Protein AF-0000000076639632 (afdb_homodimer)

Secondary structure (DSSP, 8-state):
--HHHH-HHHHHHHHHHHHHHHHHHHHHHHHHHHHHHHHHTS---S--HHHHHHHHHHHHIIIIIIIHHHHHHHHHHHHHHHHHT---S-HHHHHHHHHHHHHHHHHHHHHHHHTTSTT-S-----TTT--TT----HHHHHHHHHHHHHHHHHHHHHHHHHHHHHHH-TTSPPPHHHHHHHHHHHHHHHHHHHHHIIIIIIIHHHHTTS-S---THHHHHHHHHHHHHHHHHHHHHHHHHHHHTHHHHTTS--SBHHHHHHHHHHHHHHSTT-GGGGGSS-TTS-HHHHHHHHHHHHHTHHHHHHHHHHHHHHHHHHHHHTT--SSSGGGGGS-TT-HHHHHHHHHHHHHHHHHHHHHHHH-HHHHHHHTTBTHHHHHHHHIIIIIIHHHHHHHHHHHHHHHHSBPPP-HHHHHHHHHHHHHHHHHHHHHHHHHHHTT-BSS-S----TT-----SSS-HHHHHHHHHHHHHHHHHHHHHHHHHHHHHHHHPPB--S----PPPPPSB-GGGS-GGGG-HHHHHHHHHHHHHHHHHHHHHHHHHTTSS-TT-PPP--/--HHHH-HHHHHHHHHHHHHHHHHHHHHHHHHHHHHHHHHTS---S--HHHHHHHHHHHHIIIIIIIHHHHHHHHHHHHHHHHHT---S-HHHHHHHHHHHHHHHHHHHHHHHHTTSTT-S-----TTT--TT----HHHHHHHHHHHHHHHHHHHHHHHHHHHHHHH-TTSPPPHHHHHHHHHHHHHHHHHHHHHIIIIIIIHHHHTTS-S---THHHHHHHHHHHHHHHHHHHHHHHHHHHHTHHHHTTS--SBHHHHHHHHHHHHHHSTT-GGGGGSS-TTS-HHHHHHHHHHHHHTHHHHHHHHHHHHHHHHHHHHHTT--SSSGGGGGS-TT-HHHHHHHHHHHHHHHHHHHHHHHH-HHHHHHHTTBTHHHHHHHHIIIIIIHHHHHHHHHHHHHHHHSBPPP-HHHHHHHHHHHHHHHHHHHHHHHHHHHTT-BSS-S----TT-----SSS-HHHHHHHHHHHHHHHHHHHHHHHHHHHHHHHHPPB--S----PPPPPSB-GGGS-GGGG-HHHHHHHHHHHHHHHHHHHHHHHHHTTTT-TT-PPP--

Nearest PDB structures (foldseek):
  4gp5-assembly1_A  TM=9.364E-01  e=1.583E-37  Thermus thermophilus HB8
  4g7r-assembly1_A  TM=9.258E-01  e=9.035E-38  Thermus thermophilus HB8
  4g7q-assembly1_A  TM=9.263E-01  e=1.653E-37  Thermus thermophilus HB8
  3s8g-assembly1_A  TM=9.217E-01  e=1.276E-37  Thermus thermophilus HB8
  4g70-assembly1_A  TM=9.319E-01  e=1.203E-36  Thermus thermophilus HB8

pLDDT: mean 91.11, std 10.4, range [26.06, 98.88]

Solvent-accessible surface area (backbone atoms only — not comparable to full-atom values): 54555 Å² total; per-residue (Å²): 98,27,50,29,74,76,34,49,69,40,27,52,53,22,50,54,26,39,52,54,13,52,52,27,41,51,54,15,47,50,34,45,36,52,45,31,24,34,46,47,64,77,45,57,83,87,57,55,70,74,44,42,41,20,35,47,12,37,25,36,40,28,33,70,52,43,17,46,50,29,36,50,49,16,50,44,45,49,36,38,26,63,62,65,73,41,64,74,84,47,64,68,61,55,50,47,24,53,50,40,28,48,52,10,46,50,37,28,51,51,21,24,58,24,45,74,40,85,90,49,82,44,25,25,58,26,48,66,78,49,50,66,86,43,70,41,35,40,53,33,43,51,10,49,51,33,32,52,54,17,53,52,46,49,47,48,51,54,50,49,45,47,54,58,50,38,73,78,37,76,85,57,76,72,46,67,56,38,44,53,46,50,44,47,42,51,38,48,61,62,21,45,50,28,38,48,48,29,37,66,71,43,46,35,40,36,48,70,61,77,38,92,60,73,44,46,64,58,50,50,50,24,38,23,32,17,52,53,24,44,58,48,59,52,39,49,58,34,47,49,41,46,53,59,45,44,9,43,63,27,58,24,29,26,45,41,41,43,58,52,53,49,35,50,52,46,47,36,49,50,41,43,46,29,23,45,51,82,40,71,86,45,81,74,59,54,66,69,57,38,46,51,10,26,54,44,49,56,53,52,52,34,47,51,50,52,45,50,50,40,40,49,52,5,35,48,49,3,5,41,72,61,68,27,50,77,83,64,57,22,66,75,42,35,53,79,81,36,33,33,45,41,12,39,53,53,13,51,55,38,29,55,56,24,52,56,54,46,53,47,56,38,31,71,77,56,20,73,69,30,66,67,10,25,27,49,58,19,42,43,40,29,34,52,58,25,27,25,47,34,23,57,55,15,45,40,65,62,47,47,32,28,49,69,44,16,34,75,40,59,62,68,52,46,41,46,23,40,55,36,34,52,52,11,48,53,37,21,28,53,26,25,38,50,41,6,74,30,53,41,52,55,89,52,60,64,70,77,48,87,95,54,78,75,65,50,91,71,78,51,70,67,58,32,31,48,31,27,30,51,12,31,48,37,33,46,52,20,48,50,40,48,53,50,32,53,52,49,18,71,74,64,33,56,73,46,83,55,52,43,56,78,77,64,63,70,38,72,36,40,64,88,78,29,71,69,58,77,70,40,57,68,60,54,50,52,50,28,51,50,45,35,47,70,59,42,48,63,64,50,49,52,50,50,70,64,36,56,68,50,85,79,69,71,60,73,86,120,97,26,51,29,74,76,33,49,69,39,27,52,52,21,48,53,26,39,51,54,13,51,52,27,39,52,56,15,46,50,34,44,36,52,45,31,24,32,46,49,64,78,45,58,83,85,56,56,71,74,44,43,40,20,36,47,12,38,23,36,40,28,33,69,52,43,17,46,51,29,36,50,50,16,50,44,45,50,37,38,27,61,60,65,73,42,64,75,86,46,63,69,60,55,49,46,24,53,49,40,26,47,52,11,46,49,38,28,48,49,21,24,56,25,46,75,40,86,91,48,81,44,26,25,58,26,47,66,79,49,48,65,87,41,69,42,34,42,52,32,42,50,10,48,51,33,32,52,52,17,53,52,46,50,45,50,52,54,51,50,46,46,53,58,50,38,73,78,38,78,86,57,76,72,46,66,57,39,44,53,46,50,42,47,42,51,36,48,59,62,21,44,50,29,37,48,48,30,37,64,68,44,47,34,40,37,48,70,61,76,38,92,61,74,34,46,65,60,50,50,49,24,38,23,30,17,52,53,24,45,58,48,59,51,38,48,58,35,45,50,42,44,52,59,45,42,9,40,63,28,58,24,30,26,44,42,42,42,59,51,53,50,34,49,51,47,48,37,48,49,40,43,45,28,22,44,53,81,40,71,87,44,82,76,60,56,66,68,55,38,45,51,11,26,54,45,49,56,53,54,50,34,48,52,50,52,45,51,50,42,40,49,50,5,36,48,49,3,4,41,71,61,68,25,48,77,82,65,56,22,65,77,42,38,52,78,81,36,32,33,44,41,12,37,53,53,13,51,55,38,30,54,56,24,52,57,54,44,52,48,56,39,32,71,77,56,20,72,70,29,65,67,11,25,27,48,59,18,42,44,40,29,33,52,57,25,26,26,46,35,23,56,55,15,45,40,65,60,46,47,31,29,48,68,43,15,33,74,40,59,62,65,54,47,41,46,22,40,54,36,34,52,52,11,48,53,37,22,30,52,26,26,38,49,40,4,75,30,53,42,54,55,89,51,58,65,69,78,48,87,96,55,79,73,64,50,91,71,79,49,70,67,58,32,32,50,30,27,31,51,12,31,47,38,33,45,52,20,48,50,41,46,54,50,31,53,52,49,17,73,74,63,34,56,74,47,84,56,51,45,58,79,76,65,62,70,39,72,37,41,66,89,78,30,69,68,58,79,72,40,56,68,60,55,51,50,50,29,51,51,45,34,47,69,59,42,48,62,63,51,49,53,49,48,70,61,37,56,70,46,80,76,66,72,63,73,88,119

Sequence (1116 aa):
MTFLHQYPKAAKVAKANFIVAFIALAIGGLFGFIQALHRTDVFRGFFNSGEYYTLLTGHGVLLALIFTTFFIAGLFVWGVTRSLDREPENMTFTWSWFWLMTIGLIMTAVTILGGLVPDSSIRAAVLYTFYPPLQAHPAFYIGLALVIVASWMAGADWFWSYNKWRKNHPDERIPILTFMALFTMMMWYVCTIGVAVEVVGLLIPWSLGWVTEIEPLLPRTLFWYFGHAVVYFWLLPAYYVWYAILPKLSGGRLFSDAMTRIVFVIFLLLSTPVGYHHQYADPGISVGFKFYAMATTMLLLLPSLMTLFTVVASMEHGARQRGGKGYLKWIGKLPWDSPAFVGCALAGIMFAAGGFSGMINASMNINLLIHNTIWVPGHFHLTVGTAVALTFMAISYWLIPQLTGRKLKFKTLALIQPYAWFLGMTLMSNAMHRAGLAGVPRRTAEPQYSGFEFEPIFGTMAEMDWQIAIGGTILTISLILFLWVITASWMGGEKSDRPVDDYIPEPLSGAEHTPKILDNMKLWFALAIILVLLAYSFPLWEMISDGIFEPGALPRPSMTFLHQYPKAAKVAKANFIVAFIALAIGGLFGFIQALHRTDVFRGFFNSGEYYTLLTGHGVLLALIFTTFFIAGLFVWGVTRSLDREPENMTFTWSWFWLMTIGLIMTAVTILGGLVPDSSIRAAVLYTFYPPLQAHPAFYIGLALVIVASWMAGADWFWSYNKWRKNHPDERIPILTFMALFTMMMWYVCTIGVAVEVVGLLIPWSLGWVTEIEPLLPRTLFWYFGHAVVYFWLLPAYYVWYAILPKLSGGRLFSDAMTRIVFVIFLLLSTPVGYHHQYADPGISVGFKFYAMATTMLLLLPSLMTLFTVVASMEHGARQRGGKGYLKWIGKLPWDSPAFVGCALAGIMFAAGGFSGMINASMNINLLIHNTIWVPGHFHLTVGTAVALTFMAISYWLIPQLTGRKLKFKTLALIQPYAWFLGMTLMSNAMHRAGLAGVPRRTAEPQYSGFEFEPIFGTMAEMDWQIAIGGTILTISLILFLWVITASWMGGEKSDRPVDDYIPEPLSGAEHTPKILDNMKLWFALAIILVLLAYSFPLWEMISDGIFEPGALPRPS

InterPro domains:
  IPR000883 Cytochrome c oxidase subunit I [PF00115] (12-474)
  IPR000883 Cytochrome c oxidase subunit I [PR01165] (50-73)
  IPR000883 Cytochrome c oxidase subunit I [PR01165] (124-136)
  IPR000883 Cytochrome c oxidase subunit I [PR01165] (222-243)
  IPR000883 Cytochrome c oxidase subunit I [PR01165] (293-314)
  IPR000883 Cytochrome c oxidase subunit I [PR01165] (422-443)
  IPR000883 Cytochrome c oxidase subunit I [PTHR10422] (10-501)
  IPR023616 Cytochrome c oxidase-like, subunit I domain [PS50855] (18-496)
  IPR033943 Ba3-like heme-copper oxidase subunit I [cd01660] (9-490)
  IPR036927 Cytochrome c oxidase-like, subunit I superfamily [G3DSA:1.20.210.10] (6-554)
  IPR036927 Cytochrome c oxidase-like, subunit I superfamily [SSF81442] (11-549)

Foldseek 3Di:
DFLCVLAVLLLVLLVLLQVLLLVLVQLLLVLLLQLLCQQLVVDPPPDDFQLNLLSQQSNQCSNLPRNLLSLLLSLLSSLLCVQLVHYFPDSVLSVVLVVLLVQLVVLQVCLSVQSVPPPRPRHARQGNLNFPPRAGALSNLVSVLSNLVSSLSSLVRSVVSVVVSCVVVVPDFDGLLSLLSNLLVLLSVLQCVLVNCLSVVPRNCCNVPVFPDFDRPSSLLSSLLNVQLSLVSLQSVLLSCLQFPLLVLLQFAFAASQLSLVLSLLSSQLRNLQSCLLVLVPAQDAPVLLVVNLVSLLCNVVSLVSSVVRSVVSSLRSLVVQVADDDCRSVVSGPLLQLLNVLQVLLSVLVVVLSVLSNLSSDSVNCVLQSFALLVVLSVCSRNVRNRPSNSLSCCQLVVCSSQQFHFPPSVLSSVLSVLLSQLSVQQSVLRNQRSNLPQGNPGSYSDDPPDARDTPDDHSSSSSVSSSVSSVSNSVSSVSSVVRSVCRNPDGPRNPDHSPSDGDAHPHHPVPHDPVSSVPVVSSVSSNVSNCVSPVVSSVQCVVQPRSDPDDRNPND/DFLCVLAVLLLVLLVLLQVLLLVLVQLLLVLLLQLLCQQLVVDPPPDDFQLNLLSQQSNQCSNLPRNLLSLLLSLLSSLLCVQLVHHFPDSVLSVVLVVLLVQLVVLQVCLSVQSVPPPRPRHARQGNLNFPPRAGALSNLVSVLSNLVSSLSSLVRSVVSVVVSCVVVVPDFDGLLSLLSNLLVLLSVLQCVLVNCLSVVPRNCCNVPVFPFFARPSSLLSSLLNVQLSLVSLQSVLLSCLQFPLLVLQQFAFAASQLSLVLSLLSSQLRNLQSCLLVLVPPQDAVVLLVVNLVSLLVNVVSLVSSVVRSVVSSLRSLVVQVADDDCRSVVSGPLLQLLNVLQVLLSVLVVVLSVLSNLSSDSVSCVLQSFALLVVLSVCSRNVRNRPSNSLSCCQLVVCSSQQFHFPPSVLSSVLSVLLSQLSVQQSVLRNQRSNLPQGNPGSYSDDPPDARDTPDDHSSSSSVSSSVSSVSNSVSSVSSCVRSVCRNPDGPRNPDRSPSDGDAHPHHPVPHDPVSSVPVVSSVSSNVSNCVSPVVSSVQCVVQPRSDRDDRNPND

Organism: NCBI:txid1194090

Structure (mmCIF, N/CA/C/O backbone):
data_AF-0000000076639632-model_v1
#
loop_
_entity.id
_entity.type
_entity.pdbx_description
1 polymer 'Cytochrome c oxidase subunit 1'
#
loop_
_atom_site.group_PDB
_atom_site.id
_atom_site.type_symbol
_atom_site.label_atom_id
_atom_site.label_alt_id
_atom_site.label_comp_id
_atom_site.label_asym_id
_atom_site.label_entity_id
_atom_site.label_seq_id
_atom_site.pdbx_PDB_ins_code
_atom_site.Cartn_x
_atom_site.Cartn_y
_atom_site.Cartn_z
_atom_site.occupancy
_atom_site.B_iso_or_equiv
_atom_site.auth_seq_id
_atom_site.auth_comp_id
_atom_site.auth_asym_id
_atom_site.auth_atom_id
_atom_site.pdbx_PDB_model_num
ATOM 1 N N . MET A 1 1 ? 31.188 -22.719 -17.25 1 58.25 1 MET A N 1
ATOM 2 C CA . MET A 1 1 ? 30.516 -23.922 -16.75 1 58.25 1 MET A CA 1
ATOM 3 C C . MET A 1 1 ? 29.031 -23.656 -16.516 1 58.25 1 MET A C 1
ATOM 5 O O . MET A 1 1 ? 28.656 -22.578 -16.047 1 58.25 1 MET A O 1
ATOM 9 N N . THR A 1 2 ? 28.078 -24.531 -17.078 1 74.31 2 THR A N 1
ATOM 10 C CA . THR A 1 2 ? 26.625 -24.406 -16.984 1 74.31 2 THR A CA 1
ATOM 11 C C . THR A 1 2 ? 26.125 -24.953 -15.648 1 74.31 2 THR A C 1
ATOM 13 O O . THR A 1 2 ? 26.875 -25.609 -14.914 1 74.31 2 THR A O 1
ATOM 16 N N . PHE A 1 3 ? 24.969 -24.594 -15.25 1 84.81 3 PHE A N 1
ATOM 17 C CA . PHE A 1 3 ? 24.328 -25.125 -14.055 1 84.81 3 PHE A CA 1
ATOM 18 C C . PHE A 1 3 ? 24.391 -26.641 -14.031 1 84.81 3 PHE A C 1
ATOM 20 O O . PHE A 1 3 ? 24.688 -27.234 -12.992 1 84.81 3 PHE A O 1
ATOM 27 N N . LEU A 1 4 ? 24.25 -27.25 -15.211 1 85.94 4 LEU A N 1
ATOM 28 C CA . LEU A 1 4 ? 24.25 -28.703 -15.344 1 85.94 4 LEU A CA 1
ATOM 29 C C . LEU A 1 4 ? 25.609 -29.281 -14.969 1 85.94 4 LEU A C 1
ATOM 31 O O . LEU A 1 4 ? 25.688 -30.328 -14.32 1 85.94 4 LEU A O 1
ATOM 35 N N . HIS A 1 5 ? 26.656 -28.625 -15.352 1 85.44 5 HIS A N 1
ATOM 36 C CA . HIS A 1 5 ? 28 -29.109 -15.102 1 85.44 5 HIS A CA 1
ATOM 37 C C . HIS A 1 5 ? 28.391 -28.906 -13.641 1 85.44 5 HIS A C 1
ATOM 39 O O . HIS A 1 5 ? 29.047 -29.781 -13.039 1 85.44 5 HIS A O 1
ATOM 45 N N . GLN A 1 6 ? 27.953 -27.859 -13.141 1 88.56 6 GLN A N 1
ATOM 46 C CA . GLN A 1 6 ? 28.359 -27.531 -11.781 1 88.56 6 GLN A CA 1
ATOM 47 C C . GLN A 1 6 ? 27.5 -28.25 -10.758 1 88.56 6 GLN A C 1
ATOM 49 O O . GLN A 1 6 ? 27.984 -28.625 -9.688 1 88.56 6 GLN A O 1
ATOM 54 N N . TYR A 1 7 ? 26.172 -28.438 -11.078 1 93.81 7 TYR A N 1
ATOM 55 C CA . TYR A 1 7 ? 25.219 -29.047 -10.156 1 93.81 7 TYR A CA 1
ATOM 56 C C . TYR A 1 7 ? 24.375 -30.094 -10.859 1 93.81 7 TYR A C 1
ATOM 58 O O . TYR A 1 7 ? 23.141 -29.969 -10.953 1 93.81 7 TYR A O 1
ATOM 66 N N . PRO A 1 8 ? 24.891 -31.172 -11.195 1 93.88 8 PRO A N 1
ATOM 67 C CA . PRO A 1 8 ? 24.188 -32.188 -11.984 1 93.88 8 PRO A CA 1
ATOM 68 C C . PRO A 1 8 ? 23.031 -32.812 -11.227 1 93.88 8 PRO A C 1
ATOM 70 O O . PRO A 1 8 ? 22.016 -33.188 -11.828 1 93.88 8 PRO A O 1
ATOM 73 N N . LYS A 1 9 ? 23.156 -33.062 -9.938 1 96.94 9 LYS A N 1
ATOM 74 C CA . LYS A 1 9 ? 22.094 -33.688 -9.164 1 96.94 9 LYS A CA 1
ATOM 75 C C . LYS A 1 9 ? 20.859 -32.781 -9.086 1 96.94 9 LYS A C 1
ATOM 77 O O . LYS A 1 9 ? 19.734 -33.219 -9.32 1 96.94 9 LYS A O 1
ATOM 82 N N . ALA A 1 10 ? 21.109 -31.547 -8.758 1 96.56 10 ALA A N 1
ATOM 83 C CA . ALA A 1 10 ? 20.016 -30.578 -8.695 1 96.56 10 ALA A CA 1
ATOM 84 C C . ALA A 1 10 ? 19.359 -30.406 -10.062 1 96.56 10 ALA A C 1
ATOM 86 O O . ALA A 1 10 ? 18.141 -30.25 -10.164 1 96.56 10 ALA A O 1
ATOM 87 N N . ALA A 1 11 ? 20.172 -30.359 -11.086 1 95.81 11 ALA A N 1
ATOM 88 C CA . ALA A 1 11 ? 19.656 -30.203 -12.445 1 95.81 11 ALA A CA 1
ATOM 89 C C . ALA A 1 11 ? 18.688 -31.344 -12.797 1 95.81 11 ALA A C 1
ATOM 91 O O . ALA A 1 11 ? 17.656 -31.109 -13.43 1 95.81 11 ALA A O 1
ATOM 92 N N . LYS A 1 12 ? 19.016 -32.531 -12.375 1 97.31 12 LYS A N 1
ATOM 93 C CA . LYS A 1 12 ? 18.172 -33.688 -12.648 1 97.31 12 LYS A CA 1
ATOM 94 C C . LYS A 1 12 ? 16.812 -33.562 -11.961 1 97.31 12 LYS A C 1
ATOM 96 O O . LYS A 1 12 ? 15.773 -33.844 -12.562 1 97.31 12 LYS A O 1
ATOM 101 N N . VAL A 1 13 ? 16.812 -33.156 -10.758 1 98.31 13 VAL A N 1
ATOM 102 C CA . VAL A 1 13 ? 15.578 -33 -9.984 1 98.31 13 VAL A CA 1
ATOM 103 C C . VAL A 1 13 ? 14.734 -31.859 -10.562 1 98.31 13 VAL A C 1
ATOM 105 O O . VAL A 1 13 ? 13.523 -32 -10.719 1 98.31 13 VAL A O 1
ATOM 108 N N . ALA A 1 14 ? 15.383 -30.703 -10.844 1 98 14 ALA A N 1
ATOM 109 C CA . ALA A 1 14 ? 14.672 -29.578 -11.422 1 98 14 ALA A CA 1
ATOM 110 C C . ALA A 1 14 ? 14.016 -29.969 -12.75 1 98 14 ALA A C 1
ATOM 112 O O . ALA A 1 14 ? 12.844 -29.641 -12.984 1 98 14 ALA A O 1
ATOM 113 N N . LYS A 1 15 ? 14.711 -30.672 -13.555 1 97.12 15 LYS A N 1
ATOM 114 C CA . LYS A 1 15 ? 14.188 -31.109 -14.852 1 97.12 15 LYS A CA 1
ATOM 115 C C . LYS A 1 15 ? 12.984 -32.031 -14.672 1 97.12 15 LYS A C 1
ATOM 117 O O . LYS A 1 15 ? 11.984 -31.891 -15.375 1 97.12 15 LYS A O 1
ATOM 122 N N . ALA A 1 16 ? 13.109 -32.938 -13.75 1 98.31 16 ALA A N 1
ATOM 123 C CA . ALA A 1 16 ? 12 -33.844 -13.492 1 98.31 16 ALA A CA 1
ATOM 124 C C . ALA A 1 16 ? 10.742 -33.094 -13.102 1 98.31 16 ALA A C 1
ATOM 126 O O . ALA A 1 16 ? 9.648 -33.406 -13.57 1 98.31 16 ALA A O 1
ATOM 127 N N . ASN A 1 17 ? 10.898 -32.156 -12.227 1 98.69 17 ASN A N 1
ATOM 128 C CA . ASN A 1 17 ? 9.766 -31.344 -11.82 1 98.69 17 ASN A CA 1
ATOM 129 C C . ASN A 1 17 ? 9.18 -30.578 -13 1 98.69 17 ASN A C 1
ATOM 131 O O . ASN A 1 17 ? 7.961 -30.484 -13.141 1 98.69 17 ASN A O 1
ATOM 135 N N . PHE A 1 18 ? 10.023 -30 -13.867 1 98.44 18 PHE A N 1
ATOM 136 C CA . PHE A 1 18 ? 9.539 -29.219 -15 1 98.44 18 PHE A CA 1
ATOM 137 C C . PHE A 1 18 ? 8.789 -30.109 -15.984 1 98.44 18 PHE A C 1
ATOM 139 O O . PHE A 1 18 ? 7.797 -29.688 -16.578 1 98.44 18 PHE A O 1
ATOM 146 N N . ILE A 1 19 ? 9.234 -31.297 -16.141 1 97.94 19 ILE A N 1
ATOM 147 C CA . ILE A 1 19 ? 8.562 -32.219 -17.047 1 97.94 19 ILE A CA 1
ATOM 148 C C . ILE A 1 19 ? 7.137 -32.469 -16.578 1 97.94 19 ILE A C 1
ATOM 150 O O . ILE A 1 19 ? 6.188 -32.375 -17.359 1 97.94 19 ILE A O 1
ATOM 154 N N . VAL A 1 20 ? 7.004 -32.75 -15.328 1 98.5 20 VAL A N 1
ATOM 155 C CA . VAL A 1 20 ? 5.676 -33 -14.773 1 98.5 20 VAL A CA 1
ATOM 156 C C . VAL A 1 20 ? 4.828 -31.75 -14.883 1 98.5 20 VAL A C 1
ATOM 158 O O . VAL A 1 20 ? 3.652 -31.812 -15.25 1 98.5 20 VAL A O 1
ATOM 161 N N . ALA A 1 21 ? 5.434 -30.609 -14.594 1 98.56 21 ALA A N 1
ATOM 162 C CA . ALA A 1 21 ? 4.723 -29.344 -14.672 1 98.56 21 ALA A CA 1
ATOM 163 C C . ALA A 1 21 ? 4.195 -29.094 -16.078 1 98.56 21 ALA A C 1
ATOM 165 O O . ALA A 1 21 ? 3.039 -28.703 -16.266 1 98.56 21 ALA A O 1
ATOM 166 N N . PHE A 1 22 ? 4.988 -29.344 -17.094 1 98.5 22 PHE A N 1
ATOM 167 C CA . PHE A 1 22 ? 4.621 -29.031 -18.469 1 98.5 22 PHE A CA 1
ATOM 168 C C . PHE A 1 22 ? 3.602 -30.031 -19 1 98.5 22 PHE A C 1
ATOM 170 O O . PHE A 1 22 ? 2.738 -29.672 -19.812 1 98.5 22 PHE A O 1
ATOM 177 N N . ILE A 1 23 ? 3.639 -31.25 -18.516 1 98.06 23 ILE A N 1
ATOM 178 C CA . ILE A 1 23 ? 2.605 -32.219 -18.875 1 98.06 23 ILE A CA 1
ATOM 179 C C . ILE A 1 23 ? 1.265 -31.781 -18.281 1 98.06 23 ILE A C 1
ATOM 181 O O . ILE A 1 23 ? 0.242 -31.812 -18.969 1 98.06 23 ILE A O 1
ATOM 185 N N . ALA A 1 24 ? 1.296 -31.406 -17.047 1 98.19 24 ALA A N 1
ATOM 186 C CA . ALA A 1 24 ? 0.081 -30.906 -16.422 1 98.19 24 ALA A CA 1
ATOM 187 C C . ALA A 1 24 ? -0.433 -29.656 -17.141 1 98.19 24 ALA A C 1
ATOM 189 O O . ALA A 1 24 ? -1.642 -29.5 -17.312 1 98.19 24 ALA A O 1
ATOM 190 N N . LEU A 1 25 ? 0.475 -28.781 -17.531 1 98.44 25 LEU A N 1
ATOM 191 C CA . LEU A 1 25 ? 0.117 -27.578 -18.281 1 98.44 25 LEU A CA 1
ATOM 192 C C . LEU A 1 25 ? -0.555 -27.938 -19.609 1 98.44 25 LEU A C 1
ATOM 194 O O . LEU A 1 25 ? -1.548 -27.312 -19.984 1 98.44 25 LEU A O 1
ATOM 198 N N . ALA A 1 26 ? -0.061 -28.938 -20.25 1 98.25 26 ALA A N 1
ATOM 199 C CA . ALA A 1 26 ? -0.6 -29.359 -21.531 1 98.25 26 ALA A CA 1
ATOM 200 C C . ALA A 1 26 ? -2.021 -29.891 -21.391 1 98.25 26 ALA A C 1
ATOM 202 O O . ALA A 1 26 ? -2.932 -29.469 -22.094 1 98.25 26 ALA A O 1
ATOM 203 N N . ILE A 1 27 ? -2.191 -30.766 -20.422 1 97.38 27 ILE A N 1
ATOM 204 C CA . ILE A 1 27 ? -3.488 -31.406 -20.25 1 97.38 27 ILE A CA 1
ATOM 205 C C . ILE A 1 27 ? -4.496 -30.391 -19.703 1 97.38 27 ILE A C 1
ATOM 207 O O . ILE A 1 27 ? -5.605 -30.281 -20.234 1 97.38 27 ILE A O 1
ATOM 211 N N . GLY A 1 28 ? -4.09 -29.703 -18.703 1 97.38 28 GLY A N 1
ATOM 212 C CA . GLY A 1 28 ? -4.973 -28.688 -18.141 1 97.38 28 GLY A CA 1
ATOM 213 C C . GLY A 1 28 ? -5.324 -27.594 -19.125 1 97.38 28 GLY A C 1
ATOM 214 O O . GLY A 1 28 ? -6.449 -27.078 -19.125 1 97.38 28 GLY A O 1
ATOM 215 N N . GLY A 1 29 ? -4.328 -27.172 -19.953 1 97.75 29 GLY A N 1
ATOM 216 C CA . GLY A 1 29 ? -4.582 -26.188 -20.984 1 97.75 29 GLY A CA 1
ATOM 217 C C . GLY A 1 29 ? -5.566 -26.656 -22.047 1 97.75 29 GLY A C 1
ATOM 218 O O . GLY A 1 29 ? -6.418 -25.891 -22.5 1 97.75 29 GLY A O 1
ATOM 219 N N . LEU A 1 30 ? -5.453 -27.859 -22.375 1 96.62 30 LEU A N 1
ATOM 220 C CA . LEU A 1 30 ? -6.383 -28.438 -23.344 1 96.62 30 LEU A CA 1
ATOM 221 C C . LEU A 1 30 ? -7.809 -28.438 -22.797 1 96.62 30 LEU A C 1
ATOM 223 O O . LEU A 1 30 ? -8.758 -28.141 -23.516 1 96.62 30 LEU A O 1
ATOM 227 N N . PHE A 1 31 ? -7.957 -28.828 -21.547 1 96.81 31 PHE A N 1
ATOM 228 C CA . PHE A 1 31 ? -9.273 -28.781 -20.922 1 96.81 31 PHE A CA 1
ATOM 229 C C . PHE A 1 31 ? -9.836 -27.359 -20.953 1 96.81 31 PHE A C 1
ATOM 231 O O . PHE A 1 31 ? -11.039 -27.172 -21.141 1 96.81 31 PHE A O 1
ATOM 238 N N . GLY A 1 32 ? -8.953 -26.359 -20.797 1 96.69 32 GLY A N 1
ATOM 239 C CA . GLY A 1 32 ? -9.398 -24.984 -20.859 1 96.69 32 GLY A CA 1
ATOM 240 C C . GLY A 1 32 ? -9.914 -24.594 -22.234 1 96.69 32 GLY A C 1
ATOM 241 O O . GLY A 1 32 ? -10.891 -23.844 -22.344 1 96.69 32 GLY A O 1
ATOM 242 N N . PHE A 1 33 ? -9.289 -25.094 -23.219 1 96.69 33 PHE A N 1
ATOM 243 C CA . PHE A 1 33 ? -9.711 -24.844 -24.578 1 96.69 33 PHE A CA 1
ATOM 244 C C . PHE A 1 33 ? -11.117 -25.375 -24.828 1 96.69 33 PHE A C 1
ATOM 246 O O . PHE A 1 33 ? -11.977 -24.656 -25.344 1 96.69 33 PHE A O 1
ATOM 253 N N . ILE A 1 34 ? -11.344 -26.531 -24.391 1 95.94 34 ILE A N 1
ATOM 254 C CA . ILE A 1 34 ? -12.641 -27.172 -24.578 1 95.94 34 ILE A CA 1
ATOM 255 C C . ILE A 1 34 ? -13.711 -26.422 -23.797 1 95.94 34 ILE A C 1
ATOM 257 O O . ILE A 1 34 ? -14.82 -26.219 -24.281 1 95.94 34 ILE A O 1
ATOM 261 N N . GLN A 1 35 ? -13.336 -25.969 -22.672 1 95.38 35 GLN A N 1
ATOM 262 C CA . GLN A 1 35 ? -14.281 -25.203 -21.859 1 95.38 35 GLN A CA 1
ATOM 263 C C . GLN A 1 35 ? -14.656 -23.891 -22.531 1 95.38 35 GLN A C 1
ATOM 265 O O . GLN A 1 35 ? -15.828 -23.5 -22.531 1 95.38 35 GLN A O 1
ATOM 270 N N . ALA A 1 36 ? -13.68 -23.234 -23.109 1 96 36 ALA A N 1
ATOM 271 C CA . ALA A 1 36 ? -13.93 -21.938 -23.75 1 96 36 ALA A CA 1
ATOM 272 C C . ALA A 1 36 ? -14.906 -22.094 -24.922 1 96 36 ALA A C 1
ATOM 274 O O . ALA A 1 36 ? -15.789 -21.25 -25.109 1 96 36 ALA A O 1
ATOM 275 N N . LEU A 1 37 ? -14.82 -23.172 -25.594 1 95.81 37 LEU A N 1
ATOM 276 C CA . LEU A 1 37 ? -15.703 -23.422 -26.734 1 95.81 37 LEU A CA 1
ATOM 277 C C . LEU A 1 37 ? -17.078 -23.891 -26.281 1 95.81 37 LEU A C 1
ATOM 279 O O . LEU A 1 37 ? -18.094 -23.438 -26.797 1 95.81 37 LEU A O 1
ATOM 283 N N . HIS A 1 38 ? -17.125 -24.703 -25.297 1 95 38 HIS A N 1
ATOM 284 C CA . HIS A 1 38 ? -18.359 -25.297 -24.812 1 95 38 HIS A CA 1
ATOM 285 C C . HIS A 1 38 ? -19.25 -24.25 -24.156 1 95 38 HIS A C 1
ATOM 287 O O . HIS A 1 38 ? -20.438 -24.141 -24.469 1 95 38 HIS A O 1
ATOM 293 N N . ARG A 1 39 ? -18.703 -23.531 -23.297 1 93.19 39 ARG A N 1
ATOM 294 C CA . ARG A 1 39 ? -19.469 -22.594 -22.5 1 93.19 39 ARG A CA 1
ATOM 295 C C . ARG A 1 39 ? -20.047 -21.469 -23.359 1 93.19 39 ARG A C 1
ATOM 297 O O . ARG A 1 39 ? -21.125 -20.953 -23.078 1 93.19 39 ARG A O 1
ATOM 304 N N . THR A 1 40 ? -19.391 -21.125 -24.484 1 93.88 40 THR A N 1
ATOM 305 C CA . THR A 1 40 ? -19.828 -20.031 -25.344 1 93.88 40 THR A CA 1
ATOM 306 C C . THR A 1 40 ? -20.75 -20.531 -26.453 1 93.88 40 THR A C 1
ATOM 308 O O . THR A 1 40 ? -21.281 -19.75 -27.234 1 93.88 40 THR A O 1
ATOM 311 N N . ASP A 1 41 ? -20.891 -21.797 -26.547 1 91.94 41 ASP A N 1
ATOM 312 C CA . ASP A 1 41 ? -21.75 -22.453 -27.516 1 91.94 41 ASP A CA 1
ATOM 313 C C . ASP A 1 41 ? -21.203 -22.297 -28.938 1 91.94 41 ASP A C 1
ATOM 315 O O . ASP A 1 41 ? -21.938 -22.359 -29.906 1 91.94 41 ASP A O 1
ATOM 319 N N . VAL A 1 42 ? -20 -21.984 -29 1 92.44 42 VAL A N 1
ATOM 320 C CA . VAL A 1 42 ? -19.359 -21.938 -30.312 1 92.44 42 VAL A CA 1
ATOM 321 C C . VAL A 1 42 ? -19.156 -23.344 -30.844 1 92.44 42 VAL A C 1
ATOM 323 O O . VAL A 1 42 ? -19.312 -23.594 -32.031 1 92.44 42 VAL A O 1
ATOM 326 N N . PHE A 1 43 ? -18.797 -24.266 -29.875 1 91.81 43 PHE A N 1
ATOM 327 C CA . PHE A 1 43 ? -18.688 -25.672 -30.234 1 91.81 43 PHE A CA 1
ATOM 328 C C . PHE A 1 43 ? -18.844 -26.562 -29.016 1 91.81 43 PHE A C 1
ATOM 330 O O . PHE A 1 43 ? -18.062 -26.484 -28.062 1 91.81 43 PHE A O 1
ATOM 337 N N . ARG A 1 44 ? -19.859 -27.438 -29.031 1 91.25 44 ARG A N 1
ATOM 338 C CA . ARG A 1 44 ? -20.109 -28.344 -27.922 1 91.25 44 ARG A CA 1
ATOM 339 C C . ARG A 1 44 ? -20 -29.812 -28.359 1 91.25 44 ARG A C 1
ATOM 341 O O . ARG A 1 44 ? -20.531 -30.703 -27.719 1 91.25 44 ARG A O 1
ATOM 348 N N . GLY A 1 45 ? -19.297 -30.047 -29.344 1 84.88 45 GLY A N 1
ATOM 349 C CA . GLY A 1 45 ? -19.266 -31.375 -29.938 1 84.88 45 GLY A CA 1
ATOM 350 C C . GLY A 1 45 ? -18.281 -32.312 -29.266 1 84.88 45 GLY A C 1
ATOM 351 O O . GLY A 1 45 ? -18.344 -33.531 -29.469 1 84.88 45 GLY A O 1
ATOM 352 N N . PHE A 1 46 ? -17.469 -31.859 -28.406 1 83.19 46 PHE A N 1
ATOM 353 C CA . PHE A 1 46 ? -16.438 -32.719 -27.812 1 83.19 46 PHE A CA 1
ATOM 354 C C . PHE A 1 46 ? -17 -33.531 -26.672 1 83.19 46 PHE A C 1
ATOM 356 O O . PHE A 1 46 ? -16.703 -34.719 -26.547 1 83.19 46 PHE A O 1
ATOM 363 N N . PHE A 1 47 ? -17.719 -32.875 -25.75 1 84.19 47 PHE A N 1
ATOM 364 C CA . PHE A 1 47 ? -18.234 -33.5 -24.547 1 84.19 47 PHE A CA 1
ATOM 365 C C . PHE A 1 47 ? -19.609 -32.969 -24.188 1 84.19 47 PHE A C 1
ATOM 367 O O . PHE A 1 47 ? -19.984 -31.875 -24.594 1 84.19 47 PHE A O 1
ATOM 374 N N . ASN A 1 48 ? -20.297 -33.844 -23.391 1 85.31 48 ASN A N 1
ATOM 375 C CA . ASN A 1 48 ? -21.609 -33.406 -22.922 1 85.31 48 ASN A CA 1
ATOM 376 C C . ASN A 1 48 ? -21.5 -32.562 -21.672 1 85.31 48 ASN A C 1
ATOM 378 O O . ASN A 1 48 ? -20.406 -32.312 -21.172 1 85.31 48 ASN A O 1
ATOM 382 N N . SER A 1 49 ? -22.594 -32.062 -21.203 1 82.81 49 SER A N 1
ATOM 383 C CA . SER A 1 49 ? -22.641 -31.125 -20.094 1 82.81 49 SER A CA 1
ATOM 384 C C . SER A 1 49 ? -22.094 -31.734 -18.812 1 82.81 49 SER A C 1
ATOM 386 O O . SER A 1 49 ? -21.453 -31.062 -18 1 82.81 49 SER A O 1
ATOM 388 N N . GLY A 1 50 ? -22.375 -32.938 -18.609 1 79.38 50 GLY A N 1
ATOM 389 C CA . GLY A 1 50 ? -21.859 -33.625 -17.438 1 79.38 50 GLY A CA 1
ATOM 390 C C . GLY A 1 50 ? -20.344 -33.719 -17.438 1 79.38 50 GLY A C 1
ATOM 391 O O . GLY A 1 50 ? -19.703 -33.562 -16.391 1 79.38 50 GLY A O 1
ATOM 392 N N . GLU A 1 51 ? -19.828 -34 -18.547 1 88.5 51 GLU A N 1
ATOM 393 C CA . GLU A 1 51 ? -18.391 -34.125 -18.719 1 88.5 51 GLU A CA 1
ATOM 394 C C . GLU A 1 51 ? -17.688 -32.781 -18.609 1 88.5 51 GLU A C 1
ATOM 396 O O . GLU A 1 51 ? -16.5 -32.719 -18.281 1 88.5 51 GLU A O 1
ATOM 401 N N . TYR A 1 52 ? -18.438 -31.797 -18.781 1 91.06 52 TYR A N 1
ATOM 402 C CA . TYR A 1 52 ? -17.906 -30.453 -18.641 1 91.06 52 TYR A CA 1
ATOM 403 C C . TYR A 1 52 ? -17.344 -30.234 -17.234 1 91.06 52 TYR A C 1
ATOM 405 O O . TYR A 1 52 ? -16.266 -29.641 -17.078 1 91.06 52 TYR A O 1
ATOM 413 N N . TYR A 1 53 ? -17.969 -30.719 -16.266 1 91.81 53 TYR A N 1
ATOM 414 C CA . TYR A 1 53 ? -17.547 -30.484 -14.891 1 91.81 53 TYR A CA 1
ATOM 415 C C . TYR A 1 53 ? -16.312 -31.312 -14.547 1 91.81 53 TYR A C 1
ATOM 417 O O . TYR A 1 53 ? -15.508 -30.922 -13.711 1 91.81 53 TYR A O 1
ATOM 425 N N . THR A 1 54 ? -16.203 -32.438 -15.188 1 93.06 54 THR A N 1
ATOM 426 C CA . THR A 1 54 ? -14.961 -33.219 -15.078 1 93.06 54 THR A CA 1
ATOM 427 C C . THR A 1 54 ? -13.789 -32.406 -15.656 1 93.06 54 THR A C 1
ATOM 429 O O . THR A 1 54 ? -12.719 -32.344 -15.047 1 93.06 54 THR A O 1
ATOM 432 N N . LEU A 1 55 ? -14.047 -31.844 -16.766 1 94.75 55 LEU A N 1
ATOM 433 C CA . LEU A 1 55 ? -13.023 -31.031 -17.422 1 94.75 55 LEU A CA 1
ATOM 434 C C . LEU A 1 55 ? -12.703 -29.797 -16.609 1 94.75 55 LEU A C 1
ATOM 436 O O . LEU A 1 55 ? -11.539 -29.375 -16.516 1 94.75 55 LEU A O 1
ATOM 440 N N . LEU A 1 56 ? -13.766 -29.25 -16.078 1 94.56 56 LEU A N 1
ATOM 441 C CA . LEU A 1 56 ? -13.578 -28.078 -15.227 1 94.56 56 LEU A CA 1
ATOM 442 C C . LEU A 1 56 ? -12.711 -28.406 -14.016 1 94.56 56 LEU A C 1
ATOM 444 O O . LEU A 1 56 ? -11.812 -27.641 -13.664 1 94.56 56 LEU A O 1
ATOM 448 N N . THR A 1 57 ? -12.93 -29.516 -13.406 1 95 57 THR A N 1
ATOM 449 C CA . THR A 1 57 ? -12.133 -29.969 -12.281 1 95 57 THR A CA 1
ATOM 450 C C . THR A 1 57 ? -10.68 -30.188 -12.703 1 95 57 THR A C 1
ATOM 452 O O . THR A 1 57 ? -9.758 -29.734 -12.023 1 95 57 THR A O 1
ATOM 455 N N . GLY A 1 58 ? -10.531 -30.875 -13.812 1 95.62 58 GLY A N 1
ATOM 456 C CA . GLY A 1 58 ? -9.195 -31.141 -14.32 1 95.62 58 GLY A CA 1
ATOM 457 C C . GLY A 1 58 ? -8.422 -29.891 -14.656 1 95.62 58 GLY A C 1
ATOM 458 O O . GLY A 1 58 ? -7.234 -29.781 -14.359 1 95.62 58 GLY A O 1
ATOM 459 N N . HIS A 1 59 ? -9.07 -28.938 -15.312 1 96.62 59 HIS A N 1
ATOM 460 C CA . HIS A 1 59 ? -8.453 -27.656 -15.648 1 96.62 59 HIS A CA 1
ATOM 461 C C . HIS A 1 59 ? -7.949 -26.953 -14.398 1 96.62 59 HIS A C 1
ATOM 463 O O . HIS A 1 59 ? -6.793 -26.516 -14.352 1 96.62 59 HIS A O 1
ATOM 469 N N . GLY A 1 60 ? -8.781 -26.875 -13.438 1 95.06 60 GLY A N 1
ATOM 470 C CA . GLY A 1 60 ? -8.414 -26.172 -12.219 1 95.06 60 GLY A CA 1
ATOM 471 C C . GLY A 1 60 ? -7.34 -26.875 -11.414 1 95.06 60 GLY A C 1
ATOM 472 O O . GLY A 1 60 ? -6.34 -26.266 -11.039 1 95.06 60 GLY A O 1
ATOM 473 N N . VAL A 1 61 ? -7.453 -28.094 -11.18 1 95.25 61 VAL A N 1
ATOM 474 C CA . VAL A 1 61 ? -6.566 -28.844 -10.297 1 95.25 61 VAL A CA 1
ATOM 475 C C . VAL A 1 61 ? -5.207 -29.047 -10.969 1 95.25 61 VAL A C 1
ATOM 477 O O . VAL A 1 61 ? -4.164 -28.812 -10.359 1 95.25 61 VAL A O 1
ATOM 480 N N . LEU A 1 62 ? -5.164 -29.406 -12.227 1 96.5 62 LEU A N 1
ATOM 481 C CA . LEU A 1 62 ? -3.904 -29.703 -12.898 1 96.5 62 LEU A CA 1
ATOM 482 C C . LEU A 1 62 ? -3.104 -28.422 -13.125 1 96.5 62 LEU A C 1
ATOM 484 O O . LEU A 1 62 ? -1.871 -28.438 -13.117 1 96.5 62 LEU A O 1
ATOM 488 N N . LEU A 1 63 ? -3.789 -27.344 -13.328 1 97.06 63 LEU A N 1
ATOM 489 C CA . LEU A 1 63 ? -3.066 -26.094 -13.578 1 97.06 63 LEU A CA 1
ATOM 490 C C . LEU A 1 63 ? -2.76 -25.375 -12.266 1 97.06 63 LEU A C 1
ATOM 492 O O . LEU A 1 63 ? -1.594 -25.172 -11.93 1 97.06 63 LEU A O 1
ATOM 496 N N . ALA A 1 64 ? -3.76 -25.109 -11.445 1 93.88 64 ALA A N 1
ATOM 497 C CA . ALA A 1 64 ? -3.598 -24.281 -10.258 1 93.88 64 ALA A CA 1
ATOM 498 C C . ALA A 1 64 ? -2.811 -25.016 -9.18 1 93.88 64 ALA A C 1
ATOM 500 O O . ALA A 1 64 ? -2.031 -24.406 -8.438 1 93.88 64 ALA A O 1
ATOM 501 N N . LEU A 1 65 ? -2.939 -26.312 -9.125 1 93 65 LEU A N 1
ATOM 502 C CA . LEU A 1 65 ? -2.324 -27 -8.008 1 93 65 LEU A CA 1
ATOM 503 C C . LEU A 1 65 ? -1.1 -27.797 -8.461 1 93 65 LEU A C 1
ATOM 505 O O . LEU A 1 65 ? -0.051 -27.75 -7.812 1 93 65 LEU A O 1
ATOM 509 N N . ILE A 1 66 ? -1.183 -28.406 -9.594 1 95.62 66 ILE A N 1
ATOM 510 C CA . ILE A 1 66 ? -0.122 -29.344 -9.961 1 95.62 66 ILE A CA 1
ATOM 511 C C . ILE A 1 66 ? 0.944 -28.609 -10.781 1 95.62 66 ILE A C 1
ATOM 513 O O . ILE A 1 66 ? 2.117 -28.594 -10.398 1 95.62 66 ILE A O 1
ATOM 517 N N . PHE A 1 67 ? 0.567 -28.016 -11.914 1 97.56 67 PHE A N 1
ATOM 518 C CA . PHE A 1 67 ? 1.511 -27.281 -12.75 1 97.56 67 PHE A CA 1
ATOM 519 C C . PHE A 1 67 ? 2.322 -26.297 -11.914 1 97.56 67 PHE A C 1
ATOM 521 O O . PHE A 1 67 ? 3.553 -26.297 -11.969 1 97.56 67 PHE A O 1
ATOM 528 N N . THR A 1 68 ? 1.662 -25.547 -11.109 1 97.38 68 THR A N 1
ATOM 529 C CA . THR A 1 68 ? 2.33 -24.5 -10.344 1 97.38 68 THR A CA 1
ATOM 530 C C . THR A 1 68 ? 3.23 -25.094 -9.273 1 97.38 68 THR A C 1
ATOM 532 O O . THR A 1 68 ? 4.383 -24.688 -9.117 1 97.38 68 THR A O 1
ATOM 535 N N . THR A 1 69 ? 2.773 -26.109 -8.547 1 97.25 69 THR A N 1
ATOM 536 C CA . THR A 1 69 ? 3.551 -26.688 -7.453 1 97.25 69 THR A CA 1
ATOM 537 C C . THR A 1 69 ? 4.84 -27.312 -7.98 1 97.25 69 THR A C 1
ATOM 539 O O . THR A 1 69 ? 5.922 -27.062 -7.441 1 97.25 69 THR A O 1
ATOM 542 N N . PHE A 1 70 ? 4.707 -28.062 -9.047 1 98.56 70 PHE A N 1
ATOM 543 C CA . PHE A 1 70 ? 5.879 -28.734 -9.609 1 98.56 70 PHE A CA 1
ATOM 544 C C . PHE A 1 70 ? 6.836 -27.703 -10.211 1 98.56 70 PHE A C 1
ATOM 546 O O . PHE A 1 70 ? 8.055 -27.828 -10.07 1 98.56 70 PHE A O 1
ATOM 553 N N . PHE A 1 71 ? 6.309 -26.734 -10.898 1 98.75 71 PHE A N 1
ATOM 554 C CA . PHE A 1 71 ? 7.18 -25.719 -11.477 1 98.75 71 PHE A CA 1
ATOM 555 C C . PHE A 1 71 ? 7.938 -24.984 -10.383 1 98.75 71 PHE A C 1
ATOM 557 O O . PHE A 1 71 ? 9.148 -24.766 -10.484 1 98.75 71 PHE A O 1
ATOM 564 N N . ILE A 1 72 ? 7.242 -24.609 -9.336 1 98.62 72 ILE A N 1
ATOM 565 C CA . ILE A 1 72 ? 7.848 -23.859 -8.242 1 98.62 72 ILE A CA 1
ATOM 566 C C . ILE A 1 72 ? 8.922 -24.703 -7.566 1 98.62 72 ILE A C 1
ATOM 568 O O . ILE A 1 72 ? 10.008 -24.219 -7.242 1 98.62 72 ILE A O 1
ATOM 572 N N . ALA A 1 73 ? 8.633 -25.969 -7.426 1 98.62 73 ALA A N 1
ATOM 573 C CA . ALA A 1 73 ? 9.625 -26.859 -6.836 1 98.62 73 ALA A CA 1
ATOM 574 C C . ALA A 1 73 ? 10.898 -26.891 -7.68 1 98.62 73 ALA A C 1
ATOM 576 O O . ALA A 1 73 ? 12.008 -26.797 -7.148 1 98.62 73 ALA A O 1
ATOM 577 N N . GLY A 1 74 ? 10.734 -27.047 -8.977 1 98.44 74 GLY A N 1
ATOM 578 C CA . GLY A 1 74 ? 11.898 -27.016 -9.844 1 98.44 74 GLY A CA 1
ATOM 579 C C . GLY A 1 74 ? 12.664 -25.719 -9.789 1 98.44 74 GLY A C 1
ATOM 580 O O . GLY A 1 74 ? 13.898 -25.719 -9.734 1 98.44 74 GLY A O 1
ATOM 581 N N . LEU A 1 75 ? 11.953 -24.656 -9.797 1 98.31 75 LEU A N 1
ATOM 582 C CA . LEU A 1 75 ? 12.547 -23.328 -9.75 1 98.31 75 LEU A CA 1
ATOM 583 C C . LEU A 1 75 ? 13.328 -23.125 -8.453 1 98.31 75 LEU A C 1
ATOM 585 O O . LEU A 1 75 ? 14.445 -22.609 -8.477 1 98.31 75 LEU A O 1
ATOM 589 N N . PHE A 1 76 ? 12.75 -23.562 -7.344 1 98.5 76 PHE A N 1
ATOM 590 C CA . PHE A 1 76 ? 13.391 -23.344 -6.051 1 98.5 76 PHE A CA 1
ATOM 591 C C . PHE A 1 76 ? 14.586 -24.266 -5.875 1 98.5 76 PHE A C 1
ATOM 593 O O . PHE A 1 76 ? 15.578 -23.906 -5.246 1 98.5 76 PHE A O 1
ATOM 600 N N . VAL A 1 77 ? 14.484 -25.5 -6.469 1 98.38 77 VAL A N 1
ATOM 601 C CA . VAL A 1 77 ? 15.672 -26.344 -6.473 1 98.38 77 VAL A CA 1
ATOM 602 C C . VAL A 1 77 ? 16.812 -25.641 -7.203 1 98.38 77 VAL A C 1
ATOM 604 O O . VAL A 1 77 ? 17.938 -25.578 -6.695 1 98.38 77 VAL A O 1
ATOM 607 N N . TRP A 1 78 ? 16.516 -25.125 -8.312 1 96.69 78 TRP A N 1
ATOM 608 C CA . TRP A 1 78 ? 17.5 -24.391 -9.094 1 96.69 78 TRP A CA 1
ATOM 609 C C . TRP A 1 78 ? 18.031 -23.188 -8.32 1 96.69 78 TRP A C 1
ATOM 611 O O . TRP A 1 78 ? 19.234 -23.016 -8.188 1 96.69 78 TRP A O 1
ATOM 621 N N . GLY A 1 79 ? 17.188 -22.391 -7.82 1 96.44 79 GLY A N 1
ATOM 622 C CA . GLY A 1 79 ? 17.562 -21.125 -7.191 1 96.44 79 GLY A CA 1
ATOM 623 C C . GLY A 1 79 ? 18.344 -21.312 -5.902 1 96.44 79 GLY A C 1
ATOM 624 O O . GLY A 1 79 ? 19.328 -20.609 -5.66 1 96.44 79 GLY A O 1
ATOM 625 N N . VAL A 1 80 ? 17.875 -22.234 -5.035 1 97.81 80 VAL A N 1
ATOM 626 C CA . VAL A 1 80 ? 18.516 -22.469 -3.75 1 97.81 80 VAL A CA 1
ATOM 627 C C . VAL A 1 80 ? 19.906 -23.062 -3.973 1 97.81 80 VAL A C 1
ATOM 629 O O . VAL A 1 80 ? 20.891 -22.641 -3.352 1 97.81 80 VAL A O 1
ATOM 632 N N . THR A 1 81 ? 20.016 -23.969 -4.902 1 97.12 81 THR A N 1
ATOM 633 C CA . THR A 1 81 ? 21.297 -24.609 -5.211 1 97.12 81 THR A CA 1
ATOM 634 C C . THR A 1 81 ? 22.297 -23.562 -5.723 1 97.12 81 THR A C 1
ATOM 636 O O . THR A 1 81 ? 23.422 -23.516 -5.258 1 97.12 81 THR A O 1
ATOM 639 N N . ARG A 1 82 ? 21.812 -22.781 -6.59 1 93.94 82 ARG A N 1
ATOM 640 C CA . ARG A 1 82 ? 22.688 -21.797 -7.215 1 93.94 82 ARG A CA 1
ATOM 641 C C . ARG A 1 82 ? 23.125 -20.734 -6.211 1 93.94 82 ARG A C 1
ATOM 643 O O . ARG A 1 82 ? 24.297 -20.344 -6.191 1 93.94 82 ARG A O 1
ATOM 650 N N . SER A 1 83 ? 22.266 -20.266 -5.461 1 95.06 83 SER A N 1
ATOM 651 C CA . SER A 1 83 ? 22.562 -19.141 -4.578 1 95.06 83 SER A CA 1
ATOM 652 C C . SER A 1 83 ? 23.391 -19.594 -3.375 1 95.06 83 SER A C 1
ATOM 654 O O . SER A 1 83 ? 24.203 -18.828 -2.85 1 95.06 83 SER A O 1
ATOM 656 N N . LEU A 1 84 ? 23.203 -20.828 -2.953 1 96.69 84 LEU A N 1
ATOM 657 C CA . LEU A 1 84 ? 23.953 -21.344 -1.813 1 96.69 84 LEU A CA 1
ATOM 658 C C . LEU A 1 84 ? 25.219 -22.062 -2.275 1 96.69 84 LEU A C 1
ATOM 660 O O . LEU A 1 84 ? 26.078 -22.406 -1.462 1 96.69 84 LEU A O 1
ATOM 664 N N . ASP A 1 85 ? 25.359 -22.203 -3.549 1 94.19 85 ASP A N 1
ATOM 665 C CA . ASP A 1 85 ? 26.5 -22.922 -4.125 1 94.19 85 ASP A CA 1
ATOM 666 C C . ASP A 1 85 ? 26.672 -24.297 -3.477 1 94.19 85 ASP A C 1
ATOM 668 O O . ASP A 1 85 ? 27.75 -24.625 -2.996 1 94.19 85 ASP A O 1
ATOM 672 N N . ARG A 1 86 ? 25.453 -24.953 -3.434 1 94.38 86 ARG A N 1
ATOM 673 C CA . ARG A 1 86 ? 25.422 -26.266 -2.793 1 94.38 86 ARG A CA 1
ATOM 674 C C . ARG A 1 86 ? 24.391 -27.172 -3.457 1 94.38 86 ARG A C 1
ATOM 676 O O . ARG A 1 86 ? 23.281 -26.75 -3.748 1 94.38 86 ARG A O 1
ATOM 683 N N . GLU A 1 87 ? 24.734 -28.438 -3.703 1 96.12 87 GLU A N 1
ATOM 684 C CA . GLU A 1 87 ? 23.781 -29.453 -4.133 1 96.12 87 GLU A CA 1
ATOM 685 C C . GLU A 1 87 ? 22.844 -29.844 -2.99 1 96.12 87 GLU A C 1
ATOM 687 O O . GLU A 1 87 ? 23.141 -29.594 -1.822 1 96.12 87 GLU A O 1
ATOM 692 N N . PRO A 1 88 ? 21.719 -30.438 -3.367 1 96.94 88 PRO A N 1
ATOM 693 C CA . PRO A 1 88 ? 20.859 -30.922 -2.289 1 96.94 88 PRO A CA 1
ATOM 694 C C . PRO A 1 88 ? 21.594 -31.844 -1.316 1 96.94 88 PRO A C 1
ATOM 696 O O . PRO A 1 88 ? 22.453 -32.625 -1.73 1 96.94 88 PRO A O 1
ATOM 699 N N . GLU A 1 89 ? 21.266 -31.812 -0.063 1 96.62 89 GLU A N 1
ATOM 700 C CA . GLU A 1 89 ? 22.016 -32.438 1.008 1 96.62 89 GLU A CA 1
ATOM 701 C C . GLU A 1 89 ? 21.875 -33.969 0.964 1 96.62 89 GLU A C 1
ATOM 703 O O . GLU A 1 89 ? 22.781 -34.688 1.351 1 96.62 89 GLU A O 1
ATOM 708 N N . ASN A 1 90 ? 20.75 -34.406 0.666 1 97.88 90 ASN A N 1
ATOM 709 C CA . ASN A 1 90 ? 20.438 -35.844 0.596 1 97.88 90 ASN A CA 1
ATOM 710 C C . ASN A 1 90 ? 19.531 -36.156 -0.583 1 97.88 90 ASN A C 1
ATOM 712 O O . ASN A 1 90 ? 18.328 -35.938 -0.52 1 97.88 90 ASN A O 1
ATOM 716 N N . MET A 1 91 ? 20.062 -36.844 -1.563 1 97.69 91 MET A N 1
ATOM 717 C CA . MET A 1 91 ? 19.328 -37.094 -2.809 1 97.69 91 MET A CA 1
ATOM 718 C C . MET A 1 91 ? 18.203 -38.094 -2.594 1 97.69 91 MET A C 1
ATOM 720 O O . MET A 1 91 ? 17.203 -38.062 -3.299 1 97.69 91 MET A O 1
ATOM 724 N N . THR A 1 92 ? 18.391 -38.969 -1.657 1 98.31 92 THR A N 1
ATOM 725 C CA . THR A 1 92 ? 17.297 -39.906 -1.347 1 98.31 92 THR A CA 1
ATOM 726 C C . THR A 1 92 ? 16.078 -39.156 -0.853 1 98.31 92 THR A C 1
ATOM 728 O O . THR A 1 92 ? 14.953 -39.438 -1.277 1 98.31 92 THR A O 1
ATOM 731 N N . PHE A 1 93 ? 16.281 -38.219 0.001 1 98.44 93 PHE A N 1
ATOM 732 C CA . PHE A 1 93 ? 15.188 -37.406 0.518 1 98.44 93 PHE A CA 1
ATOM 733 C C . PHE A 1 93 ? 14.578 -36.562 -0.591 1 98.44 93 PHE A C 1
ATOM 735 O O . PHE A 1 93 ? 13.352 -36.469 -0.712 1 98.44 93 PHE A O 1
ATOM 742 N N . THR A 1 94 ? 15.422 -35.969 -1.429 1 98.69 94 THR A N 1
ATOM 743 C CA . THR A 1 94 ? 14.984 -35.125 -2.52 1 98.69 94 THR A CA 1
ATOM 744 C C . THR A 1 94 ? 14.141 -35.875 -3.521 1 98.69 94 THR A C 1
ATOM 746 O O . THR A 1 94 ? 13.055 -35.438 -3.91 1 98.69 94 THR A O 1
ATOM 749 N N . TRP A 1 95 ? 14.562 -37 -3.877 1 98.69 95 TRP A N 1
ATOM 750 C CA . TRP A 1 95 ? 13.797 -37.812 -4.824 1 98.69 95 TRP A CA 1
ATOM 751 C C . TRP A 1 95 ? 12.539 -38.375 -4.168 1 98.69 95 TRP A C 1
ATOM 753 O O . TRP A 1 95 ? 11.531 -38.594 -4.844 1 98.69 95 TRP A O 1
ATOM 763 N N . SER A 1 96 ? 12.594 -38.594 -2.832 1 98.69 96 SER A N 1
ATOM 764 C CA . SER A 1 96 ? 11.422 -39.094 -2.127 1 98.69 96 SER A CA 1
ATOM 765 C C . SER A 1 96 ? 10.25 -38.125 -2.219 1 98.69 96 SER A C 1
ATOM 767 O O . SER A 1 96 ? 9.109 -38.531 -2.434 1 98.69 96 SER A O 1
ATOM 769 N N . TRP A 1 97 ? 10.523 -36.844 -1.935 1 98.62 97 TRP A N 1
ATOM 770 C CA . TRP A 1 97 ? 9.391 -35.938 -2.016 1 98.62 97 TRP A CA 1
ATOM 771 C C . TRP A 1 97 ? 8.93 -35.781 -3.459 1 98.62 97 TRP A C 1
ATOM 773 O O . TRP A 1 97 ? 7.738 -35.562 -3.719 1 98.62 97 TRP A O 1
ATOM 783 N N . PHE A 1 98 ? 9.805 -35.812 -4.508 1 98.75 98 PHE A N 1
ATOM 784 C CA . PHE A 1 98 ? 9.391 -35.75 -5.902 1 98.75 98 PHE A CA 1
ATOM 785 C C . PHE A 1 98 ? 8.453 -36.906 -6.246 1 98.75 98 PHE A C 1
ATOM 787 O O . PHE A 1 98 ? 7.387 -36.688 -6.828 1 98.75 98 PHE A O 1
ATOM 794 N N . TRP A 1 99 ? 8.859 -38.094 -5.863 1 98.69 99 TRP A N 1
ATOM 795 C CA . TRP A 1 99 ? 8.078 -39.25 -6.23 1 98.69 99 TRP A CA 1
ATOM 796 C C . TRP A 1 99 ? 6.766 -39.312 -5.449 1 98.69 99 TRP A C 1
ATOM 798 O O . TRP A 1 99 ? 5.734 -39.719 -5.984 1 98.69 99 TRP A O 1
ATOM 808 N N . LEU A 1 100 ? 6.852 -38.969 -4.227 1 98.62 100 LEU A N 1
ATOM 809 C CA . LEU A 1 100 ? 5.625 -38.906 -3.441 1 98.62 100 LEU A CA 1
ATOM 810 C C . LEU A 1 100 ? 4.633 -37.906 -4.051 1 98.62 100 LEU A C 1
ATOM 812 O O . LEU A 1 100 ? 3.434 -38.188 -4.113 1 98.62 100 LEU A O 1
ATOM 816 N N . MET A 1 101 ? 5.109 -36.781 -4.453 1 98.5 101 MET A N 1
ATOM 817 C CA . MET A 1 101 ? 4.281 -35.75 -5.094 1 98.5 101 MET A CA 1
ATOM 818 C C . MET A 1 101 ? 3.707 -36.281 -6.41 1 98.5 101 MET A C 1
ATOM 820 O O . MET A 1 101 ? 2.541 -36.031 -6.727 1 98.5 101 MET A O 1
ATOM 824 N N . THR A 1 102 ? 4.527 -37.031 -7.145 1 98.62 102 THR A N 1
ATOM 825 C CA . THR A 1 102 ? 4.117 -37.562 -8.438 1 98.62 102 THR A CA 1
ATOM 826 C C . THR A 1 102 ? 3.061 -38.656 -8.258 1 98.62 102 THR A C 1
ATOM 828 O O . THR A 1 102 ? 2.094 -38.719 -9.016 1 98.62 102 THR A O 1
ATOM 831 N N . ILE A 1 103 ? 3.273 -39.469 -7.266 1 98.44 103 ILE A N 1
ATOM 832 C CA . ILE A 1 103 ? 2.287 -40.5 -6.961 1 98.44 103 ILE A CA 1
ATOM 833 C C . ILE A 1 103 ? 0.954 -39.844 -6.602 1 98.44 103 ILE A C 1
ATOM 835 O O . ILE A 1 103 ? -0.104 -40.281 -7.055 1 98.44 103 ILE A O 1
ATOM 839 N N . GLY A 1 104 ? 1.031 -38.812 -5.754 1 98.25 104 GLY A N 1
ATOM 840 C CA . GLY A 1 104 ? -0.176 -38.062 -5.426 1 98.25 104 GLY A CA 1
ATOM 841 C C . GLY A 1 104 ? -0.865 -37.5 -6.645 1 98.25 104 GLY A C 1
ATOM 842 O O . GLY A 1 104 ? -2.09 -37.562 -6.766 1 98.25 104 GLY A O 1
ATOM 843 N N . LEU A 1 105 ? -0.105 -36.938 -7.559 1 97.81 105 LEU A N 1
ATOM 844 C CA . LEU A 1 105 ? -0.626 -36.375 -8.805 1 97.81 105 LEU A CA 1
ATOM 845 C C . LEU A 1 105 ? -1.319 -37.469 -9.625 1 97.81 105 LEU A C 1
ATOM 847 O O . LEU A 1 105 ? -2.414 -37.25 -10.148 1 97.81 105 LEU A O 1
ATOM 851 N N . ILE A 1 106 ? -0.689 -38.562 -9.742 1 97.44 106 ILE A N 1
ATOM 852 C CA . ILE A 1 106 ? -1.229 -39.625 -10.562 1 97.44 106 ILE A CA 1
ATOM 853 C C . ILE A 1 106 ? -2.562 -40.094 -9.984 1 97.44 106 ILE A C 1
ATOM 855 O O . ILE A 1 106 ? -3.531 -40.312 -10.727 1 97.44 106 ILE A O 1
ATOM 859 N N . MET A 1 107 ? -2.633 -40.25 -8.703 1 97.12 107 MET A N 1
ATOM 860 C CA . MET A 1 107 ? -3.873 -40.656 -8.047 1 97.12 107 MET A CA 1
ATOM 861 C C . MET A 1 107 ? -4.984 -39.656 -8.312 1 97.12 107 MET A C 1
ATOM 863 O O . MET A 1 107 ? -6.102 -40.031 -8.672 1 97.12 107 MET A O 1
ATOM 867 N N . THR A 1 108 ? -4.664 -38.438 -8.156 1 96.38 108 THR A N 1
ATOM 868 C CA . THR A 1 108 ? -5.637 -37.344 -8.359 1 96.38 108 THR A CA 1
ATOM 869 C C . THR A 1 108 ? -6.066 -37.281 -9.82 1 96.38 108 THR A C 1
ATOM 871 O O . THR A 1 108 ? -7.258 -37.219 -10.125 1 96.38 108 THR A O 1
ATOM 874 N N . ALA A 1 109 ? -5.105 -37.344 -10.742 1 96.25 109 ALA A N 1
ATOM 875 C CA . ALA A 1 109 ? -5.375 -37.219 -12.172 1 96.25 109 ALA A CA 1
ATOM 876 C C . ALA A 1 109 ? -6.188 -38.375 -12.695 1 96.25 109 ALA A C 1
ATOM 878 O O . ALA A 1 109 ? -7.074 -38.219 -13.539 1 96.25 109 ALA A O 1
ATOM 879 N N . VAL A 1 110 ? -5.918 -39.5 -12.211 1 95.69 110 VAL A N 1
ATOM 880 C CA . VAL A 1 110 ? -6.633 -40.719 -12.648 1 95.69 110 VAL A CA 1
ATOM 881 C C . VAL A 1 110 ? -8.102 -40.625 -12.234 1 95.69 110 VAL A C 1
ATOM 883 O O . VAL A 1 110 ? -8.992 -41 -13 1 95.69 110 VAL A O 1
ATOM 886 N N . THR A 1 111 ? -8.328 -40.156 -11.07 1 95.94 111 THR A N 1
ATOM 887 C CA . THR A 1 111 ? -9.703 -40 -10.594 1 95.94 111 THR A CA 1
ATOM 888 C C . THR A 1 111 ? -10.445 -38.969 -11.43 1 95.94 111 THR A C 1
ATOM 890 O O . THR A 1 111 ? -11.633 -39.125 -11.719 1 95.94 111 THR A O 1
ATOM 893 N N . ILE A 1 112 ? -9.766 -37.906 -11.797 1 95.31 112 ILE A N 1
ATOM 894 C CA . ILE A 1 112 ? -10.383 -36.875 -12.617 1 95.31 112 ILE A CA 1
ATOM 895 C C . ILE A 1 112 ? -10.695 -37.406 -14.008 1 95.31 112 ILE A C 1
ATOM 897 O O . ILE A 1 112 ? -11.828 -37.312 -14.484 1 95.31 112 ILE A O 1
ATOM 901 N N . LEU A 1 113 ? -9.719 -38.062 -14.648 1 93.5 113 LEU A N 1
ATOM 902 C CA . LEU A 1 113 ? -9.883 -38.594 -16.016 1 93.5 113 LEU A CA 1
ATOM 903 C C . LEU A 1 113 ? -10.867 -39.75 -16.031 1 93.5 113 LEU A C 1
ATOM 905 O O . LEU A 1 113 ? -11.477 -40.031 -17.078 1 93.5 113 LEU A O 1
ATOM 909 N N . GLY A 1 114 ? -10.984 -40.375 -14.898 1 92.81 114 GLY A N 1
ATOM 910 C CA . GLY A 1 114 ? -11.977 -41.438 -14.797 1 92.81 114 GLY A CA 1
ATOM 911 C C . GLY A 1 114 ? -13.391 -40.969 -15.055 1 92.81 114 GLY A C 1
ATOM 912 O O . GLY A 1 114 ? -14.242 -41.719 -15.492 1 92.81 114 GLY A O 1
ATOM 913 N N . GLY A 1 115 ? -13.586 -39.719 -14.781 1 90.81 115 GLY A N 1
ATOM 914 C CA . GLY A 1 115 ? -14.898 -39.125 -15.023 1 90.81 115 GLY A CA 1
ATOM 915 C C . GLY A 1 115 ? -15.258 -39.062 -16.5 1 90.81 115 GLY A C 1
ATOM 916 O O . GLY A 1 115 ? -16.422 -38.875 -16.844 1 90.81 115 GLY A O 1
ATOM 917 N N . LEU A 1 116 ? -14.289 -39.25 -17.375 1 90 116 LEU A N 1
ATOM 918 C CA . LEU A 1 116 ? -14.531 -39.188 -18.812 1 90 116 LEU A CA 1
ATOM 919 C C . LEU A 1 116 ? -14.82 -40.594 -19.359 1 90 116 LEU A C 1
ATOM 921 O O . LEU A 1 116 ? -15.172 -40.75 -20.531 1 90 116 LEU A O 1
ATOM 925 N N . VAL A 1 117 ? -14.617 -41.594 -18.5 1 88 117 VAL A N 1
ATOM 926 C CA . VAL A 1 117 ? -14.914 -42.969 -18.875 1 88 117 VAL A CA 1
ATOM 927 C C . VAL A 1 117 ? -16.344 -43.312 -18.469 1 88 117 VAL A C 1
ATOM 929 O O . VAL A 1 117 ? -16.703 -43.188 -17.281 1 88 117 VAL A O 1
ATOM 932 N N . PRO A 1 118 ? -17.094 -43.719 -19.484 1 83.75 118 PRO A N 1
ATOM 933 C CA . PRO A 1 118 ? -18.484 -44.062 -19.172 1 83.75 118 PRO A CA 1
ATOM 934 C C . PRO A 1 118 ? -18.609 -45.094 -18.078 1 83.75 118 PRO A C 1
ATOM 936 O O . PRO A 1 118 ? -17.859 -46.062 -18.047 1 83.75 118 PRO A O 1
ATOM 939 N N . ASP A 1 119 ? -19.438 -44.938 -17.094 1 81.69 119 ASP A N 1
ATOM 940 C CA . ASP A 1 119 ? -19.859 -45.844 -16.062 1 81.69 119 ASP A CA 1
ATOM 941 C C . ASP A 1 119 ? -18.719 -46.125 -15.07 1 81.69 119 ASP A C 1
ATOM 943 O O . ASP A 1 119 ? -18.734 -47.156 -14.367 1 81.69 119 ASP A O 1
ATOM 947 N N . SER A 1 120 ? -17.75 -45.219 -15.102 1 87.75 120 SER A N 1
ATOM 948 C CA . SER A 1 120 ? -16.656 -45.438 -14.148 1 87.75 120 SER A CA 1
ATOM 949 C C . SER A 1 120 ? -17.078 -45 -12.75 1 87.75 120 SER A C 1
ATOM 951 O O . SER A 1 120 ? -17.766 -44 -12.578 1 87.75 120 SER A O 1
ATOM 953 N N . SER A 1 121 ? -16.672 -45.812 -11.766 1 89.25 121 SER A N 1
ATOM 954 C CA . SER A 1 121 ? -16.922 -45.469 -10.375 1 89.25 121 SER A CA 1
ATOM 955 C C . SER A 1 121 ? -15.82 -44.594 -9.805 1 89.25 121 SER A C 1
ATOM 957 O O . SER A 1 121 ? -15.984 -43.969 -8.742 1 89.25 121 SER A O 1
ATOM 959 N N . ILE A 1 122 ? -14.789 -44.531 -10.484 1 92.44 122 ILE A N 1
ATOM 960 C CA . ILE A 1 122 ? -13.656 -43.688 -10.102 1 92.44 122 ILE A CA 1
ATOM 961 C C . ILE A 1 122 ? -13.781 -42.312 -10.773 1 92.44 122 ILE A C 1
ATOM 963 O O . ILE A 1 122 ? -13.367 -42.156 -11.922 1 92.44 122 ILE A O 1
ATOM 967 N N . ARG A 1 123 ? -14.344 -41.375 -10.086 1 93 123 ARG A N 1
ATOM 968 C CA . ARG A 1 123 ? -14.617 -40.062 -10.703 1 93 123 ARG A CA 1
ATOM 969 C C . ARG A 1 123 ? -14.438 -38.938 -9.703 1 93 123 ARG A C 1
ATOM 971 O O . ARG A 1 123 ? -14.602 -39.125 -8.492 1 93 123 ARG A O 1
ATOM 978 N N . ALA A 1 124 ? -14.031 -37.875 -10.219 1 93.38 124 ALA A N 1
ATOM 979 C CA . ALA A 1 124 ? -13.922 -36.625 -9.445 1 93.38 124 ALA A CA 1
ATOM 980 C C . ALA A 1 124 ? -14.414 -35.438 -10.25 1 93.38 124 ALA A C 1
ATOM 982 O O . ALA A 1 124 ? -13.711 -34.938 -11.141 1 93.38 124 ALA A O 1
ATOM 983 N N . ALA A 1 125 ? -15.617 -34.969 -10.062 1 92.19 125 ALA A N 1
ATOM 984 C CA . ALA A 1 125 ? -16.203 -33.75 -10.609 1 92.19 125 ALA A CA 1
ATOM 985 C C . ALA A 1 125 ? -16.625 -32.781 -9.492 1 92.19 125 ALA A C 1
ATOM 987 O O . ALA A 1 125 ? -17.812 -32.625 -9.219 1 92.19 125 ALA A O 1
ATOM 988 N N . VAL A 1 126 ? -15.625 -32.219 -8.969 1 92.44 126 VAL A N 1
ATOM 989 C CA . VAL A 1 126 ? -15.852 -31.5 -7.723 1 92.44 126 VAL A CA 1
ATOM 990 C C . VAL A 1 126 ? -15.312 -30.078 -7.852 1 92.44 126 VAL A C 1
ATOM 992 O O . VAL A 1 126 ? -14.945 -29.453 -6.855 1 92.44 126 VAL A O 1
ATOM 995 N N . LEU A 1 127 ? -15.094 -29.547 -9.086 1 88.25 127 LEU A N 1
ATOM 996 C CA . LEU A 1 127 ? -14.523 -28.234 -9.328 1 88.25 127 LEU A CA 1
ATOM 997 C C . LEU A 1 127 ? -13.141 -28.109 -8.703 1 88.25 127 LEU A C 1
ATOM 999 O O . LEU A 1 127 ? -12.555 -29.109 -8.281 1 88.25 127 LEU A O 1
ATOM 1003 N N . TYR A 1 128 ? -12.586 -26.922 -8.734 1 86.5 128 TYR A N 1
ATOM 1004 C CA . TYR A 1 128 ? -11.242 -26.734 -8.203 1 86.5 128 TYR A CA 1
ATOM 1005 C C . TYR A 1 128 ? -11.273 -26.641 -6.68 1 86.5 128 TYR A C 1
ATOM 1007 O O . TYR A 1 128 ? -10.266 -26.891 -6.016 1 86.5 128 TYR A O 1
ATOM 1015 N N . THR A 1 129 ? -12.391 -26.328 -6.082 1 87.94 129 THR A N 1
ATOM 1016 C CA . THR A 1 129 ? -12.508 -26.078 -4.648 1 87.94 129 THR A CA 1
ATOM 1017 C C . THR A 1 129 ? -12.945 -27.344 -3.92 1 87.94 129 THR A C 1
ATOM 1019 O O . THR A 1 129 ? -12.781 -27.453 -2.703 1 87.94 129 THR A O 1
ATOM 1022 N N . PHE A 1 130 ? -13.578 -28.312 -4.652 1 89.19 130 PHE A N 1
ATOM 1023 C CA . PHE A 1 130 ? -14.078 -29.578 -4.148 1 89.19 130 PHE A CA 1
ATOM 1024 C C . PHE A 1 130 ? -14.898 -29.391 -2.881 1 89.19 130 PHE A C 1
ATOM 1026 O O . PHE A 1 130 ? -14.672 -30.062 -1.875 1 89.19 130 PHE A O 1
ATOM 1033 N N . TYR A 1 131 ? -15.875 -28.422 -2.99 1 86.88 131 TYR A N 1
ATOM 1034 C CA . TYR A 1 131 ? -16.781 -28.156 -1.886 1 86.88 131 TYR A CA 1
ATOM 1035 C C . TYR A 1 131 ? -17.797 -29.281 -1.727 1 86.88 131 TYR A C 1
ATOM 1037 O O . TYR A 1 131 ? -18.391 -29.734 -2.707 1 86.88 131 TYR A O 1
ATOM 1045 N N . PRO A 1 132 ? -17.984 -29.672 -0.39 1 88.12 132 PRO A N 1
ATOM 1046 C CA . PRO A 1 132 ? -19.234 -30.406 -0.183 1 88.12 132 PRO A CA 1
ATOM 1047 C C . PRO A 1 132 ? -20.469 -29.594 -0.533 1 88.12 132 PRO A C 1
ATOM 1049 O O . PRO A 1 132 ? -20.453 -28.359 -0.388 1 88.12 132 PRO A O 1
ATOM 1052 N N . PRO A 1 133 ? -21.391 -30.25 -1.217 1 88.06 133 PRO A N 1
ATOM 1053 C CA . PRO A 1 133 ? -21.703 -31.688 -1.178 1 88.06 133 PRO A CA 1
ATOM 1054 C C . PRO A 1 133 ? -21.125 -32.438 -2.373 1 88.06 133 PRO A C 1
ATOM 1056 O O . PRO A 1 133 ? -21.344 -33.656 -2.5 1 88.06 133 PRO A O 1
ATOM 1059 N N . LEU A 1 134 ? -20.438 -31.797 -3.203 1 89.19 134 LEU A N 1
ATOM 1060 C CA . LEU A 1 134 ? -19.781 -32.562 -4.258 1 89.19 134 LEU A CA 1
ATOM 1061 C C . LEU A 1 134 ? -18.719 -33.5 -3.674 1 89.19 134 LEU A C 1
ATOM 1063 O O . LEU A 1 134 ? -17.906 -33.062 -2.838 1 89.19 134 LEU A O 1
ATOM 1067 N N . GLN A 1 135 ? -18.812 -34.719 -4.059 1 92.69 135 GLN A N 1
ATOM 1068 C CA . GLN A 1 135 ? -17.875 -35.688 -3.492 1 92.69 135 GLN A CA 1
ATOM 1069 C C . GLN A 1 135 ? -17.109 -36.438 -4.59 1 92.69 135 GLN A C 1
ATOM 1071 O O . GLN A 1 135 ? -17.703 -36.844 -5.582 1 92.69 135 GLN A O 1
ATOM 1076 N N . ALA A 1 136 ? -15.852 -36.594 -4.406 1 95.44 136 ALA A N 1
ATOM 1077 C CA . ALA A 1 136 ? -14.977 -37.312 -5.316 1 95.44 136 ALA A CA 1
ATOM 1078 C C . ALA A 1 136 ? -14.602 -38.688 -4.73 1 95.44 136 ALA A C 1
ATOM 1080 O O . ALA A 1 136 ? -14.805 -38.938 -3.541 1 95.44 136 ALA A O 1
ATOM 1081 N N . HIS A 1 137 ? -14.117 -39.469 -5.598 1 96.19 137 HIS A N 1
ATOM 1082 C CA . HIS A 1 137 ? -13.547 -40.719 -5.145 1 96.19 137 HIS A CA 1
ATOM 1083 C C . HIS A 1 137 ? -12.461 -40.5 -4.102 1 96.19 137 HIS A C 1
ATOM 1085 O O . HIS A 1 137 ? -11.68 -39.562 -4.207 1 96.19 137 HIS A O 1
ATOM 1091 N N . PRO A 1 138 ? -12.336 -41.375 -3.1 1 96.69 138 PRO A N 1
ATOM 1092 C CA . PRO A 1 138 ? -11.359 -41.188 -2.023 1 96.69 138 PRO A CA 1
ATOM 1093 C C . PRO A 1 138 ? -9.93 -41.062 -2.541 1 96.69 138 PRO A C 1
ATOM 1095 O O . PRO A 1 138 ? -9.125 -40.312 -1.953 1 96.69 138 PRO A O 1
ATOM 1098 N N . ALA A 1 139 ? -9.648 -41.688 -3.582 1 97.31 139 ALA A N 1
ATOM 1099 C CA . ALA A 1 139 ? -8.297 -41.625 -4.137 1 97.31 139 ALA A CA 1
ATOM 1100 C C . ALA A 1 139 ? -7.922 -40.219 -4.539 1 97.31 139 ALA A C 1
ATOM 1102 O O . ALA A 1 139 ? -6.75 -39.844 -4.484 1 97.31 139 ALA A O 1
ATOM 1103 N N . PHE A 1 140 ? -8.914 -39.438 -4.945 1 97.31 140 PHE A N 1
ATOM 1104 C CA . PHE A 1 140 ? -8.688 -38.031 -5.273 1 97.31 140 PHE A CA 1
ATOM 1105 C C . PHE A 1 140 ? -8.141 -37.281 -4.07 1 97.31 140 PHE A C 1
ATOM 1107 O O . PHE A 1 140 ? -7.113 -36.594 -4.172 1 97.31 140 PHE A O 1
ATOM 1114 N N . TYR A 1 141 ? -8.75 -37.438 -2.939 1 97.44 141 TYR A N 1
ATOM 1115 C CA . TYR A 1 141 ? -8.391 -36.719 -1.726 1 97.44 141 TYR A CA 1
ATOM 1116 C C . TYR A 1 141 ? -7.09 -37.25 -1.14 1 97.44 141 TYR A C 1
ATOM 1118 O O . TYR A 1 141 ? -6.266 -36.5 -0.629 1 97.44 141 TYR A O 1
ATOM 1126 N N . ILE A 1 142 ? -6.898 -38.562 -1.218 1 97.88 142 ILE A N 1
ATOM 1127 C CA . ILE A 1 142 ? -5.66 -39.156 -0.734 1 97.88 142 ILE A CA 1
ATOM 1128 C C . ILE A 1 142 ? -4.484 -38.656 -1.58 1 97.88 142 ILE A C 1
ATOM 1130 O O . ILE A 1 142 ? -3.408 -38.375 -1.052 1 97.88 142 ILE A O 1
ATOM 1134 N N . GLY A 1 143 ? -4.703 -38.656 -2.863 1 97.69 143 GLY A N 1
ATOM 1135 C CA . GLY A 1 143 ? -3.686 -38.125 -3.746 1 97.69 143 GLY A CA 1
ATOM 1136 C C . GLY A 1 143 ? -3.307 -36.688 -3.398 1 97.69 143 GLY A C 1
ATOM 1137 O O . GLY A 1 143 ? -2.123 -36.344 -3.35 1 97.69 143 GLY A O 1
ATOM 1138 N N . LEU A 1 144 ? -4.309 -35.875 -3.164 1 96.19 144 LEU A N 1
ATOM 1139 C CA . LEU A 1 144 ? -4.055 -34.469 -2.791 1 96.19 144 LEU A CA 1
ATOM 1140 C C . LEU A 1 144 ? -3.285 -34.406 -1.477 1 96.19 144 LEU A C 1
ATOM 1142 O O . LEU A 1 144 ? -2.404 -33.562 -1.317 1 96.19 144 LEU A O 1
ATOM 1146 N N . ALA A 1 145 ? -3.639 -35.219 -0.511 1 97.31 145 ALA A N 1
ATOM 1147 C CA . ALA A 1 145 ? -2.926 -35.25 0.763 1 97.31 145 ALA A CA 1
ATOM 1148 C C . ALA A 1 145 ? -1.448 -35.562 0.556 1 97.31 145 ALA A C 1
ATOM 1150 O O . ALA A 1 145 ? -0.582 -35 1.213 1 97.31 145 ALA A O 1
ATOM 1151 N N . LEU A 1 146 ? -1.194 -36.469 -0.354 1 97.94 146 LEU A N 1
ATOM 1152 C CA . LEU A 1 146 ? 0.187 -36.844 -0.646 1 97.94 146 LEU A CA 1
ATOM 1153 C C . LEU A 1 146 ? 0.939 -35.688 -1.268 1 97.94 146 LEU A C 1
ATOM 1155 O O . LEU A 1 146 ? 2.111 -35.438 -0.955 1 97.94 146 LEU A O 1
ATOM 1159 N N . VAL A 1 147 ? 0.318 -34.938 -2.131 1 97.44 147 VAL A N 1
ATOM 1160 C CA . VAL A 1 147 ? 0.939 -33.75 -2.744 1 97.44 147 VAL A CA 1
ATOM 1161 C C . VAL A 1 147 ? 1.271 -32.719 -1.668 1 97.44 147 VAL A C 1
ATOM 1163 O O . VAL A 1 147 ? 2.346 -32.125 -1.689 1 97.44 147 VAL A O 1
ATOM 1166 N N . ILE A 1 148 ? 0.38 -32.531 -0.703 1 96.75 148 ILE A N 1
ATOM 1167 C CA . ILE A 1 148 ? 0.584 -31.578 0.382 1 96.75 148 ILE A CA 1
ATOM 1168 C C . ILE A 1 148 ? 1.806 -31.984 1.203 1 96.75 148 ILE A C 1
ATOM 1170 O O . ILE A 1 148 ? 2.717 -31.188 1.411 1 96.75 148 ILE A O 1
ATOM 1174 N N . VAL A 1 149 ? 1.832 -33.219 1.592 1 97.75 149 VAL A N 1
ATOM 1175 C CA . VAL A 1 149 ? 2.922 -33.688 2.432 1 97.75 149 VAL A CA 1
ATOM 1176 C C . VAL A 1 149 ? 4.238 -33.625 1.666 1 97.75 149 VAL A C 1
ATOM 1178 O O . VAL A 1 149 ? 5.258 -33.188 2.217 1 97.75 149 VAL A O 1
ATOM 1181 N N . ALA A 1 150 ? 4.191 -34.062 0.45 1 98.56 150 ALA A N 1
ATOM 1182 C CA . ALA A 1 150 ? 5.398 -34.031 -0.373 1 98.56 150 ALA A CA 1
ATOM 1183 C C . ALA A 1 150 ? 5.898 -32.594 -0.551 1 98.56 150 ALA A C 1
ATOM 1185 O O . ALA A 1 150 ? 7.109 -32.344 -0.562 1 98.56 150 ALA A O 1
ATOM 1186 N N . SER A 1 151 ? 5.023 -31.641 -0.759 1 97.69 151 SER A N 1
ATOM 1187 C CA . SER A 1 151 ? 5.422 -30.25 -0.906 1 97.69 151 SER A CA 1
ATOM 1188 C C . SER A 1 151 ? 6.043 -29.719 0.38 1 97.69 151 SER A C 1
ATOM 1190 O O . SER A 1 151 ? 6.961 -28.891 0.336 1 97.69 151 SER A O 1
ATOM 1192 N N . TRP A 1 152 ? 5.547 -30.188 1.548 1 98.31 152 TRP A N 1
ATOM 1193 C CA . TRP A 1 152 ? 6.18 -29.844 2.818 1 98.31 152 TRP A CA 1
ATOM 1194 C C . TRP A 1 152 ? 7.609 -30.359 2.875 1 98.31 152 TRP A C 1
ATOM 1196 O O . TRP A 1 152 ? 8.516 -29.672 3.35 1 98.31 152 TRP A O 1
ATOM 1206 N N . MET A 1 153 ? 7.73 -31.578 2.414 1 98.69 153 MET A N 1
ATOM 1207 C CA . MET A 1 153 ? 9.055 -32.188 2.4 1 98.69 153 MET A CA 1
ATOM 1208 C C . MET A 1 153 ? 10 -31.438 1.475 1 98.69 153 MET A C 1
ATOM 1210 O O . MET A 1 153 ? 11.18 -31.281 1.786 1 98.69 153 MET A O 1
ATOM 1214 N N . ALA A 1 154 ? 9.539 -31.047 0.348 1 98.5 154 ALA A N 1
ATOM 1215 C CA . ALA A 1 154 ? 10.359 -30.25 -0.561 1 98.5 154 ALA A CA 1
ATOM 1216 C C . ALA A 1 154 ? 10.875 -28.984 0.125 1 98.5 154 ALA A C 1
ATOM 1218 O O . ALA A 1 154 ? 12.055 -28.672 0.032 1 98.5 154 ALA A O 1
ATOM 1219 N N . GLY A 1 155 ? 9.961 -28.297 0.789 1 98.56 155 GLY A N 1
ATOM 1220 C CA . GLY A 1 155 ? 10.391 -27.125 1.545 1 98.56 155 GLY A CA 1
ATOM 1221 C C . GLY A 1 155 ? 11.438 -27.453 2.594 1 98.56 155 GLY A C 1
ATOM 1222 O O . GLY A 1 155 ? 12.398 -26.703 2.764 1 98.56 155 GLY A O 1
ATOM 1223 N N . ALA A 1 156 ? 11.211 -28.531 3.305 1 98.56 156 ALA A N 1
ATOM 1224 C CA . ALA A 1 156 ? 12.156 -28.953 4.328 1 98.56 156 ALA A CA 1
ATOM 1225 C C . ALA A 1 156 ? 13.547 -29.172 3.73 1 98.56 156 ALA A C 1
ATOM 1227 O O . ALA A 1 156 ? 14.562 -28.922 4.383 1 98.56 156 ALA A O 1
ATOM 1228 N N . ASP A 1 157 ? 13.547 -29.672 2.537 1 98.44 157 ASP A N 1
ATOM 1229 C CA . ASP A 1 157 ? 14.805 -29.891 1.821 1 98.44 157 ASP A CA 1
ATOM 1230 C C . ASP A 1 157 ? 15.562 -28.578 1.633 1 98.44 157 ASP A C 1
ATOM 1232 O O . ASP A 1 157 ? 16.781 -28.531 1.839 1 98.44 157 ASP A O 1
ATOM 1236 N N . TRP A 1 158 ? 14.938 -27.562 1.25 1 98.38 158 TRP A N 1
ATOM 1237 C CA . TRP A 1 158 ? 15.547 -26.266 1.015 1 98.38 158 TRP A CA 1
ATOM 1238 C C . TRP A 1 158 ? 15.984 -25.625 2.328 1 98.38 158 TRP A C 1
ATOM 1240 O O . TRP A 1 158 ? 17.031 -24.984 2.396 1 98.38 158 TRP A O 1
ATOM 1250 N N . PHE A 1 159 ? 15.148 -25.781 3.369 1 98.44 159 PHE A N 1
ATOM 1251 C CA . PHE A 1 159 ? 15.547 -25.281 4.68 1 98.44 159 PHE A CA 1
ATOM 1252 C C . PHE A 1 159 ? 16.766 -26.016 5.191 1 98.44 159 PHE A C 1
ATOM 1254 O O . PHE A 1 159 ? 17.625 -25.438 5.855 1 98.44 159 PHE A O 1
ATOM 1261 N N . TRP A 1 160 ? 16.781 -27.312 4.906 1 98.19 160 TRP A N 1
ATOM 1262 C CA . TRP A 1 160 ? 17.938 -28.125 5.285 1 98.19 160 TRP A CA 1
ATOM 1263 C C . TRP A 1 160 ? 19.219 -27.594 4.637 1 98.19 160 TRP A C 1
ATOM 1265 O O . TRP A 1 160 ? 20.234 -27.406 5.309 1 98.19 160 TRP A O 1
ATOM 1275 N N . SER A 1 161 ? 19.188 -27.328 3.361 1 98.06 161 SER A N 1
ATOM 1276 C CA . SER A 1 161 ? 20.328 -26.766 2.645 1 98.06 161 SER A CA 1
ATOM 1277 C C . SER A 1 161 ? 20.734 -25.406 3.221 1 98.06 161 SER A C 1
ATOM 1279 O O . SER A 1 161 ? 21.922 -25.125 3.393 1 98.06 161 SER A O 1
ATOM 1281 N N . TYR A 1 162 ? 19.781 -24.625 3.482 1 98.19 162 TYR A N 1
ATOM 1282 C CA . TYR A 1 162 ? 20.031 -23.297 4.051 1 98.19 162 TYR A CA 1
ATOM 1283 C C . TYR A 1 162 ? 20.719 -23.422 5.41 1 98.19 162 TYR A C 1
ATOM 1285 O O . TYR A 1 162 ? 21.672 -22.688 5.703 1 98.19 162 TYR A O 1
ATOM 1293 N N . ASN A 1 163 ? 20.172 -24.312 6.27 1 97.88 163 ASN A N 1
ATOM 1294 C CA . ASN A 1 163 ? 20.734 -24.484 7.602 1 97.88 163 ASN A CA 1
ATOM 1295 C C . ASN A 1 163 ? 22.203 -24.922 7.547 1 97.88 163 ASN A C 1
ATOM 1297 O O . ASN A 1 163 ? 23.016 -24.453 8.344 1 97.88 163 ASN A O 1
ATOM 1301 N N . LYS A 1 164 ? 22.516 -25.75 6.672 1 97.75 164 LYS A N 1
ATOM 1302 C CA . LYS A 1 164 ? 23.906 -26.156 6.488 1 97.75 164 LYS A CA 1
ATOM 1303 C C . LYS A 1 164 ? 24.766 -25 5.996 1 97.75 164 LYS A C 1
ATOM 1305 O O . LYS A 1 164 ? 25.906 -24.844 6.438 1 97.75 164 LYS A O 1
ATOM 1310 N N . TRP A 1 165 ? 24.219 -24.281 5.035 1 97.88 165 TRP A N 1
ATOM 1311 C CA . TRP A 1 165 ? 24.938 -23.094 4.531 1 97.88 165 TRP A CA 1
ATOM 1312 C C . TRP A 1 165 ? 25.156 -22.078 5.645 1 97.88 165 TRP A C 1
ATOM 1314 O O . TRP A 1 165 ? 26.234 -21.5 5.766 1 97.88 165 TRP A O 1
ATOM 1324 N N . ARG A 1 166 ? 24.141 -21.875 6.457 1 96.75 166 ARG A N 1
ATOM 1325 C CA . ARG A 1 166 ? 24.188 -20.891 7.535 1 96.75 166 ARG A CA 1
ATOM 1326 C C . ARG A 1 166 ? 25.234 -21.25 8.57 1 96.75 166 ARG A C 1
ATOM 1328 O O . ARG A 1 166 ? 25.891 -20.375 9.133 1 96.75 166 ARG A O 1
ATOM 1335 N N . LYS A 1 167 ? 25.484 -22.453 8.828 1 96.62 167 LYS A N 1
ATOM 1336 C CA . LYS A 1 167 ? 26.516 -22.906 9.773 1 96.62 167 LYS A CA 1
ATOM 1337 C C . LYS A 1 167 ? 27.906 -22.484 9.32 1 96.62 167 LYS A C 1
ATOM 1339 O O . LYS A 1 167 ? 28.75 -22.156 10.141 1 96.62 167 LYS A O 1
ATOM 1344 N N . ASN A 1 168 ? 28.062 -22.391 8.023 1 96.06 168 ASN A N 1
ATOM 1345 C CA . ASN A 1 168 ? 29.359 -22.047 7.465 1 96.06 168 ASN A CA 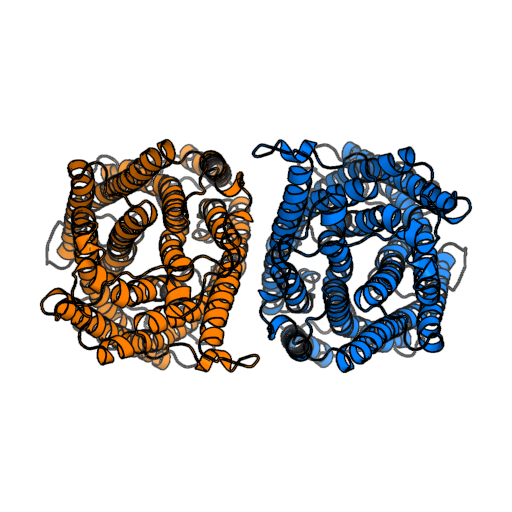1
ATOM 1346 C C . ASN A 1 168 ? 29.469 -20.547 7.188 1 96.06 168 ASN A C 1
ATOM 1348 O O . ASN A 1 168 ? 30.547 -20.031 6.953 1 96.06 168 ASN A O 1
ATOM 1352 N N . HIS A 1 169 ? 28.281 -19.891 7.23 1 95.94 169 HIS A N 1
ATOM 1353 C CA . HIS A 1 169 ? 28.234 -18.453 6.945 1 95.94 169 HIS A CA 1
ATOM 1354 C C . HIS A 1 169 ? 27.375 -17.719 7.969 1 95.94 169 HIS A C 1
ATOM 1356 O O . HIS A 1 169 ? 26.375 -17.094 7.617 1 95.94 169 HIS A O 1
ATOM 1362 N N . PRO A 1 170 ? 27.75 -17.688 9.188 1 91.56 170 PRO A N 1
ATOM 1363 C CA . PRO A 1 170 ? 26.906 -17.188 10.273 1 91.56 170 PRO A CA 1
ATOM 1364 C C . PRO A 1 170 ? 26.625 -15.695 10.156 1 91.56 170 PRO A C 1
ATOM 1366 O O . PRO A 1 170 ? 25.562 -15.227 10.57 1 91.56 170 PRO A O 1
ATOM 1369 N N . ASP A 1 171 ? 27.5 -14.945 9.523 1 88.38 171 ASP A N 1
ATOM 1370 C CA . ASP A 1 171 ? 27.359 -13.492 9.547 1 88.38 171 ASP A CA 1
ATOM 1371 C C . ASP A 1 171 ? 26.906 -12.969 8.18 1 88.38 171 ASP A C 1
ATOM 1373 O O . ASP A 1 171 ? 26.672 -11.766 8.023 1 88.38 171 ASP A O 1
ATOM 1377 N N . GLU A 1 172 ? 26.734 -13.859 7.258 1 92.19 172 GLU A N 1
ATOM 1378 C CA . GLU A 1 172 ? 26.359 -13.414 5.918 1 92.19 172 GLU A CA 1
ATOM 1379 C C . GLU A 1 172 ? 24.859 -13.242 5.781 1 92.19 172 GLU A C 1
ATOM 1381 O O . GLU A 1 172 ? 24.094 -13.93 6.461 1 92.19 172 GLU A O 1
ATOM 1386 N N . ARG A 1 173 ? 24.5 -12.312 4.914 1 93.12 173 ARG A N 1
ATOM 1387 C CA . ARG A 1 173 ? 23.078 -12.164 4.594 1 93.12 173 ARG A CA 1
ATOM 1388 C C . ARG A 1 173 ? 22.578 -13.367 3.805 1 93.12 173 ARG A C 1
ATOM 1390 O O . ARG A 1 173 ? 23.312 -13.969 3.027 1 93.12 173 ARG A O 1
ATOM 1397 N N . ILE A 1 174 ? 21.344 -13.695 4.062 1 96.12 174 ILE A N 1
ATOM 1398 C CA . ILE A 1 174 ? 20.766 -14.75 3.244 1 96.12 174 ILE A CA 1
ATOM 1399 C C . ILE A 1 174 ? 20.766 -14.336 1.776 1 96.12 174 ILE A C 1
ATOM 1401 O O . ILE A 1 174 ? 20.266 -13.266 1.428 1 96.12 174 ILE A O 1
ATOM 1405 N N . PRO A 1 175 ? 21.328 -15.125 0.951 1 95.88 175 PRO A N 1
ATOM 1406 C CA . PRO A 1 175 ? 21.25 -14.766 -0.466 1 95.88 175 PRO A CA 1
ATOM 1407 C C . PRO A 1 175 ? 19.828 -14.531 -0.947 1 95.88 175 PRO A C 1
ATOM 1409 O O . PRO A 1 175 ? 18.906 -15.25 -0.54 1 95.88 175 PRO A O 1
ATOM 1412 N N . ILE A 1 176 ? 19.641 -13.625 -1.777 1 96.06 176 ILE A N 1
ATOM 1413 C CA . ILE A 1 176 ? 18.328 -13.062 -2.092 1 96.06 176 ILE A CA 1
ATOM 1414 C C . ILE A 1 176 ? 17.438 -14.148 -2.699 1 96.06 176 ILE A C 1
ATOM 1416 O O . ILE A 1 176 ? 16.234 -14.188 -2.434 1 96.06 176 ILE A O 1
ATOM 1420 N N . LEU A 1 177 ? 17.953 -15.031 -3.584 1 97.19 177 LEU A N 1
ATOM 1421 C CA . LEU A 1 177 ? 17.172 -16.109 -4.176 1 97.19 177 LEU A CA 1
ATOM 1422 C C . LEU A 1 177 ? 16.656 -17.062 -3.104 1 97.19 177 LEU A C 1
ATOM 1424 O O . LEU A 1 177 ? 15.484 -17.438 -3.109 1 97.19 177 LEU A O 1
ATOM 1428 N N . THR A 1 178 ? 17.578 -17.438 -2.234 1 98.12 178 THR A N 1
ATOM 1429 C CA . THR A 1 178 ? 17.203 -18.328 -1.145 1 98.12 178 THR A CA 1
ATOM 1430 C C . THR A 1 178 ? 16.219 -17.656 -0.201 1 98.12 178 THR A C 1
ATOM 1432 O O . THR A 1 178 ? 15.266 -18.281 0.255 1 98.12 178 THR A O 1
ATOM 1435 N N . PHE A 1 179 ? 16.469 -16.391 0.098 1 97.94 179 PHE A N 1
ATOM 1436 C CA . PHE A 1 179 ? 15.555 -15.641 0.949 1 97.94 179 PHE A CA 1
ATOM 1437 C C . PHE A 1 179 ? 14.133 -15.703 0.407 1 97.94 179 PHE A C 1
ATOM 1439 O O . PHE A 1 179 ? 13.203 -16.047 1.136 1 97.94 179 PHE A O 1
ATOM 1446 N N . MET A 1 180 ? 13.961 -15.375 -0.861 1 98.5 180 MET A N 1
ATOM 1447 C CA . MET A 1 180 ? 12.633 -15.344 -1.471 1 98.5 180 MET A CA 1
ATOM 1448 C C . MET A 1 180 ? 12 -16.734 -1.473 1 98.5 180 MET A C 1
ATOM 1450 O O . MET A 1 180 ? 10.805 -16.875 -1.219 1 98.5 180 MET A O 1
ATOM 1454 N N . ALA A 1 181 ? 12.773 -17.734 -1.729 1 98.56 181 ALA A N 1
ATOM 1455 C CA . ALA A 1 181 ? 12.266 -19.094 -1.73 1 98.56 181 ALA A CA 1
ATOM 1456 C C . ALA A 1 181 ? 11.781 -19.5 -0.34 1 98.56 181 ALA A C 1
ATOM 1458 O O . ALA A 1 181 ? 10.695 -20.062 -0.192 1 98.56 181 ALA A O 1
ATOM 1459 N N . LEU A 1 182 ? 12.586 -19.234 0.654 1 98.69 182 LEU A N 1
ATOM 1460 C CA . LEU A 1 182 ? 12.258 -19.656 2.014 1 98.69 182 LEU A CA 1
ATOM 1461 C C . LEU A 1 182 ? 11.031 -18.922 2.531 1 98.69 182 LEU A C 1
ATOM 1463 O O . LEU A 1 182 ? 10.18 -19.516 3.191 1 98.69 182 LEU A O 1
ATOM 1467 N N . PHE A 1 183 ? 10.961 -17.656 2.238 1 98.44 183 PHE A N 1
ATOM 1468 C CA . PHE A 1 183 ? 9.805 -16.891 2.703 1 98.44 183 PHE A CA 1
ATOM 1469 C C . PHE A 1 183 ? 8.531 -17.344 1.996 1 98.44 183 PHE A C 1
ATOM 1471 O O . PHE A 1 183 ? 7.457 -17.359 2.594 1 98.44 183 PHE A O 1
ATOM 1478 N N . THR A 1 184 ? 8.625 -17.672 0.743 1 98.25 184 THR A N 1
ATOM 1479 C CA . THR A 1 184 ? 7.488 -18.25 0.03 1 98.25 184 THR A CA 1
ATOM 1480 C C . THR A 1 184 ? 7.062 -19.562 0.666 1 98.25 184 THR A C 1
ATOM 1482 O O . THR A 1 184 ? 5.867 -19.828 0.84 1 98.25 184 THR A O 1
ATOM 1485 N N . MET A 1 185 ? 8.055 -20.312 1.026 1 98.19 185 MET A N 1
ATOM 1486 C CA . MET A 1 185 ? 7.75 -21.625 1.607 1 98.19 185 MET A CA 1
ATOM 1487 C C . MET A 1 185 ? 7.172 -21.469 3.01 1 98.19 185 MET A C 1
ATOM 1489 O O . MET A 1 185 ? 6.324 -22.266 3.424 1 98.19 185 MET A O 1
ATOM 1493 N N . MET A 1 186 ? 7.656 -20.5 3.742 1 98.12 186 MET A N 1
ATOM 1494 C CA . MET A 1 186 ? 7.055 -20.25 5.047 1 98.12 186 MET A CA 1
ATOM 1495 C C . MET A 1 186 ? 5.574 -19.906 4.91 1 98.12 186 MET A C 1
ATOM 1497 O O . MET A 1 186 ? 4.75 -20.375 5.695 1 98.12 186 MET A O 1
ATOM 1501 N N . MET A 1 187 ? 5.312 -19.125 3.955 1 97.69 187 MET A N 1
ATOM 1502 C CA . MET A 1 187 ? 3.908 -18.828 3.688 1 97.69 187 MET A CA 1
ATOM 1503 C C . MET A 1 187 ? 3.133 -20.094 3.35 1 97.69 187 MET A C 1
ATOM 1505 O O . MET A 1 187 ? 2.014 -20.297 3.826 1 97.69 187 MET A O 1
ATOM 1509 N N . TRP A 1 188 ? 3.732 -20.922 2.533 1 97.75 188 TRP A N 1
ATOM 1510 C CA . TRP A 1 188 ? 3.123 -22.188 2.137 1 97.75 188 TRP A CA 1
ATOM 1511 C C . TRP A 1 188 ? 2.824 -23.047 3.355 1 97.75 188 TRP A C 1
ATOM 1513 O O . TRP A 1 188 ? 1.727 -23.594 3.48 1 97.75 188 TRP A O 1
ATOM 1523 N N . TYR A 1 189 ? 3.736 -23.156 4.262 1 97.69 189 TYR A N 1
ATOM 1524 C CA . TYR A 1 189 ? 3.553 -23.969 5.461 1 97.69 189 TYR A CA 1
ATOM 1525 C C . TYR A 1 189 ? 2.373 -23.453 6.285 1 97.69 189 TYR A C 1
ATOM 1527 O O . TYR A 1 189 ? 1.544 -24.25 6.742 1 97.69 189 TYR A O 1
ATOM 1535 N N . VAL A 1 190 ? 2.291 -22.203 6.391 1 96.75 190 VAL A N 1
ATOM 1536 C CA . VAL A 1 190 ? 1.263 -21.609 7.242 1 96.75 190 VAL A CA 1
ATOM 1537 C C . VAL A 1 190 ? -0.11 -21.812 6.602 1 96.75 190 VAL A C 1
ATOM 1539 O O . VAL A 1 190 ? -1.059 -22.234 7.266 1 96.75 190 VAL A O 1
ATOM 1542 N N . CYS A 1 191 ? -0.203 -21.594 5.367 1 95.56 191 CYS A N 1
ATOM 1543 C CA . CYS A 1 191 ? -1.529 -21.562 4.758 1 95.56 191 CYS A CA 1
ATOM 1544 C C . CYS A 1 191 ? -2.031 -22.969 4.457 1 95.56 191 CYS A C 1
ATOM 1546 O O . CYS A 1 191 ? -3.238 -23.219 4.449 1 95.56 191 CYS A O 1
ATOM 1548 N N . THR A 1 192 ? -1.17 -23.938 4.289 1 96.5 192 THR A N 1
ATOM 1549 C CA . THR A 1 192 ? -1.599 -25.281 3.883 1 96.5 192 THR A CA 1
ATOM 1550 C C . THR A 1 192 ? -2.092 -26.078 5.086 1 96.5 192 THR A C 1
ATOM 1552 O O . THR A 1 192 ? -2.646 -27.172 4.93 1 96.5 192 THR A O 1
ATOM 1555 N N . ILE A 1 193 ? -1.983 -25.531 6.234 1 94.94 193 ILE A N 1
ATOM 1556 C CA . ILE A 1 193 ? -2.561 -26.188 7.406 1 94.94 193 ILE A CA 1
ATOM 1557 C C . ILE A 1 193 ? -4.07 -26.328 7.227 1 94.94 193 ILE A C 1
ATOM 1559 O O . ILE A 1 193 ? -4.648 -27.359 7.551 1 94.94 193 ILE A O 1
ATOM 1563 N N . GLY A 1 194 ? -4.684 -25.312 6.707 1 94.12 194 GLY A N 1
ATOM 1564 C CA . GLY A 1 194 ? -6.117 -25.328 6.484 1 94.12 194 GLY A CA 1
ATOM 1565 C C . GLY A 1 194 ? -6.574 -26.438 5.562 1 94.12 194 GLY A C 1
ATOM 1566 O O . GLY A 1 194 ? -7.441 -27.234 5.93 1 94.12 194 GLY A O 1
ATOM 1567 N N . VAL A 1 195 ? -5.941 -26.547 4.461 1 95 195 VAL A N 1
ATOM 1568 C CA . VAL A 1 195 ? -6.363 -27.547 3.479 1 95 195 VAL A CA 1
ATOM 1569 C C . VAL A 1 195 ? -5.977 -28.938 3.963 1 95 195 VAL A C 1
ATOM 1571 O O . VAL A 1 195 ? -6.676 -29.906 3.686 1 95 195 VAL A O 1
ATOM 1574 N N . ALA A 1 196 ? -4.898 -29.062 4.684 1 96.44 196 ALA A N 1
ATOM 1575 C CA . ALA A 1 196 ? -4.52 -30.359 5.246 1 96.44 196 ALA A CA 1
ATOM 1576 C C . ALA A 1 196 ? -5.586 -30.875 6.207 1 96.44 196 ALA A C 1
ATOM 1578 O O . ALA A 1 196 ? -5.969 -32.062 6.145 1 96.44 196 ALA A O 1
ATOM 1579 N N . VAL A 1 197 ? -6.059 -29.984 7.047 1 95.06 197 VAL A N 1
ATOM 1580 C CA . VAL A 1 197 ? -7.102 -30.375 7.992 1 95.06 197 VAL A CA 1
ATOM 1581 C C . VAL A 1 197 ? -8.391 -30.703 7.234 1 95.06 197 VAL A C 1
ATOM 1583 O O . VAL A 1 197 ? -9.078 -31.672 7.566 1 95.06 197 VAL A O 1
ATOM 1586 N N . GLU A 1 198 ? -8.664 -29.953 6.273 1 95.12 198 GLU A N 1
ATOM 1587 C CA . GLU A 1 198 ? -9.859 -30.203 5.465 1 95.12 198 GLU A CA 1
ATOM 1588 C C . GLU A 1 198 ? -9.805 -31.562 4.793 1 95.12 198 GLU A C 1
ATOM 1590 O O . GLU A 1 198 ? -10.742 -32.375 4.918 1 95.12 198 GLU A O 1
ATOM 1595 N N . VAL A 1 199 ? -8.734 -31.859 4.121 1 96.06 199 VAL A N 1
ATOM 1596 C CA . VAL A 1 199 ? -8.617 -33.062 3.287 1 96.06 199 VAL A CA 1
ATOM 1597 C C . VAL A 1 199 ? -8.477 -34.281 4.172 1 96.06 199 VAL A C 1
ATOM 1599 O O . VAL A 1 199 ? -9.234 -35.25 4.031 1 96.06 199 VAL A O 1
ATOM 1602 N N . VAL A 1 200 ? -7.594 -34.25 5.117 1 95.56 200 VAL A N 1
ATOM 1603 C CA . VAL A 1 200 ? -7.27 -35.406 5.922 1 95.56 200 VAL A CA 1
ATOM 1604 C C . VAL A 1 200 ? -8.312 -35.594 7.023 1 95.56 200 VAL A C 1
ATOM 1606 O O . VAL A 1 200 ? -8.742 -36.719 7.312 1 95.56 200 VAL A O 1
ATOM 1609 N N . GLY A 1 201 ? -8.75 -34.531 7.586 1 93.38 201 GLY A N 1
ATOM 1610 C CA . GLY A 1 201 ? -9.633 -34.594 8.742 1 93.38 201 GLY A CA 1
ATOM 1611 C C . GLY A 1 201 ? -11.102 -34.719 8.367 1 93.38 201 GLY A C 1
ATOM 1612 O O . GLY A 1 201 ? -11.898 -35.281 9.133 1 93.38 201 GLY A O 1
ATOM 1613 N N . LEU A 1 202 ? -11.422 -34.219 7.188 1 93.56 202 LEU A N 1
ATOM 1614 C CA . LEU A 1 202 ? -12.844 -34.125 6.883 1 93.56 202 LEU A CA 1
ATOM 1615 C C . LEU A 1 202 ? -13.164 -34.906 5.602 1 93.56 202 LEU A C 1
ATOM 1617 O O . LEU A 1 202 ? -13.984 -35.812 5.609 1 93.56 202 LEU A O 1
ATOM 1621 N N . LEU A 1 203 ? -12.5 -34.688 4.547 1 95.5 203 LEU A N 1
ATOM 1622 C CA . LEU A 1 203 ? -12.93 -35.156 3.232 1 95.5 203 LEU A CA 1
ATOM 1623 C C . LEU A 1 203 ? -12.586 -36.625 3.037 1 95.5 203 LEU A C 1
ATOM 1625 O O . LEU A 1 203 ? -13.367 -37.375 2.441 1 95.5 203 LEU A O 1
ATOM 1629 N N . ILE A 1 204 ? -11.391 -37.062 3.441 1 96.44 204 ILE A N 1
ATOM 1630 C CA . ILE A 1 204 ? -11.016 -38.469 3.289 1 96.44 204 ILE A CA 1
ATOM 1631 C C . ILE A 1 204 ? -11.961 -39.344 4.105 1 96.44 204 ILE A C 1
ATOM 1633 O O . ILE A 1 204 ? -12.578 -40.25 3.568 1 96.44 204 ILE A O 1
ATOM 1637 N N . PRO A 1 205 ? -12.227 -39.031 5.414 1 95.5 205 PRO A N 1
ATOM 1638 C CA . PRO A 1 205 ? -13.188 -39.844 6.16 1 95.5 205 PRO A CA 1
ATOM 1639 C C . PRO A 1 205 ? -14.578 -39.844 5.535 1 95.5 205 PRO A C 1
ATOM 1641 O O . PRO A 1 205 ? -15.266 -40.875 5.52 1 95.5 205 PRO A O 1
ATOM 1644 N N . TRP A 1 206 ? -14.977 -38.688 5.07 1 94 206 TRP A N 1
ATOM 1645 C CA . TRP A 1 206 ? -16.281 -38.531 4.434 1 94 206 TRP A CA 1
ATOM 1646 C C . TRP A 1 206 ? -16.344 -39.375 3.16 1 94 206 TRP A C 1
ATOM 1648 O O . TRP A 1 206 ? -17.312 -40.125 2.947 1 94 206 TRP A O 1
ATOM 1658 N N . SER A 1 207 ? -15.359 -39.344 2.342 1 94.62 207 SER A N 1
ATOM 1659 C CA . SER A 1 207 ? -15.344 -40.031 1.062 1 94.62 207 SER A CA 1
ATOM 1660 C C . SER A 1 207 ? -15.227 -41.562 1.258 1 94.62 207 SER A C 1
ATOM 1662 O O . SER A 1 207 ? -15.648 -42.344 0.398 1 94.62 207 SER A O 1
ATOM 1664 N N . LEU A 1 208 ? -14.711 -42 2.365 1 95.69 208 LEU A N 1
ATOM 1665 C CA . LEU A 1 208 ? -14.578 -43.406 2.674 1 95.69 208 LEU A CA 1
ATOM 1666 C C . LEU A 1 208 ? -15.828 -43.938 3.373 1 95.69 208 LEU A C 1
ATOM 1668 O O . LEU A 1 208 ? -15.938 -45.156 3.637 1 95.69 208 LEU A O 1
ATOM 1672 N N . GLY A 1 209 ? -16.703 -43 3.699 1 92.75 209 GLY A N 1
ATOM 1673 C CA . GLY A 1 209 ? -17.953 -43.406 4.316 1 92.75 209 GLY A CA 1
ATOM 1674 C C . GLY A 1 209 ? -17.875 -43.5 5.828 1 92.75 209 GLY A C 1
ATOM 1675 O O . GLY A 1 209 ? -18.781 -44.031 6.473 1 92.75 209 GLY A O 1
ATOM 1676 N N . TRP A 1 210 ? -16.844 -43.031 6.383 1 93.75 210 TRP A N 1
ATOM 1677 C CA . TRP A 1 210 ? -16.688 -43.094 7.832 1 93.75 210 TRP A CA 1
ATOM 1678 C C . TRP A 1 210 ? -17.562 -42.062 8.516 1 93.75 210 TRP A C 1
ATOM 1680 O O . TRP A 1 210 ? -17.922 -42.219 9.688 1 93.75 210 TRP A O 1
ATOM 1690 N N . VAL A 1 211 ? -17.844 -40.938 7.766 1 88.19 211 VAL A N 1
ATOM 1691 C CA . VAL A 1 211 ? -18.734 -39.844 8.211 1 88.19 211 VAL A CA 1
ATOM 1692 C C . VAL A 1 211 ? -19.844 -39.656 7.188 1 88.19 211 VAL A C 1
ATOM 1694 O O . VAL A 1 211 ? -19.594 -39.625 5.98 1 88.19 211 VAL A O 1
ATOM 1697 N N . THR A 1 212 ? -21.094 -39.5 7.656 1 84.31 212 THR A N 1
ATOM 1698 C CA . THR A 1 212 ? -22.25 -39.531 6.77 1 84.31 212 THR A CA 1
ATOM 1699 C C . THR A 1 212 ? -22.516 -38.125 6.207 1 84.31 212 THR A C 1
ATOM 1701 O O . THR A 1 212 ? -23.031 -38 5.098 1 84.31 212 THR A O 1
ATOM 1704 N N . GLU A 1 213 ? -22.25 -37.125 7.055 1 83.06 213 GLU A N 1
ATOM 1705 C CA . GLU A 1 213 ? -22.562 -35.781 6.594 1 83.06 213 GLU A CA 1
ATOM 1706 C C . GLU A 1 213 ? -21.484 -34.781 7.016 1 83.06 213 GLU A C 1
ATOM 1708 O O . GLU A 1 213 ? -20.781 -35 8.016 1 83.06 213 GLU A O 1
ATOM 1713 N N . ILE A 1 214 ? -21.25 -33.812 6.148 1 83.62 214 ILE A N 1
ATOM 1714 C CA . ILE A 1 214 ? -20.312 -32.719 6.457 1 83.62 214 ILE A CA 1
ATOM 1715 C C . ILE A 1 214 ? -21 -31.375 6.277 1 83.62 214 ILE A C 1
ATOM 1717 O O . ILE A 1 214 ? -21.719 -31.156 5.289 1 83.62 214 ILE A O 1
ATOM 1721 N N . GLU A 1 215 ? -20.984 -30.594 7.32 1 84.19 215 GLU A N 1
ATOM 1722 C CA . GLU A 1 215 ? -21.469 -29.219 7.176 1 84.19 215 GLU A CA 1
ATOM 1723 C C . GLU A 1 215 ? -20.562 -28.406 6.266 1 84.19 215 GLU A C 1
ATOM 1725 O O . GLU A 1 215 ? -19.344 -28.328 6.5 1 84.19 215 GLU A O 1
ATOM 1730 N N . PRO A 1 216 ? -21.047 -27.75 5.297 1 88 216 PRO A N 1
ATOM 1731 C CA . PRO A 1 216 ? -20.234 -27.172 4.219 1 88 216 PRO A CA 1
ATOM 1732 C C . PRO A 1 216 ? -19.438 -25.953 4.676 1 88 216 PRO A C 1
ATOM 1734 O O . PRO A 1 216 ? -18.406 -25.641 4.086 1 88 216 PRO A O 1
ATOM 1737 N N . LEU A 1 217 ? -19.859 -25.266 5.664 1 90.56 217 LEU A N 1
ATOM 1738 C CA . LEU A 1 217 ? -19.219 -24 6.004 1 90.56 217 LEU A CA 1
ATOM 1739 C C . LEU A 1 217 ? -17.797 -24.234 6.508 1 90.56 217 LEU A C 1
ATOM 1741 O O . LEU A 1 217 ? -16.891 -23.484 6.145 1 90.56 217 LEU A O 1
ATOM 1745 N N . LEU A 1 218 ? -17.641 -25.219 7.32 1 91.19 218 LEU A N 1
ATOM 1746 C CA . LEU A 1 218 ? -16.344 -25.469 7.922 1 91.19 218 LEU A CA 1
ATOM 1747 C C . LEU A 1 218 ? -15.328 -25.875 6.859 1 91.19 218 LEU A C 1
ATOM 1749 O O . LEU A 1 218 ? -14.258 -25.266 6.742 1 91.19 218 LEU A O 1
ATOM 1753 N N . PRO A 1 219 ? -15.594 -26.906 6.039 1 92.88 219 PRO A N 1
ATOM 1754 C CA . PRO A 1 219 ? -14.625 -27.25 4.992 1 92.88 219 PRO A CA 1
ATOM 1755 C C . PRO A 1 219 ? -14.375 -26.094 4.027 1 92.88 219 PRO A C 1
ATOM 1757 O O . PRO A 1 219 ? -13.242 -25.906 3.568 1 92.88 219 PRO A O 1
ATOM 1760 N N . ARG A 1 220 ? -15.328 -25.344 3.734 1 93.56 220 ARG A N 1
ATOM 1761 C CA . ARG A 1 220 ? -15.156 -24.188 2.863 1 93.56 220 ARG A CA 1
ATOM 1762 C C . ARG A 1 220 ? -14.211 -23.172 3.486 1 93.56 220 ARG A C 1
ATOM 1764 O O . ARG A 1 220 ? -13.383 -22.562 2.791 1 93.56 220 ARG A O 1
ATOM 1771 N N . THR A 1 221 ? -14.391 -22.906 4.742 1 94.44 221 THR A N 1
ATOM 1772 C CA . THR A 1 221 ? -13.547 -21.953 5.449 1 94.44 221 THR A CA 1
ATOM 1773 C C . THR A 1 221 ? -12.102 -22.453 5.504 1 94.44 221 THR A C 1
ATOM 1775 O O . THR A 1 221 ? -11.164 -21.688 5.285 1 94.44 221 THR A O 1
ATOM 1778 N N . LEU A 1 222 ? -11.953 -23.688 5.762 1 94.94 222 LEU A N 1
ATOM 1779 C CA . LEU A 1 222 ? -10.617 -24.266 5.789 1 94.94 222 LEU A CA 1
ATOM 1780 C C . LEU A 1 222 ? -9.969 -24.219 4.406 1 94.94 222 LEU A C 1
ATOM 1782 O O . LEU A 1 222 ? -8.773 -23.938 4.285 1 94.94 222 LEU A O 1
ATOM 1786 N N . PHE A 1 223 ? -10.766 -24.469 3.439 1 95.25 223 PHE A N 1
ATOM 1787 C CA . PHE A 1 223 ? -10.258 -24.359 2.076 1 95.25 223 PHE A CA 1
ATOM 1788 C C . PHE A 1 223 ? -9.781 -22.953 1.783 1 95.25 223 PHE A C 1
ATOM 1790 O O . PHE A 1 223 ? -8.688 -22.75 1.249 1 95.25 223 PHE A O 1
ATOM 1797 N N . TRP A 1 224 ? -10.516 -22 2.139 1 95.5 224 TRP A N 1
ATOM 1798 C CA . TRP A 1 224 ? -10.18 -20.641 1.746 1 95.5 224 TRP A CA 1
ATOM 1799 C C . TRP A 1 224 ? -9.094 -20.062 2.648 1 95.5 224 TRP A C 1
ATOM 1801 O O . TRP A 1 224 ? -8.359 -19.156 2.246 1 95.5 224 TRP A O 1
ATOM 1811 N N . TYR A 1 225 ? -9.039 -20.578 3.877 1 95.06 225 TYR A N 1
ATOM 1812 C CA . TYR A 1 225 ? -7.84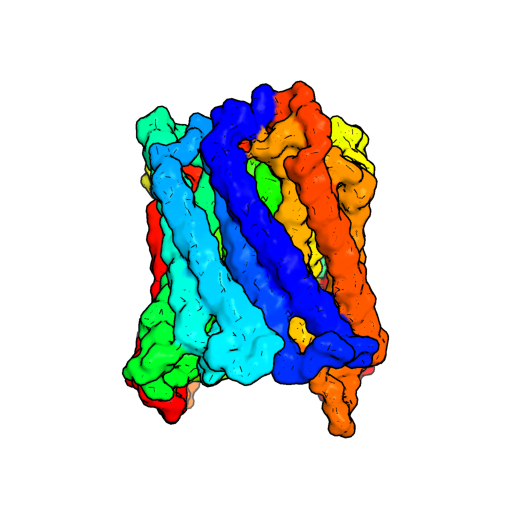 -20.297 4.656 1 95.06 225 TYR A CA 1
ATOM 1813 C C . TYR A 1 225 ? -6.578 -20.609 3.857 1 95.06 225 TYR A C 1
ATOM 1815 O O . TYR A 1 225 ? -5.625 -19.828 3.855 1 95.06 225 TYR A O 1
ATOM 1823 N N . PHE A 1 226 ? -6.621 -21.547 3.164 1 94.88 226 PHE A N 1
ATOM 1824 C CA . PHE A 1 226 ? -5.559 -21.953 2.246 1 94.88 226 PHE A CA 1
ATOM 1825 C C . PHE A 1 226 ? -5.699 -21.219 0.913 1 94.88 226 PHE A C 1
ATOM 1827 O O . PHE A 1 226 ? -4.746 -20.609 0.433 1 94.88 226 PHE A O 1
ATOM 1834 N N . GLY A 1 227 ? -6.785 -21.234 0.359 1 92.19 227 GLY A N 1
ATOM 1835 C CA . GLY A 1 227 ? -7.055 -20.922 -1.036 1 92.19 227 GLY A CA 1
ATOM 1836 C C . GLY A 1 227 ? -6.762 -19.484 -1.392 1 92.19 227 GLY A C 1
ATOM 1837 O O . GLY A 1 227 ? -6.285 -19.188 -2.492 1 92.19 227 GLY A O 1
ATOM 1838 N N . HIS A 1 228 ? -7.098 -18.641 -0.555 1 91 228 HIS A N 1
ATOM 1839 C CA . HIS A 1 228 ? -6.762 -17.266 -0.901 1 91 228 HIS A CA 1
ATOM 1840 C C . HIS A 1 228 ? -5.258 -17.031 -0.812 1 91 228 HIS A C 1
ATOM 1842 O O . HIS A 1 228 ? -4.691 -16.297 -1.63 1 91 228 HIS A O 1
ATOM 1848 N N . ALA A 1 229 ? -4.656 -17.578 0.096 1 92.25 229 ALA A N 1
ATOM 1849 C CA . ALA A 1 229 ? -3.215 -17.422 0.258 1 92.25 229 ALA A CA 1
ATOM 1850 C C . ALA A 1 229 ? -2.461 -18.078 -0.895 1 92.25 229 ALA A C 1
ATOM 1852 O O . ALA A 1 229 ? -1.4 -17.594 -1.305 1 92.25 229 ALA A O 1
ATOM 1853 N N . VAL A 1 230 ? -2.982 -19.078 -1.41 1 91.12 230 VAL A N 1
ATOM 1854 C CA . VAL A 1 230 ? -2.295 -19.828 -2.455 1 91.12 230 VAL A CA 1
ATOM 1855 C C . VAL A 1 230 ? -2.098 -18.938 -3.684 1 91.12 230 VAL A C 1
ATOM 1857 O O . VAL A 1 230 ? -1.132 -19.109 -4.43 1 91.12 230 VAL A O 1
ATOM 1860 N N . VAL A 1 231 ? -2.988 -18.094 -3.885 1 91.94 231 VAL A N 1
ATOM 1861 C CA . VAL A 1 231 ? -2.83 -17.203 -5.031 1 91.94 231 VAL A CA 1
ATOM 1862 C C . VAL A 1 231 ? -1.513 -16.438 -4.918 1 91.94 231 VAL A C 1
ATOM 1864 O O . VAL A 1 231 ? -0.851 -16.172 -5.926 1 91.94 231 VAL A O 1
ATOM 1867 N N . TYR A 1 232 ? -1.159 -16.156 -3.744 1 94 232 TYR A N 1
ATOM 1868 C CA . TYR A 1 232 ? 0.106 -15.461 -3.545 1 94 232 TYR A CA 1
ATOM 1869 C C . TYR A 1 232 ? 1.277 -16.438 -3.574 1 94 232 TYR A C 1
ATOM 1871 O O . TYR A 1 232 ? 2.404 -16.062 -3.898 1 94 232 TYR A O 1
ATOM 1879 N N . PHE A 1 233 ? 1.041 -17.609 -3.207 1 94 233 PHE A N 1
ATOM 1880 C CA . PHE A 1 233 ? 2.072 -18.625 -3.344 1 94 233 PHE A CA 1
ATOM 1881 C C . PHE A 1 233 ? 2.449 -18.828 -4.805 1 94 233 PHE A C 1
ATOM 1883 O O . PHE A 1 233 ? 3.611 -19.094 -5.125 1 94 233 PHE A O 1
ATOM 1890 N N . TRP A 1 234 ? 1.486 -18.672 -5.621 1 96.06 234 TRP A N 1
ATOM 1891 C CA . TRP A 1 234 ? 1.757 -18.734 -7.051 1 96.06 234 TRP A CA 1
ATOM 1892 C C . TRP A 1 234 ? 2.467 -17.469 -7.527 1 96.06 234 TRP A C 1
ATOM 1894 O O . TRP A 1 234 ? 3.375 -17.531 -8.359 1 96.06 234 TRP A O 1
ATOM 1904 N N . LEU A 1 235 ? 2.102 -16.422 -6.969 1 96.5 235 LEU A N 1
ATOM 1905 C CA . LEU A 1 235 ? 2.561 -15.117 -7.441 1 96.5 235 LEU A CA 1
ATOM 1906 C C . LEU A 1 235 ? 3.996 -14.852 -7 1 96.5 235 LEU A C 1
ATOM 1908 O O . LEU A 1 235 ? 4.789 -14.281 -7.754 1 96.5 235 LEU A O 1
ATOM 1912 N N . LEU A 1 236 ? 4.324 -15.203 -5.82 1 97.94 236 LEU A N 1
ATOM 1913 C CA . LEU A 1 236 ? 5.625 -14.867 -5.254 1 97.94 236 LEU A CA 1
ATOM 1914 C C . LEU A 1 236 ? 6.754 -15.469 -6.082 1 97.94 236 LEU A C 1
ATOM 1916 O O . LEU A 1 236 ? 7.766 -14.812 -6.336 1 97.94 236 LEU A O 1
ATOM 1920 N N . PRO A 1 237 ? 6.656 -16.656 -6.566 1 98.19 237 PRO A N 1
ATOM 1921 C CA . PRO A 1 237 ? 7.688 -17.172 -7.473 1 98.19 237 PRO A CA 1
ATOM 1922 C C . PRO A 1 237 ? 7.789 -16.375 -8.766 1 98.19 237 PRO A C 1
ATOM 1924 O O . PRO A 1 237 ? 8.875 -16.266 -9.344 1 98.19 237 PRO A O 1
ATOM 1927 N N . ALA A 1 238 ? 6.66 -15.891 -9.234 1 98.06 238 ALA A N 1
ATOM 1928 C CA . ALA A 1 238 ? 6.734 -14.953 -10.352 1 98.06 238 ALA A CA 1
ATOM 1929 C C . ALA A 1 238 ? 7.52 -13.703 -9.977 1 98.06 238 ALA A C 1
ATOM 1931 O O . ALA A 1 238 ? 8.367 -13.242 -10.742 1 98.06 238 ALA A O 1
ATOM 1932 N N . TYR A 1 239 ? 7.23 -13.188 -8.781 1 97.75 239 TYR A N 1
ATOM 1933 C CA . TYR A 1 239 ? 8.008 -12.062 -8.266 1 97.75 239 TYR A CA 1
ATOM 1934 C C . TYR A 1 239 ? 9.484 -12.438 -8.148 1 97.75 239 TYR A C 1
ATOM 1936 O O . TYR A 1 239 ? 10.359 -11.625 -8.461 1 97.75 239 TYR A O 1
ATOM 1944 N N . TYR A 1 240 ? 9.688 -13.609 -7.684 1 97.94 240 TYR A N 1
ATOM 1945 C CA . TYR A 1 240 ? 11.031 -14.172 -7.598 1 97.94 240 TYR A CA 1
ATOM 1946 C C . TYR A 1 240 ? 11.773 -13.992 -8.914 1 97.94 240 TYR A C 1
ATOM 1948 O O . TYR A 1 240 ? 12.914 -13.523 -8.938 1 97.94 240 TYR A O 1
ATOM 1956 N N . VAL A 1 241 ? 11.172 -14.266 -9.984 1 98.06 241 VAL A N 1
ATOM 1957 C CA . VAL A 1 241 ? 11.734 -14.148 -11.32 1 98.06 241 VAL A CA 1
ATOM 1958 C C . VAL A 1 241 ? 11.875 -12.68 -11.695 1 98.06 241 VAL A C 1
ATOM 1960 O O . VAL A 1 241 ? 12.922 -12.258 -12.203 1 98.06 241 VAL A O 1
ATOM 1963 N N . TRP A 1 242 ? 10.898 -11.914 -11.383 1 97.88 242 TRP A N 1
ATOM 1964 C CA . TRP A 1 242 ? 10.875 -10.508 -11.773 1 97.88 242 TRP A CA 1
ATOM 1965 C C . TRP A 1 242 ? 11.93 -9.711 -11.016 1 97.88 242 TRP A C 1
ATOM 1967 O O . TRP A 1 242 ? 12.5 -8.75 -11.547 1 97.88 242 TRP A O 1
ATOM 1977 N N . TYR A 1 243 ? 12.195 -10.07 -9.805 1 97 243 TYR A N 1
ATOM 1978 C CA . TYR A 1 243 ? 13.164 -9.352 -8.984 1 97 243 TYR A CA 1
ATOM 1979 C C . TYR A 1 243 ? 14.586 -9.805 -9.297 1 97 243 TYR A C 1
ATOM 1981 O O . TYR A 1 243 ? 15.5 -8.984 -9.391 1 97 243 TYR A O 1
ATOM 1989 N N . ALA A 1 244 ? 14.797 -11.07 -9.516 1 95.31 244 ALA A N 1
ATOM 1990 C CA . ALA A 1 244 ? 16.156 -11.609 -9.539 1 95.31 244 ALA A CA 1
ATOM 1991 C C . ALA A 1 244 ? 16.656 -11.773 -10.969 1 95.31 244 ALA A C 1
ATOM 1993 O O . ALA A 1 244 ? 17.859 -11.633 -11.234 1 95.31 244 ALA A O 1
ATOM 1994 N N . ILE A 1 245 ? 15.773 -12.055 -11.898 1 95.88 245 ILE A N 1
ATOM 1995 C CA . ILE A 1 245 ? 16.234 -12.508 -13.203 1 95.88 245 ILE A CA 1
ATOM 1996 C C . ILE A 1 245 ? 15.891 -11.461 -14.258 1 95.88 245 ILE A C 1
ATOM 1998 O O . ILE A 1 245 ? 16.719 -11.148 -15.125 1 95.88 245 ILE A O 1
ATOM 2002 N N . LEU A 1 246 ? 14.75 -10.875 -14.148 1 96.75 246 LEU A N 1
ATOM 2003 C CA . LEU A 1 246 ? 14.258 -9.945 -15.156 1 96.75 246 LEU A CA 1
ATOM 2004 C C . LEU A 1 246 ? 15.188 -8.742 -15.289 1 96.75 246 LEU A C 1
ATOM 2006 O O . LEU A 1 246 ? 15.438 -8.258 -16.391 1 96.75 246 LEU A O 1
ATOM 2010 N N . PRO A 1 247 ? 15.719 -8.227 -14.172 1 95.38 247 PRO A N 1
ATOM 2011 C CA . PRO A 1 247 ? 16.672 -7.121 -14.312 1 95.38 247 PRO A CA 1
ATOM 2012 C C . PRO A 1 247 ? 17.875 -7.488 -15.18 1 95.38 247 PRO A C 1
ATOM 2014 O O . PRO A 1 247 ? 18.297 -6.695 -16.031 1 95.38 247 PRO A O 1
ATOM 2017 N N . LYS A 1 248 ? 18.359 -8.633 -15 1 94 248 LYS A N 1
ATOM 2018 C CA . LYS A 1 248 ? 19.469 -9.117 -15.812 1 94 248 LYS A CA 1
ATOM 2019 C C . LYS A 1 248 ? 19.062 -9.25 -17.281 1 94 248 LYS A C 1
ATOM 2021 O O . LYS A 1 248 ? 19.812 -8.859 -18.172 1 94 248 LYS A O 1
ATOM 2026 N N . LEU A 1 249 ? 17.906 -9.828 -17.516 1 95.31 249 LEU A N 1
ATOM 2027 C CA . LEU A 1 249 ? 17.438 -10 -18.875 1 95.31 249 LEU A CA 1
ATOM 2028 C C . LEU A 1 249 ? 17.281 -8.648 -19.578 1 95.31 249 LEU A C 1
ATOM 2030 O O . LEU A 1 249 ? 17.438 -8.562 -20.797 1 95.31 249 LEU A O 1
ATOM 2034 N N . SER A 1 250 ? 17.094 -7.652 -18.781 1 95.44 250 SER A N 1
ATOM 2035 C CA . SER A 1 250 ? 16.922 -6.305 -19.312 1 95.44 250 SER A CA 1
ATOM 2036 C C . SER A 1 250 ? 18.266 -5.625 -19.531 1 95.44 250 SER A C 1
ATOM 2038 O O . SER A 1 250 ? 18.344 -4.547 -20.125 1 95.44 250 SER A O 1
ATOM 2040 N N . GLY A 1 251 ? 19.328 -6.258 -19 1 93.88 251 GLY A N 1
ATOM 2041 C CA . GLY A 1 251 ? 20.656 -5.664 -19.062 1 93.88 251 GLY A CA 1
ATOM 2042 C C . GLY A 1 251 ? 20.969 -4.805 -17.844 1 93.88 251 GLY A C 1
ATOM 2043 O O . GLY A 1 251 ? 21.906 -3.998 -17.875 1 93.88 251 GLY A O 1
ATOM 2044 N N . GLY A 1 252 ? 20.156 -4.922 -16.906 1 93.62 252 GLY A N 1
ATOM 2045 C CA . GLY A 1 252 ? 20.328 -4.078 -15.742 1 93.62 252 GLY A CA 1
ATOM 2046 C C . GLY A 1 252 ? 20.578 -4.863 -14.469 1 93.62 252 GLY A C 1
ATOM 2047 O O . GLY A 1 252 ? 21.172 -5.938 -14.508 1 93.62 252 GLY A O 1
ATOM 2048 N N . ARG A 1 253 ? 20.312 -4.203 -13.328 1 94.06 253 ARG A N 1
ATOM 2049 C CA . ARG A 1 253 ? 20.469 -4.742 -11.984 1 94.06 253 ARG A CA 1
ATOM 2050 C C . ARG A 1 253 ? 19.219 -4.504 -11.148 1 94.06 253 ARG A C 1
ATOM 2052 O O . ARG A 1 253 ? 18.438 -3.592 -11.445 1 94.06 253 ARG A O 1
ATOM 2059 N N . LEU A 1 254 ? 19.031 -5.383 -10.148 1 95 254 LEU A N 1
ATOM 2060 C CA . LEU A 1 254 ? 17.938 -5.172 -9.203 1 95 254 LEU A CA 1
ATOM 2061 C C . LEU A 1 254 ? 18.062 -3.82 -8.508 1 95 254 LEU A C 1
ATOM 2063 O O . LEU A 1 254 ? 19.141 -3.479 -8.008 1 95 254 LEU A O 1
ATOM 2067 N N . PHE A 1 255 ? 17 -3.16 -8.43 1 89.12 255 PHE A N 1
ATOM 2068 C CA . PHE A 1 255 ? 16.984 -1.801 -7.91 1 89.12 255 PHE A CA 1
ATOM 2069 C C . PHE A 1 255 ? 17.312 -1.79 -6.422 1 89.12 255 PHE A C 1
ATOM 2071 O O . PHE A 1 255 ? 18.125 -0.985 -5.961 1 89.12 255 PHE A O 1
ATOM 2078 N N . SER A 1 256 ? 16.703 -2.656 -5.68 1 88.38 256 SER A N 1
ATOM 2079 C CA . SER A 1 256 ? 16.859 -2.582 -4.23 1 88.38 256 SER A CA 1
ATOM 2080 C C . SER A 1 256 ? 16.656 -3.947 -3.582 1 88.38 256 SER A C 1
ATOM 2082 O O . SER A 1 256 ? 15.57 -4.523 -3.672 1 88.38 256 SER A O 1
ATOM 2084 N N . ASP A 1 257 ? 17.656 -4.414 -2.895 1 90.88 257 ASP A N 1
ATOM 2085 C CA . ASP A 1 257 ? 17.578 -5.641 -2.111 1 90.88 257 ASP A CA 1
ATOM 2086 C C . ASP A 1 257 ? 16.594 -5.488 -0.956 1 90.88 257 ASP A C 1
ATOM 2088 O O . ASP A 1 257 ? 15.789 -6.391 -0.696 1 90.88 257 ASP A O 1
ATOM 2092 N N . ALA A 1 258 ? 16.609 -4.355 -0.326 1 87.12 258 ALA A N 1
ATOM 2093 C CA . ALA A 1 258 ? 15.758 -4.102 0.828 1 87.12 258 ALA A CA 1
ATOM 2094 C C . ALA A 1 258 ? 14.281 -4.176 0.442 1 87.12 258 ALA A C 1
ATOM 2096 O O . ALA A 1 258 ? 13.477 -4.781 1.155 1 87.12 258 ALA A O 1
ATOM 2097 N N . MET A 1 259 ? 13.984 -3.568 -0.672 1 86.88 259 MET A N 1
ATOM 2098 C CA . MET A 1 259 ? 12.594 -3.568 -1.118 1 86.88 259 MET A CA 1
ATOM 2099 C C . MET A 1 259 ? 12.109 -4.988 -1.389 1 86.88 259 MET A C 1
ATOM 2101 O O . MET A 1 259 ? 10.969 -5.332 -1.065 1 86.88 259 MET A O 1
ATOM 2105 N N . THR A 1 260 ? 12.945 -5.746 -1.937 1 93.94 260 THR A N 1
ATOM 2106 C CA . THR A 1 260 ? 12.609 -7.137 -2.217 1 93.94 260 THR A CA 1
ATOM 2107 C C . THR A 1 260 ? 12.273 -7.883 -0.928 1 93.94 260 THR A C 1
ATOM 2109 O O . THR A 1 260 ? 11.242 -8.547 -0.836 1 93.94 260 THR A O 1
ATOM 2112 N N . ARG A 1 261 ? 13.133 -7.742 0.02 1 94 261 ARG A N 1
ATOM 2113 C CA . ARG A 1 261 ? 12.938 -8.445 1.283 1 94 261 ARG A CA 1
ATOM 2114 C C . ARG A 1 261 ? 11.672 -7.969 1.989 1 94 261 ARG A C 1
ATOM 2116 O O . ARG A 1 261 ? 10.906 -8.781 2.518 1 94 261 ARG A O 1
ATOM 2123 N N . ILE A 1 262 ? 11.461 -6.711 1.946 1 90.44 262 ILE A N 1
ATOM 2124 C CA . ILE A 1 262 ? 10.289 -6.133 2.596 1 90.44 262 ILE A CA 1
ATOM 2125 C C . ILE A 1 262 ? 9.023 -6.699 1.964 1 90.44 262 ILE A C 1
ATOM 2127 O O . ILE A 1 262 ? 8.086 -7.074 2.672 1 90.44 262 ILE A O 1
ATOM 2131 N N . VAL A 1 263 ? 9.016 -6.742 0.672 1 94.25 263 VAL A N 1
ATOM 2132 C CA . VAL A 1 263 ? 7.84 -7.215 -0.053 1 94.25 263 VAL A CA 1
ATOM 2133 C C . VAL A 1 263 ? 7.531 -8.656 0.344 1 94.25 263 VAL A C 1
ATOM 2135 O O . VAL A 1 263 ? 6.379 -8.992 0.627 1 94.25 263 VAL A O 1
ATOM 2138 N N . PHE A 1 264 ? 8.477 -9.492 0.4 1 97.44 264 PHE A N 1
ATOM 2139 C CA . PHE A 1 264 ? 8.25 -10.898 0.709 1 97.44 264 PHE A CA 1
ATOM 2140 C C . PHE A 1 264 ? 7.836 -11.078 2.166 1 97.44 264 PHE A C 1
ATOM 2142 O O . PHE A 1 264 ? 7.023 -11.945 2.488 1 97.44 264 PHE A O 1
ATOM 2149 N N . VAL A 1 265 ? 8.344 -10.242 3.057 1 95.44 265 VAL A N 1
ATOM 2150 C CA . VAL A 1 265 ? 7.93 -10.281 4.457 1 95.44 265 VAL A CA 1
ATOM 2151 C C . VAL A 1 265 ? 6.469 -9.844 4.574 1 95.44 265 VAL A C 1
ATOM 2153 O O . VAL A 1 265 ? 5.68 -10.484 5.273 1 95.44 265 VAL A O 1
ATOM 2156 N N . ILE A 1 266 ? 6.164 -8.797 3.848 1 93.12 266 ILE A N 1
ATOM 2157 C CA . ILE A 1 266 ? 4.801 -8.281 3.908 1 93.12 266 ILE A CA 1
ATOM 2158 C C . ILE A 1 266 ? 3.826 -9.328 3.375 1 93.12 266 ILE A C 1
ATOM 2160 O O . ILE A 1 266 ? 2.758 -9.547 3.951 1 93.12 266 ILE A O 1
ATOM 2164 N N . PHE A 1 267 ? 4.176 -9.953 2.314 1 96.25 267 PHE A N 1
ATOM 2165 C CA . PHE A 1 267 ? 3.289 -10.977 1.764 1 96.25 267 PHE A CA 1
ATOM 2166 C C . PHE A 1 267 ? 3.133 -12.141 2.734 1 96.25 267 PHE A C 1
ATOM 2168 O O . PHE A 1 267 ? 2.045 -12.703 2.859 1 96.25 267 PHE A O 1
ATOM 2175 N N . LEU A 1 268 ? 4.207 -12.516 3.422 1 96.88 268 LEU A N 1
ATOM 2176 C CA . LEU A 1 268 ? 4.094 -13.562 4.426 1 96.88 268 LEU A CA 1
ATOM 2177 C C . LEU A 1 268 ? 3.078 -13.188 5.5 1 96.88 268 LEU A C 1
ATOM 2179 O O . LEU A 1 268 ? 2.262 -14.016 5.91 1 96.88 268 LEU A O 1
ATOM 2183 N N . LEU A 1 269 ? 3.037 -11.977 5.836 1 94.88 269 LEU A N 1
ATOM 2184 C CA . LEU A 1 269 ? 2.221 -11.531 6.961 1 94.88 269 LEU A CA 1
ATOM 2185 C C . LEU A 1 269 ? 0.782 -11.273 6.52 1 94.88 269 LEU A C 1
ATOM 2187 O O . LEU A 1 269 ? -0.161 -11.648 7.223 1 94.88 269 LEU A O 1
ATOM 2191 N N . LEU A 1 270 ? 0.656 -10.711 5.352 1 92.56 270 LEU A N 1
ATOM 2192 C CA . LEU A 1 270 ? -0.66 -10.188 5 1 92.56 270 LEU A CA 1
ATOM 2193 C C . LEU A 1 270 ? -1.433 -11.188 4.148 1 92.56 270 LEU A C 1
ATOM 2195 O O . LEU A 1 270 ? -2.658 -11.102 4.039 1 92.56 270 LEU A O 1
ATOM 2199 N N . SER A 1 271 ? -0.83 -12.109 3.549 1 94.06 271 SER A N 1
ATOM 2200 C CA . SER A 1 271 ? -1.518 -12.984 2.613 1 94.06 271 SER A CA 1
ATOM 2201 C C . SER A 1 271 ? -2.182 -14.156 3.338 1 94.06 271 SER A C 1
ATOM 2203 O O . SER A 1 271 ? -3.107 -14.773 2.809 1 94.06 271 SER A O 1
ATOM 2205 N N . THR A 1 272 ? -1.844 -14.445 4.539 1 93.06 272 THR A N 1
ATOM 2206 C CA . THR A 1 272 ? -2.264 -15.688 5.184 1 93.06 272 THR A CA 1
ATOM 2207 C C . THR A 1 272 ? -3.564 -15.477 5.953 1 93.06 272 THR A C 1
ATOM 2209 O O . THR A 1 272 ? -4.359 -16.406 6.102 1 93.06 272 THR A O 1
ATOM 2212 N N . PRO A 1 273 ? -3.889 -14.281 6.422 1 93.25 273 PRO A N 1
ATOM 2213 C CA . PRO A 1 273 ? -5.113 -14.133 7.215 1 93.25 273 PRO A CA 1
ATOM 2214 C C . PRO A 1 273 ? -6.277 -13.578 6.402 1 93.25 273 PRO A C 1
ATOM 2216 O O . PRO A 1 273 ? -7.172 -12.938 6.961 1 93.25 273 PRO A O 1
ATOM 2219 N N . VAL A 1 274 ? -6.43 -13.852 5.125 1 92.94 274 VAL A N 1
ATOM 2220 C CA . VAL A 1 274 ? -7.387 -13.094 4.328 1 92.94 274 VAL A CA 1
ATOM 2221 C C . VAL A 1 274 ? -8.391 -14.047 3.678 1 92.94 274 VAL A C 1
ATOM 2223 O O . VAL A 1 274 ? -9.125 -13.656 2.766 1 92.94 274 VAL A O 1
ATOM 2226 N N . GLY A 1 275 ? -8.617 -15.164 4.125 1 94.31 275 GLY A N 1
ATOM 2227 C CA . GLY A 1 275 ? -9.422 -16.188 3.486 1 94.31 275 GLY A CA 1
ATOM 2228 C C . GLY A 1 275 ? -10.891 -15.82 3.389 1 94.31 275 GLY A C 1
ATOM 2229 O O . GLY A 1 275 ? -11.562 -16.188 2.428 1 94.31 275 GLY A O 1
ATOM 2230 N N . TYR A 1 276 ? -11.438 -15.07 4.32 1 93.62 276 TYR A N 1
ATOM 2231 C CA . TYR A 1 276 ? -12.859 -14.727 4.355 1 93.62 276 TYR A CA 1
ATOM 2232 C C . TYR A 1 276 ? -13.227 -13.82 3.189 1 93.62 276 TYR A C 1
ATOM 2234 O O . TYR A 1 276 ? -14.406 -13.625 2.896 1 93.62 276 TYR A O 1
ATOM 2242 N N . HIS A 1 277 ? -12.242 -13.406 2.561 1 90.5 277 HIS A N 1
ATOM 2243 C CA . HIS A 1 277 ? -12.453 -12.648 1.329 1 90.5 277 HIS A CA 1
ATOM 2244 C C . HIS A 1 277 ? -13.25 -13.461 0.315 1 90.5 277 HIS A C 1
ATOM 2246 O O . HIS A 1 277 ? -14.039 -12.906 -0.452 1 90.5 277 HIS A O 1
ATOM 2252 N N . HIS A 1 278 ? -13.117 -14.648 0.273 1 92.88 278 HIS A N 1
ATOM 2253 C CA . HIS A 1 278 ? -13.812 -15.531 -0.65 1 92.88 278 HIS A CA 1
ATOM 2254 C C . HIS A 1 278 ? -15.164 -15.961 -0.088 1 92.88 278 HIS A C 1
ATOM 2256 O O . HIS A 1 278 ? -15.898 -16.719 -0.728 1 92.88 278 HIS A O 1
ATOM 2262 N N . GLN A 1 279 ? -15.492 -15.453 1.058 1 92.75 279 GLN A N 1
ATOM 2263 C CA . GLN A 1 279 ? -16.719 -15.906 1.722 1 92.75 279 GLN A CA 1
ATOM 2264 C C . GLN A 1 279 ? -17.594 -14.719 2.127 1 92.75 279 GLN A C 1
ATOM 2266 O O . GLN A 1 279 ? -18.25 -14.758 3.162 1 92.75 279 GLN A O 1
ATOM 2271 N N . TYR A 1 280 ? -17.516 -13.742 1.352 1 88.12 280 TYR A N 1
ATOM 2272 C CA . TYR A 1 280 ? -18.344 -12.57 1.611 1 88.12 280 TYR A CA 1
ATOM 2273 C C . TYR A 1 280 ? -19.828 -12.914 1.531 1 88.12 280 TYR A C 1
ATOM 2275 O O . TYR A 1 280 ? -20.641 -12.375 2.283 1 88.12 280 TYR A O 1
ATOM 2283 N N . ALA A 1 281 ? -20.188 -13.789 0.642 1 86.31 281 ALA A N 1
ATOM 2284 C CA . ALA A 1 281 ? -21.594 -14.125 0.398 1 86.31 281 ALA A CA 1
ATOM 2285 C C . ALA A 1 281 ? -22.047 -15.266 1.299 1 86.31 281 ALA A C 1
ATOM 2287 O O . ALA A 1 281 ? -23.234 -15.609 1.332 1 86.31 281 ALA A O 1
ATOM 2288 N N . ASP A 1 282 ? -21.047 -15.859 2.008 1 87.81 282 ASP A N 1
ATOM 2289 C CA . ASP A 1 282 ? -21.406 -17 2.852 1 87.81 282 ASP A CA 1
ATOM 2290 C C . ASP A 1 282 ? -22.031 -16.531 4.164 1 87.81 282 ASP A C 1
ATOM 2292 O O . ASP A 1 282 ? -21.5 -15.633 4.828 1 87.81 282 ASP A O 1
ATOM 2296 N N . PRO A 1 283 ? -23.125 -17.094 4.438 1 84.94 283 PRO A N 1
ATOM 2297 C CA . PRO A 1 283 ? -23.703 -16.781 5.746 1 84.94 283 PRO A CA 1
ATOM 2298 C C . PRO A 1 283 ? -22.953 -17.438 6.898 1 84.94 283 PRO A C 1
ATOM 2300 O O . PRO A 1 283 ? -22.172 -18.375 6.676 1 84.94 283 PRO A O 1
ATOM 2303 N N . GLY A 1 284 ? -22.969 -16.969 8.07 1 82.25 284 GLY A N 1
ATOM 2304 C CA . GLY A 1 284 ? -22.422 -17.609 9.25 1 82.25 284 GLY A CA 1
ATOM 2305 C C . GLY A 1 284 ? -21.094 -17.016 9.688 1 82.25 284 GLY A C 1
ATOM 2306 O O . GLY A 1 284 ? -20.5 -17.469 10.672 1 82.25 284 GLY A O 1
ATOM 2307 N N . ILE A 1 285 ? -20.609 -16.188 8.805 1 87.69 285 ILE A N 1
ATOM 2308 C CA . ILE A 1 285 ? -19.391 -15.469 9.164 1 87.69 285 ILE A CA 1
ATOM 2309 C C . ILE A 1 285 ? -19.734 -14.023 9.531 1 87.69 285 ILE A C 1
ATOM 2311 O O . ILE A 1 285 ? -20.422 -13.328 8.781 1 87.69 285 ILE A O 1
ATOM 2315 N N . SER A 1 286 ? -19.188 -13.633 10.648 1 84.94 286 SER A N 1
ATOM 2316 C CA . SER A 1 286 ? -19.5 -12.289 11.133 1 84.94 286 SER A CA 1
ATOM 2317 C C . SER A 1 286 ? -18.938 -11.219 10.203 1 84.94 286 SER A C 1
ATOM 2319 O O . SER A 1 286 ? -17.891 -11.414 9.594 1 84.94 286 SER A O 1
ATOM 2321 N N . VAL A 1 287 ? -19.625 -10.133 10.188 1 79 287 VAL A N 1
ATOM 2322 C CA . VAL A 1 287 ? -19.266 -9.008 9.336 1 79 287 VAL A CA 1
ATOM 2323 C C . VAL A 1 287 ? -17.906 -8.445 9.766 1 79 287 VAL A C 1
ATOM 2325 O O . VAL A 1 287 ? -17.125 -7.988 8.93 1 79 287 VAL A O 1
ATOM 2328 N N . GLY A 1 288 ? -17.625 -8.539 11.047 1 80.69 288 GLY A N 1
ATOM 2329 C CA . GLY A 1 288 ? -16.359 -8.055 11.547 1 80.69 288 GLY A CA 1
ATOM 2330 C C . GLY A 1 288 ? -15.164 -8.75 10.922 1 80.69 288 GLY A C 1
ATOM 2331 O O . GLY A 1 288 ? -14.188 -8.094 10.531 1 80.69 288 GLY A O 1
ATOM 2332 N N . PHE A 1 289 ? -15.25 -10.031 10.758 1 87.69 289 PHE A N 1
ATOM 2333 C CA . PHE A 1 289 ? -14.148 -10.789 10.18 1 87.69 289 PHE A CA 1
ATOM 2334 C C . PHE A 1 289 ? -14.094 -10.609 8.672 1 87.69 289 PHE A C 1
ATOM 2336 O O . PHE A 1 289 ? -13.008 -10.602 8.078 1 87.69 289 PHE A O 1
ATOM 2343 N N . LYS A 1 290 ? -15.25 -10.422 8.078 1 87 290 LYS A N 1
ATOM 2344 C CA . LYS A 1 290 ? -15.273 -10.102 6.656 1 87 290 LYS A CA 1
ATOM 2345 C C . LYS A 1 290 ? -14.625 -8.75 6.387 1 87 290 LYS A C 1
ATOM 2347 O O . LYS A 1 290 ? -13.883 -8.594 5.41 1 87 290 LYS A O 1
ATOM 2352 N N . PHE A 1 291 ? -14.852 -7.895 7.324 1 81.12 291 PHE A N 1
ATOM 2353 C CA . PHE A 1 291 ? -14.25 -6.578 7.195 1 81.12 291 PHE A CA 1
ATOM 2354 C C . PHE A 1 291 ? -12.734 -6.66 7.363 1 81.12 291 PHE A C 1
ATOM 2356 O O . PHE A 1 291 ? -11.984 -6 6.637 1 81.12 291 PHE A O 1
ATOM 2363 N N . TYR A 1 292 ? -12.359 -7.355 8.281 1 83.81 292 TYR A N 1
ATOM 2364 C CA . TYR A 1 292 ? -10.93 -7.559 8.484 1 83.81 292 TYR A CA 1
ATOM 2365 C C . TYR A 1 292 ? -10.266 -8.117 7.234 1 83.81 292 TYR A C 1
ATOM 2367 O O . TYR A 1 292 ? -9.211 -7.629 6.812 1 83.81 292 TYR A O 1
ATOM 2375 N N . ALA A 1 293 ? -10.891 -9.102 6.672 1 89 293 ALA A N 1
ATOM 2376 C CA . ALA A 1 293 ? -10.359 -9.703 5.453 1 89 293 ALA A CA 1
ATOM 2377 C C . ALA A 1 293 ? -10.336 -8.695 4.309 1 89 293 ALA A C 1
ATOM 2379 O O . ALA A 1 293 ? -9.383 -8.664 3.518 1 89 293 ALA A O 1
ATOM 2380 N N . MET A 1 294 ? -11.344 -7.914 4.207 1 84.75 294 MET A N 1
ATOM 2381 C CA . MET A 1 294 ? -11.414 -6.898 3.16 1 84.75 294 MET A CA 1
ATOM 2382 C C . MET A 1 294 ? -10.273 -5.898 3.299 1 84.75 294 MET A C 1
ATOM 2384 O O . MET A 1 294 ? -9.555 -5.625 2.33 1 84.75 294 MET A O 1
ATOM 2388 N N . ALA A 1 295 ? -10.086 -5.422 4.465 1 79.75 295 ALA A N 1
ATOM 2389 C CA . ALA A 1 295 ? -9.062 -4.406 4.719 1 79.75 295 ALA A CA 1
ATOM 2390 C C . ALA A 1 295 ? -7.664 -4.949 4.441 1 79.75 295 ALA A C 1
ATOM 2392 O O . ALA A 1 295 ? -6.855 -4.293 3.783 1 79.75 295 ALA A O 1
ATOM 2393 N N . THR A 1 296 ? -7.461 -6.074 4.949 1 84.69 296 THR A N 1
ATOM 2394 C CA . THR A 1 296 ? -6.141 -6.668 4.773 1 84.69 296 THR A CA 1
ATOM 2395 C C . THR A 1 296 ? -5.895 -7.012 3.309 1 84.69 296 THR A C 1
ATOM 2397 O O . THR A 1 296 ? -4.77 -6.883 2.814 1 84.69 296 THR A O 1
ATOM 2400 N N . THR A 1 297 ? -6.863 -7.453 2.602 1 87.56 297 THR A N 1
ATOM 2401 C CA . THR A 1 297 ? -6.727 -7.738 1.178 1 87.56 297 THR A CA 1
ATOM 2402 C C . THR A 1 297 ? -6.395 -6.469 0.398 1 87.56 297 THR A C 1
ATOM 2404 O O . THR A 1 297 ? -5.555 -6.488 -0.5 1 87.56 297 THR A O 1
ATOM 2407 N N . MET A 1 298 ? -7.016 -5.457 0.742 1 82.12 298 MET A N 1
ATOM 2408 C CA . MET A 1 298 ? -6.73 -4.199 0.058 1 82.12 298 MET A CA 1
ATOM 2409 C C . MET A 1 298 ? -5.301 -3.74 0.328 1 82.12 298 MET A C 1
ATOM 2411 O O . MET A 1 298 ? -4.656 -3.156 -0.545 1 82.12 298 MET A O 1
ATOM 2415 N N . LEU A 1 299 ? -4.832 -4.082 1.482 1 80.62 299 LEU A N 1
ATOM 2416 C CA . LEU A 1 299 ? -3.477 -3.695 1.856 1 80.62 299 LEU A CA 1
ATOM 2417 C C . LEU A 1 299 ? -2.447 -4.453 1.026 1 80.62 299 LEU A C 1
ATOM 2419 O O . LEU A 1 299 ? -1.299 -4.02 0.905 1 80.62 299 LEU A O 1
ATOM 2423 N N . LEU A 1 300 ? -2.797 -5.52 0.455 1 88.69 300 LEU A N 1
ATOM 2424 C CA . LEU A 1 300 ? -1.864 -6.305 -0.345 1 88.69 300 LEU A CA 1
ATOM 2425 C C . LEU A 1 300 ? -1.561 -5.609 -1.667 1 88.69 300 LEU A C 1
ATOM 2427 O O . LEU A 1 300 ? -0.619 -5.984 -2.369 1 88.69 300 LEU A O 1
ATOM 2431 N N . LEU A 1 301 ? -2.273 -4.625 -1.964 1 82.75 301 LEU A N 1
ATOM 2432 C CA . LEU A 1 301 ? -1.93 -3.803 -3.117 1 82.75 301 LEU A CA 1
ATOM 2433 C C . LEU A 1 301 ? -0.597 -3.094 -2.9 1 82.75 301 LEU A C 1
ATOM 2435 O O . LEU A 1 301 ? 0.12 -2.803 -3.861 1 82.75 301 LEU A O 1
ATOM 2439 N N . LEU A 1 302 ? -0.271 -2.951 -1.629 1 78.5 302 LEU A N 1
ATOM 2440 C CA . LEU A 1 302 ? 0.946 -2.229 -1.274 1 78.5 302 LEU A CA 1
ATOM 2441 C C . LEU A 1 302 ? 2.182 -2.967 -1.78 1 78.5 302 LEU A C 1
ATOM 2443 O O . LEU A 1 302 ? 2.943 -2.428 -2.588 1 78.5 302 LEU A O 1
ATOM 2447 N N . PRO A 1 303 ? 2.412 -4.094 -1.352 1 88.75 303 PRO A N 1
ATOM 2448 C CA . PRO A 1 303 ? 3.604 -4.789 -1.844 1 88.75 303 PRO A CA 1
ATOM 2449 C C . PRO A 1 303 ? 3.566 -5.031 -3.352 1 88.75 303 PRO A C 1
ATOM 2451 O O . PRO A 1 303 ? 4.617 -5.113 -3.994 1 88.75 303 PRO A O 1
ATOM 2454 N N . SER A 1 304 ? 2.436 -5.102 -3.936 1 89.62 304 SER A N 1
ATOM 2455 C CA . SER A 1 304 ? 2.336 -5.258 -5.383 1 89.62 304 SER A CA 1
ATOM 2456 C C . SER A 1 304 ? 2.787 -3.992 -6.105 1 89.62 304 SER A C 1
ATOM 2458 O O . SER A 1 304 ? 3.473 -4.066 -7.129 1 89.62 304 SER A O 1
ATOM 2460 N N . LEU A 1 305 ? 2.42 -2.871 -5.574 1 82.62 305 LEU A N 1
ATOM 2461 C CA . LEU A 1 305 ? 2.871 -1.612 -6.156 1 82.62 305 LEU A CA 1
ATOM 2462 C C . LEU A 1 305 ? 4.371 -1.424 -5.945 1 82.62 305 LEU A C 1
ATOM 2464 O O . LEU A 1 305 ? 5.059 -0.877 -6.809 1 82.62 305 LEU A O 1
ATOM 2468 N N . MET A 1 306 ? 4.805 -1.832 -4.777 1 84.56 306 MET A N 1
ATOM 2469 C CA . MET A 1 306 ? 6.246 -1.808 -4.531 1 84.56 306 MET A CA 1
ATOM 2470 C C . MET A 1 306 ? 6.988 -2.656 -5.555 1 84.56 306 MET A C 1
ATOM 2472 O O . MET A 1 306 ? 8.062 -2.271 -6.027 1 84.56 306 MET A O 1
ATOM 2476 N N . THR A 1 307 ? 6.426 -3.732 -5.867 1 91.69 307 THR A N 1
ATOM 2477 C CA . THR A 1 307 ? 7.012 -4.602 -6.883 1 91.69 307 THR A CA 1
ATOM 2478 C C . THR A 1 307 ? 7.027 -3.91 -8.242 1 91.69 307 THR A C 1
ATOM 2480 O O . THR A 1 307 ? 8.031 -3.947 -8.953 1 91.69 307 THR A O 1
ATOM 2483 N N . LEU A 1 308 ? 5.949 -3.293 -8.594 1 87.38 308 LEU A N 1
ATOM 2484 C CA . LEU A 1 308 ? 5.871 -2.566 -9.859 1 87.38 308 LEU A CA 1
ATOM 2485 C C . LEU A 1 308 ? 6.977 -1.521 -9.953 1 87.38 308 LEU A C 1
ATOM 2487 O O . LEU A 1 308 ? 7.684 -1.448 -10.961 1 87.38 308 LEU A O 1
ATOM 2491 N N . PHE A 1 309 ? 7.125 -0.826 -8.922 1 80.81 309 PHE A N 1
ATOM 2492 C CA . PHE A 1 309 ? 8.133 0.228 -8.914 1 80.81 309 PHE A CA 1
ATOM 2493 C C . PHE A 1 309 ? 9.531 -0.362 -9.031 1 80.81 309 PHE A C 1
ATOM 2495 O O . PHE A 1 309 ? 10.344 0.097 -9.836 1 80.81 309 PHE A O 1
ATOM 2502 N N . THR A 1 310 ? 9.797 -1.328 -8.227 1 88 310 THR A N 1
ATOM 2503 C CA . THR A 1 310 ? 11.133 -1.912 -8.164 1 88 310 THR A CA 1
ATOM 2504 C C . THR A 1 310 ? 11.492 -2.582 -9.492 1 88 310 THR A C 1
ATOM 2506 O O . THR A 1 310 ? 12.609 -2.434 -9.984 1 88 310 THR A O 1
ATOM 2509 N N . VAL A 1 311 ? 10.586 -3.252 -10.008 1 93.38 311 VAL A N 1
ATOM 2510 C CA . VAL A 1 311 ? 10.836 -3.994 -11.242 1 93.38 311 VAL A CA 1
ATOM 2511 C C . VAL A 1 311 ? 11 -3.021 -12.406 1 93.38 311 VAL A C 1
ATOM 2513 O O . VAL A 1 311 ? 11.906 -3.182 -13.234 1 93.38 311 VAL A O 1
ATOM 2516 N N . VAL A 1 312 ? 10.219 -2.012 -12.469 1 89.75 312 VAL A N 1
ATOM 2517 C CA . VAL A 1 312 ? 10.312 -1.034 -13.547 1 89.75 312 VAL A CA 1
ATOM 2518 C C . VAL A 1 312 ? 11.617 -0.25 -13.422 1 89.75 312 VAL A C 1
ATOM 2520 O O . VAL A 1 312 ? 12.281 0.013 -14.422 1 89.75 312 VAL A O 1
ATOM 2523 N N . ALA A 1 313 ? 11.938 0.132 -12.211 1 87.31 313 ALA A N 1
ATOM 2524 C CA . ALA A 1 313 ? 13.203 0.823 -11.977 1 87.31 313 ALA A CA 1
ATOM 2525 C C . ALA A 1 313 ? 14.383 -0.043 -12.406 1 87.31 313 ALA A C 1
ATOM 2527 O O . ALA A 1 313 ? 15.359 0.461 -12.961 1 87.31 313 ALA A O 1
ATOM 2528 N N . SER A 1 314 ? 14.312 -1.292 -12.148 1 92.88 314 SER A N 1
ATOM 2529 C CA . SER A 1 314 ? 15.359 -2.225 -12.539 1 92.88 314 SER A CA 1
ATOM 2530 C C . SER A 1 314 ? 15.453 -2.352 -14.055 1 92.88 314 SER A C 1
ATOM 2532 O O . SER A 1 314 ? 16.547 -2.363 -14.617 1 92.88 314 SER A O 1
ATOM 2534 N N . MET A 1 315 ? 14.312 -2.449 -14.695 1 94.69 315 MET A N 1
ATOM 2535 C CA . MET A 1 315 ? 14.281 -2.541 -16.156 1 94.69 315 MET A CA 1
ATOM 2536 C C . MET A 1 315 ? 14.797 -1.253 -16.781 1 94.69 315 MET A C 1
ATOM 2538 O O . MET A 1 315 ? 15.492 -1.291 -17.797 1 94.69 315 MET A O 1
ATOM 2542 N N . GLU A 1 316 ? 14.406 -0.146 -16.172 1 91 316 GLU A N 1
ATOM 2543 C CA . GLU A 1 316 ? 14.891 1.13 -16.688 1 91 316 GLU A CA 1
ATOM 2544 C C . GLU A 1 316 ? 16.406 1.215 -16.625 1 91 316 GLU A C 1
ATOM 2546 O O . GLU A 1 316 ? 17.062 1.703 -17.547 1 91 316 GLU A O 1
ATOM 2551 N N . HIS A 1 317 ? 16.922 0.804 -15.508 1 90.88 317 HIS A N 1
ATOM 2552 C CA . HIS A 1 317 ? 18.375 0.767 -15.383 1 90.88 317 HIS A CA 1
ATOM 2553 C C . HIS A 1 317 ? 19 -0.016 -16.531 1 90.88 317 HIS A C 1
ATOM 2555 O O . HIS A 1 317 ? 20.016 0.409 -17.094 1 90.88 317 HIS A O 1
ATOM 2561 N N . GLY A 1 318 ? 18.406 -1.131 -16.875 1 94.25 318 GLY A N 1
ATOM 2562 C CA . GLY A 1 318 ? 18.906 -1.941 -17.969 1 94.25 318 GLY A CA 1
ATOM 2563 C C . GLY A 1 318 ? 18.797 -1.247 -19.312 1 94.25 318 GLY A C 1
ATOM 2564 O O . GLY A 1 318 ? 19.734 -1.271 -20.109 1 94.25 318 GLY A O 1
ATOM 2565 N N . ALA A 1 319 ? 17.719 -0.628 -19.516 1 95.19 319 ALA A N 1
ATOM 2566 C CA . ALA A 1 319 ? 17.5 0.082 -20.781 1 95.19 319 ALA A CA 1
ATOM 2567 C C . ALA A 1 319 ? 18.5 1.218 -20.953 1 95.19 319 ALA A C 1
ATOM 2569 O O . ALA A 1 319 ? 18.953 1.483 -22.062 1 95.19 319 ALA A O 1
ATOM 2570 N N . ARG A 1 320 ? 18.766 1.808 -19.859 1 91.56 320 ARG A N 1
ATOM 2571 C CA . ARG A 1 320 ? 19.703 2.924 -19.922 1 91.56 320 ARG A CA 1
ATOM 2572 C C . ARG A 1 320 ? 21.125 2.438 -20.219 1 91.56 320 ARG A C 1
ATOM 2574 O O . ARG A 1 320 ? 21.891 3.125 -20.891 1 91.56 320 ARG A O 1
ATOM 2581 N N . GLN A 1 321 ? 21.484 1.242 -19.734 1 92.88 321 GLN A N 1
ATOM 2582 C CA . GLN A 1 321 ? 22.766 0.641 -20.062 1 92.88 321 GLN A CA 1
ATOM 2583 C C . GLN A 1 321 ? 22.844 0.31 -21.562 1 92.88 321 GLN A C 1
ATOM 2585 O O . GLN A 1 321 ? 23.938 0.235 -22.125 1 92.88 321 GLN A O 1
ATOM 2590 N N . ARG A 1 322 ? 21.703 0.274 -22.156 1 94.19 322 ARG A N 1
ATOM 2591 C CA . ARG A 1 322 ? 21.625 -0.08 -23.562 1 94.19 322 ARG A CA 1
ATOM 2592 C C . ARG A 1 322 ? 21.422 1.16 -24.422 1 9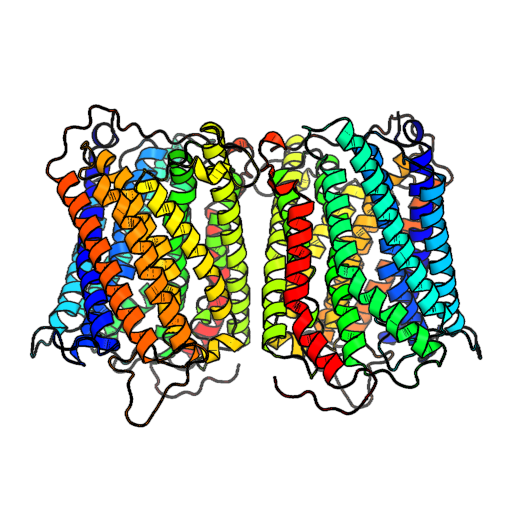4.19 322 ARG A C 1
ATOM 2594 O O . ARG A 1 322 ? 21.094 1.051 -25.609 1 94.19 322 ARG A O 1
ATOM 2601 N N . GLY A 1 323 ? 21.484 2.299 -23.797 1 93.56 323 GLY A N 1
ATOM 2602 C CA . GLY A 1 323 ? 21.438 3.547 -24.547 1 93.56 323 GLY A CA 1
ATOM 2603 C C . GLY A 1 323 ? 20.094 4.234 -24.484 1 93.56 323 GLY A C 1
ATOM 2604 O O . GLY A 1 323 ? 19.844 5.203 -25.203 1 93.56 323 GLY A O 1
ATOM 2605 N N . GLY A 1 324 ? 19.281 3.67 -23.594 1 91.88 324 GLY A N 1
ATOM 2606 C CA . GLY A 1 324 ? 17.984 4.289 -23.469 1 91.88 324 GLY A CA 1
ATOM 2607 C C . GLY A 1 324 ? 18.031 5.676 -22.859 1 91.88 324 GLY A C 1
ATOM 2608 O O . GLY A 1 324 ? 18.844 5.934 -21.969 1 91.88 324 GLY A O 1
ATOM 2609 N N . LYS A 1 325 ? 17.266 6.625 -23.438 1 86.31 325 LYS A N 1
ATOM 2610 C CA . LYS A 1 325 ? 17.234 8 -22.953 1 86.31 325 LYS A CA 1
ATOM 2611 C C . LYS A 1 325 ? 15.789 8.508 -22.844 1 86.31 325 LYS A C 1
ATOM 2613 O O . LYS A 1 325 ? 14.852 7.809 -23.234 1 86.31 325 LYS A O 1
ATOM 2618 N N . GLY A 1 326 ? 15.586 9.586 -22.109 1 81.31 326 GLY A N 1
ATOM 2619 C CA . GLY A 1 326 ? 14.289 10.234 -22.047 1 81.31 326 GLY A CA 1
ATOM 2620 C C . GLY A 1 326 ? 13.406 9.688 -20.938 1 81.31 326 GLY A C 1
ATOM 2621 O O . GLY A 1 326 ? 13.812 8.789 -20.203 1 81.31 326 GLY A O 1
ATOM 2622 N N . TYR A 1 327 ? 12.219 10.25 -20.781 1 73.38 327 TYR A N 1
ATOM 2623 C CA . TYR A 1 327 ? 11.289 9.867 -19.719 1 73.38 327 TYR A CA 1
ATOM 2624 C C . TYR A 1 327 ? 10.609 8.547 -20.047 1 73.38 327 TYR A C 1
ATOM 2626 O O . TYR A 1 327 ? 10.414 7.707 -19.156 1 73.38 327 TYR A O 1
ATOM 2634 N N . LEU A 1 328 ? 10.328 8.273 -21.359 1 82.38 328 LEU A N 1
ATOM 2635 C CA . LEU A 1 328 ? 9.633 7.047 -21.734 1 82.38 328 LEU A CA 1
ATOM 2636 C C . LEU A 1 328 ? 10.359 6.34 -22.875 1 82.38 328 LEU A C 1
ATOM 2638 O O . LEU A 1 328 ? 10.141 5.148 -23.109 1 82.38 328 LEU A O 1
ATOM 2642 N N . LYS A 1 329 ? 11.258 7.004 -23.547 1 89.5 329 LYS A N 1
ATOM 2643 C CA . LYS A 1 329 ? 11.898 6.461 -24.75 1 89.5 329 LYS A CA 1
ATOM 2644 C C . LYS A 1 329 ? 12.805 5.285 -24.406 1 89.5 329 LYS A C 1
ATOM 2646 O O . LYS A 1 329 ? 13.125 4.465 -25.266 1 89.5 329 LYS A O 1
ATOM 2651 N N . TRP A 1 330 ? 13.266 5.211 -23.109 1 91.25 330 TRP A N 1
ATOM 2652 C CA . TRP A 1 330 ? 14.125 4.113 -22.688 1 91.25 330 TRP A CA 1
ATOM 2653 C C . TRP A 1 330 ? 13.422 2.77 -22.875 1 91.25 330 TRP A C 1
ATOM 2655 O O . TRP A 1 330 ? 14.086 1.743 -23.047 1 91.25 330 TRP A O 1
ATOM 2665 N N . ILE A 1 331 ? 12.133 2.697 -22.922 1 94.12 331 ILE A N 1
ATOM 2666 C CA . ILE A 1 331 ? 11.359 1.467 -23.047 1 94.12 331 ILE A CA 1
ATOM 2667 C C . ILE A 1 331 ? 11.68 0.785 -24.375 1 94.12 331 ILE A C 1
ATOM 2669 O O . ILE A 1 331 ? 11.727 -0.445 -24.453 1 94.12 331 ILE A O 1
ATOM 2673 N N . GLY A 1 332 ? 11.953 1.594 -25.375 1 96 332 GLY A N 1
ATOM 2674 C CA . GLY A 1 332 ? 12.25 1.067 -26.688 1 96 332 GLY A CA 1
ATOM 2675 C C . GLY A 1 332 ? 13.578 0.341 -26.766 1 96 332 GLY A C 1
ATOM 2676 O O . GLY A 1 332 ? 13.82 -0.43 -27.688 1 96 332 GLY A O 1
ATOM 2677 N N . LYS A 1 333 ? 14.453 0.544 -25.766 1 97 333 LYS A N 1
ATOM 2678 C CA . LYS A 1 333 ? 15.789 -0.035 -25.781 1 97 333 LYS A CA 1
ATOM 2679 C C . LYS A 1 333 ? 15.836 -1.34 -25 1 97 333 LYS A C 1
ATOM 2681 O O . LYS A 1 333 ? 16.891 -1.984 -24.906 1 97 333 LYS A O 1
ATOM 2686 N N . LEU A 1 334 ? 14.711 -1.74 -24.438 1 97.56 334 LEU A N 1
ATOM 2687 C CA . LEU A 1 334 ? 14.625 -3.035 -23.781 1 97.56 334 LEU A CA 1
ATOM 2688 C C . LEU A 1 334 ? 14.68 -4.172 -24.797 1 97.56 334 LEU A C 1
ATOM 2690 O O . LEU A 1 334 ? 14.422 -3.965 -25.984 1 97.56 334 LEU A O 1
ATOM 2694 N N . PRO A 1 335 ? 15.102 -5.371 -24.422 1 97.44 335 PRO A N 1
ATOM 2695 C CA . PRO A 1 335 ? 15.312 -6.457 -25.391 1 97.44 335 PRO A CA 1
ATOM 2696 C C . PRO A 1 335 ? 14.016 -7.133 -25.812 1 97.44 335 PRO A C 1
ATOM 2698 O O . PRO A 1 335 ? 13.82 -8.32 -25.562 1 97.44 335 PRO A O 1
ATOM 2701 N N . TRP A 1 336 ? 13.273 -6.48 -26.609 1 97.25 336 TRP A N 1
ATOM 2702 C CA . TRP A 1 336 ? 11.961 -6.945 -27.062 1 97.25 336 TRP A CA 1
ATOM 2703 C C . TRP A 1 336 ? 12.109 -8.094 -28.062 1 97.25 336 TRP A C 1
ATOM 2705 O O . TRP A 1 336 ? 11.109 -8.625 -28.547 1 97.25 336 TRP A O 1
ATOM 2715 N N . ASP A 1 337 ? 13.297 -8.57 -28.281 1 96.81 337 ASP A N 1
ATOM 2716 C CA . ASP A 1 337 ? 13.562 -9.727 -29.141 1 96.81 337 ASP A CA 1
ATOM 2717 C C . ASP A 1 337 ? 13.898 -10.961 -28.312 1 96.81 337 ASP A C 1
ATOM 2719 O O . ASP A 1 337 ? 14.164 -12.031 -28.859 1 96.81 337 ASP A O 1
ATOM 2723 N N . SER A 1 338 ? 13.922 -10.852 -27.031 1 96.69 338 SER A N 1
ATOM 2724 C CA . SER A 1 338 ? 14.164 -11.961 -26.109 1 96.69 338 SER A CA 1
ATOM 2725 C C . SER A 1 338 ? 12.852 -12.539 -25.578 1 96.69 338 SER A C 1
ATOM 2727 O O . SER A 1 338 ? 12.133 -11.875 -24.844 1 96.69 338 SER A O 1
ATOM 2729 N N . PRO A 1 339 ? 12.594 -13.797 -25.922 1 97.88 339 PRO A N 1
ATOM 2730 C CA . PRO A 1 339 ? 11.32 -14.383 -25.5 1 97.88 339 PRO A CA 1
ATOM 2731 C C . PRO A 1 339 ? 11.148 -14.383 -23.984 1 97.88 339 PRO A C 1
ATOM 2733 O O . PRO A 1 339 ? 10.047 -14.125 -23.484 1 97.88 339 PRO A O 1
ATOM 2736 N N . ALA A 1 340 ? 12.211 -14.656 -23.25 1 97.75 340 ALA A N 1
ATOM 2737 C CA . ALA A 1 340 ? 12.125 -14.68 -21.797 1 97.75 340 ALA A CA 1
ATOM 2738 C C . ALA A 1 340 ? 11.773 -13.305 -21.234 1 97.75 340 ALA A C 1
ATOM 2740 O O . ALA A 1 340 ? 10.906 -13.18 -20.375 1 97.75 340 ALA A O 1
ATOM 2741 N N . PHE A 1 341 ? 12.414 -12.273 -21.75 1 98.06 341 PHE A N 1
ATOM 2742 C CA . PHE A 1 341 ? 12.141 -10.914 -21.312 1 98.06 341 PHE A CA 1
ATOM 2743 C C . PHE A 1 341 ? 10.711 -10.508 -21.656 1 98.06 341 PHE A C 1
ATOM 2745 O O . PHE A 1 341 ? 9.977 -10.008 -20.812 1 98.06 341 PHE A O 1
ATOM 2752 N N . VAL A 1 342 ? 10.352 -10.734 -22.922 1 98.44 342 VAL A N 1
ATOM 2753 C CA . VAL A 1 342 ? 9.047 -10.297 -23.422 1 98.44 342 VAL A CA 1
ATOM 2754 C C . VAL A 1 342 ? 7.938 -10.953 -22.609 1 98.44 342 VAL A C 1
ATOM 2756 O O . VAL A 1 342 ? 6.98 -10.289 -22.203 1 98.44 342 VAL A O 1
ATOM 2759 N N . GLY A 1 343 ? 8.094 -12.242 -22.422 1 98.62 343 GLY A N 1
ATOM 2760 C CA . GLY A 1 343 ? 7.078 -12.945 -21.641 1 98.62 343 GLY A CA 1
ATOM 2761 C C . GLY A 1 343 ? 6.918 -12.406 -20.234 1 98.62 343 GLY A C 1
ATOM 2762 O O . GLY A 1 343 ? 5.797 -12.211 -19.766 1 98.62 343 GLY A O 1
ATOM 2763 N N . CYS A 1 344 ? 7.988 -12.156 -19.547 1 98.25 344 CYS A N 1
ATOM 2764 C CA . CYS A 1 344 ? 7.938 -11.633 -18.188 1 98.25 344 CYS A CA 1
ATOM 2765 C C . CYS A 1 344 ? 7.371 -10.219 -18.172 1 98.25 344 CYS A C 1
ATOM 2767 O O . CYS A 1 344 ? 6.562 -9.883 -17.312 1 98.25 344 CYS A O 1
ATOM 2769 N N . ALA A 1 345 ? 7.793 -9.383 -19.125 1 97.56 345 ALA A N 1
ATOM 2770 C CA . ALA A 1 345 ? 7.34 -7.992 -19.188 1 97.56 345 ALA A CA 1
ATOM 2771 C C . ALA A 1 345 ? 5.84 -7.918 -19.469 1 97.56 345 ALA A C 1
ATOM 2773 O O . ALA A 1 345 ? 5.121 -7.168 -18.797 1 97.56 345 ALA A O 1
ATOM 2774 N N . LEU A 1 346 ? 5.391 -8.695 -20.391 1 97.88 346 LEU A N 1
ATOM 2775 C CA . LEU A 1 346 ? 3.973 -8.695 -20.734 1 97.88 346 LEU A CA 1
ATOM 2776 C C . LEU A 1 346 ? 3.137 -9.281 -19.609 1 97.88 346 LEU A C 1
ATOM 2778 O O . LEU A 1 346 ? 2.006 -8.844 -19.375 1 97.88 346 LEU A O 1
ATOM 2782 N N . ALA A 1 347 ? 3.689 -10.273 -18.938 1 98.12 347 ALA A N 1
ATOM 2783 C CA . ALA A 1 347 ? 3.021 -10.812 -17.766 1 98.12 347 ALA A CA 1
ATOM 2784 C C . ALA A 1 347 ? 2.84 -9.734 -16.688 1 98.12 347 ALA A C 1
ATOM 2786 O O . ALA A 1 347 ? 1.785 -9.656 -16.062 1 98.12 347 ALA A O 1
ATOM 2787 N N . GLY A 1 348 ? 3.867 -8.938 -16.516 1 95.62 348 GLY A N 1
ATOM 2788 C CA . GLY A 1 348 ? 3.783 -7.844 -15.555 1 95.62 348 GLY A CA 1
ATOM 2789 C C . GLY A 1 348 ? 2.73 -6.812 -15.914 1 95.62 348 GLY A C 1
ATOM 2790 O O . GLY A 1 348 ? 2.006 -6.332 -15.047 1 95.62 348 GLY A O 1
ATOM 279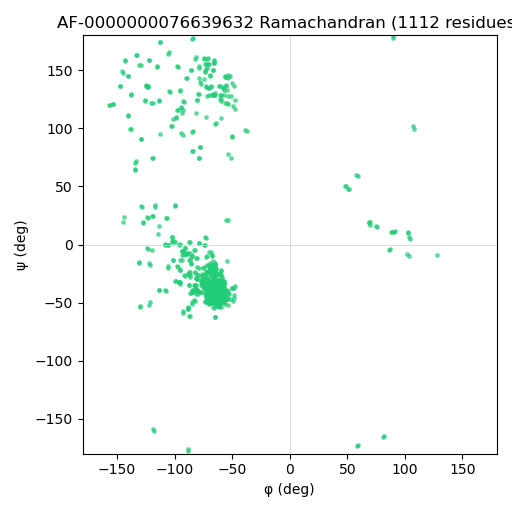1 N N . ILE A 1 349 ? 2.613 -6.484 -17.141 1 93.5 349 ILE A N 1
ATOM 2792 C CA . ILE A 1 349 ? 1.618 -5.527 -17.609 1 93.5 349 ILE A CA 1
ATOM 2793 C C . ILE A 1 349 ? 0.215 -6.07 -17.344 1 93.5 349 ILE A C 1
ATOM 2795 O O . ILE A 1 349 ? -0.664 -5.34 -16.875 1 93.5 349 ILE A O 1
ATOM 2799 N N . MET A 1 350 ? 0.051 -7.293 -17.594 1 95.19 350 MET A N 1
ATOM 2800 C CA . MET A 1 350 ? -1.251 -7.91 -17.375 1 95.19 350 MET A CA 1
ATOM 2801 C C . MET A 1 350 ? -1.576 -7.961 -15.883 1 95.19 350 MET A C 1
ATOM 2803 O O . MET A 1 350 ? -2.74 -7.84 -15.492 1 95.19 350 MET A O 1
ATOM 2807 N N . PHE A 1 351 ? -0.571 -8.156 -15.133 1 94.38 351 PHE A N 1
ATOM 2808 C CA . PHE A 1 351 ? -0.772 -8.195 -13.688 1 94.38 351 PHE A CA 1
ATOM 2809 C C . PHE A 1 351 ? -1.279 -6.848 -13.18 1 94.38 351 PHE A C 1
ATOM 2811 O O . PHE A 1 351 ? -2.082 -6.793 -12.242 1 94.38 351 PHE A O 1
ATOM 2818 N N . ALA A 1 352 ? -0.813 -5.828 -13.766 1 87.31 352 ALA A N 1
ATOM 2819 C CA . ALA A 1 352 ? -1.302 -4.504 -13.391 1 87.31 352 ALA A CA 1
ATOM 2820 C C . ALA A 1 352 ? -2.803 -4.383 -13.633 1 87.31 352 ALA A C 1
ATOM 2822 O O . ALA A 1 352 ? -3.535 -3.848 -12.797 1 87.31 352 ALA A O 1
ATOM 2823 N N . ALA A 1 353 ? -3.238 -4.887 -14.703 1 88 353 ALA A N 1
ATOM 2824 C CA . ALA A 1 353 ? -4.672 -4.922 -14.984 1 88 353 ALA A CA 1
ATOM 2825 C C . ALA A 1 353 ? -5.402 -5.793 -13.969 1 88 353 ALA A C 1
ATOM 2827 O O . ALA A 1 353 ? -6.512 -5.465 -13.539 1 88 353 ALA A O 1
ATOM 2828 N N . GLY A 1 354 ? -4.785 -6.863 -13.648 1 91.25 354 GLY A N 1
ATOM 2829 C CA . GLY A 1 354 ? -5.344 -7.734 -12.633 1 91.25 354 GLY A CA 1
ATOM 2830 C C . GLY A 1 354 ? -5.457 -7.07 -11.273 1 91.25 354 GLY A C 1
ATOM 2831 O O . GLY A 1 354 ? -6.379 -7.367 -10.508 1 91.25 354 GLY A O 1
ATOM 2832 N N . GLY A 1 355 ? -4.551 -6.195 -10.992 1 85.44 355 GLY A N 1
ATOM 2833 C CA . GLY A 1 355 ? -4.609 -5.449 -9.75 1 85.44 355 GLY A CA 1
ATOM 2834 C C . GLY A 1 355 ? -5.855 -4.594 -9.625 1 85.44 355 GLY A C 1
ATOM 2835 O O . GLY A 1 355 ? -6.465 -4.527 -8.555 1 85.44 355 GLY A O 1
ATOM 2836 N N . PHE A 1 356 ? -6.27 -4.062 -10.688 1 78.56 356 PHE A N 1
ATOM 2837 C CA . PHE A 1 356 ? -7.461 -3.223 -10.68 1 78.56 356 PHE A CA 1
ATOM 2838 C C . PHE A 1 356 ? -8.711 -4.059 -10.43 1 78.56 356 PHE A C 1
ATOM 2840 O O . PHE A 1 356 ? -9.555 -3.691 -9.609 1 78.56 356 PHE A O 1
ATOM 2847 N N . SER A 1 357 ? -8.812 -5.086 -11.156 1 87.38 357 SER A N 1
ATOM 2848 C CA . SER A 1 357 ? -9.977 -5.941 -10.938 1 87.38 357 SER A CA 1
ATOM 2849 C C . SER A 1 357 ? -9.938 -6.59 -9.562 1 87.38 357 SER A C 1
ATOM 2851 O O . SER A 1 357 ? -10.984 -6.891 -8.984 1 87.38 357 SER A O 1
ATOM 2853 N N . GLY A 1 358 ? -8.766 -6.77 -9.047 1 88 358 GLY A N 1
ATOM 2854 C CA . GLY A 1 358 ? -8.633 -7.285 -7.695 1 88 358 GLY A CA 1
ATOM 2855 C C . GLY A 1 358 ? -9.211 -6.359 -6.641 1 88 358 GLY A C 1
ATOM 2856 O O . GLY A 1 358 ? -9.781 -6.82 -5.648 1 88 358 GLY A O 1
ATOM 2857 N N . MET A 1 359 ? -9.141 -5.133 -6.879 1 81 359 MET A N 1
ATOM 2858 C CA . MET A 1 359 ? -9.719 -4.16 -5.949 1 81 359 MET A CA 1
ATOM 2859 C C . MET A 1 359 ? -11.234 -4.262 -5.93 1 81 359 MET A C 1
ATOM 2861 O O . MET A 1 359 ? -11.859 -4.102 -4.879 1 81 359 MET A O 1
ATOM 2865 N N . ILE A 1 360 ? -11.773 -4.543 -7.055 1 81.62 360 ILE A N 1
ATOM 2866 C CA . ILE A 1 360 ? -13.211 -4.738 -7.152 1 81.62 360 ILE A CA 1
ATOM 2867 C C . ILE A 1 360 ? -13.617 -5.98 -6.359 1 81.62 360 ILE A C 1
ATOM 2869 O O . ILE A 1 360 ? -14.586 -5.949 -5.598 1 81.62 360 ILE A O 1
ATOM 2873 N N . ASN A 1 361 ? -12.781 -6.93 -6.5 1 89.31 361 ASN A N 1
ATOM 2874 C CA . ASN A 1 361 ? -13.047 -8.164 -5.77 1 89.31 361 ASN A CA 1
ATOM 2875 C C . ASN A 1 361 ? -12.906 -7.969 -4.262 1 89.31 361 ASN A C 1
ATOM 2877 O O . ASN A 1 361 ? -13.609 -8.609 -3.48 1 89.31 361 ASN A O 1
ATOM 2881 N N . ALA A 1 362 ? -12.055 -7.113 -3.873 1 86.38 362 ALA A N 1
ATOM 2882 C CA . ALA A 1 362 ? -11.758 -6.922 -2.457 1 86.38 362 ALA A CA 1
ATOM 2883 C C . ALA A 1 362 ? -12.883 -6.168 -1.758 1 86.38 362 ALA A C 1
ATOM 2885 O O . ALA A 1 362 ? -13.078 -6.309 -0.549 1 86.38 362 ALA A O 1
ATOM 2886 N N . SER A 1 363 ? -13.688 -5.484 -2.525 1 77.88 363 SER A N 1
ATOM 2887 C CA . SER A 1 363 ? -14.758 -4.684 -1.949 1 77.88 363 SER A CA 1
ATOM 2888 C C . SER A 1 363 ? -15.969 -5.551 -1.596 1 77.88 363 SER A C 1
ATOM 2890 O O . SER A 1 363 ? -16.547 -6.199 -2.469 1 77.88 363 SER A O 1
ATOM 2892 N N . MET A 1 364 ? -16.344 -5.477 -0.368 1 77.81 364 MET A N 1
ATOM 2893 C CA . MET A 1 364 ? -17.453 -6.305 0.076 1 77.81 364 MET A CA 1
ATOM 2894 C C . MET A 1 364 ? -18.734 -5.926 -0.656 1 77.81 364 MET A C 1
ATOM 2896 O O . MET A 1 364 ? -19.484 -6.801 -1.096 1 77.81 364 MET A O 1
ATOM 2900 N N . ASN A 1 365 ? -18.953 -4.68 -0.896 1 71.5 365 ASN A N 1
ATOM 2901 C CA . ASN A 1 365 ? -20.203 -4.207 -1.487 1 71.5 365 ASN A CA 1
ATOM 2902 C C . ASN A 1 365 ? -20.281 -4.555 -2.971 1 71.5 365 ASN A C 1
ATOM 2904 O O . ASN A 1 365 ? -21.312 -5.047 -3.439 1 71.5 365 ASN A O 1
ATOM 2908 N N . ILE A 1 366 ? -19.203 -4.398 -3.631 1 75.19 366 ILE A N 1
ATOM 2909 C CA . ILE A 1 366 ? -19.234 -4.621 -5.07 1 75.19 366 ILE A CA 1
ATOM 2910 C C . ILE A 1 366 ? -19.109 -6.117 -5.363 1 75.19 366 ILE A C 1
ATOM 2912 O O . ILE A 1 366 ? -19.703 -6.621 -6.32 1 75.19 366 ILE A O 1
ATOM 2916 N N . ASN A 1 367 ? -18.344 -6.68 -4.5 1 84.19 367 ASN A N 1
ATOM 2917 C CA . ASN A 1 367 ? -18.141 -8.109 -4.695 1 84.19 367 ASN A CA 1
ATOM 2918 C C . ASN A 1 367 ? -19.453 -8.875 -4.703 1 84.19 367 ASN A C 1
ATOM 2920 O O . ASN A 1 367 ? -19.609 -9.859 -5.426 1 84.19 367 ASN A O 1
ATOM 2924 N N . LEU A 1 368 ? -20.406 -8.43 -3.98 1 81.81 368 LEU A N 1
ATOM 2925 C CA . LEU A 1 368 ? -21.672 -9.148 -3.898 1 81.81 368 LEU A CA 1
ATOM 2926 C C . LEU A 1 368 ? -22.375 -9.148 -5.246 1 81.81 368 LEU A C 1
ATOM 2928 O O . LEU A 1 368 ? -23.156 -10.062 -5.543 1 81.81 368 LEU A O 1
ATOM 2932 N N . LEU A 1 369 ? -21.969 -8.219 -6.113 1 82.88 369 LEU A N 1
ATOM 2933 C CA . LEU A 1 369 ? -22.594 -8.117 -7.43 1 82.88 369 LEU A CA 1
ATOM 2934 C C . LEU A 1 369 ? -21.906 -9.047 -8.43 1 82.88 369 LEU A C 1
ATOM 2936 O O . LEU A 1 369 ? -22.531 -9.5 -9.391 1 82.88 369 LEU A O 1
ATOM 2940 N N . ILE A 1 370 ? -20.688 -9.367 -8.125 1 90.69 370 ILE A N 1
ATOM 2941 C CA . ILE A 1 370 ? -19.922 -10.07 -9.148 1 90.69 370 ILE A CA 1
ATOM 2942 C C . ILE A 1 370 ? -19.406 -11.391 -8.602 1 90.69 370 ILE A C 1
ATOM 2944 O O . ILE A 1 370 ? -18.828 -12.195 -9.336 1 90.69 370 ILE A O 1
ATOM 2948 N N . HIS A 1 371 ? -19.594 -11.703 -7.402 1 90.62 371 HIS A N 1
ATOM 2949 C CA . HIS A 1 371 ? -19.016 -12.836 -6.699 1 90.62 371 HIS A CA 1
ATOM 2950 C C . HIS A 1 371 ? -19.281 -14.148 -7.434 1 90.62 371 HIS A C 1
ATOM 2952 O O . HIS A 1 371 ? -18.422 -15.023 -7.484 1 90.62 371 HIS A O 1
ATOM 2958 N N . ASN A 1 372 ? -20.484 -14.281 -7.965 1 92.31 372 ASN A N 1
ATOM 2959 C CA . ASN A 1 372 ? -20.891 -15.547 -8.578 1 92.31 372 ASN A CA 1
ATOM 2960 C C . ASN A 1 372 ? -20.938 -15.438 -10.094 1 92.31 372 ASN A C 1
ATOM 2962 O O . ASN A 1 372 ? -21.578 -16.266 -10.758 1 92.31 372 ASN A O 1
ATOM 2966 N N . THR A 1 373 ? -20.234 -14.516 -10.578 1 94 373 THR A N 1
ATOM 2967 C CA . THR A 1 373 ? -20.25 -14.328 -12.031 1 94 373 THR A CA 1
ATOM 2968 C C . THR A 1 373 ? -18.891 -14.672 -12.633 1 94 373 THR A C 1
ATOM 2970 O O . THR A 1 373 ? -17.922 -14.914 -11.906 1 94 373 THR A O 1
ATOM 2973 N N . ILE A 1 374 ? -18.797 -14.656 -13.945 1 95.75 374 ILE A N 1
ATOM 2974 C CA . ILE A 1 374 ? -17.594 -15.039 -14.68 1 95.75 374 ILE A CA 1
ATOM 2975 C C . ILE A 1 374 ? -16.547 -13.945 -14.555 1 95.75 374 ILE A C 1
ATOM 2977 O O . ILE A 1 374 ? -15.406 -14.109 -15.008 1 95.75 374 ILE A O 1
ATOM 2981 N N . TRP A 1 375 ? -16.875 -12.844 -13.836 1 95.19 375 TRP A N 1
ATOM 2982 C CA . TRP A 1 375 ? -15.883 -11.828 -13.484 1 95.19 375 TRP A CA 1
ATOM 2983 C C . TRP A 1 375 ? -14.711 -12.453 -12.734 1 95.19 375 TRP A C 1
ATOM 2985 O O . TRP A 1 375 ? -13.555 -12.117 -12.992 1 95.19 375 TRP A O 1
ATOM 2995 N N . VAL A 1 376 ? -15.031 -13.359 -11.852 1 94.69 376 VAL A N 1
ATOM 2996 C CA . VAL A 1 376 ? -14.039 -13.93 -10.945 1 94.69 376 VAL A CA 1
ATOM 2997 C C . VAL A 1 376 ? -13.031 -14.75 -11.742 1 94.69 376 VAL A C 1
ATOM 2999 O O . VAL A 1 376 ? -11.82 -14.547 -11.617 1 94.69 376 VAL A O 1
ATOM 3002 N N . PRO A 1 377 ? -13.461 -15.648 -12.586 1 95.19 377 PRO A N 1
ATOM 3003 C CA . PRO A 1 377 ? -12.453 -16.344 -13.391 1 95.19 377 PRO A CA 1
ATOM 3004 C C . PRO A 1 377 ? -11.734 -15.414 -14.367 1 95.19 377 PRO A C 1
ATOM 3006 O O . PRO A 1 377 ? -10.562 -15.633 -14.688 1 95.19 377 PRO A O 1
ATOM 3009 N N . GLY A 1 378 ? -12.406 -14.422 -14.875 1 96.62 378 GLY A N 1
ATOM 3010 C CA . GLY A 1 378 ? -11.703 -13.422 -15.664 1 96.62 378 GLY A CA 1
ATOM 3011 C C . GLY A 1 378 ? -10.531 -12.789 -14.93 1 96.62 378 GLY A C 1
ATOM 3012 O O . GLY A 1 378 ? -9.445 -12.648 -15.5 1 96.62 378 GLY A O 1
ATOM 3013 N N . HIS A 1 379 ? -10.797 -12.43 -13.719 1 95.88 379 HIS A N 1
ATOM 3014 C CA . HIS A 1 379 ? -9.742 -11.891 -12.867 1 95.88 379 HIS A CA 1
ATOM 3015 C C . HIS A 1 379 ? -8.633 -12.914 -12.641 1 95.88 379 HIS A C 1
ATOM 3017 O O . HIS A 1 379 ? -7.449 -12.594 -12.742 1 95.88 379 HIS A O 1
ATOM 3023 N N . PHE A 1 380 ? -8.992 -14.094 -12.359 1 95.56 380 PHE A N 1
ATOM 3024 C CA . PHE A 1 380 ? -8.039 -15.172 -12.102 1 95.56 380 PHE A CA 1
ATOM 3025 C C . PHE A 1 380 ? -7.125 -15.383 -13.305 1 95.56 380 PHE A C 1
ATOM 3027 O O . PHE A 1 380 ? -5.926 -15.625 -13.141 1 95.56 380 PHE A O 1
ATOM 3034 N N . HIS A 1 381 ? -7.652 -15.258 -14.422 1 97.12 381 HIS A N 1
ATOM 3035 C CA . HIS A 1 381 ? -6.879 -15.531 -15.625 1 97.12 381 HIS A CA 1
ATOM 3036 C C . HIS A 1 381 ? -5.902 -14.398 -15.922 1 97.12 381 HIS A C 1
ATOM 3038 O O . HIS A 1 381 ? -4.832 -14.625 -16.484 1 97.12 381 HIS A O 1
ATOM 3044 N N . LEU A 1 382 ? -6.184 -13.219 -15.492 1 96.31 382 LEU A N 1
ATOM 3045 C CA . LEU A 1 382 ? -5.227 -12.125 -15.609 1 96.31 382 LEU A CA 1
ATOM 3046 C C . LEU A 1 382 ? -4.055 -12.32 -14.656 1 96.31 382 LEU A C 1
ATOM 3048 O O . LEU A 1 382 ? -2.9 -12.094 -15.023 1 96.31 382 LEU A O 1
ATOM 3052 N N . THR A 1 383 ? -4.348 -12.719 -13.5 1 94.44 383 THR A N 1
ATOM 3053 C CA . THR A 1 383 ? -3.334 -12.773 -12.453 1 94.44 383 THR A CA 1
ATOM 3054 C C . THR A 1 383 ? -2.586 -14.109 -12.5 1 94.44 383 THR A C 1
ATOM 3056 O O . THR A 1 383 ? -1.442 -14.164 -12.953 1 94.44 383 THR A O 1
ATOM 3059 N N . VAL A 1 384 ? -3.297 -15.211 -12.305 1 93.62 384 VAL A N 1
ATOM 3060 C CA . VAL A 1 384 ? -2.629 -16.516 -12.258 1 93.62 384 VAL A CA 1
ATOM 3061 C C . VAL A 1 384 ? -2.436 -17.047 -13.68 1 93.62 384 VAL A C 1
ATOM 3063 O O . VAL A 1 384 ? -1.367 -17.562 -14.016 1 93.62 384 VAL A O 1
ATOM 3066 N N . GLY A 1 385 ? -3.402 -16.875 -14.508 1 96.06 385 GLY A N 1
ATOM 3067 C CA . GLY A 1 385 ? -3.334 -17.391 -15.859 1 96.06 385 GLY A CA 1
ATOM 3068 C C . GLY A 1 385 ? -2.32 -16.672 -16.734 1 96.06 385 GLY A C 1
ATOM 3069 O O . GLY A 1 385 ? -1.875 -17.203 -17.75 1 96.06 385 GLY A O 1
ATOM 3070 N N . THR A 1 386 ? -1.959 -15.5 -16.281 1 97.06 386 THR A N 1
ATOM 3071 C CA . THR A 1 386 ? -1.005 -14.789 -17.141 1 97.06 386 THR A CA 1
ATOM 3072 C C . THR A 1 386 ? 0.182 -14.297 -16.312 1 97.06 386 THR A C 1
ATOM 3074 O O . THR A 1 386 ? 1.326 -14.672 -16.578 1 97.06 386 THR A O 1
ATOM 3077 N N . ALA A 1 387 ? -0.033 -13.602 -15.297 1 96.62 387 ALA A N 1
ATOM 3078 C CA . ALA A 1 387 ? 1.1 -13.109 -14.523 1 96.62 387 ALA A CA 1
ATOM 3079 C C . ALA A 1 387 ? 1.986 -14.258 -14.055 1 96.62 387 ALA A C 1
ATOM 3081 O O . ALA A 1 387 ? 3.213 -14.188 -14.156 1 96.62 387 ALA A O 1
ATOM 3082 N N . VAL A 1 388 ? 1.379 -15.305 -13.625 1 97.81 388 VAL A N 1
ATOM 3083 C CA . VAL A 1 388 ? 2.127 -16.438 -13.109 1 97.81 388 VAL A CA 1
ATOM 3084 C C . VAL A 1 388 ? 2.488 -17.391 -14.25 1 97.81 388 VAL A C 1
ATOM 3086 O O . VAL A 1 388 ? 3.67 -17.609 -14.531 1 97.81 388 VAL A O 1
ATOM 3089 N N . ALA A 1 389 ? 1.516 -17.844 -14.977 1 98.44 389 ALA A N 1
ATOM 3090 C CA . ALA A 1 389 ? 1.734 -18.891 -15.969 1 98.44 389 ALA A CA 1
ATOM 3091 C C . ALA A 1 389 ? 2.629 -18.391 -17.109 1 98.44 389 ALA A C 1
ATOM 3093 O O . ALA A 1 389 ? 3.543 -19.094 -17.531 1 98.44 389 ALA A O 1
ATOM 3094 N N . LEU A 1 390 ? 2.369 -17.219 -17.578 1 98.69 390 LEU A N 1
ATOM 3095 C CA . LEU A 1 390 ? 3.199 -16.703 -18.672 1 98.69 390 LEU A CA 1
ATOM 3096 C C . LEU A 1 390 ? 4.621 -16.453 -18.188 1 98.69 390 LEU A C 1
ATOM 3098 O O . LEU A 1 390 ? 5.582 -16.641 -18.938 1 98.69 390 LEU A O 1
ATOM 3102 N N . THR A 1 391 ? 4.773 -15.992 -16.953 1 98.62 391 THR A N 1
ATOM 3103 C CA . THR A 1 391 ? 6.113 -15.828 -16.391 1 98.62 391 THR A CA 1
ATOM 3104 C C . THR A 1 391 ? 6.84 -17.172 -16.328 1 98.62 391 THR A C 1
ATOM 3106 O O . THR A 1 391 ? 8.016 -17.266 -16.703 1 98.62 391 THR A O 1
ATOM 3109 N N . PHE A 1 392 ? 6.148 -18.188 -15.891 1 98.75 392 PHE A N 1
ATOM 3110 C CA . PHE A 1 392 ? 6.746 -19.5 -15.789 1 98.75 392 PHE A CA 1
ATOM 3111 C C . PHE A 1 392 ? 7.156 -20.031 -17.156 1 98.75 392 PHE A C 1
ATOM 3113 O O . PHE A 1 392 ? 8.25 -20.578 -17.328 1 98.75 392 PHE A O 1
ATOM 3120 N N . MET A 1 393 ? 6.332 -19.766 -18.125 1 98.75 393 MET A N 1
ATOM 3121 C CA . MET A 1 393 ? 6.676 -20.188 -19.484 1 98.75 393 MET A CA 1
ATOM 3122 C C . MET A 1 393 ? 7.863 -19.391 -20.016 1 98.75 393 MET A C 1
ATOM 3124 O O . MET A 1 393 ? 8.812 -19.969 -20.547 1 98.75 393 MET A O 1
ATOM 3128 N N . ALA A 1 394 ? 7.797 -18.156 -19.812 1 98.5 394 ALA A N 1
ATOM 3129 C CA . ALA A 1 394 ? 8.82 -17.266 -20.359 1 98.5 394 ALA A CA 1
ATOM 3130 C C . ALA A 1 394 ? 10.188 -17.562 -19.75 1 98.5 394 ALA A C 1
ATOM 3132 O O . ALA A 1 394 ? 11.188 -17.641 -20.453 1 98.5 394 ALA A O 1
ATOM 3133 N N . ILE A 1 395 ? 10.219 -17.719 -18.469 1 97.56 395 ILE A N 1
ATOM 3134 C CA . ILE A 1 395 ? 11.516 -17.891 -17.812 1 97.56 395 ILE A CA 1
ATOM 3135 C C . ILE A 1 395 ? 12.094 -19.25 -18.188 1 97.56 395 ILE A C 1
ATOM 3137 O O . ILE A 1 395 ? 13.312 -19.469 -18.109 1 97.56 395 ILE A O 1
ATOM 3141 N N . SER A 1 396 ? 11.258 -20.188 -18.594 1 97.56 396 SER A N 1
ATOM 3142 C CA . SER A 1 396 ? 11.727 -21.5 -19.031 1 97.56 396 SER A CA 1
ATOM 3143 C C . SER A 1 396 ? 12.625 -21.375 -20.266 1 97.56 396 SER A C 1
ATOM 3145 O O . SER A 1 396 ? 13.547 -22.172 -20.438 1 97.56 396 SER A O 1
ATOM 3147 N N . TYR A 1 397 ? 12.375 -20.375 -21.078 1 96.31 397 TYR A N 1
ATOM 3148 C CA . TYR A 1 397 ? 13.211 -20.156 -22.25 1 96.31 397 TYR A CA 1
ATOM 3149 C C . TYR A 1 397 ? 14.641 -19.812 -21.844 1 96.31 397 TYR A C 1
ATOM 3151 O O . TYR A 1 397 ? 15.578 -20.016 -22.609 1 96.31 397 TYR A O 1
ATOM 3159 N N . TRP A 1 398 ? 14.742 -19.297 -20.688 1 93.38 398 TRP A N 1
ATOM 3160 C CA . TRP A 1 398 ? 16.047 -18.922 -20.156 1 93.38 398 TRP A CA 1
ATOM 3161 C C . TRP A 1 398 ? 16.609 -20.016 -19.266 1 93.38 398 TRP A C 1
ATOM 3163 O O . TRP A 1 398 ? 17.828 -20.25 -19.266 1 93.38 398 TRP A O 1
ATOM 3173 N N . LEU A 1 399 ? 15.82 -20.734 -18.594 1 92.31 399 LEU A N 1
ATOM 3174 C CA . LEU A 1 399 ? 16.219 -21.688 -17.562 1 92.31 399 LEU A CA 1
ATOM 3175 C C . LEU A 1 399 ? 16.562 -23.047 -18.172 1 92.31 399 LEU A C 1
ATOM 3177 O O . LEU A 1 399 ? 17.516 -23.703 -17.766 1 92.31 399 LEU A O 1
ATOM 3181 N N . ILE A 1 400 ? 15.805 -23.5 -19.109 1 91.62 400 ILE A N 1
ATOM 3182 C CA . ILE A 1 400 ? 15.898 -24.875 -19.609 1 91.62 400 ILE A CA 1
ATOM 3183 C C . ILE A 1 400 ? 17.266 -25.078 -20.266 1 91.62 400 ILE A C 1
ATOM 3185 O O . ILE A 1 400 ? 17.906 -26.125 -20.062 1 91.62 400 ILE A O 1
ATOM 3189 N N . PRO A 1 401 ? 17.75 -24.125 -21.047 1 89.62 401 PRO A N 1
ATOM 3190 C CA . PRO A 1 401 ? 19.094 -24.297 -21.609 1 89.62 401 PRO A CA 1
ATOM 3191 C C . PRO A 1 401 ? 20.172 -24.469 -20.547 1 89.62 401 PRO A C 1
ATOM 3193 O O . PRO A 1 401 ? 21.156 -25.188 -20.766 1 89.62 401 PRO A O 1
ATOM 3196 N N . GLN A 1 402 ? 19.953 -23.859 -19.422 1 88.25 402 GLN A N 1
ATOM 3197 C CA . GLN A 1 402 ? 20.906 -24.016 -18.328 1 88.25 402 GLN A CA 1
ATOM 3198 C C . GLN A 1 402 ? 20.844 -25.406 -17.734 1 88.25 402 GLN A C 1
ATOM 3200 O O . GLN A 1 402 ? 21.859 -25.938 -17.266 1 88.25 402 GLN A O 1
ATOM 3205 N N . LEU A 1 403 ? 19.734 -25.953 -17.781 1 91.25 403 LEU A N 1
ATOM 3206 C CA . LEU A 1 403 ? 19.5 -27.234 -17.109 1 91.25 403 LEU A CA 1
ATOM 3207 C C . LEU A 1 403 ? 19.844 -28.391 -18.047 1 91.25 403 LEU A C 1
ATOM 3209 O O . LEU A 1 403 ? 20.172 -29.5 -17.578 1 91.25 403 LEU A O 1
ATOM 3213 N N . THR A 1 404 ? 19.766 -28.156 -19.328 1 89.06 404 THR A N 1
ATOM 3214 C CA . THR A 1 404 ? 19.953 -29.234 -20.281 1 89.06 404 THR A CA 1
ATOM 3215 C C . THR A 1 404 ? 21.328 -29.109 -20.953 1 89.06 404 THR A C 1
ATOM 3217 O O . THR A 1 404 ? 21.812 -30.078 -21.547 1 89.06 404 THR A O 1
ATOM 3220 N N . GLY A 1 405 ? 21.891 -27.906 -20.891 1 85.31 405 GLY A N 1
ATOM 3221 C CA . GLY A 1 405 ? 23.141 -27.656 -21.594 1 85.31 405 GLY A CA 1
ATOM 3222 C C . GLY A 1 405 ? 22.953 -27.516 -23.094 1 85.31 405 GLY A C 1
ATOM 3223 O O . GLY A 1 405 ? 23.922 -27.609 -23.844 1 85.31 405 GLY A O 1
ATOM 3224 N N . ARG A 1 406 ? 21.703 -27.312 -23.469 1 88.19 406 ARG A N 1
ATOM 3225 C CA . ARG A 1 406 ? 21.391 -27.188 -24.875 1 88.19 406 ARG A CA 1
ATOM 3226 C C . ARG A 1 406 ? 20.859 -25.781 -25.188 1 88.19 406 ARG A C 1
ATOM 3228 O O . ARG A 1 406 ? 20.203 -25.156 -24.359 1 88.19 406 ARG A O 1
ATOM 3235 N N . LYS A 1 407 ? 21.047 -25.375 -26.391 1 88.25 407 LYS A N 1
ATOM 3236 C CA . LYS A 1 407 ? 20.562 -24.062 -26.812 1 88.25 407 LYS A CA 1
ATOM 3237 C C . LYS A 1 407 ? 19.062 -24.094 -27.109 1 88.25 407 LYS A C 1
ATOM 3239 O O . LYS A 1 407 ? 18.516 -25.141 -27.484 1 88.25 407 LYS A O 1
ATOM 3244 N N . LEU A 1 408 ? 18.391 -23.016 -26.953 1 91.94 408 LEU A N 1
ATOM 3245 C CA . LEU A 1 408 ? 16.984 -22.859 -27.281 1 91.94 408 LEU A CA 1
ATOM 3246 C C . LEU A 1 408 ? 16.766 -23 -28.797 1 91.94 408 LEU A C 1
ATOM 3248 O O . LEU A 1 408 ? 17.453 -22.359 -29.594 1 91.94 408 LEU A O 1
ATOM 3252 N N . LYS A 1 409 ? 15.859 -23.781 -29.109 1 93.69 409 LYS A N 1
ATOM 3253 C CA . LYS A 1 409 ? 15.508 -23.953 -30.516 1 93.69 409 LYS A CA 1
ATOM 3254 C C . LYS A 1 409 ? 14.297 -23.094 -30.875 1 93.69 409 LYS A C 1
ATOM 3256 O O . LYS A 1 409 ? 13.5 -22.719 -30.016 1 93.69 409 LYS A O 1
ATOM 3261 N N . PHE A 1 410 ? 14.148 -22.688 -32.188 1 95.31 410 PHE A N 1
ATOM 3262 C CA . PHE A 1 410 ? 13 -21.969 -32.75 1 95.31 410 PHE A CA 1
ATOM 3263 C C . PHE A 1 410 ? 12.781 -20.656 -32 1 95.31 410 PHE A C 1
ATOM 3265 O O . PHE A 1 410 ? 11.68 -20.391 -31.516 1 95.31 410 PHE A O 1
ATOM 3272 N N . LYS A 1 411 ? 13.75 -19.844 -32.031 1 94.88 411 LYS A N 1
ATOM 3273 C CA . LYS A 1 411 ? 13.734 -18.578 -31.297 1 94.88 411 LYS A CA 1
ATOM 3274 C C . LYS A 1 411 ? 12.562 -17.703 -31.75 1 94.88 411 LYS A C 1
ATOM 3276 O O . LYS A 1 411 ? 11.969 -17 -30.938 1 94.88 411 LYS A O 1
ATOM 3281 N N . THR A 1 412 ? 12.203 -17.766 -33 1 97.5 412 THR A N 1
ATOM 3282 C CA . THR A 1 412 ? 11.109 -16.953 -33.531 1 97.5 412 THR A CA 1
ATOM 3283 C C . THR A 1 412 ? 9.781 -17.406 -32.938 1 97.5 412 THR A C 1
ATOM 3285 O O . THR A 1 412 ? 8.961 -16.578 -32.531 1 97.5 412 THR A O 1
ATOM 3288 N N . LEU A 1 413 ? 9.594 -18.688 -32.906 1 98.25 413 LEU A N 1
ATOM 3289 C CA . LEU A 1 413 ? 8.367 -19.203 -32.312 1 98.25 413 LEU A CA 1
ATOM 3290 C C . LEU A 1 413 ? 8.297 -18.891 -30.828 1 98.25 413 LEU A C 1
ATOM 3292 O O . LEU A 1 413 ? 7.23 -18.578 -30.297 1 98.25 413 LEU A O 1
ATOM 3296 N N . ALA A 1 414 ? 9.453 -19 -30.188 1 98.38 414 ALA A N 1
ATOM 3297 C CA . ALA A 1 414 ? 9.523 -18.672 -28.781 1 98.38 414 ALA A CA 1
ATOM 3298 C C . ALA A 1 414 ? 9.148 -17.203 -28.531 1 98.38 414 ALA A C 1
ATOM 3300 O O . ALA A 1 414 ? 8.562 -16.859 -27.5 1 98.38 414 ALA A O 1
ATOM 3301 N N . LEU A 1 415 ? 9.5 -16.344 -29.469 1 98.44 415 LEU A N 1
ATOM 3302 C CA . LEU A 1 415 ? 9.219 -14.922 -29.344 1 98.44 415 LEU A CA 1
ATOM 3303 C C . LEU A 1 415 ? 7.742 -14.633 -29.594 1 98.44 415 LEU A C 1
ATOM 3305 O O . LEU A 1 415 ? 7.16 -13.75 -28.969 1 98.44 415 LEU A O 1
ATOM 3309 N N . ILE A 1 416 ? 7.109 -15.328 -30.438 1 98.69 416 ILE A N 1
ATOM 3310 C CA . ILE A 1 416 ? 5.711 -15.125 -30.797 1 98.69 416 ILE A CA 1
ATOM 3311 C C . ILE A 1 416 ? 4.812 -15.586 -29.656 1 98.69 416 ILE A C 1
ATOM 3313 O O . ILE A 1 416 ? 3.762 -14.992 -29.406 1 98.69 416 ILE A O 1
ATOM 3317 N N . GLN A 1 417 ? 5.242 -16.547 -28.953 1 98.81 417 GLN A N 1
ATOM 3318 C CA . GLN A 1 417 ? 4.434 -17.234 -27.953 1 98.81 417 GLN A CA 1
ATOM 3319 C C . GLN A 1 417 ? 3.949 -16.266 -26.875 1 98.81 417 GLN A C 1
ATOM 3321 O O . GLN A 1 417 ? 2.756 -16.219 -26.562 1 98.81 417 GLN A O 1
ATOM 3326 N N . PRO A 1 418 ? 4.793 -15.469 -26.266 1 98.69 418 PRO A N 1
ATOM 3327 C CA . PRO A 1 418 ? 4.289 -14.555 -25.25 1 98.69 418 PRO A CA 1
ATOM 3328 C C . PRO A 1 418 ? 3.365 -13.484 -25.812 1 98.69 418 PRO A C 1
ATOM 3330 O O . PRO A 1 418 ? 2.422 -13.055 -25.141 1 98.69 418 PRO A O 1
ATOM 3333 N N . TYR A 1 419 ? 3.609 -13.016 -26.953 1 98.62 419 TYR A N 1
ATOM 3334 C CA . TYR A 1 419 ? 2.725 -12.031 -27.578 1 98.62 419 TYR A CA 1
ATOM 3335 C C . TYR A 1 419 ? 1.348 -12.633 -27.844 1 98.62 419 TYR A C 1
ATOM 3337 O O . TYR A 1 419 ? 0.326 -11.977 -27.625 1 98.62 419 TYR A O 1
ATOM 3345 N N . ALA A 1 420 ? 1.393 -13.828 -28.312 1 98.81 420 ALA A N 1
ATOM 3346 C CA . ALA A 1 420 ? 0.132 -14.516 -28.562 1 98.81 420 ALA A CA 1
ATOM 3347 C C . ALA A 1 420 ? -0.643 -14.742 -27.266 1 98.81 420 ALA A C 1
ATOM 3349 O O . ALA A 1 420 ? -1.865 -14.586 -27.234 1 98.81 420 ALA A O 1
ATOM 3350 N N . TRP A 1 421 ? 0.042 -15.141 -26.25 1 98.88 421 TRP A N 1
ATOM 3351 C CA . TRP A 1 421 ? -0.605 -15.336 -24.953 1 98.88 421 TRP A CA 1
ATOM 3352 C C . TRP A 1 421 ? -1.241 -14.039 -24.469 1 98.88 421 TRP A C 1
ATOM 3354 O O . TRP A 1 421 ? -2.381 -14.039 -24 1 98.88 421 TRP A O 1
ATOM 3364 N N . PHE A 1 422 ? -0.504 -12.938 -24.578 1 98.5 422 PHE A N 1
ATOM 3365 C CA . PHE A 1 422 ? -0.979 -11.633 -24.141 1 98.5 422 PHE A CA 1
ATOM 3366 C C . PHE A 1 422 ? -2.24 -11.234 -24.906 1 98.5 422 PHE A C 1
ATOM 3368 O O . PHE A 1 422 ? -3.213 -10.773 -24.297 1 98.5 422 PHE A O 1
ATOM 3375 N N . LEU A 1 423 ? -2.207 -11.453 -26.156 1 98.38 423 LEU A N 1
ATOM 3376 C CA . LEU A 1 423 ? -3.352 -11.102 -26.984 1 98.38 423 LEU A CA 1
ATOM 3377 C C . LEU A 1 423 ? -4.562 -11.961 -26.641 1 98.38 423 LEU A C 1
ATOM 3379 O O . LEU A 1 423 ? -5.668 -11.445 -26.469 1 98.38 423 LEU A O 1
ATOM 3383 N N . GLY A 1 424 ? -4.355 -13.234 -26.578 1 98.69 424 GLY A N 1
ATOM 3384 C CA . GLY A 1 424 ? -5.441 -14.141 -26.25 1 98.69 424 GLY A CA 1
ATOM 3385 C C . GLY A 1 424 ? -6.082 -13.836 -24.906 1 98.69 424 GLY A C 1
ATOM 3386 O O . GLY A 1 424 ? -7.312 -13.82 -24.781 1 98.69 424 GLY A O 1
ATOM 3387 N N . MET A 1 425 ? -5.289 -13.562 -23.922 1 98.5 425 MET A N 1
ATOM 3388 C CA . MET A 1 425 ? -5.801 -13.289 -22.578 1 98.5 425 MET A CA 1
ATOM 3389 C C . MET A 1 425 ? -6.539 -11.953 -22.547 1 98.5 425 MET A C 1
ATOM 3391 O O . MET A 1 425 ? -7.547 -11.82 -21.859 1 98.5 425 MET A O 1
ATOM 3395 N N . THR A 1 426 ? -6.004 -10.969 -23.297 1 97.69 426 THR A N 1
ATOM 3396 C CA . THR A 1 426 ? -6.672 -9.672 -23.375 1 97.69 426 THR A CA 1
ATOM 3397 C C . THR A 1 426 ? -8.094 -9.828 -23.906 1 97.69 426 THR A C 1
ATOM 3399 O O . THR A 1 426 ? -9.039 -9.266 -23.344 1 97.69 426 THR A O 1
ATOM 3402 N N . LEU A 1 427 ? -8.242 -10.625 -24.844 1 97.69 427 LEU A N 1
ATOM 3403 C CA . LEU A 1 427 ? -9.562 -10.844 -25.422 1 97.69 427 LEU A CA 1
ATOM 3404 C C . LEU A 1 427 ? -10.461 -11.625 -24.484 1 97.69 427 LEU A C 1
ATOM 3406 O O . LEU A 1 427 ? -11.594 -11.219 -24.219 1 97.69 427 LEU A O 1
ATOM 3410 N N . MET A 1 428 ? -9.984 -12.633 -23.969 1 98 428 MET A N 1
ATOM 3411 C CA . MET A 1 428 ? -10.789 -13.547 -23.172 1 98 428 MET A CA 1
ATOM 3412 C C . MET A 1 428 ? -11.18 -12.906 -21.844 1 98 428 MET A C 1
ATOM 3414 O O . MET A 1 428 ? -12.359 -12.875 -21.484 1 98 428 MET A O 1
ATOM 3418 N N . SER A 1 429 ? -10.242 -12.383 -21.141 1 97.38 429 SER A N 1
ATOM 3419 C CA . SER A 1 429 ? -10.508 -11.852 -19.812 1 97.38 429 SER A CA 1
ATOM 3420 C C . SER A 1 429 ? -11.359 -10.586 -19.875 1 97.38 429 SER A C 1
ATOM 3422 O O . SER A 1 429 ? -12.195 -10.352 -19 1 97.38 429 SER A O 1
ATOM 3424 N N . ASN A 1 430 ? -11.086 -9.766 -20.859 1 95.25 430 ASN A N 1
ATOM 3425 C CA . ASN A 1 430 ? -11.93 -8.586 -21.016 1 95.25 430 ASN A CA 1
ATOM 3426 C C . ASN A 1 430 ? -13.391 -8.969 -21.234 1 95.25 430 ASN A C 1
ATOM 3428 O O . ASN A 1 430 ? -14.289 -8.352 -20.641 1 95.25 430 ASN A O 1
ATOM 3432 N N . ALA A 1 431 ? -13.609 -9.875 -22.047 1 96.62 431 ALA A N 1
ATOM 3433 C CA . ALA A 1 431 ? -14.961 -10.344 -22.312 1 96.62 431 ALA A CA 1
ATOM 3434 C C . ALA A 1 431 ? -15.578 -10.969 -21.078 1 96.62 431 ALA A C 1
ATOM 3436 O O . ALA A 1 431 ? -16.766 -10.781 -20.797 1 96.62 431 ALA A O 1
ATOM 3437 N N . MET A 1 432 ? -14.828 -11.703 -20.328 1 96.94 432 MET A N 1
ATOM 3438 C CA . MET A 1 432 ? -15.312 -12.328 -19.109 1 96.94 432 MET A CA 1
ATOM 3439 C C . MET A 1 432 ? -15.703 -11.273 -18.078 1 96.94 432 MET A C 1
ATOM 3441 O O . MET A 1 432 ? -16.703 -11.43 -17.375 1 96.94 432 MET A O 1
ATOM 3445 N N . HIS A 1 433 ? -14.922 -10.227 -18 1 95.38 433 HIS A N 1
ATOM 3446 C CA . HIS A 1 433 ? -15.25 -9.148 -17.078 1 95.38 433 HIS A CA 1
ATOM 3447 C C . HIS A 1 433 ? -16.562 -8.477 -17.469 1 95.38 433 HIS A C 1
ATOM 3449 O O . HIS A 1 433 ? -17.422 -8.242 -16.609 1 95.38 433 HIS A O 1
ATOM 3455 N N . ARG A 1 434 ? -16.734 -8.227 -18.719 1 93.75 434 ARG A N 1
ATOM 3456 C CA . ARG A 1 434 ? -17.969 -7.598 -19.172 1 93.75 434 ARG A CA 1
ATOM 3457 C C . ARG A 1 434 ? -19.172 -8.531 -18.984 1 93.75 434 ARG A C 1
ATOM 3459 O O . ARG A 1 434 ? -20.219 -8.094 -18.516 1 93.75 434 ARG A O 1
ATOM 3466 N N . ALA A 1 435 ? -19 -9.703 -19.281 1 94.5 435 ALA A N 1
ATOM 3467 C CA . ALA A 1 435 ? -20.062 -10.688 -19.094 1 94.5 435 ALA A CA 1
ATOM 3468 C C . ALA A 1 435 ? -20.391 -10.852 -17.609 1 94.5 435 ALA A C 1
ATOM 3470 O O . ALA A 1 435 ? -21.547 -11.07 -17.25 1 94.5 435 ALA A O 1
ATOM 3471 N N . GLY A 1 436 ? -19.328 -10.805 -16.828 1 94.31 436 GLY A N 1
ATOM 3472 C CA . GLY A 1 436 ? -19.547 -10.891 -15.391 1 94.31 436 GLY A CA 1
ATOM 3473 C C . GLY A 1 436 ? -20.391 -9.75 -14.852 1 94.31 436 GLY A C 1
ATOM 3474 O O . GLY A 1 436 ? -21.234 -9.953 -13.984 1 94.31 436 GLY A O 1
ATOM 3475 N N . LEU A 1 437 ? -20.188 -8.602 -15.383 1 89.19 437 LEU A N 1
ATOM 3476 C CA . LEU A 1 437 ? -20.984 -7.441 -14.984 1 89.19 437 LEU A CA 1
ATOM 3477 C C . LEU A 1 437 ? -22.438 -7.598 -15.43 1 89.19 437 LEU A C 1
ATOM 3479 O O . LEU A 1 437 ? -23.344 -7.066 -14.781 1 89.19 437 LEU A O 1
ATOM 3483 N N . ALA A 1 438 ? -22.609 -8.336 -16.469 1 91.12 438 ALA A N 1
ATOM 3484 C CA . ALA A 1 438 ? -23.953 -8.594 -16.969 1 91.12 438 ALA A CA 1
ATOM 3485 C C . ALA A 1 438 ? -24.641 -9.703 -16.172 1 91.12 438 ALA A C 1
ATOM 3487 O O . ALA A 1 438 ? -25.828 -9.969 -16.359 1 91.12 438 ALA A O 1
ATOM 3488 N N . GLY A 1 439 ? -23.859 -10.422 -15.336 1 91.12 439 GLY A N 1
ATOM 3489 C CA . GLY A 1 439 ? -24.453 -11.391 -14.43 1 91.12 439 GLY A CA 1
ATOM 3490 C C . GLY A 1 439 ? -24.281 -12.828 -14.875 1 91.12 439 GLY A C 1
ATOM 3491 O O . GLY A 1 439 ? -24.844 -13.742 -14.281 1 91.12 439 GLY A O 1
ATOM 3492 N N . VAL A 1 440 ? -23.531 -13.07 -15.922 1 94.19 440 VAL A N 1
ATOM 3493 C CA . VAL A 1 440 ? -23.328 -14.438 -16.391 1 94.19 440 VAL A CA 1
ATOM 3494 C C . VAL A 1 440 ? -22.656 -15.266 -15.297 1 94.19 440 VAL A C 1
ATOM 3496 O O . VAL A 1 440 ? -21.609 -14.898 -14.789 1 94.19 440 VAL A O 1
ATOM 3499 N N . PRO A 1 441 ? -23.188 -16.359 -14.984 1 93.25 441 PRO A N 1
ATOM 3500 C CA . PRO A 1 441 ? -22.656 -17.125 -13.852 1 93.25 441 PRO A CA 1
ATOM 3501 C C . PRO A 1 441 ? -21.344 -17.812 -14.18 1 93.25 441 PRO A C 1
ATOM 3503 O O . PRO A 1 441 ? -21.078 -18.125 -15.344 1 93.25 441 PRO A O 1
ATOM 3506 N N . ARG A 1 442 ? -20.547 -18.203 -13.133 1 92.31 442 ARG A N 1
ATOM 3507 C CA . ARG A 1 442 ? -19.219 -18.75 -13.344 1 92.31 442 ARG A CA 1
ATOM 3508 C C . ARG A 1 442 ? -19.219 -20.281 -13.219 1 92.31 442 ARG A C 1
ATOM 3510 O O . ARG A 1 442 ? -18.297 -20.938 -13.68 1 92.31 442 ARG A O 1
ATOM 3517 N N . ARG A 1 443 ? -20.234 -20.938 -12.703 1 87.25 443 ARG A N 1
ATOM 3518 C CA . ARG A 1 443 ? -20.188 -22.359 -12.43 1 87.25 443 ARG A CA 1
ATOM 3519 C C . ARG A 1 443 ? -21.219 -23.125 -13.258 1 87.25 443 ARG A C 1
ATOM 3521 O O . ARG A 1 443 ? -21.781 -24.109 -12.797 1 87.25 443 ARG A O 1
ATOM 3528 N N . THR A 1 444 ? -21.469 -22.641 -14.414 1 87.81 444 THR A N 1
ATOM 3529 C CA . THR A 1 444 ? -22.438 -23.312 -15.273 1 87.81 444 THR A CA 1
ATOM 3530 C C . THR A 1 444 ? -21.812 -23.672 -16.625 1 87.81 444 THR A C 1
ATOM 3532 O O . THR A 1 444 ? -21.094 -22.859 -17.203 1 87.81 444 THR A O 1
ATOM 3535 N N . ALA A 1 445 ? -22.109 -24.828 -17.016 1 89.88 445 ALA A N 1
ATOM 3536 C CA . ALA A 1 445 ? -21.609 -25.281 -18.312 1 89.88 445 ALA A CA 1
ATOM 3537 C C . ALA A 1 445 ? -22.234 -24.469 -19.453 1 89.88 445 ALA A C 1
ATOM 3539 O O . ALA A 1 445 ? -21.531 -24.078 -20.391 1 89.88 445 ALA A O 1
ATOM 3540 N N . GLU A 1 446 ? -23.562 -24.25 -19.297 1 91.31 446 GLU A N 1
ATOM 3541 C CA . GLU A 1 446 ? -24.328 -23.562 -20.344 1 91.31 446 GLU A CA 1
ATOM 3542 C C . GLU A 1 446 ? -25.141 -22.406 -19.75 1 91.31 446 GLU A C 1
ATOM 3544 O O . GLU A 1 446 ? -26.312 -22.562 -19.453 1 91.31 446 GLU A O 1
ATOM 3549 N N . PRO A 1 447 ? -24.547 -21.25 -19.719 1 86 447 PRO A N 1
ATOM 3550 C CA . PRO A 1 447 ? -25.234 -20.109 -19.078 1 86 447 PRO A CA 1
ATOM 3551 C C . PRO A 1 447 ? -26.297 -19.5 -19.984 1 86 447 PRO A C 1
ATOM 3553 O O . PRO A 1 447 ? -27.016 -18.594 -19.562 1 86 447 PRO A O 1
ATOM 3556 N N . GLN A 1 448 ? -26.5 -20.016 -21.109 1 74.88 448 GLN A N 1
ATOM 3557 C CA . GLN A 1 448 ? -27.531 -19.5 -22 1 74.88 448 GLN A CA 1
ATOM 3558 C C . GLN A 1 448 ? -28.891 -20.094 -21.672 1 74.88 448 GLN A C 1
ATOM 3560 O O . GLN A 1 448 ? -29.109 -21.297 -21.828 1 74.88 448 GLN A O 1
ATOM 3565 N N . TYR A 1 449 ? -29.625 -19.312 -20.906 1 69.06 449 TYR A N 1
ATOM 3566 C CA . TYR A 1 449 ? -30.969 -19.766 -20.516 1 69.06 449 TYR A CA 1
ATOM 3567 C C . TYR A 1 449 ? -32 -19.328 -21.531 1 69.06 449 TYR A C 1
ATOM 3569 O O . TYR A 1 449 ? -31.906 -18.25 -22.109 1 69.06 449 TYR A O 1
ATOM 3577 N N . SER A 1 450 ? -32.875 -20.203 -21.688 1 65.75 450 SER A N 1
ATOM 3578 C CA . SER A 1 450 ? -34 -19.812 -22.547 1 65.75 450 SER A CA 1
ATOM 3579 C C . SER A 1 450 ? -34.875 -18.781 -21.875 1 65.75 450 SER A C 1
ATOM 3581 O O . SER A 1 450 ? -35.281 -18.969 -20.719 1 65.75 450 SER A O 1
ATOM 3583 N N . GLY A 1 451 ? -35.156 -17.703 -22.531 1 67 451 GLY A N 1
ATOM 3584 C CA . GLY A 1 451 ? -36.094 -16.703 -22.016 1 67 451 GLY A CA 1
ATOM 3585 C C . GLY A 1 451 ? -35.438 -15.688 -21.109 1 67 451 GLY A C 1
ATOM 3586 O O . GLY A 1 451 ? -36.125 -14.875 -20.484 1 67 451 GLY A O 1
ATOM 3587 N N . PHE A 1 452 ? -34.219 -15.93 -20.875 1 75.19 452 PHE A N 1
ATOM 3588 C CA . PHE A 1 452 ? -33.5 -14.969 -20.047 1 75.19 452 PHE A CA 1
ATOM 3589 C C . PHE A 1 452 ? -32.344 -14.352 -20.812 1 75.19 452 PHE A C 1
ATOM 3591 O O . PHE A 1 452 ? -31.562 -15.062 -21.469 1 75.19 452 PHE A O 1
ATOM 3598 N N . GLU A 1 453 ? -32.438 -13 -20.891 1 78.62 453 GLU A N 1
ATOM 3599 C CA . GLU A 1 453 ? -31.344 -12.32 -21.594 1 78.62 453 GLU A CA 1
ATOM 3600 C C . GLU A 1 453 ? -30.531 -11.453 -20.625 1 78.62 453 GLU A C 1
ATOM 3602 O O . GLU A 1 453 ? -31.109 -10.703 -19.828 1 78.62 453 GLU A O 1
ATOM 3607 N N . PHE A 1 454 ? -29.25 -11.797 -20.672 1 86.19 454 PHE A N 1
ATOM 3608 C CA . PHE A 1 454 ? -28.359 -10.914 -19.938 1 86.19 454 PHE A CA 1
ATOM 3609 C C . PHE A 1 454 ? -28.219 -9.57 -20.641 1 86.19 454 PHE A C 1
ATOM 3611 O O . PHE A 1 454 ? -28.141 -9.523 -21.875 1 86.19 454 PHE A O 1
ATOM 3618 N N . GLU A 1 455 ? -28.297 -8.5 -19.875 1 82.62 455 GLU A N 1
ATOM 3619 C CA . GLU A 1 455 ? -28.156 -7.16 -20.438 1 82.62 455 GLU A CA 1
ATOM 3620 C C . GLU A 1 455 ? -26.781 -6.574 -20.172 1 82.62 455 GLU A C 1
ATOM 3622 O O . GLU A 1 455 ? -26.516 -6.078 -19.078 1 82.62 455 GLU A O 1
ATOM 3627 N N . PRO A 1 456 ? -26 -6.664 -21.281 1 84.38 456 PRO A N 1
ATOM 3628 C CA . PRO A 1 456 ? -24.656 -6.105 -21.062 1 84.38 456 PRO A CA 1
ATOM 3629 C C . PRO A 1 456 ? -24.656 -4.582 -21.016 1 84.38 456 PRO A C 1
ATOM 3631 O O . PRO A 1 456 ? -25.5 -3.938 -21.656 1 84.38 456 PRO A O 1
ATOM 3634 N N . ILE A 1 457 ? -23.766 -4.039 -20.266 1 70.12 457 ILE A N 1
ATOM 3635 C CA . ILE A 1 457 ? -23.609 -2.592 -20.172 1 70.12 457 ILE A CA 1
ATOM 3636 C C . ILE A 1 457 ? -22.922 -2.066 -21.438 1 70.12 457 ILE A C 1
ATOM 3638 O O . ILE A 1 457 ? -23.25 -0.979 -21.906 1 70.12 457 ILE A O 1
ATOM 3642 N N . PHE A 1 458 ? -22 -2.912 -21.953 1 79.88 458 PHE A N 1
ATOM 3643 C CA . PHE A 1 458 ? -21.266 -2.555 -23.156 1 79.88 458 PHE A CA 1
ATOM 3644 C C . PHE A 1 458 ? -21.156 -3.748 -24.094 1 79.88 458 PHE A C 1
ATOM 3646 O O . PHE A 1 458 ? -20.812 -4.855 -23.656 1 79.88 458 PHE A O 1
ATOM 3653 N N . GLY A 1 459 ? -21.5 -3.576 -25.391 1 88.19 459 GLY A N 1
ATOM 3654 C CA . GLY A 1 459 ? -21.422 -4.652 -26.359 1 88.19 459 GLY A CA 1
ATOM 3655 C C . GLY A 1 459 ? -22.609 -5.598 -26.312 1 88.19 459 GLY A C 1
ATOM 3656 O O . GLY A 1 459 ? -23.688 -5.227 -25.844 1 88.19 459 GLY A O 1
ATOM 3657 N N . THR A 1 460 ? -22.391 -6.742 -26.969 1 91.62 460 THR A N 1
ATOM 3658 C CA . THR A 1 460 ? -23.422 -7.758 -27 1 91.62 460 THR A CA 1
ATOM 3659 C C . THR A 1 460 ? -22.906 -9.078 -26.422 1 91.62 460 THR A C 1
ATOM 3661 O O . THR A 1 460 ? -21.703 -9.305 -26.375 1 91.62 460 THR A O 1
ATOM 3664 N N . MET A 1 461 ? -23.828 -9.875 -26.016 1 92.19 461 MET A N 1
ATOM 3665 C CA . MET A 1 461 ? -23.469 -11.18 -25.484 1 92.19 461 MET A CA 1
ATOM 3666 C C . MET A 1 461 ? -22.766 -12.031 -26.547 1 92.19 461 MET A C 1
ATOM 3668 O O . MET A 1 461 ? -21.828 -12.758 -26.25 1 92.19 461 MET A O 1
ATOM 3672 N N . ALA A 1 462 ? -23.234 -11.922 -27.75 1 92.19 462 ALA A N 1
ATOM 3673 C CA . ALA A 1 462 ? -22.656 -12.688 -28.844 1 92.19 462 ALA A CA 1
ATOM 3674 C C . ALA A 1 462 ? -21.188 -12.305 -29.047 1 92.19 462 ALA A C 1
ATOM 3676 O O . ALA A 1 462 ? -20.328 -13.172 -29.25 1 92.19 462 ALA A O 1
ATOM 3677 N N . GLU A 1 463 ? -20.969 -11.062 -29.047 1 94.69 463 GLU A N 1
ATOM 3678 C CA . GLU A 1 463 ? -19.594 -10.578 -29.203 1 94.69 463 GLU A CA 1
ATOM 3679 C C . GLU A 1 463 ? -18.703 -11.086 -28.078 1 94.69 463 GLU A C 1
ATOM 3681 O O . GLU A 1 463 ? -17.562 -11.5 -28.312 1 94.69 463 GLU A O 1
ATOM 3686 N N . MET A 1 464 ? -19.156 -11.07 -26.891 1 95.44 464 MET A N 1
ATOM 3687 C CA . MET A 1 464 ? -18.391 -11.531 -25.734 1 95.44 464 MET A CA 1
ATOM 3688 C C . MET A 1 464 ? -18.109 -13.031 -25.828 1 95.44 464 MET A C 1
ATOM 3690 O O . MET A 1 464 ? -17.016 -13.484 -25.5 1 95.44 464 MET A O 1
ATOM 3694 N N . ASP A 1 465 ? -19.094 -13.75 -26.234 1 95.25 465 ASP A N 1
ATOM 3695 C CA . ASP A 1 465 ? -18.906 -15.188 -26.406 1 95.25 465 ASP A CA 1
ATOM 3696 C C . ASP A 1 465 ? -17.828 -15.484 -27.438 1 95.25 465 ASP A C 1
ATOM 3698 O O . ASP A 1 465 ? -16.969 -16.344 -27.219 1 95.25 465 ASP A O 1
ATOM 3702 N N . TRP A 1 466 ? -17.875 -14.812 -28.484 1 96.31 466 TRP A N 1
ATOM 3703 C CA . TRP A 1 466 ? -16.875 -15.031 -29.531 1 96.31 466 TRP A CA 1
ATOM 3704 C C . TRP A 1 466 ? -15.484 -14.617 -29.047 1 96.31 466 TRP A C 1
ATOM 3706 O O . TRP A 1 466 ? -14.492 -15.258 -29.406 1 96.31 466 TRP A O 1
ATOM 3716 N N . GLN A 1 467 ? -15.391 -13.562 -28.328 1 97.44 467 GLN A N 1
ATOM 3717 C CA . GLN A 1 467 ? -14.109 -13.125 -27.812 1 97.44 467 GLN A CA 1
ATOM 3718 C C . GLN A 1 467 ? -13.523 -14.164 -26.859 1 97.44 467 GLN A C 1
ATOM 3720 O O . GLN A 1 467 ? -12.312 -14.398 -26.859 1 97.44 467 GLN A O 1
ATOM 3725 N N . ILE A 1 468 ? -14.344 -14.742 -26.062 1 97.88 468 ILE A N 1
ATOM 3726 C CA . ILE A 1 468 ? -13.883 -15.789 -25.156 1 97.88 468 ILE A CA 1
ATOM 3727 C C . ILE A 1 468 ? -13.391 -16.984 -25.953 1 97.88 468 ILE A C 1
ATOM 3729 O O . ILE A 1 468 ? -12.312 -17.516 -25.688 1 97.88 468 ILE A O 1
ATOM 3733 N N . ALA A 1 469 ? -14.133 -17.344 -26.969 1 97.62 469 ALA A N 1
ATOM 3734 C CA . ALA A 1 469 ? -13.773 -18.5 -27.797 1 97.62 469 ALA A CA 1
ATOM 3735 C C . ALA A 1 469 ? -12.492 -18.234 -28.578 1 97.62 469 ALA A C 1
ATOM 3737 O O . ALA A 1 469 ? -11.602 -19.078 -28.625 1 97.62 469 ALA A O 1
ATOM 3738 N N . ILE A 1 470 ? -12.43 -17.109 -29.188 1 98.31 470 ILE A N 1
ATOM 3739 C CA . ILE A 1 470 ? -11.258 -16.75 -29.984 1 98.31 470 ILE A CA 1
ATOM 3740 C C . ILE A 1 470 ? -10.039 -16.594 -29.078 1 98.31 470 ILE A C 1
ATOM 3742 O O . ILE A 1 470 ? -8.961 -17.109 -29.391 1 98.31 470 ILE A O 1
ATOM 3746 N N . GLY A 1 471 ? -10.25 -15.875 -27.984 1 98.56 471 GLY A N 1
ATOM 3747 C CA . GLY A 1 471 ? -9.172 -15.727 -27.031 1 98.56 471 GLY A CA 1
ATOM 3748 C C . GLY A 1 471 ? -8.648 -17.047 -26.5 1 98.56 471 GLY A C 1
ATOM 3749 O O . GLY A 1 471 ? -7.434 -17.266 -26.453 1 98.56 471 GLY A O 1
ATOM 3750 N N . GLY A 1 472 ? -9.57 -17.922 -26.094 1 98.12 472 GLY A N 1
ATOM 3751 C CA . GLY A 1 472 ? -9.18 -19.25 -25.656 1 98.12 472 GLY A CA 1
ATOM 3752 C C . GLY A 1 472 ? -8.414 -20.031 -26.719 1 98.12 472 GLY A C 1
ATOM 3753 O O . GLY A 1 472 ? -7.469 -20.766 -26.391 1 98.12 472 GLY A O 1
ATOM 3754 N N . THR A 1 473 ? -8.82 -19.859 -27.906 1 98.38 473 THR A N 1
ATOM 3755 C CA . THR A 1 473 ? -8.156 -20.547 -29.016 1 98.38 473 THR A CA 1
ATOM 3756 C C . THR A 1 473 ? -6.738 -20 -29.203 1 98.38 473 THR A C 1
ATOM 3758 O O . THR A 1 473 ? -5.793 -20.781 -29.375 1 98.38 473 THR A O 1
ATOM 3761 N N . ILE A 1 474 ? -6.578 -18.719 -29.188 1 98.75 474 ILE A N 1
ATOM 3762 C CA . ILE A 1 474 ? -5.266 -18.094 -29.328 1 98.75 474 ILE A CA 1
ATOM 3763 C C . ILE A 1 474 ? -4.355 -18.531 -28.188 1 98.75 474 ILE A C 1
ATOM 3765 O O . ILE A 1 474 ? -3.174 -18.828 -28.391 1 98.75 474 ILE A O 1
ATOM 3769 N N . LEU A 1 475 ? -4.906 -18.609 -27 1 98.75 475 LEU A N 1
ATOM 3770 C CA . LEU A 1 475 ? -4.141 -19.078 -25.844 1 98.75 475 LEU A CA 1
ATOM 3771 C C . LEU A 1 475 ? -3.68 -20.516 -26.047 1 98.75 475 LEU A C 1
ATOM 3773 O O . LEU A 1 475 ? -2.557 -20.875 -25.688 1 98.75 475 LEU A O 1
ATOM 3777 N N . THR A 1 476 ? -4.52 -21.297 -26.625 1 98.56 476 THR A N 1
ATOM 3778 C CA . THR A 1 476 ? -4.168 -22.688 -26.875 1 98.56 476 THR A CA 1
ATOM 3779 C C . THR A 1 476 ? -3.059 -22.781 -27.922 1 98.56 476 THR A C 1
ATOM 3781 O O . THR A 1 476 ? -2.131 -23.578 -27.781 1 98.56 476 THR A O 1
ATOM 3784 N N . ILE A 1 477 ? -3.178 -22.016 -28.922 1 98.62 477 ILE A N 1
ATOM 3785 C CA . ILE A 1 477 ? -2.123 -21.969 -29.922 1 98.62 477 ILE A CA 1
ATOM 3786 C C . ILE A 1 477 ? -0.808 -21.547 -29.281 1 98.62 477 ILE A C 1
ATOM 3788 O O . ILE A 1 477 ? 0.243 -22.125 -29.547 1 98.62 477 ILE A O 1
ATOM 3792 N N . SER A 1 478 ? -0.852 -20.531 -28.469 1 98.81 478 SER A N 1
ATOM 3793 C CA . SER A 1 478 ? 0.329 -20.078 -27.734 1 98.81 478 SER A CA 1
ATOM 3794 C C . SER A 1 478 ? 0.921 -21.203 -26.891 1 98.81 478 SER A C 1
ATOM 3796 O O . SER A 1 478 ? 2.143 -21.359 -26.844 1 98.81 478 SER A O 1
ATOM 3798 N N . LEU A 1 479 ? 0.083 -21.938 -26.25 1 98.75 479 LEU A N 1
ATOM 3799 C CA . LEU A 1 479 ? 0.518 -23.062 -25.422 1 98.75 479 LEU A CA 1
ATOM 3800 C C . LEU A 1 479 ? 1.212 -24.125 -26.281 1 98.75 479 LEU A C 1
ATOM 3802 O O . LEU A 1 479 ? 2.25 -24.656 -25.875 1 98.75 479 LEU A O 1
ATOM 3806 N N . ILE A 1 480 ? 0.681 -24.391 -27.391 1 98.62 480 ILE A N 1
ATOM 3807 C CA . ILE A 1 480 ? 1.263 -25.375 -28.297 1 98.62 480 ILE A CA 1
ATOM 3808 C C . ILE A 1 480 ? 2.643 -24.906 -28.75 1 98.62 480 ILE A C 1
ATOM 3810 O O . ILE A 1 480 ? 3.586 -25.688 -28.812 1 98.62 480 ILE A O 1
ATOM 3814 N N . LEU A 1 481 ? 2.74 -23.641 -29.078 1 98.62 481 LEU A N 1
ATOM 3815 C CA . LEU A 1 481 ? 4.031 -23.078 -29.453 1 98.62 481 LEU A CA 1
ATOM 3816 C C . LEU A 1 481 ? 5.055 -23.266 -28.328 1 98.62 481 LEU A C 1
ATOM 3818 O O . LEU A 1 481 ? 6.195 -23.656 -28.578 1 98.62 481 LEU A O 1
ATOM 3822 N N . PHE A 1 482 ? 4.676 -23 -27.172 1 98.69 482 PHE A N 1
ATOM 3823 C CA . PHE A 1 482 ? 5.574 -23.141 -26.031 1 98.69 482 PHE A CA 1
ATOM 3824 C C . PHE A 1 482 ? 6.059 -24.578 -25.891 1 98.69 482 PHE A C 1
ATOM 3826 O O . PHE A 1 482 ? 7.262 -24.828 -25.781 1 98.69 482 PHE A O 1
ATOM 3833 N N . LEU A 1 483 ? 5.082 -25.484 -25.844 1 98.44 483 LEU A N 1
ATOM 3834 C CA . LEU A 1 483 ? 5.418 -26.891 -25.641 1 98.44 483 LEU A CA 1
ATOM 3835 C C . LEU A 1 483 ? 6.305 -27.406 -26.781 1 98.44 483 LEU A C 1
ATOM 3837 O O . LEU A 1 483 ? 7.207 -28.203 -26.547 1 98.44 483 LEU A O 1
ATOM 3841 N N . TRP A 1 484 ? 5.992 -26.906 -27.938 1 97.69 484 TRP A N 1
ATOM 3842 C CA . TRP A 1 484 ? 6.801 -27.297 -29.078 1 97.69 484 TRP A CA 1
ATOM 3843 C C . TRP A 1 484 ? 8.242 -26.828 -28.922 1 97.69 484 TRP A C 1
ATOM 3845 O O . TRP A 1 484 ? 9.18 -27.609 -29.094 1 97.69 484 TRP A O 1
ATOM 3855 N N . VAL A 1 485 ? 8.438 -25.609 -28.578 1 97.44 485 VAL A N 1
ATOM 3856 C CA . VAL A 1 485 ? 9.766 -25.031 -28.453 1 97.44 485 VAL A CA 1
ATOM 3857 C C . VAL A 1 485 ? 10.523 -25.703 -27.312 1 97.44 485 VAL A C 1
ATOM 3859 O O . VAL A 1 485 ? 11.695 -26.078 -27.469 1 97.44 485 VAL A O 1
ATOM 3862 N N . ILE A 1 486 ? 9.867 -25.891 -26.219 1 96.38 486 ILE A N 1
ATOM 3863 C CA . ILE A 1 486 ? 10.523 -26.422 -25.031 1 96.38 486 ILE A CA 1
ATOM 3864 C C . ILE A 1 486 ? 10.906 -27.891 -25.281 1 96.38 486 ILE A C 1
ATOM 3866 O O . ILE A 1 486 ? 12.008 -28.312 -24.922 1 96.38 486 ILE A O 1
ATOM 3870 N N . THR A 1 487 ? 10 -28.688 -25.922 1 95.12 487 THR A N 1
ATOM 3871 C CA . THR A 1 487 ? 10.281 -30.094 -26.188 1 95.12 487 THR A CA 1
ATOM 3872 C C . THR A 1 487 ? 11.422 -30.234 -27.188 1 95.12 487 THR A C 1
ATOM 3874 O O . THR A 1 487 ? 12.32 -31.062 -27.016 1 95.12 487 THR A O 1
ATOM 3877 N N . ALA A 1 488 ? 11.406 -29.406 -28.172 1 94.44 488 ALA A N 1
ATOM 3878 C CA . ALA A 1 488 ? 12.461 -29.438 -29.188 1 94.44 488 ALA A CA 1
ATOM 3879 C C . ALA A 1 488 ? 13.812 -29.062 -28.578 1 94.44 488 ALA A C 1
ATOM 3881 O O . ALA A 1 488 ? 14.844 -29.641 -28.906 1 94.44 488 ALA A O 1
ATOM 3882 N N . SER A 1 489 ? 13.805 -28.094 -27.75 1 91.69 489 SER A N 1
ATOM 3883 C CA . SER A 1 489 ? 15.031 -27.625 -27.094 1 91.69 489 SER A CA 1
ATOM 3884 C C . SER A 1 489 ? 15.57 -28.688 -26.141 1 91.69 489 SER A C 1
ATOM 3886 O O . SER A 1 489 ? 16.781 -28.844 -26 1 91.69 489 SER A O 1
ATOM 3888 N N . TRP A 1 490 ? 14.656 -29.359 -25.5 1 89.62 490 TRP A N 1
ATOM 3889 C CA . TRP A 1 490 ? 15.016 -30.391 -24.531 1 89.62 490 TRP A CA 1
ATOM 3890 C C . TRP A 1 490 ? 15.648 -31.594 -25.234 1 89.62 490 TRP A C 1
ATOM 3892 O O . TRP A 1 490 ? 16.609 -32.156 -24.719 1 89.62 490 TRP A O 1
ATOM 3902 N N . MET A 1 491 ? 15.25 -32 -26.469 1 85.62 491 MET A N 1
ATOM 3903 C CA . MET A 1 491 ? 15.648 -33.25 -27.156 1 85.62 491 MET A CA 1
ATOM 3904 C C . MET A 1 491 ? 16.828 -32.969 -28.094 1 85.62 491 MET A C 1
ATOM 3906 O O . MET A 1 491 ? 17.594 -33.875 -28.391 1 85.62 491 MET A O 1
ATOM 3910 N N . GLY A 1 492 ? 17.016 -31.906 -28.734 1 73.62 492 GLY A N 1
ATOM 3911 C CA . GLY A 1 492 ? 17.969 -31.922 -29.828 1 73.62 492 GLY A CA 1
ATOM 3912 C C . GLY A 1 492 ? 18.75 -30.625 -29.953 1 73.62 492 GLY A C 1
ATOM 3913 O O . GLY A 1 492 ? 19.406 -30.391 -30.969 1 73.62 492 GLY A O 1
ATOM 3914 N N . GLY A 1 493 ? 18.891 -29.859 -28.938 1 65.06 493 GLY A N 1
ATOM 3915 C CA . GLY A 1 493 ? 19.578 -28.594 -29.172 1 65.06 493 GLY A CA 1
ATOM 3916 C C . GLY A 1 493 ? 21.078 -28.734 -29.234 1 65.06 493 GLY A C 1
ATOM 3917 O O . GLY A 1 493 ? 21.641 -29.75 -28.812 1 65.06 493 GLY A O 1
ATOM 3918 N N . GLU A 1 494 ? 21.688 -27.938 -30.141 1 76.44 494 GLU A N 1
ATOM 3919 C CA . GLU A 1 494 ? 23.156 -27.859 -30.141 1 76.44 494 GLU A CA 1
ATOM 3920 C C . GLU A 1 494 ? 23.703 -27.625 -28.734 1 76.44 494 GLU A C 1
ATOM 3922 O O . GLU A 1 494 ? 23.031 -27.016 -27.906 1 76.44 494 GLU A O 1
ATOM 3927 N N . LYS A 1 495 ? 24.797 -28.438 -28.531 1 76.81 495 LYS A N 1
ATOM 3928 C CA . LYS A 1 495 ? 25.438 -28.203 -27.25 1 76.81 495 LYS A CA 1
ATOM 3929 C C . LYS A 1 495 ? 25.797 -26.719 -27.078 1 76.81 495 LYS A C 1
ATOM 3931 O O . LYS A 1 495 ? 26.266 -26.078 -28.016 1 76.81 495 LYS A O 1
ATOM 3936 N N . SER A 1 496 ? 25.203 -26.156 -26 1 67.31 496 SER A N 1
ATOM 3937 C CA . SER A 1 496 ? 25.531 -24.766 -25.734 1 67.31 496 SER A CA 1
ATOM 3938 C C . SER A 1 496 ? 27.016 -24.594 -25.391 1 67.31 496 SER A C 1
ATOM 3940 O O . SER A 1 496 ? 27.547 -25.359 -24.578 1 67.31 496 SER A O 1
ATOM 3942 N N . ASP A 1 497 ? 27.953 -24.078 -26.25 1 55.81 497 ASP A N 1
ATOM 3943 C CA . ASP A 1 497 ? 29.344 -23.797 -25.938 1 55.81 497 ASP A CA 1
ATOM 3944 C C . ASP A 1 497 ? 29.484 -22.688 -24.906 1 55.81 497 ASP A C 1
ATOM 3946 O O . ASP A 1 497 ? 30.578 -22.406 -24.422 1 55.81 497 ASP A O 1
ATOM 3950 N N . ARG A 1 498 ? 28.547 -22.016 -24.75 1 54.66 498 ARG A N 1
ATOM 3951 C CA . ARG A 1 498 ? 28.656 -20.859 -23.875 1 54.66 498 ARG A CA 1
ATOM 3952 C C . ARG A 1 498 ? 28.234 -21.203 -22.453 1 54.66 498 ARG A C 1
ATOM 3954 O O . ARG A 1 498 ? 27.25 -21.906 -22.25 1 54.66 498 ARG A O 1
ATOM 3961 N N . PRO A 1 499 ? 29.375 -21.047 -21.625 1 51.81 499 PRO A N 1
ATOM 3962 C CA . PRO A 1 499 ? 28.922 -21.188 -20.234 1 51.81 499 PRO A CA 1
ATOM 3963 C C . PRO A 1 499 ? 27.562 -20.547 -19.969 1 51.81 499 PRO A C 1
ATOM 3965 O O . PRO A 1 499 ? 27.359 -19.375 -20.328 1 51.81 499 PRO A O 1
ATOM 3968 N N . VAL A 1 500 ? 26.719 -21.266 -19.984 1 51.5 500 VAL A N 1
ATOM 3969 C CA . VAL A 1 500 ? 25.422 -20.672 -19.672 1 51.5 500 VAL A CA 1
ATOM 3970 C C . VAL A 1 500 ? 25.5 -19.953 -18.312 1 51.5 500 VAL A C 1
ATOM 3972 O O . VAL A 1 500 ? 25.359 -20.578 -17.266 1 51.5 500 VAL A O 1
ATOM 3975 N N . ASP A 1 501 ? 26.828 -19.625 -17.922 1 52.75 501 ASP A N 1
ATOM 3976 C CA . ASP A 1 501 ? 27 -18.969 -16.625 1 52.75 501 ASP A CA 1
ATOM 3977 C C . ASP A 1 501 ? 26.125 -17.734 -16.516 1 52.75 501 ASP A C 1
ATOM 3979 O O . ASP A 1 501 ? 26.438 -16.688 -17.078 1 52.75 501 ASP A O 1
ATOM 3983 N N . ASP A 1 502 ? 24.812 -18.016 -16.25 1 61.75 502 ASP A N 1
ATOM 3984 C CA . ASP A 1 502 ? 23.984 -16.812 -16.281 1 61.75 502 ASP A CA 1
ATOM 3985 C C . ASP A 1 502 ? 24.016 -16.094 -14.93 1 61.75 502 ASP A C 1
ATOM 3987 O O . ASP A 1 502 ? 23.25 -16.422 -14.023 1 61.75 502 ASP A O 1
ATOM 3991 N N . TYR A 1 503 ? 25.172 -15.344 -14.82 1 79.56 503 TYR A N 1
ATOM 3992 C CA . TYR A 1 503 ? 25.422 -14.5 -13.656 1 79.56 503 TYR A CA 1
ATOM 3993 C C . TYR A 1 503 ? 24.266 -13.547 -13.422 1 79.56 503 TYR A C 1
ATOM 3995 O O . TYR A 1 503 ? 23.688 -13 -14.367 1 79.56 503 TYR A O 1
ATOM 4003 N N . ILE A 1 504 ? 23.781 -13.578 -12.172 1 88.12 504 ILE A N 1
ATOM 4004 C CA . ILE A 1 504 ? 22.828 -12.562 -11.75 1 88.12 504 ILE A CA 1
ATOM 4005 C C . ILE A 1 504 ? 23.562 -11.414 -11.062 1 88.12 504 ILE A C 1
ATOM 4007 O O . ILE A 1 504 ? 24.203 -11.609 -10.023 1 88.12 504 ILE A O 1
ATOM 4011 N N . PRO A 1 505 ? 23.484 -10.25 -11.633 1 92 505 PRO A N 1
ATOM 4012 C CA . PRO A 1 505 ? 24.234 -9.125 -11.07 1 92 505 PRO A CA 1
ATOM 4013 C C . PRO A 1 505 ? 23.75 -8.711 -9.688 1 92 505 PRO A C 1
ATOM 4015 O O . PRO A 1 505 ? 22.578 -8.961 -9.336 1 92 505 PRO A O 1
ATOM 4018 N N . GLU A 1 506 ? 24.641 -8.047 -8.977 1 91.38 506 GLU A N 1
ATOM 4019 C CA . GLU A 1 506 ? 24.281 -7.535 -7.656 1 91.38 506 GLU A CA 1
ATOM 4020 C C . GLU A 1 506 ? 23.328 -6.344 -7.762 1 91.38 506 GLU A C 1
ATOM 4022 O O . GLU A 1 506 ? 23.391 -5.578 -8.727 1 91.38 506 GLU A O 1
ATOM 4027 N N . PRO A 1 507 ? 22.531 -6.188 -6.758 1 91.56 507 PRO A N 1
ATOM 4028 C CA . PRO A 1 507 ? 21.578 -5.066 -6.773 1 91.56 507 PRO A CA 1
ATOM 4029 C C . PRO A 1 507 ? 22.281 -3.709 -6.711 1 91.56 507 PRO A C 1
ATOM 4031 O O . PRO A 1 507 ? 23.406 -3.611 -6.238 1 91.56 507 PRO A O 1
ATOM 4034 N N . LEU A 1 508 ? 21.594 -2.73 -7.188 1 87.38 508 LEU A N 1
ATOM 4035 C CA . LEU A 1 508 ? 22.094 -1.364 -7.09 1 87.38 508 LEU A CA 1
ATOM 4036 C C . LEU A 1 508 ? 22.203 -0.933 -5.629 1 87.38 508 LEU A C 1
ATOM 4038 O O . LEU A 1 508 ? 23.234 -0.384 -5.219 1 87.38 508 LEU A O 1
ATOM 4042 N N . SER A 1 509 ? 21.109 -1.103 -4.883 1 83.5 509 SER A N 1
ATOM 4043 C CA . SER A 1 509 ? 21.141 -1.005 -3.428 1 83.5 509 SER A CA 1
ATOM 4044 C C . SER A 1 509 ? 21.219 -2.385 -2.783 1 83.5 509 SER A C 1
ATOM 4046 O O . SER A 1 509 ? 20.219 -3.092 -2.697 1 83.5 509 SER A O 1
ATOM 4048 N N . GLY A 1 510 ? 22.375 -2.643 -2.227 1 85.5 510 GLY A N 1
ATOM 4049 C CA . GLY A 1 510 ? 22.688 -4.012 -1.84 1 85.5 510 GLY A CA 1
ATOM 4050 C C . GLY A 1 510 ? 22.234 -4.348 -0.431 1 85.5 510 GLY A C 1
ATOM 4051 O O . GLY A 1 510 ? 21.547 -3.547 0.216 1 85.5 510 GLY A O 1
ATOM 4052 N N . ALA A 1 511 ? 22.547 -5.516 -0.069 1 83.94 511 ALA A N 1
ATOM 4053 C CA . ALA A 1 511 ? 22.109 -6.094 1.196 1 83.94 511 ALA A CA 1
ATOM 4054 C C . ALA A 1 511 ? 22.734 -5.363 2.383 1 83.94 511 ALA A C 1
ATOM 4056 O O . ALA A 1 511 ? 22.188 -5.398 3.492 1 83.94 511 ALA A O 1
ATOM 4057 N N . GLU A 1 512 ? 23.797 -4.754 2.188 1 79.06 512 GLU A N 1
ATOM 4058 C CA . GLU A 1 512 ? 24.484 -4.047 3.264 1 79.06 512 GLU A CA 1
ATOM 4059 C C . GLU A 1 512 ? 23.641 -2.887 3.789 1 79.06 512 GLU A C 1
ATOM 4061 O O . GLU A 1 512 ? 23.781 -2.482 4.945 1 79.06 512 GLU A O 1
ATOM 4066 N N . HIS A 1 513 ? 22.75 -2.449 3.041 1 73.19 513 HIS A N 1
ATOM 4067 C CA . HIS A 1 513 ? 21.906 -1.322 3.424 1 73.19 513 HIS A CA 1
ATOM 4068 C C . HIS A 1 513 ? 20.547 -1.795 3.914 1 73.19 513 HIS A C 1
ATOM 4070 O O . HIS A 1 513 ? 19.703 -0.98 4.305 1 73.19 513 HIS A O 1
ATOM 4076 N N . THR A 1 514 ? 20.391 -3.086 3.977 1 80.56 514 THR A N 1
ATOM 4077 C CA . THR A 1 514 ? 19.094 -3.664 4.32 1 80.56 514 THR A CA 1
ATOM 4078 C C . THR A 1 514 ? 19.016 -3.977 5.812 1 80.56 514 THR A C 1
ATOM 4080 O O . THR A 1 514 ? 19.938 -4.574 6.371 1 80.56 514 THR A O 1
ATOM 4083 N N . PRO A 1 515 ? 17.906 -3.574 6.496 1 79.88 515 PRO A N 1
ATOM 4084 C CA . PRO A 1 515 ? 17.766 -3.906 7.914 1 79.88 515 PRO A CA 1
ATOM 4085 C C . PRO A 1 515 ? 17.891 -5.402 8.188 1 79.88 515 PRO A C 1
ATOM 4087 O O . PRO A 1 515 ? 17.234 -6.215 7.531 1 79.88 515 PRO A O 1
ATOM 4090 N N . LYS A 1 516 ? 18.609 -5.719 9.203 1 83.31 516 LYS A N 1
ATOM 4091 C CA . LYS A 1 516 ? 18.938 -7.109 9.508 1 83.31 516 LYS A CA 1
ATOM 4092 C C . LYS A 1 516 ? 17.703 -7.867 10.008 1 83.31 516 LYS A C 1
ATOM 4094 O O . LYS A 1 516 ? 17.625 -9.086 9.859 1 83.31 516 LYS A O 1
ATOM 4099 N N . ILE A 1 517 ? 16.75 -7.168 10.539 1 86.25 517 ILE A N 1
ATOM 4100 C CA . ILE A 1 517 ? 15.578 -7.789 11.133 1 86.25 517 ILE A CA 1
ATOM 4101 C C . ILE A 1 517 ? 14.773 -8.523 10.062 1 86.25 517 ILE A C 1
ATOM 4103 O O . ILE A 1 517 ? 13.992 -9.43 10.367 1 86.25 517 ILE A O 1
ATOM 4107 N N . LEU A 1 518 ? 14.969 -8.117 8.852 1 89.44 518 LEU A N 1
ATOM 4108 C CA . LEU A 1 518 ? 14.227 -8.742 7.762 1 89.44 518 LEU A CA 1
ATOM 4109 C C . LEU A 1 518 ? 14.656 -10.195 7.574 1 89.44 518 LEU A C 1
ATOM 4111 O O . LEU A 1 518 ? 13.898 -11 7.031 1 89.44 518 LEU A O 1
ATOM 4115 N N . ASP A 1 519 ? 15.852 -10.578 8.078 1 91.19 519 ASP A N 1
ATOM 4116 C CA . ASP A 1 519 ? 16.375 -11.93 7.93 1 91.19 519 ASP A CA 1
ATOM 4117 C C . ASP A 1 519 ? 15.953 -12.805 9.109 1 91.19 519 ASP A C 1
ATOM 4119 O O . ASP A 1 519 ? 16.25 -14 9.133 1 91.19 519 ASP A O 1
ATOM 4123 N N . ASN A 1 520 ? 15.242 -12.203 10.086 1 92.81 520 ASN A N 1
ATOM 4124 C CA . ASN A 1 520 ? 14.789 -12.984 11.227 1 92.81 520 ASN A CA 1
ATOM 4125 C C . ASN A 1 520 ? 13.57 -13.828 10.883 1 92.81 520 ASN A C 1
ATOM 4127 O O . ASN A 1 520 ? 12.445 -13.469 11.242 1 92.81 520 ASN A O 1
ATOM 4131 N N . MET A 1 521 ? 13.781 -14.969 10.32 1 95.75 521 MET A N 1
ATOM 4132 C CA . MET A 1 521 ? 12.719 -15.828 9.82 1 95.75 521 MET A CA 1
ATOM 4133 C C . MET A 1 521 ? 11.82 -16.312 10.961 1 95.75 521 MET A C 1
ATOM 4135 O O . MET A 1 521 ? 10.602 -16.406 10.797 1 95.75 521 MET A O 1
ATOM 4139 N N . LYS A 1 522 ? 12.406 -16.609 12.141 1 95.12 522 LYS A N 1
ATOM 4140 C CA . LYS A 1 522 ? 11.625 -17.062 13.281 1 95.12 522 LYS A CA 1
ATOM 4141 C C . LYS A 1 522 ? 10.617 -16.016 13.727 1 95.12 522 LYS A C 1
ATOM 4143 O O . LYS A 1 522 ? 9.461 -16.328 14.008 1 95.12 522 LYS A O 1
ATOM 4148 N N . LEU A 1 523 ? 11.094 -14.812 13.727 1 93.94 523 LEU A N 1
ATOM 4149 C CA . LEU A 1 523 ? 10.234 -13.703 14.125 1 93.94 523 LEU A CA 1
ATOM 4150 C C . LEU A 1 523 ? 9.047 -13.562 13.172 1 93.94 523 LEU A C 1
ATOM 4152 O O . LEU A 1 523 ? 7.898 -13.508 13.609 1 93.94 523 LEU A O 1
ATOM 4156 N N . TRP A 1 524 ? 9.328 -13.484 11.945 1 95.75 524 TRP A N 1
ATOM 4157 C CA . TRP A 1 524 ? 8.289 -13.219 10.961 1 95.75 524 TRP A CA 1
ATOM 4158 C C . TRP A 1 524 ? 7.34 -14.406 10.836 1 95.75 524 TRP A C 1
ATOM 4160 O O . TRP A 1 524 ? 6.137 -14.227 10.641 1 95.75 524 TRP A O 1
ATOM 4170 N N . PHE A 1 525 ? 7.898 -15.609 10.969 1 97.06 525 PHE A N 1
ATOM 4171 C CA . PHE A 1 525 ? 7.062 -16.797 10.945 1 97.06 525 PHE A CA 1
ATOM 4172 C C . PHE A 1 525 ? 6.113 -16.812 12.141 1 97.06 525 PHE A C 1
ATOM 4174 O O . PHE A 1 525 ? 4.926 -17.109 12 1 97.06 525 PHE A O 1
ATOM 4181 N N . ALA A 1 526 ? 6.613 -16.5 13.305 1 96.31 526 ALA A N 1
ATOM 4182 C CA . ALA A 1 526 ? 5.797 -16.453 14.516 1 96.31 526 ALA A CA 1
ATOM 4183 C C . ALA A 1 526 ? 4.691 -15.406 14.383 1 96.31 526 ALA A C 1
ATOM 4185 O O . ALA A 1 526 ? 3.551 -15.648 14.789 1 96.31 526 ALA A O 1
ATOM 4186 N N . LEU A 1 527 ? 5.055 -14.312 13.82 1 94.75 527 LEU A N 1
ATOM 4187 C CA . LEU A 1 527 ? 4.066 -13.25 13.641 1 94.75 527 LEU A CA 1
ATOM 4188 C C . LEU A 1 527 ? 2.982 -13.688 12.664 1 94.75 527 LEU A C 1
ATOM 4190 O O . LEU A 1 527 ? 1.806 -13.367 12.852 1 94.75 527 LEU A O 1
ATOM 4194 N N . ALA A 1 528 ? 3.375 -14.352 11.648 1 96.25 528 ALA A N 1
ATOM 4195 C CA . ALA A 1 528 ? 2.402 -14.859 10.688 1 96.25 528 ALA A CA 1
ATOM 4196 C C . ALA A 1 528 ? 1.427 -15.828 11.352 1 96.25 528 ALA A C 1
ATOM 4198 O O . ALA A 1 528 ? 0.219 -15.766 11.109 1 96.25 528 ALA A O 1
ATOM 4199 N N . ILE A 1 529 ? 1.935 -16.656 12.188 1 95.94 529 ILE A N 1
ATOM 4200 C CA . ILE A 1 529 ? 1.102 -17.625 12.891 1 95.94 529 ILE A CA 1
ATOM 4201 C C . ILE A 1 529 ? 0.129 -16.906 13.82 1 95.94 529 ILE A C 1
ATOM 4203 O O . ILE A 1 529 ? -1.052 -17.25 13.883 1 95.94 529 ILE A O 1
ATOM 4207 N N . ILE A 1 530 ? 0.591 -15.914 14.469 1 94.88 530 ILE A N 1
ATOM 4208 C CA . ILE A 1 530 ? -0.247 -15.133 15.375 1 94.88 530 ILE A CA 1
ATOM 4209 C C . ILE A 1 530 ? -1.377 -14.469 14.594 1 94.88 530 ILE A C 1
ATOM 4211 O O . ILE A 1 530 ? -2.531 -14.477 15.031 1 94.88 530 ILE A O 1
ATOM 4215 N N . LEU A 1 531 ? -1.058 -13.945 13.484 1 93.5 531 LEU A N 1
ATOM 4216 C CA . LEU A 1 531 ? -2.064 -13.273 12.664 1 93.5 531 LEU A CA 1
ATOM 4217 C C . LEU A 1 531 ? -3.107 -14.273 12.164 1 93.5 531 LEU A C 1
ATOM 4219 O O . LEU A 1 531 ? -4.297 -13.953 12.109 1 93.5 531 LEU A O 1
ATOM 4223 N N . VAL A 1 532 ? -2.682 -15.414 11.828 1 95.56 532 VAL A N 1
ATOM 4224 C CA . VAL A 1 532 ? -3.6 -16.453 11.383 1 95.56 532 VAL A CA 1
ATOM 4225 C C . VAL A 1 532 ? -4.52 -16.859 12.539 1 95.56 532 VAL A C 1
ATOM 4227 O O . VAL A 1 532 ? -5.727 -17.031 12.344 1 95.56 532 VAL A O 1
ATOM 4230 N N . LEU A 1 533 ? -3.977 -16.984 13.703 1 94.31 533 LEU A N 1
ATOM 4231 C CA . LEU A 1 533 ? -4.773 -17.359 14.875 1 94.31 533 LEU A CA 1
ATOM 4232 C C . LEU A 1 533 ? -5.805 -16.281 15.18 1 94.31 533 LEU A C 1
ATOM 4234 O O . LEU A 1 533 ? -6.957 -16.578 15.492 1 94.31 533 LEU A O 1
ATOM 4238 N N . LEU A 1 534 ? -5.445 -15.117 15.031 1 90.38 534 LEU A N 1
ATOM 4239 C CA . LEU A 1 534 ? -6.359 -14.008 15.289 1 90.38 534 LEU A CA 1
ATOM 4240 C C . LEU A 1 534 ? -7.473 -13.977 14.25 1 90.38 534 LEU A C 1
ATOM 4242 O O . LEU A 1 534 ? -8.617 -13.648 14.57 1 90.38 534 LEU A O 1
ATOM 4246 N N . ALA A 1 535 ? -7.156 -14.312 13.102 1 92.94 535 ALA A N 1
ATOM 4247 C CA . ALA A 1 535 ? -8.102 -14.188 11.992 1 92.94 535 ALA A CA 1
ATOM 4248 C C . ALA A 1 535 ? -9.086 -15.352 11.977 1 92.94 535 ALA A C 1
ATOM 4250 O O . ALA A 1 535 ? -10.234 -15.195 11.562 1 92.94 535 ALA A O 1
ATOM 4251 N N . TYR A 1 536 ? -8.648 -16.531 12.461 1 94.31 536 TYR A N 1
ATOM 4252 C CA . TYR A 1 536 ? -9.469 -17.703 12.156 1 94.31 536 TYR A CA 1
ATOM 4253 C C . TYR A 1 536 ? -9.93 -18.391 13.43 1 94.31 536 TYR A C 1
ATOM 4255 O O . TYR A 1 536 ? -10.875 -19.188 13.406 1 94.31 536 TYR A O 1
ATOM 4263 N N . SER A 1 537 ? -9.367 -18.172 14.57 1 91.38 537 SER A N 1
ATOM 4264 C CA . SER A 1 537 ? -9.609 -18.984 15.766 1 91.38 537 SER A CA 1
ATOM 4265 C C . SER A 1 537 ? -11.055 -18.859 16.234 1 91.38 537 SER A C 1
ATOM 4267 O O . SER A 1 537 ? -11.727 -19.875 16.438 1 91.38 537 SER A O 1
ATOM 4269 N N . PHE A 1 538 ? -11.555 -17.688 16.328 1 87.94 538 PHE A N 1
ATOM 4270 C CA . PHE A 1 538 ? -12.883 -17.484 16.875 1 87.94 538 PHE A CA 1
ATOM 4271 C C . PHE A 1 538 ? -13.953 -17.984 15.922 1 87.94 538 PHE A C 1
ATOM 4273 O O . PHE A 1 538 ? -14.844 -18.75 16.312 1 87.94 538 PHE A O 1
ATOM 4280 N N . PRO A 1 539 ? -13.875 -17.594 14.711 1 89.19 539 PRO A N 1
ATOM 4281 C CA . PRO A 1 539 ? -14.883 -18.109 13.789 1 89.19 539 PRO A CA 1
ATOM 4282 C C . PRO A 1 539 ? -14.875 -19.641 13.711 1 89.19 539 PRO A C 1
ATOM 4284 O O . PRO A 1 539 ? -15.93 -20.266 13.641 1 89.19 539 PRO A O 1
ATOM 4287 N N . LEU A 1 540 ? -13.711 -20.234 13.672 1 90.56 540 LEU A N 1
ATOM 4288 C CA . LEU A 1 540 ? -13.617 -21.688 13.594 1 90.56 540 LEU A CA 1
ATOM 4289 C C . LEU A 1 540 ? -14.172 -22.328 14.859 1 90.56 540 LEU A C 1
ATOM 4291 O O . LEU A 1 540 ? -14.828 -23.375 14.789 1 90.56 540 LEU A O 1
ATOM 4295 N N . TRP A 1 541 ? -13.914 -21.672 15.945 1 88.06 541 TRP A N 1
ATOM 4296 C CA . TRP A 1 541 ? -14.469 -22.156 17.203 1 88.06 541 TRP A CA 1
ATOM 4297 C C . TRP A 1 541 ? -15.992 -22.125 17.172 1 88.06 541 TRP A C 1
ATOM 4299 O O . TRP A 1 541 ? -16.641 -23.062 17.625 1 88.06 541 TRP A O 1
ATOM 4309 N N . GLU A 1 542 ? -16.531 -21.125 16.625 1 84.81 542 GLU A N 1
ATOM 4310 C CA . GLU A 1 542 ? -17.969 -21 16.516 1 84.81 542 GLU A CA 1
ATOM 4311 C C . GLU A 1 542 ? -18.547 -22.062 15.594 1 84.81 542 GLU A C 1
ATOM 4313 O O . GLU A 1 542 ? -19.594 -22.641 15.891 1 84.81 542 GLU A O 1
ATOM 4318 N N . MET A 1 543 ? -17.891 -22.344 14.562 1 86.19 543 MET A N 1
ATOM 4319 C CA . MET A 1 543 ? -18.359 -23.344 13.609 1 86.19 543 MET A CA 1
ATOM 4320 C C . MET A 1 543 ? -18.312 -24.75 14.219 1 86.19 543 MET A C 1
ATOM 4322 O O . MET A 1 543 ? -19.219 -25.562 14 1 86.19 543 MET A O 1
ATOM 4326 N N . ILE A 1 544 ? -17.312 -25.016 15 1 84.06 544 ILE A N 1
ATOM 4327 C CA . ILE A 1 544 ? -17.141 -26.328 15.625 1 84.06 544 ILE A CA 1
ATOM 4328 C C . ILE A 1 544 ? -18.156 -26.5 16.766 1 84.06 544 ILE A C 1
ATOM 4330 O O . ILE A 1 544 ? -18.719 -27.578 16.938 1 84.06 544 ILE A O 1
ATOM 4334 N N . SER A 1 545 ? -18.375 -25.422 17.453 1 80.44 545 SER A N 1
ATOM 4335 C CA . SER A 1 545 ? -19.312 -25.469 18.578 1 80.44 545 SER A CA 1
ATOM 4336 C C . SER A 1 545 ? -20.734 -25.672 18.094 1 80.44 545 SER A C 1
ATOM 4338 O O . SER A 1 545 ? -21.562 -26.25 18.812 1 80.44 545 SER A O 1
ATOM 4340 N N . ASP A 1 546 ? -21.062 -25.125 17.016 1 74.19 546 ASP A N 1
ATOM 4341 C CA . ASP A 1 546 ? -22.391 -25.297 16.453 1 74.19 546 ASP A CA 1
ATOM 4342 C C . ASP A 1 546 ? -22.625 -26.719 15.969 1 74.19 546 ASP A C 1
ATOM 4344 O O . ASP A 1 546 ? -23.766 -27.141 15.75 1 74.19 546 ASP A O 1
ATOM 4348 N N . GLY A 1 547 ? -21.672 -27.562 15.977 1 65.06 547 GLY A N 1
ATOM 4349 C CA . GLY A 1 547 ? -21.766 -28.953 15.602 1 65.06 547 GLY A CA 1
ATOM 4350 C C . GLY A 1 547 ? -21.109 -29.266 14.266 1 65.06 547 GLY A C 1
ATOM 4351 O O . GLY A 1 547 ? -21.562 -28.781 13.227 1 65.06 547 GLY A O 1
ATOM 4352 N N . ILE A 1 548 ? -19.984 -29.797 14.242 1 59.44 548 ILE A N 1
ATOM 4353 C CA . ILE A 1 548 ? -19.188 -30.141 13.07 1 59.44 548 ILE A CA 1
ATOM 4354 C C . ILE A 1 548 ? -19.969 -31.094 12.164 1 59.44 548 ILE A C 1
ATOM 4356 O O . ILE A 1 548 ? -19.891 -31 10.938 1 59.44 548 ILE A O 1
ATOM 4360 N N . PHE A 1 549 ? -20.672 -31.984 12.781 1 53.66 549 PHE A N 1
ATOM 4361 C CA . PHE A 1 549 ? -21.328 -33.062 12.055 1 53.66 549 PHE A CA 1
ATOM 4362 C C . PHE A 1 549 ? -22.844 -32.938 12.148 1 53.66 549 PHE A C 1
ATOM 4364 O O . PHE A 1 549 ? -23.578 -33.875 11.852 1 53.66 549 PHE A O 1
ATOM 4371 N N . GLU A 1 550 ? -23.438 -31.75 12.711 1 48.56 550 GLU A N 1
ATOM 4372 C CA . GLU A 1 550 ? -24.891 -31.578 12.797 1 48.56 550 GLU A CA 1
ATOM 4373 C C . GLU A 1 550 ? -25.406 -30.672 11.688 1 48.56 550 GLU A C 1
ATOM 4375 O O . GLU A 1 550 ? -25.094 -29.469 11.664 1 48.56 550 GLU A O 1
ATOM 4380 N N . PRO A 1 551 ? -26.062 -31.031 10.695 1 45.09 551 PRO A N 1
ATOM 4381 C CA . PRO A 1 551 ? -26.766 -30.438 9.555 1 45.09 551 PRO A CA 1
ATOM 4382 C C . PRO A 1 551 ? -27.906 -29.5 9.984 1 45.09 551 PRO A C 1
ATOM 4384 O O . PRO A 1 551 ? -28.609 -29.797 10.961 1 45.09 551 PRO A O 1
ATOM 4387 N N . GLY A 1 552 ? -27.984 -27.953 9.891 1 42.97 552 GLY A N 1
ATOM 4388 C CA . GLY A 1 552 ? -29.109 -27.031 9.969 1 42.97 552 GLY A CA 1
ATOM 4389 C C . GLY A 1 552 ? -28.906 -25.922 10.984 1 42.97 552 GLY A C 1
ATOM 4390 O O . GLY A 1 552 ? -29.844 -25.203 11.305 1 42.97 552 GLY A O 1
ATOM 4391 N N . ALA A 1 553 ? -27.984 -25.969 11.727 1 39.62 553 ALA A N 1
ATOM 4392 C CA . ALA A 1 553 ? -28.016 -24.938 12.758 1 39.62 553 ALA A CA 1
ATOM 4393 C C . ALA A 1 553 ? -27.703 -23.578 12.172 1 39.62 553 ALA A C 1
ATOM 4395 O O . ALA A 1 553 ? -26.75 -23.422 11.391 1 39.62 553 ALA A O 1
ATOM 4396 N N . LEU A 1 554 ? -28.734 -22.719 12.117 1 40.25 554 LEU A N 1
ATOM 4397 C CA . LEU A 1 554 ? -28.562 -21.328 11.703 1 40.25 554 LEU A CA 1
ATOM 4398 C C . LEU A 1 554 ? -27.375 -20.688 12.438 1 40.25 554 LEU A C 1
ATOM 4400 O O . LEU A 1 554 ? -27.188 -20.938 13.633 1 40.25 554 LEU A O 1
ATOM 4404 N N . PRO A 1 555 ? -26.531 -20.203 11.773 1 37.78 555 PRO A N 1
ATOM 4405 C CA . PRO A 1 555 ? -25.438 -19.516 12.461 1 37.78 555 PRO A CA 1
ATOM 4406 C C . PRO A 1 555 ? -25.922 -18.547 13.539 1 37.78 555 PRO A C 1
ATOM 4408 O O . PRO A 1 555 ? -26.938 -17.859 13.352 1 37.78 555 PRO A O 1
ATOM 4411 N N . ARG A 1 556 ? -25.703 -18.625 14.797 1 32.25 556 ARG A N 1
ATOM 4412 C CA . ARG A 1 556 ? -26.016 -17.625 15.812 1 32.25 556 ARG A CA 1
ATOM 4413 C C . ARG A 1 556 ? -25.375 -16.297 15.484 1 32.25 556 ARG A C 1
ATOM 4415 O O . ARG A 1 556 ? -24.203 -16.25 15.117 1 32.25 556 ARG A O 1
ATOM 4422 N N . PRO A 1 557 ? -26.203 -15.289 15.367 1 30.23 557 PRO A N 1
ATOM 4423 C CA . PRO A 1 557 ? -25.656 -13.938 15.172 1 30.23 557 PRO A CA 1
ATOM 4424 C C . PRO A 1 557 ? -24.578 -13.594 16.203 1 30.23 557 PRO A C 1
ATOM 4426 O O . PRO A 1 557 ? -24.797 -13.734 17.406 1 30.23 557 PRO A O 1
ATOM 4429 N N . SER A 1 558 ? -23.344 -13.805 15.922 1 26.06 558 SER A N 1
ATOM 4430 C CA . SER A 1 558 ? -22.453 -13.258 16.938 1 26.06 558 SER A CA 1
ATOM 4431 C C . SER A 1 558 ? -22.453 -11.734 16.906 1 26.06 558 SER A C 1
ATOM 4433 O O . SER A 1 558 ? -22.562 -11.125 15.844 1 26.06 558 SER A O 1
ATOM 4435 N N . MET B 1 1 ? 28.984 28.922 10.398 1 58.66 1 MET B N 1
ATOM 4436 C CA . MET B 1 1 ? 28 29.938 10.078 1 58.66 1 MET B CA 1
ATOM 4437 C C . MET B 1 1 ? 26.578 29.375 10.156 1 58.66 1 MET B C 1
ATOM 4439 O O . MET B 1 1 ? 26.344 28.25 9.734 1 58.66 1 MET B O 1
ATOM 4443 N N . THR B 1 2 ? 25.625 30.062 10.922 1 74.31 2 THR B N 1
ATOM 4444 C CA . THR B 1 2 ? 24.234 29.641 11.125 1 74.31 2 THR B CA 1
ATOM 4445 C C . THR B 1 2 ? 23.359 30.062 9.945 1 74.31 2 THR B C 1
ATOM 4447 O O . THR B 1 2 ? 23.812 30.844 9.086 1 74.31 2 THR B O 1
ATOM 4450 N N . PHE B 1 3 ? 22.25 29.453 9.781 1 85.25 3 PHE B N 1
ATOM 4451 C CA . PHE B 1 3 ? 21.281 29.828 8.758 1 85.25 3 PHE B CA 1
ATOM 4452 C C . PHE B 1 3 ? 21.031 31.328 8.758 1 85.25 3 PHE B C 1
ATOM 4454 O O . PHE B 1 3 ? 20.969 31.953 7.695 1 85.25 3 PHE B O 1
ATOM 4461 N N . LEU B 1 4 ? 21.047 31.922 9.945 1 86.38 4 LEU B N 1
ATOM 4462 C CA . LEU B 1 4 ? 20.781 33.344 10.109 1 86.38 4 LEU B CA 1
ATOM 4463 C C . LEU B 1 4 ? 21.875 34.188 9.477 1 86.38 4 LEU B C 1
ATOM 4465 O O . LEU B 1 4 ? 21.609 35.219 8.852 1 86.38 4 LEU B O 1
ATOM 4469 N N . HIS B 1 5 ? 23.094 33.75 9.617 1 85.75 5 HIS B N 1
ATOM 4470 C CA . HIS B 1 5 ? 24.219 34.5 9.086 1 85.75 5 HIS B CA 1
ATOM 4471 C C . HIS B 1 5 ? 24.328 34.344 7.57 1 85.75 5 HIS B C 1
ATOM 4473 O O . HIS B 1 5 ? 24.641 35.312 6.871 1 85.75 5 HIS B O 1
ATOM 4479 N N . GLN B 1 6 ? 24 33.219 7.152 1 88.62 6 GLN B N 1
ATOM 4480 C CA . GLN B 1 6 ? 24.156 32.938 5.73 1 88.62 6 GLN B CA 1
ATOM 4481 C C . GLN B 1 6 ? 22.969 33.469 4.93 1 88.62 6 GLN B C 1
ATOM 4483 O O . GLN B 1 6 ? 23.125 33.906 3.787 1 88.62 6 GLN B O 1
ATOM 4488 N N . TYR B 1 7 ? 21.734 33.406 5.539 1 93.81 7 TYR B N 1
ATOM 4489 C CA . TYR B 1 7 ? 20.516 33.781 4.859 1 93.81 7 TYR B CA 1
ATOM 4490 C C . TYR B 1 7 ? 19.641 34.656 5.75 1 93.81 7 TYR B C 1
ATOM 4492 O O . TYR B 1 7 ? 18.516 34.281 6.102 1 93.81 7 TYR B O 1
ATOM 4500 N N . PRO B 1 8 ? 20 35.812 6 1 93.94 8 PRO B N 1
ATOM 4501 C CA . PRO B 1 8 ? 19.297 36.688 6.945 1 93.94 8 PRO B CA 1
ATOM 4502 C C . PRO B 1 8 ? 17.891 37.062 6.469 1 93.94 8 PRO B C 1
ATOM 4504 O O . PRO B 1 8 ? 16.984 37.25 7.281 1 93.94 8 PRO B O 1
ATOM 4507 N N . LYS B 1 9 ? 17.688 37.281 5.184 1 96.94 9 LYS B N 1
ATOM 4508 C CA . LYS B 1 9 ? 16.375 37.688 4.676 1 96.94 9 LYS B CA 1
ATOM 4509 C C . LYS B 1 9 ? 15.367 36.562 4.844 1 96.94 9 LYS B C 1
ATOM 4511 O O . LYS B 1 9 ? 14.25 36.781 5.324 1 96.94 9 LYS B O 1
ATOM 4516 N N . ALA B 1 10 ? 15.773 35.375 4.441 1 96.62 10 ALA B N 1
ATOM 4517 C CA . ALA B 1 10 ? 14.906 34.219 4.594 1 96.62 10 ALA B CA 1
ATOM 4518 C C . ALA B 1 10 ? 14.617 33.938 6.062 1 96.62 10 ALA B C 1
ATOM 4520 O O . ALA B 1 10 ? 13.5 33.531 6.418 1 96.62 10 ALA B O 1
ATOM 4521 N N . ALA B 1 11 ? 15.625 34.094 6.895 1 95.81 11 ALA B N 1
ATOM 4522 C CA . ALA B 1 11 ? 15.445 33.875 8.328 1 95.81 11 ALA B CA 1
ATOM 4523 C C . ALA B 1 11 ? 14.375 34.781 8.898 1 95.81 11 ALA B C 1
ATOM 4525 O O . ALA B 1 11 ? 13.57 34.375 9.734 1 95.81 11 ALA B O 1
ATOM 4526 N N . LYS B 1 12 ? 14.359 36 8.445 1 97.31 12 LYS B N 1
ATOM 4527 C CA . LYS B 1 12 ? 13.383 36.969 8.922 1 97.31 12 LYS B CA 1
ATOM 4528 C C . LYS B 1 12 ? 11.961 36.562 8.539 1 97.31 12 LYS B C 1
ATOM 4530 O O . LYS B 1 12 ? 11.047 36.625 9.359 1 97.31 12 LYS B O 1
ATOM 4535 N N . VAL B 1 13 ? 11.781 36.125 7.355 1 98.31 13 VAL B N 1
ATOM 4536 C CA . VAL B 1 13 ? 10.469 35.719 6.863 1 98.31 13 VAL B CA 1
ATOM 4537 C C . VAL B 1 13 ? 10.016 34.438 7.582 1 98.31 13 VAL B C 1
ATOM 4539 O O . VAL B 1 13 ? 8.859 34.344 7.992 1 98.31 13 VAL B O 1
ATOM 4542 N N . ALA B 1 14 ? 10.93 33.469 7.688 1 98 14 ALA B N 1
ATOM 4543 C CA . ALA B 1 14 ? 10.602 32.219 8.383 1 98 14 ALA B CA 1
ATOM 4544 C C . ALA B 1 14 ? 10.18 32.5 9.82 1 98 14 ALA B C 1
ATOM 4546 O O . ALA B 1 14 ? 9.18 31.938 10.297 1 98 14 ALA B O 1
ATOM 4547 N N . LYS B 1 15 ? 10.883 33.344 10.477 1 97.12 15 LYS B N 1
ATOM 4548 C CA . LYS B 1 15 ? 10.57 33.688 11.859 1 97.12 15 LYS B CA 1
ATOM 4549 C C . LYS B 1 15 ? 9.195 34.344 11.969 1 97.12 15 LYS B C 1
ATOM 4551 O O . LYS B 1 15 ? 8.414 34.031 12.867 1 97.12 15 LYS B O 1
ATOM 4556 N N . ALA B 1 16 ? 8.938 35.25 11.062 1 98.38 16 ALA B N 1
ATOM 4557 C CA . ALA B 1 16 ? 7.637 35.906 11.062 1 98.38 16 ALA B CA 1
ATOM 4558 C C . ALA B 1 16 ? 6.5 34.906 10.938 1 98.38 16 ALA B C 1
ATOM 4560 O O . ALA B 1 16 ? 5.492 35 11.641 1 98.38 16 ALA B O 1
ATOM 4561 N N . ASN B 1 17 ? 6.645 34.031 10.031 1 98.69 17 ASN B N 1
ATOM 4562 C CA . ASN B 1 17 ? 5.641 32.969 9.859 1 98.69 17 ASN B CA 1
ATOM 4563 C C . ASN B 1 17 ? 5.484 32.125 11.117 1 98.69 17 ASN B C 1
ATOM 4565 O O . ASN B 1 17 ? 4.367 31.797 11.516 1 98.69 17 ASN B O 1
ATOM 4569 N N . PHE B 1 18 ? 6.586 31.75 11.766 1 98.44 18 PHE B N 1
ATOM 4570 C CA . PHE B 1 18 ? 6.527 30.922 12.961 1 98.44 18 PHE B CA 1
ATOM 4571 C C . PHE B 1 18 ? 5.848 31.656 14.109 1 98.44 18 PHE B C 1
ATOM 4573 O O . PHE B 1 18 ? 5.113 31.062 14.891 1 98.44 18 PHE B O 1
ATOM 4580 N N . ILE B 1 19 ? 6.074 32.906 14.195 1 97.94 19 ILE B N 1
ATOM 4581 C CA . ILE B 1 19 ? 5.441 33.719 15.242 1 97.94 19 ILE B CA 1
ATOM 4582 C C . ILE B 1 19 ? 3.924 33.656 15.094 1 97.94 19 ILE B C 1
ATOM 4584 O O . ILE B 1 19 ? 3.205 33.375 16.062 1 97.94 19 ILE B O 1
ATOM 4588 N N . VAL B 1 20 ? 3.465 33.875 13.906 1 98.5 20 VAL B N 1
ATOM 4589 C CA . VAL B 1 20 ? 2.027 33.844 13.656 1 98.5 20 VAL B CA 1
ATOM 4590 C C . VAL B 1 20 ? 1.494 32.438 13.914 1 98.5 20 VAL B C 1
ATOM 4592 O O . VAL B 1 20 ? 0.436 32.25 14.523 1 98.5 20 VAL B O 1
ATOM 4595 N N . ALA B 1 21 ? 2.24 31.438 13.477 1 98.56 21 ALA B N 1
ATOM 4596 C CA . ALA B 1 21 ? 1.835 30.047 13.68 1 98.56 21 ALA B CA 1
ATOM 4597 C C . ALA B 1 21 ? 1.684 29.734 15.164 1 98.56 21 ALA B C 1
ATOM 4599 O O . ALA B 1 21 ? 0.694 29.125 15.57 1 98.56 21 ALA B O 1
ATOM 4600 N N . PHE B 1 22 ? 2.602 30.172 15.984 1 98.5 22 PHE B N 1
ATOM 4601 C CA . PHE B 1 22 ? 2.607 29.812 17.391 1 98.5 22 PHE B CA 1
ATOM 4602 C C . PHE B 1 22 ? 1.546 30.594 18.156 1 98.5 22 PHE B C 1
ATOM 4604 O O . PHE B 1 22 ? 0.965 30.094 19.125 1 98.5 22 PHE B O 1
ATOM 4611 N N . ILE B 1 23 ? 1.241 31.781 17.703 1 98.06 23 ILE B N 1
ATOM 4612 C CA . ILE B 1 23 ? 0.138 32.531 18.297 1 98.06 23 ILE B CA 1
ATOM 4613 C C . ILE B 1 23 ? -1.182 31.828 18 1 98.06 23 ILE B C 1
ATOM 4615 O O . ILE B 1 23 ? -2.02 31.672 18.891 1 98.06 23 ILE B O 1
ATOM 4619 N N . ALA B 1 24 ? -1.343 31.438 16.781 1 98.19 24 ALA B N 1
ATOM 4620 C CA . ALA B 1 24 ? -2.539 30.688 16.406 1 98.19 24 ALA B CA 1
ATOM 4621 C C . ALA B 1 24 ? -2.627 29.375 17.188 1 98.19 24 ALA B C 1
ATOM 4623 O O . ALA B 1 24 ? -3.711 28.969 17.609 1 98.19 24 ALA B O 1
ATOM 4624 N N . LEU B 1 25 ? -1.5 28.703 17.359 1 98.44 25 LEU B N 1
ATOM 4625 C CA . LEU B 1 25 ? -1.443 27.469 18.141 1 98.44 25 LEU B CA 1
ATOM 4626 C C . LEU B 1 25 ? -1.874 27.719 19.578 1 98.44 25 LEU B C 1
ATOM 4628 O O . LEU B 1 25 ? -2.617 26.922 20.156 1 98.44 25 LEU B O 1
ATOM 4632 N N . ALA B 1 26 ? -1.463 28.812 20.125 1 98.31 26 ALA B N 1
ATOM 4633 C CA . ALA B 1 26 ? -1.785 29.141 21.516 1 98.31 26 ALA B CA 1
ATOM 4634 C C . ALA B 1 26 ? -3.283 29.391 21.688 1 98.31 26 ALA B C 1
ATOM 4636 O O . ALA B 1 26 ? -3.912 28.797 22.562 1 98.31 26 ALA B O 1
ATOM 4637 N N . ILE B 1 27 ? -3.828 30.188 20.797 1 97.44 27 ILE B N 1
ATOM 4638 C CA . ILE B 1 27 ? -5.234 30.562 20.922 1 97.44 27 ILE B CA 1
ATOM 4639 C C . ILE B 1 27 ? -6.113 29.344 20.594 1 97.44 27 ILE B C 1
ATOM 4641 O O . ILE B 1 27 ? -7.039 29.016 21.344 1 97.44 27 ILE B O 1
ATOM 4645 N N . GLY B 1 28 ? -5.797 28.719 19.516 1 97.38 28 GLY B N 1
ATOM 4646 C CA . GLY B 1 28 ? -6.559 27.547 19.125 1 97.38 28 GLY B CA 1
ATOM 4647 C C . GLY B 1 28 ? -6.465 26.422 20.141 1 97.38 28 GLY B C 1
ATOM 4648 O O . GLY B 1 28 ? -7.441 25.703 20.359 1 97.38 28 GLY B O 1
ATOM 4649 N N . GLY B 1 29 ? -5.258 26.234 20.719 1 97.69 29 GLY B N 1
ATOM 4650 C CA . GLY B 1 29 ? -5.082 25.234 21.766 1 97.69 29 GLY B CA 1
ATOM 4651 C C . GLY B 1 29 ? -5.891 25.516 23.016 1 97.69 29 GLY B C 1
ATOM 4652 O O . GLY B 1 29 ? -6.449 24.594 23.625 1 97.69 29 GLY B O 1
ATOM 4653 N N . LEU B 1 30 ? -5.945 26.734 23.328 1 96.62 30 LEU B N 1
ATOM 4654 C CA . LEU B 1 30 ? -6.742 27.125 24.484 1 96.62 30 LEU B CA 1
ATOM 4655 C C . LEU B 1 30 ? -8.219 26.828 24.266 1 96.62 30 LEU B C 1
ATOM 4657 O O . LEU B 1 30 ? -8.914 26.359 25.172 1 96.62 30 LEU B O 1
ATOM 4661 N N . PHE B 1 31 ? -8.711 27.156 23.094 1 96.81 31 PHE B N 1
ATOM 4662 C CA . PHE B 1 31 ? -10.094 26.828 22.75 1 96.81 31 PHE B CA 1
ATOM 4663 C C . PHE B 1 31 ? -10.352 25.328 22.875 1 96.81 31 PHE B C 1
ATOM 4665 O O . PHE B 1 31 ? -11.422 24.906 23.312 1 96.81 31 PHE B O 1
ATOM 4672 N N . GLY B 1 32 ? -9.336 24.531 22.5 1 96.62 32 GLY B N 1
ATOM 4673 C CA . GLY B 1 32 ? -9.477 23.094 22.641 1 96.62 32 GLY B CA 1
ATOM 4674 C C . GLY B 1 32 ? -9.602 22.625 24.078 1 96.62 32 GLY B C 1
ATOM 4675 O O . GLY B 1 32 ? -10.359 21.703 24.375 1 96.62 32 GLY B O 1
ATOM 4676 N N . PHE B 1 33 ? -8.883 23.266 24.906 1 96.69 33 PHE B N 1
ATOM 4677 C CA . PHE B 1 33 ? -8.945 22.953 26.328 1 96.69 33 PHE B CA 1
ATOM 4678 C C . PHE B 1 33 ? -10.344 23.203 26.891 1 96.69 33 PHE B C 1
ATOM 4680 O O . PHE B 1 33 ? -10.906 22.344 27.562 1 96.69 33 PHE B O 1
ATOM 4687 N N . ILE B 1 34 ? -10.883 24.281 26.531 1 95.94 34 ILE B N 1
ATOM 4688 C CA . ILE B 1 34 ? -12.211 24.672 27 1 95.94 34 ILE B CA 1
ATOM 4689 C C . ILE B 1 34 ? -13.25 23.703 26.453 1 95.94 34 ILE B C 1
ATOM 4691 O O . ILE B 1 34 ? -14.172 23.297 27.172 1 95.94 34 ILE B O 1
ATOM 4695 N N . GLN B 1 35 ? -13.047 23.312 25.266 1 95.38 35 GLN B N 1
ATOM 4696 C CA . GLN B 1 35 ? -13.977 22.359 24.656 1 95.38 35 GLN B CA 1
ATOM 4697 C C . GLN B 1 35 ? -13.93 21.016 25.375 1 95.38 35 GLN B C 1
ATOM 4699 O O . GLN B 1 35 ? -14.969 20.391 25.625 1 95.38 35 GLN B O 1
ATOM 4704 N N . ALA B 1 36 ? -12.742 20.562 25.703 1 96 36 ALA B N 1
ATOM 4705 C CA . ALA B 1 36 ? -12.586 19.266 26.359 1 96 36 ALA B CA 1
ATOM 4706 C C . ALA B 1 36 ? -13.297 19.234 27.703 1 96 36 ALA B C 1
ATOM 4708 O O . ALA B 1 36 ? -13.93 18.25 28.062 1 96 36 ALA B O 1
ATOM 4709 N N . LEU B 1 37 ? -13.289 20.328 28.375 1 95.81 37 LEU B N 1
ATOM 4710 C CA . LEU B 1 37 ? -13.93 20.406 29.688 1 95.81 37 LEU B CA 1
ATOM 4711 C C . LEU B 1 37 ? -15.438 20.578 29.547 1 95.81 37 LEU B C 1
ATOM 4713 O O . LEU B 1 37 ? -16.219 19.953 30.266 1 95.81 37 LEU B O 1
ATOM 4717 N N . HIS B 1 38 ? -15.859 21.359 28.609 1 95 38 HIS B N 1
ATOM 4718 C CA . HIS B 1 38 ? -17.266 21.688 28.422 1 95 38 HIS B CA 1
ATOM 4719 C C . HIS B 1 38 ? -18.047 20.469 27.938 1 95 38 HIS B C 1
ATOM 4721 O O . HIS B 1 38 ? -19.109 20.141 28.5 1 95 38 HIS B O 1
ATOM 4727 N N . ARG B 1 39 ? -17.562 19.859 26.984 1 93.19 39 ARG B N 1
ATOM 4728 C CA . ARG B 1 39 ? -18.281 18.766 26.328 1 93.19 39 ARG B CA 1
ATOM 4729 C C . ARG B 1 39 ? -18.422 17.578 27.281 1 93.19 39 ARG B C 1
ATOM 4731 O O . ARG B 1 39 ? -19.422 16.844 27.219 1 93.19 39 ARG B O 1
ATOM 4738 N N . THR B 1 40 ? -17.484 17.391 28.234 1 93.94 40 THR B N 1
ATOM 4739 C CA . THR B 1 40 ? -17.5 16.25 29.125 1 93.94 40 THR B CA 1
ATOM 4740 C C . THR B 1 40 ? -18.234 16.578 30.422 1 93.94 40 THR B C 1
ATOM 4742 O O . THR B 1 40 ? -18.422 15.711 31.281 1 93.94 40 THR B O 1
ATOM 4745 N N . ASP B 1 41 ? -18.609 17.781 30.578 1 91.88 41 ASP B N 1
ATOM 4746 C CA . ASP B 1 41 ? -19.359 18.266 31.734 1 91.88 41 ASP B CA 1
ATOM 4747 C C . ASP B 1 41 ? -18.484 18.266 33 1 91.88 41 ASP B C 1
ATOM 4749 O O . ASP B 1 41 ? -19.016 18.203 34.094 1 91.88 41 ASP B O 1
ATOM 4753 N N . VAL B 1 42 ? -17.266 18.188 32.781 1 92.44 42 VAL B N 1
ATOM 4754 C CA . VAL B 1 42 ? -16.359 18.297 33.938 1 92.44 42 VAL B CA 1
ATOM 4755 C C . VAL B 1 42 ? -16.344 19.734 34.438 1 92.44 42 VAL B C 1
ATOM 4757 O O . VAL B 1 42 ? -16.281 19.984 35.656 1 92.44 42 VAL B O 1
ATOM 4760 N N . PHE B 1 43 ? -16.391 20.703 33.438 1 91.69 43 PHE B N 1
ATOM 4761 C CA . PHE B 1 43 ? -16.484 22.109 33.781 1 91.69 43 PHE B CA 1
ATOM 4762 C C . PHE B 1 43 ? -17.094 22.922 32.656 1 91.69 43 PHE B C 1
ATOM 4764 O O . PHE B 1 43 ? -16.531 22.984 31.562 1 91.69 43 PHE B O 1
ATOM 4771 N N . ARG B 1 44 ? -18.203 23.578 32.906 1 91.12 44 ARG B N 1
ATOM 4772 C CA . ARG B 1 44 ? -18.875 24.391 31.891 1 91.12 44 ARG B CA 1
ATOM 4773 C C . ARG B 1 44 ? -18.953 25.844 32.344 1 91.12 44 ARG B C 1
ATOM 4775 O O . ARG B 1 44 ? -19.797 26.609 31.859 1 91.12 44 ARG B O 1
ATOM 4782 N N . GLY B 1 45 ? -18.125 26.266 33.156 1 84.69 45 GLY B N 1
ATOM 4783 C CA . GLY B 1 45 ? -18.25 27.578 33.75 1 84.69 45 GLY B CA 1
ATOM 4784 C C . GLY B 1 45 ? -17.625 28.688 32.906 1 84.69 45 GLY B C 1
ATOM 4785 O O . GLY B 1 45 ? -17.891 29.859 33.156 1 84.69 45 GLY B O 1
ATOM 4786 N N . PHE B 1 46 ? -16.953 28.375 31.875 1 83.06 46 PHE B N 1
ATOM 4787 C CA . PHE B 1 46 ? -16.266 29.422 31.109 1 83.06 46 PHE B CA 1
ATOM 4788 C C . PHE B 1 46 ? -17.219 30.094 30.141 1 83.06 46 PHE B C 1
ATOM 4790 O O . PHE B 1 46 ? -17.203 31.312 29.984 1 83.06 46 PHE B O 1
ATOM 4797 N N . PHE B 1 47 ? -17.969 29.266 29.391 1 83.88 47 PHE B N 1
ATOM 4798 C CA . PHE B 1 47 ? -18.844 29.766 28.344 1 83.88 47 PHE B CA 1
ATOM 4799 C C . PHE B 1 47 ? -20.141 28.953 28.266 1 83.88 47 PHE B C 1
ATOM 4801 O O . PHE B 1 47 ? -20.188 27.812 28.734 1 83.88 47 PHE B O 1
ATOM 4808 N N . ASN B 1 48 ? -21.141 29.656 27.656 1 84.94 48 ASN B N 1
ATOM 4809 C CA . ASN B 1 48 ? -22.422 28.953 27.469 1 84.94 48 ASN B CA 1
ATOM 4810 C C . ASN B 1 48 ? -22.406 28.094 26.203 1 84.94 48 ASN B C 1
ATOM 4812 O O . ASN B 1 48 ? -21.406 28.062 25.484 1 84.94 48 ASN B O 1
ATOM 4816 N N . SER B 1 49 ? -23.438 27.422 25.984 1 82.56 49 SER B N 1
ATOM 4817 C CA . SER B 1 49 ? -23.547 26.453 24.891 1 82.56 49 SER B CA 1
ATOM 4818 C C . SER B 1 49 ? -23.422 27.141 23.531 1 82.56 49 SER B C 1
ATOM 4820 O O . SER B 1 49 ? -22.844 26.578 22.594 1 82.56 49 SER B O 1
ATOM 4822 N N . GLY B 1 50 ? -23.984 28.25 23.438 1 79.06 50 GLY B N 1
ATOM 4823 C CA . GLY B 1 50 ? -23.875 28.984 22.188 1 79.06 50 GLY B CA 1
ATOM 4824 C C . GLY B 1 50 ? -22.453 29.391 21.844 1 79.06 50 GLY B C 1
ATOM 4825 O O . GLY B 1 50 ? -22.031 29.328 20.688 1 79.06 50 GLY B O 1
ATOM 4826 N N . GLU B 1 51 ? -21.766 29.781 22.828 1 88.44 51 GLU B N 1
ATOM 4827 C CA . GLU B 1 51 ? -20.375 30.203 22.672 1 88.44 51 GLU B CA 1
ATOM 4828 C C . GLU B 1 51 ? -19.453 29.016 22.391 1 88.44 51 GLU B C 1
ATOM 4830 O O . GLU B 1 51 ? -18.375 29.188 21.812 1 88.44 51 GLU B O 1
ATOM 4835 N N . TYR B 1 52 ? -19.953 27.906 22.688 1 90.94 52 TYR B N 1
ATOM 4836 C CA . TYR B 1 52 ? -19.203 26.688 22.406 1 90.94 52 TYR B CA 1
ATOM 4837 C C . TYR B 1 52 ? -18.906 26.562 20.906 1 90.94 52 TYR B C 1
ATOM 4839 O O . TYR B 1 52 ? -17.797 26.188 20.516 1 90.94 52 TYR B O 1
ATOM 4847 N N . TYR B 1 53 ? -19.812 26.906 20.109 1 91.69 53 TYR B N 1
ATOM 4848 C CA . TYR B 1 53 ? -19.656 26.719 18.656 1 91.69 53 TYR B CA 1
ATOM 4849 C C . TYR B 1 53 ? -18.719 27.781 18.078 1 91.69 53 TYR B C 1
ATOM 4851 O O . TYR B 1 53 ? -18.047 27.531 17.078 1 91.69 53 TYR B O 1
ATOM 4859 N N . THR B 1 54 ? -18.688 28.922 18.719 1 92.94 54 THR B N 1
ATOM 4860 C CA . THR B 1 54 ? -17.688 29.906 18.359 1 92.94 54 THR B CA 1
ATOM 4861 C C . THR B 1 54 ? -16.281 29.375 18.672 1 92.94 54 THR B C 1
ATOM 4863 O O . THR B 1 54 ? -15.375 29.516 17.844 1 92.94 54 THR B O 1
ATOM 4866 N N . LEU B 1 55 ? -16.172 28.797 19.797 1 94.69 55 LEU B N 1
ATOM 4867 C CA . LEU B 1 55 ? -14.891 28.219 20.203 1 94.69 55 LEU B CA 1
ATOM 4868 C C . LEU B 1 55 ? -14.508 27.047 19.297 1 94.69 55 LEU B C 1
ATOM 4870 O O . LEU B 1 55 ? -13.336 26.875 18.953 1 94.69 55 LEU B O 1
ATOM 4874 N N . LEU B 1 56 ? -15.523 26.297 18.984 1 94.56 56 LEU B N 1
ATOM 4875 C CA . LEU B 1 56 ? -15.297 25.172 18.094 1 94.56 56 LEU B CA 1
ATOM 4876 C C . LEU B 1 56 ? -14.789 25.641 16.734 1 94.56 56 LEU B C 1
ATOM 4878 O O . LEU B 1 56 ? -13.852 25.062 16.172 1 94.56 56 LEU B O 1
ATOM 4882 N N . THR B 1 57 ? -15.359 26.672 16.219 1 94.94 57 THR B N 1
ATOM 4883 C CA . THR B 1 57 ? -14.93 27.266 14.961 1 94.94 57 THR B CA 1
ATOM 4884 C C . THR B 1 57 ? -13.492 27.781 15.062 1 94.94 57 THR B C 1
ATOM 4886 O O . THR B 1 57 ? -12.664 27.5 14.195 1 94.94 57 THR B O 1
ATOM 4889 N N . GLY B 1 58 ? -13.25 28.5 16.141 1 95.56 58 GLY B N 1
ATOM 4890 C CA . GLY B 1 58 ? -11.922 29.047 16.344 1 95.56 58 GLY B CA 1
ATOM 4891 C C . GLY B 1 58 ? -10.859 27.969 16.484 1 95.56 58 GLY B C 1
ATOM 4892 O O . GLY B 1 58 ? -9.758 28.094 15.938 1 95.56 58 GLY B O 1
ATOM 4893 N N . HIS B 1 59 ? -11.141 26.922 17.234 1 96.62 59 HIS B N 1
ATOM 4894 C CA . HIS B 1 59 ? -10.227 25.797 17.406 1 96.62 59 HIS B CA 1
ATOM 4895 C C . HIS B 1 59 ? -9.867 25.172 16.062 1 96.62 59 HIS B C 1
ATOM 4897 O O . HIS B 1 59 ? -8.68 25 15.758 1 96.62 59 HIS B O 1
ATOM 4903 N N . GLY B 1 60 ? -10.852 24.922 15.297 1 95 60 GLY B N 1
ATOM 4904 C CA . GLY B 1 60 ? -10.625 24.281 14.008 1 95 60 GLY B CA 1
ATOM 4905 C C . GLY B 1 60 ? -9.906 25.172 13.016 1 95 60 GLY B C 1
ATOM 4906 O O . GLY B 1 60 ? -8.914 24.766 12.406 1 95 60 GLY B O 1
ATOM 4907 N N . VAL B 1 61 ? -10.305 26.344 12.844 1 95.25 61 VAL B N 1
ATOM 4908 C CA . VAL B 1 61 ? -9.797 27.234 11.812 1 95.25 61 VAL B CA 1
ATOM 4909 C C . VAL B 1 61 ? -8.391 27.703 12.18 1 95.25 61 VAL B C 1
ATOM 4911 O O . VAL B 1 61 ? -7.477 27.672 11.352 1 95.25 61 VAL B O 1
ATOM 4914 N N . LEU B 1 62 ? -8.148 28.094 13.406 1 96.5 62 LEU B N 1
ATOM 4915 C CA . LEU B 1 62 ? -6.859 28.641 13.805 1 96.5 62 LEU B CA 1
ATOM 4916 C C . LEU B 1 62 ? -5.793 27.562 13.82 1 96.5 62 LEU B C 1
ATOM 4918 O O . LEU B 1 62 ? -4.621 27.828 13.539 1 96.5 62 LEU B O 1
ATOM 4922 N N . LEU B 1 63 ? -6.191 26.375 14.141 1 97.06 63 LEU B N 1
ATOM 4923 C CA . LEU B 1 63 ? -5.199 25.297 14.195 1 97.06 63 LEU B CA 1
ATOM 4924 C C . LEU B 1 63 ? -5.043 24.625 12.836 1 97.06 63 LEU B C 1
ATOM 4926 O O . LEU B 1 63 ? -3.953 24.641 12.258 1 97.06 63 LEU B O 1
ATOM 4930 N N . ALA B 1 64 ? -6.125 24.156 12.234 1 93.75 64 ALA B N 1
ATOM 4931 C CA . ALA B 1 64 ? -6.059 23.359 11.016 1 93.75 64 ALA B CA 1
ATOM 4932 C C . ALA B 1 64 ? -5.684 24.219 9.812 1 93.75 64 ALA B C 1
ATOM 4934 O O . ALA B 1 64 ? -4.977 23.75 8.914 1 93.75 64 ALA B O 1
ATOM 4935 N N . LEU B 1 65 ? -6.078 25.453 9.828 1 92.81 65 LEU B N 1
ATOM 4936 C CA . LEU B 1 65 ? -5.867 26.234 8.617 1 92.81 65 LEU B CA 1
ATOM 4937 C C . LEU B 1 65 ? -4.754 27.25 8.82 1 92.81 65 LEU B C 1
ATOM 4939 O O . LEU B 1 65 ? -3.877 27.406 7.961 1 92.81 65 LEU B O 1
ATOM 4943 N N . ILE B 1 66 ? -4.719 27.859 9.961 1 95.62 66 ILE B N 1
ATOM 4944 C CA . ILE B 1 66 ? -3.811 29 10.109 1 95.62 66 ILE B CA 1
ATOM 4945 C C . ILE B 1 66 ? -2.473 28.516 10.664 1 95.62 66 ILE B C 1
ATOM 4947 O O . ILE B 1 66 ? -1.426 28.719 10.047 1 95.62 66 ILE B O 1
ATOM 4951 N N . PHE B 1 67 ? -2.465 27.859 11.836 1 97.56 67 PHE B N 1
ATOM 4952 C CA . PHE B 1 67 ? -1.239 27.359 12.43 1 97.56 67 PHE B CA 1
ATOM 4953 C C . PHE B 1 67 ? -0.447 26.531 11.422 1 97.56 67 PHE B C 1
ATOM 4955 O O . PHE B 1 67 ? 0.744 26.781 11.211 1 97.56 67 PHE B O 1
ATOM 4962 N N . THR B 1 68 ? -1.097 25.656 10.758 1 97.38 68 THR B N 1
ATOM 4963 C CA . THR B 1 68 ? -0.414 24.75 9.836 1 97.38 68 THR B CA 1
ATOM 4964 C C . THR B 1 68 ? 0.097 25.5 8.617 1 97.38 68 THR B C 1
ATOM 4966 O O . THR B 1 68 ? 1.245 25.328 8.203 1 97.38 68 THR B O 1
ATOM 4969 N N . THR B 1 69 ? -0.705 26.375 8.031 1 97.25 69 THR B N 1
ATOM 4970 C CA . THR B 1 69 ? -0.312 27.078 6.816 1 97.25 69 THR B CA 1
ATOM 4971 C C . THR B 1 69 ? 0.911 27.953 7.07 1 97.25 69 THR B C 1
ATOM 4973 O O . THR B 1 69 ? 1.877 27.922 6.305 1 97.25 69 THR B O 1
ATOM 4976 N N . PHE B 1 70 ? 0.866 28.703 8.156 1 98.56 70 PHE B N 1
ATOM 4977 C CA . PHE B 1 70 ? 1.978 29.594 8.469 1 98.56 70 PHE B CA 1
ATOM 4978 C C . PHE B 1 70 ? 3.225 28.797 8.828 1 98.56 70 PHE B C 1
ATOM 4980 O O . PHE B 1 70 ? 4.336 29.156 8.438 1 98.56 70 PHE B O 1
ATOM 4987 N N . PHE B 1 71 ? 3.062 27.75 9.594 1 98.75 71 PHE B N 1
ATOM 4988 C CA . PHE B 1 71 ? 4.223 26.938 9.945 1 98.75 71 PHE B CA 1
ATOM 4989 C C . PHE B 1 71 ? 4.859 26.344 8.695 1 98.75 71 PHE B C 1
ATOM 4991 O O . PHE B 1 71 ? 6.082 26.375 8.531 1 98.75 71 PHE B O 1
ATOM 4998 N N . ILE B 1 72 ? 4.039 25.812 7.82 1 98.62 72 ILE B N 1
ATOM 4999 C CA . ILE B 1 72 ? 4.531 25.188 6.598 1 98.62 72 ILE B CA 1
ATOM 5000 C C . ILE B 1 72 ? 5.242 26.219 5.73 1 98.62 72 ILE B C 1
ATOM 5002 O O . ILE B 1 72 ? 6.305 25.938 5.168 1 98.62 72 ILE B O 1
ATOM 5006 N N . ALA B 1 73 ? 4.684 27.391 5.68 1 98.62 73 ALA B N 1
ATOM 5007 C CA . ALA B 1 73 ? 5.328 28.453 4.91 1 98.62 73 ALA B CA 1
ATOM 5008 C C . ALA B 1 73 ? 6.719 28.766 5.461 1 98.62 73 ALA B C 1
ATOM 5010 O O . ALA B 1 73 ? 7.68 28.875 4.703 1 98.62 73 ALA B O 1
ATOM 5011 N N . GLY B 1 74 ? 6.82 28.891 6.762 1 98.44 74 GLY B N 1
ATOM 5012 C CA . GLY B 1 74 ? 8.125 29.125 7.363 1 98.44 74 GLY B CA 1
ATOM 5013 C C . GLY B 1 74 ? 9.109 28 7.113 1 98.44 74 GLY B C 1
ATOM 5014 O O . GLY B 1 74 ? 10.273 28.234 6.801 1 98.44 74 GLY B O 1
ATOM 5015 N N . LEU B 1 75 ? 8.633 26.828 7.246 1 98.31 75 LEU B N 1
ATOM 5016 C CA . LEU B 1 75 ? 9.453 25.641 7.039 1 98.31 75 LEU B CA 1
ATOM 5017 C C . LEU B 1 75 ? 9.961 25.578 5.602 1 98.31 75 LEU B C 1
ATOM 5019 O O . LEU B 1 75 ? 11.141 25.281 5.367 1 98.31 75 LEU B O 1
ATOM 5023 N N . PHE B 1 76 ? 9.086 25.859 4.656 1 98.5 76 PHE B N 1
ATOM 5024 C CA . PHE B 1 76 ? 9.461 25.75 3.25 1 98.5 76 PHE B CA 1
ATOM 5025 C C . PHE B 1 76 ? 10.375 26.891 2.842 1 98.5 76 PHE B C 1
ATOM 5027 O O . PHE B 1 76 ? 11.266 26.719 2.004 1 98.5 76 PHE B O 1
ATOM 5034 N N . VAL B 1 77 ? 10.172 28.078 3.477 1 98.38 77 VAL B N 1
ATOM 5035 C CA . VAL B 1 77 ? 11.133 29.156 3.246 1 98.38 77 VAL B CA 1
ATOM 5036 C C . VAL B 1 77 ? 12.523 28.703 3.697 1 98.38 77 VAL B C 1
ATOM 5038 O O . VAL B 1 77 ? 13.5 28.859 2.959 1 98.38 77 VAL B O 1
ATOM 5041 N N . TRP B 1 78 ? 12.578 28.156 4.828 1 96.69 78 TRP B N 1
ATOM 5042 C CA . TRP B 1 78 ? 13.844 27.656 5.363 1 96.69 78 TRP B CA 1
ATOM 5043 C C . TRP B 1 78 ? 14.414 26.562 4.465 1 96.69 78 TRP B C 1
ATOM 5045 O O . TRP B 1 78 ? 15.586 26.625 4.074 1 96.69 78 TRP B O 1
ATOM 5055 N N . GLY B 1 79 ? 13.672 25.609 4.141 1 96.44 79 GLY B N 1
ATOM 5056 C CA . GLY B 1 79 ? 14.133 24.438 3.418 1 96.44 79 GLY B CA 1
ATOM 5057 C C . GLY B 1 79 ? 14.562 24.734 1.995 1 96.44 79 GLY B C 1
ATOM 5058 O O . GLY B 1 79 ? 15.586 24.234 1.53 1 96.44 79 GLY B O 1
ATOM 5059 N N . VAL B 1 80 ? 13.75 25.531 1.271 1 97.81 80 VAL B N 1
ATOM 5060 C CA . VAL B 1 80 ? 14.047 25.859 -0.117 1 97.81 80 VAL B CA 1
ATOM 5061 C C . VAL B 1 80 ? 15.297 26.734 -0.182 1 97.81 80 VAL B C 1
ATOM 5063 O O . VAL B 1 80 ? 16.188 26.5 -1.008 1 97.81 80 VAL B O 1
ATOM 5066 N N . THR B 1 81 ? 15.414 27.656 0.722 1 97.06 81 THR B N 1
ATOM 5067 C CA . THR B 1 81 ? 16.578 28.531 0.761 1 97.06 81 THR B CA 1
ATOM 5068 C C . THR B 1 81 ? 17.859 27.734 1.027 1 97.06 81 THR B C 1
ATOM 5070 O O . THR B 1 81 ? 18.859 27.906 0.327 1 97.06 81 THR B O 1
ATOM 5073 N N . ARG B 1 82 ? 17.734 26.891 1.962 1 93.88 82 ARG B N 1
ATOM 5074 C CA . ARG B 1 82 ? 18.906 26.109 2.363 1 93.88 82 ARG B CA 1
ATOM 5075 C C . ARG B 1 82 ? 19.328 25.141 1.264 1 93.88 82 ARG B C 1
ATOM 5077 O O . ARG B 1 82 ? 20.516 24.984 0.99 1 93.88 82 ARG B O 1
ATOM 5084 N N . SER B 1 83 ? 18.438 24.5 0.704 1 95 83 SER B N 1
ATOM 5085 C CA . SER B 1 83 ? 18.766 23.438 -0.249 1 95 83 SER B CA 1
ATOM 5086 C C . SER B 1 83 ? 19.203 24.016 -1.589 1 95 83 SER B C 1
ATOM 5088 O O . SER B 1 83 ? 20.016 23.422 -2.293 1 95 83 SER B O 1
ATOM 5090 N N . LEU B 1 84 ? 18.672 25.188 -1.933 1 96.62 84 LEU B N 1
ATOM 5091 C CA . LEU B 1 84 ? 19.047 25.812 -3.195 1 96.62 84 LEU B CA 1
ATOM 5092 C C . LEU B 1 84 ? 20.203 26.781 -2.996 1 96.62 84 LEU B C 1
ATOM 5094 O O . LEU B 1 84 ? 20.797 27.266 -3.969 1 96.62 84 LEU B O 1
ATOM 5098 N N . ASP B 1 85 ? 20.594 26.984 -1.785 1 94.12 85 ASP B N 1
ATOM 5099 C CA . ASP B 1 85 ? 21.656 27.922 -1.448 1 94.12 85 ASP B CA 1
ATOM 5100 C C . ASP B 1 85 ? 21.406 29.297 -2.086 1 94.12 85 ASP B C 1
ATOM 5102 O O . ASP B 1 85 ? 22.281 29.828 -2.779 1 94.12 85 ASP B O 1
ATOM 5106 N N . ARG B 1 86 ? 20.094 29.688 -1.852 1 94.31 86 ARG B N 1
ATOM 5107 C CA . ARG B 1 86 ? 19.672 30.953 -2.443 1 94.31 86 ARG B CA 1
ATOM 5108 C C . ARG B 1 86 ? 18.641 31.641 -1.554 1 94.31 86 ARG B C 1
ATOM 5110 O O . ARG B 1 86 ? 17.719 31.016 -1.045 1 94.31 86 ARG B O 1
ATOM 5117 N N . GLU B 1 87 ? 18.766 32.938 -1.357 1 96.06 87 GLU B N 1
ATOM 5118 C CA . GLU B 1 87 ? 17.75 33.75 -0.709 1 96.06 87 GLU B CA 1
ATOM 5119 C C . GLU B 1 87 ? 16.531 33.938 -1.614 1 96.06 87 GLU B C 1
ATOM 5121 O O . GLU B 1 87 ? 16.609 33.719 -2.826 1 96.06 87 GLU B O 1
ATOM 5126 N N . PRO B 1 88 ? 15.422 34.281 -0.998 1 97 88 PRO B N 1
ATOM 5127 C CA . PRO B 1 88 ? 14.266 34.594 -1.854 1 97 88 PRO B CA 1
ATOM 5128 C C . PRO B 1 88 ? 14.578 35.625 -2.938 1 97 88 PRO B C 1
ATOM 5130 O O . PRO B 1 88 ? 15.336 36.562 -2.699 1 97 88 PRO B O 1
ATOM 5133 N N . GLU B 1 89 ? 13.992 35.5 -4.074 1 96.69 89 GLU B N 1
ATOM 5134 C CA . GLU B 1 89 ? 14.367 36.25 -5.266 1 96.69 89 GLU B CA 1
ATOM 5135 C C . GLU B 1 89 ? 13.93 37.719 -5.152 1 96.69 89 GLU B C 1
ATOM 5137 O O . GLU B 1 89 ? 14.578 38.625 -5.703 1 96.69 89 GLU B O 1
ATOM 5142 N N . ASN B 1 90 ? 12.828 37.938 -4.609 1 97.88 90 ASN B N 1
ATOM 5143 C CA . ASN B 1 90 ? 12.273 39.281 -4.441 1 97.88 90 ASN B CA 1
ATOM 5144 C C . ASN B 1 90 ? 11.586 39.438 -3.084 1 97.88 90 ASN B C 1
ATOM 5146 O O . ASN B 1 90 ? 10.469 38.969 -2.893 1 97.88 90 ASN B O 1
ATOM 5150 N N . MET B 1 91 ? 12.164 40.219 -2.223 1 97.75 91 MET B N 1
ATOM 5151 C CA . MET B 1 91 ? 11.688 40.344 -0.847 1 97.75 91 MET B CA 1
ATOM 5152 C C . MET B 1 91 ? 10.367 41.094 -0.79 1 97.75 91 MET B C 1
ATOM 5154 O O . MET B 1 91 ? 9.555 40.875 0.114 1 97.75 91 MET B O 1
ATOM 5158 N N . THR B 1 92 ? 10.164 41.969 -1.721 1 98.31 92 THR B N 1
ATOM 5159 C CA . THR B 1 92 ? 8.875 42.656 -1.77 1 98.31 92 THR B CA 1
ATOM 5160 C C . THR B 1 92 ? 7.742 41.656 -2.004 1 98.31 92 THR B C 1
ATOM 5162 O O . THR B 1 92 ? 6.703 41.719 -1.344 1 98.31 92 THR B O 1
ATOM 5165 N N . PHE B 1 93 ? 7.949 40.781 -2.908 1 98.44 93 PHE B N 1
ATOM 5166 C CA . PHE B 1 93 ? 6.957 39.75 -3.199 1 98.44 93 PHE B CA 1
ATOM 5167 C C . PHE B 1 93 ? 6.777 38.812 -2.006 1 98.44 93 PHE B C 1
ATOM 5169 O O . PHE B 1 93 ? 5.648 38.5 -1.626 1 98.44 93 PHE B O 1
ATOM 5176 N N . THR B 1 94 ? 7.879 38.438 -1.385 1 98.62 94 THR B N 1
ATOM 5177 C CA . THR B 1 94 ? 7.867 37.531 -0.247 1 98.62 94 THR B CA 1
ATOM 5178 C C . THR B 1 94 ? 7.117 38.125 0.932 1 98.62 94 THR B C 1
ATOM 5180 O O . THR B 1 94 ? 6.258 37.5 1.531 1 98.62 94 THR B O 1
ATOM 5183 N N . TRP B 1 95 ? 7.371 39.312 1.217 1 98.69 95 TRP B N 1
ATOM 5184 C CA . TRP B 1 95 ? 6.684 39.969 2.324 1 98.69 95 TRP B CA 1
ATOM 5185 C C . TRP B 1 95 ? 5.227 40.25 1.971 1 98.69 95 TRP B C 1
ATOM 5187 O O . TRP B 1 95 ? 4.367 40.312 2.852 1 98.69 95 TRP B O 1
ATOM 5197 N N . SER B 1 96 ? 4.949 40.438 0.653 1 98.69 96 SER B N 1
ATOM 5198 C CA . SER B 1 96 ? 3.576 40.688 0.23 1 98.69 96 SER B CA 1
ATOM 5199 C C . SER B 1 96 ? 2.666 39.531 0.546 1 98.69 96 SER B C 1
ATOM 5201 O O . SER B 1 96 ? 1.539 39.688 1.01 1 98.69 96 SER B O 1
ATOM 5203 N N . TRP B 1 97 ? 3.119 38.312 0.18 1 98.62 97 TRP B N 1
ATOM 5204 C CA . TRP B 1 97 ? 2.236 37.188 0.482 1 98.62 97 TRP B CA 1
ATOM 5205 C C . TRP B 1 97 ? 2.139 36.969 1.987 1 98.62 97 TRP B C 1
ATOM 5207 O O . TRP B 1 97 ? 1.1 36.531 2.49 1 98.62 97 TRP B O 1
ATOM 5217 N N . PHE B 1 98 ? 3.197 37.219 2.818 1 98.75 98 PHE B N 1
ATOM 5218 C CA . PHE B 1 98 ? 3.117 37.094 4.27 1 98.75 98 PHE B CA 1
ATOM 5219 C C . PHE B 1 98 ? 2.064 38.062 4.832 1 98.75 98 PHE B C 1
ATOM 5221 O O . PHE B 1 98 ? 1.214 37.656 5.625 1 98.75 98 PHE B O 1
ATOM 5228 N N . TRP B 1 99 ? 2.145 39.281 4.402 1 98.69 99 TRP B N 1
ATOM 5229 C CA . TRP B 1 99 ? 1.242 40.281 4.953 1 98.69 99 TRP B CA 1
ATOM 5230 C C . TRP B 1 99 ? -0.188 40.062 4.477 1 98.69 99 TRP B C 1
ATOM 5232 O O . TRP B 1 99 ? -1.141 40.25 5.234 1 98.69 99 TRP B O 1
ATOM 5242 N N . LEU B 1 100 ? -0.301 39.688 3.256 1 98.62 100 LEU B N 1
ATOM 5243 C CA . LEU B 1 100 ? -1.634 39.375 2.752 1 98.62 100 LEU B CA 1
ATOM 5244 C C . LEU B 1 100 ? -2.256 38.25 3.533 1 98.62 100 LEU B C 1
ATOM 5246 O O . LEU B 1 100 ? -3.445 38.281 3.859 1 98.62 100 LEU B O 1
ATOM 5250 N N . MET B 1 101 ? -1.489 37.219 3.799 1 98.5 101 MET B N 1
ATOM 5251 C CA . MET B 1 101 ? -1.942 36.094 4.578 1 98.5 101 MET B CA 1
ATOM 5252 C C . MET B 1 101 ? -2.309 36.5 5.996 1 98.5 101 MET B C 1
ATOM 5254 O O . MET B 1 101 ? -3.307 36.031 6.547 1 98.5 101 MET B O 1
ATOM 5258 N N . THR B 1 102 ? -1.521 37.406 6.547 1 98.62 102 THR B N 1
ATOM 5259 C CA . THR B 1 102 ? -1.743 37.875 7.91 1 98.62 102 THR B CA 1
ATOM 5260 C C . THR B 1 102 ? -3.01 38.719 7.988 1 98.62 102 THR B C 1
ATOM 5262 O O . THR B 1 102 ? -3.783 38.594 8.938 1 98.62 102 THR B O 1
ATOM 5265 N N . ILE B 1 103 ? -3.178 39.531 6.996 1 98.44 103 ILE B N 1
ATO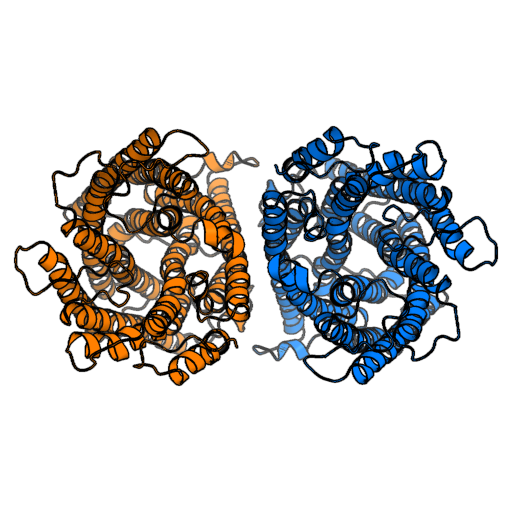M 5266 C CA . ILE B 1 103 ? -4.391 40.344 6.934 1 98.44 103 ILE B CA 1
ATOM 5267 C C . ILE B 1 103 ? -5.613 39.438 6.852 1 98.44 103 ILE B C 1
ATOM 5269 O O . ILE B 1 103 ? -6.613 39.656 7.535 1 98.44 103 ILE B O 1
ATOM 5273 N N . GLY B 1 104 ? -5.512 38.438 5.984 1 98.25 104 GLY B N 1
ATOM 5274 C CA . GLY B 1 104 ? -6.59 37.469 5.906 1 98.25 104 GLY B CA 1
ATOM 5275 C C . GLY B 1 104 ? -6.871 36.781 7.23 1 98.25 104 GLY B C 1
ATOM 5276 O O . GLY B 1 104 ? -8.031 36.594 7.613 1 98.25 104 GLY B O 1
ATOM 5277 N N . LEU B 1 105 ? -5.836 36.375 7.945 1 97.81 105 LEU B N 1
ATOM 5278 C CA . LEU B 1 105 ? -5.957 35.781 9.266 1 97.81 105 LEU B CA 1
ATOM 5279 C C . LEU B 1 105 ? -6.66 36.719 10.242 1 97.81 105 LEU B C 1
ATOM 5281 O O . LEU B 1 105 ? -7.551 36.281 10.977 1 97.81 105 LEU B O 1
ATOM 5285 N N . ILE B 1 106 ? -6.254 37.906 10.242 1 97.5 106 ILE B N 1
ATOM 5286 C CA . ILE B 1 106 ? -6.809 38.875 11.188 1 97.5 106 ILE B CA 1
ATOM 5287 C C . ILE B 1 106 ? -8.297 39.062 10.914 1 97.5 106 ILE B C 1
ATOM 5289 O O . ILE B 1 106 ? -9.109 39.062 11.852 1 97.5 106 ILE B O 1
ATOM 5293 N N . MET B 1 107 ? -8.672 39.188 9.68 1 97.12 107 MET B N 1
ATOM 5294 C CA . MET B 1 107 ? -10.078 39.312 9.32 1 97.12 107 MET B CA 1
ATOM 5295 C C . MET B 1 107 ? -10.883 38.094 9.797 1 97.12 107 MET B C 1
ATOM 5297 O O . MET B 1 107 ? -11.953 38.25 10.391 1 97.12 107 MET B O 1
ATOM 5301 N N . THR B 1 108 ? -10.375 36.969 9.547 1 96.44 108 THR B N 1
ATOM 5302 C CA . THR B 1 108 ? -11.047 35.719 9.922 1 96.44 108 THR B CA 1
ATOM 5303 C C . THR B 1 108 ? -11.125 35.594 11.438 1 96.44 108 THR B C 1
ATOM 5305 O O . THR B 1 108 ? -12.188 35.281 11.984 1 96.44 108 THR B O 1
ATOM 5308 N N . ALA B 1 109 ? -10.016 35.875 12.133 1 96.31 109 ALA B N 1
ATOM 5309 C CA . ALA B 1 109 ? -9.938 35.688 13.578 1 96.31 109 ALA B CA 1
ATOM 5310 C C . ALA B 1 109 ? -10.844 36.719 14.289 1 96.31 109 ALA B C 1
ATOM 5312 O O . ALA B 1 109 ? -11.477 36.375 15.297 1 96.31 109 ALA B O 1
ATOM 5313 N N . VAL B 1 110 ? -10.914 37.875 13.789 1 95.75 110 VAL B N 1
ATOM 5314 C CA . VAL B 1 110 ? -11.742 38.906 14.398 1 95.75 110 VAL B CA 1
ATOM 5315 C C . VAL B 1 110 ? -13.219 38.5 14.305 1 95.75 110 VAL B C 1
ATOM 5317 O O . VAL B 1 110 ? -13.984 38.719 15.25 1 95.75 110 VAL B O 1
ATOM 5320 N N . THR B 1 111 ? -13.602 37.969 13.203 1 95.88 111 THR B N 1
ATOM 5321 C CA . THR B 1 111 ? -14.977 37.531 13.031 1 95.88 111 THR B CA 1
ATOM 5322 C C . THR B 1 111 ? -15.297 36.375 13.977 1 95.88 111 THR B C 1
ATOM 5324 O O . THR B 1 111 ? -16.406 36.312 14.516 1 95.88 111 THR B O 1
ATOM 5327 N N . ILE B 1 112 ? -14.367 35.5 14.164 1 95.38 112 ILE B N 1
ATOM 5328 C CA . ILE B 1 112 ? -14.57 34.375 15.062 1 95.38 112 ILE B CA 1
ATOM 5329 C C . ILE B 1 112 ? -14.68 34.875 16.5 1 95.38 112 ILE B C 1
ATOM 5331 O O . ILE B 1 112 ? -15.641 34.562 17.203 1 95.38 112 ILE B O 1
ATOM 5335 N N . LEU B 1 113 ? -13.758 35.719 16.953 1 93.56 113 LEU B N 1
ATOM 5336 C CA . LEU B 1 113 ? -13.719 36.219 18.328 1 93.56 113 LEU B CA 1
ATOM 5337 C C . LEU B 1 113 ? -14.891 37.156 18.594 1 93.56 113 LEU B C 1
ATOM 5339 O O . LEU B 1 113 ? -15.305 37.312 19.734 1 93.56 113 LEU B O 1
ATOM 5343 N N . GLY B 1 114 ? -15.367 37.75 17.516 1 92.88 114 GLY B N 1
ATOM 5344 C CA . GLY B 1 114 ? -16.547 38.562 17.656 1 92.88 114 GLY B CA 1
ATOM 5345 C C . GLY B 1 114 ? -17.75 37.812 18.203 1 92.88 114 GLY B C 1
ATOM 5346 O O . GLY B 1 114 ? -18.625 38.406 18.828 1 92.88 114 GLY B O 1
ATOM 5347 N N . GLY B 1 115 ? -17.75 36.562 17.938 1 90.81 115 GLY B N 1
ATOM 5348 C CA . GLY B 1 115 ? -18.828 35.719 18.453 1 90.81 115 GLY B CA 1
ATOM 5349 C C . GLY B 1 115 ? -18.844 35.625 19.969 1 90.81 115 GLY B C 1
ATOM 5350 O O . GLY B 1 115 ? -19.844 35.219 20.562 1 90.81 115 GLY B O 1
ATOM 5351 N N . LEU B 1 116 ? -17.766 36 20.625 1 89.94 116 LEU B N 1
ATOM 5352 C CA . LEU B 1 116 ? -17.672 35.938 22.078 1 89.94 116 LEU B CA 1
ATOM 5353 C C . LEU B 1 116 ? -18.109 37.25 22.719 1 89.94 116 LEU B C 1
ATOM 5355 O O . LEU B 1 116 ? -18.234 37.344 23.938 1 89.94 116 LEU B O 1
ATOM 5359 N N . VAL B 1 117 ? -18.312 38.25 21.844 1 88.12 117 VAL B N 1
ATOM 5360 C CA . VAL B 1 117 ? -18.781 39.562 22.312 1 88.12 117 VAL B CA 1
ATOM 5361 C C . VAL B 1 117 ? -20.312 39.594 22.234 1 88.12 117 VAL B C 1
ATOM 5363 O O . VAL B 1 117 ? -20.891 39.406 21.156 1 88.12 117 VAL B O 1
ATOM 5366 N N . PRO B 1 118 ? -20.891 39.875 23.391 1 83.88 118 PRO B N 1
ATOM 5367 C CA . PRO B 1 118 ? -22.359 39.906 23.391 1 83.88 118 PRO B CA 1
ATOM 5368 C C . PRO B 1 118 ? -22.938 40.906 22.375 1 83.88 118 PRO B C 1
ATOM 5370 O O . PRO B 1 118 ? -22.406 42 22.234 1 83.88 118 PRO B O 1
ATOM 5373 N N . ASP B 1 119 ? -23.891 40.531 21.609 1 81.94 119 ASP B N 1
ATOM 5374 C CA . ASP B 1 119 ? -24.703 41.344 20.703 1 81.94 119 ASP B CA 1
ATOM 5375 C C . ASP B 1 119 ? -23.875 41.844 19.516 1 81.94 119 ASP B C 1
ATOM 5377 O O . ASP B 1 119 ? -24.234 42.812 18.859 1 81.94 119 ASP B O 1
ATOM 5381 N N . SER B 1 120 ? -22.766 41.156 19.297 1 87.75 120 SER B N 1
ATOM 5382 C CA . SER B 1 120 ? -21.969 41.531 18.141 1 87.75 120 SER B CA 1
ATOM 5383 C C . SER B 1 120 ? -22.578 41 16.844 1 87.75 120 SER B C 1
ATOM 5385 O O . SER B 1 120 ? -23.094 39.906 16.797 1 87.75 120 SER B O 1
ATOM 5387 N N . SER B 1 121 ? -22.562 41.844 15.82 1 89.25 121 SER B N 1
ATOM 5388 C CA . SER B 1 121 ? -23.047 41.438 14.508 1 89.25 121 SER B CA 1
ATOM 5389 C C . SER B 1 121 ? -21.938 40.781 13.688 1 89.25 121 SER B C 1
ATOM 5391 O O . SER B 1 121 ? -22.203 40.156 12.664 1 89.25 121 SER B O 1
ATOM 5393 N N . ILE B 1 122 ? -20.781 40.906 14.117 1 92.25 122 ILE B N 1
ATOM 5394 C CA . ILE B 1 122 ? -19.625 40.312 13.469 1 92.25 122 ILE B CA 1
ATOM 5395 C C . ILE B 1 122 ? -19.312 38.969 14.117 1 92.25 122 ILE B C 1
ATOM 5397 O O . ILE B 1 122 ? -18.609 38.906 15.125 1 92.25 122 ILE B O 1
ATOM 5401 N N . ARG B 1 123 ? -19.781 37.875 13.562 1 91.25 123 ARG B N 1
ATOM 5402 C CA . ARG B 1 123 ? -19.641 36.594 14.195 1 91.25 123 ARG B CA 1
ATOM 5403 C C . ARG B 1 123 ? -19.453 35.469 13.156 1 91.25 123 ARG B C 1
ATOM 5405 O O . ARG B 1 123 ? -19.938 35.594 12.023 1 91.25 123 ARG B O 1
ATOM 5412 N N . ALA B 1 124 ? -18.781 34.562 13.555 1 93.25 124 ALA B N 1
ATOM 5413 C CA . ALA B 1 124 ? -18.594 33.344 12.75 1 93.25 124 ALA B CA 1
ATOM 5414 C C . ALA B 1 124 ? -18.656 32.094 13.617 1 93.25 124 ALA B C 1
ATOM 5416 O O . ALA B 1 124 ? -17.688 31.766 14.312 1 93.25 124 ALA B O 1
ATOM 5417 N N . ALA B 1 125 ? -19.75 31.422 13.664 1 92.12 125 ALA B N 1
ATOM 5418 C CA . ALA B 1 125 ? -19.953 30.109 14.297 1 92.12 125 ALA B CA 1
ATOM 5419 C C . ALA B 1 125 ? -20.391 29.078 13.273 1 92.12 125 ALA B C 1
ATOM 5421 O O . ALA B 1 125 ? -21.547 28.656 13.25 1 92.12 125 ALA B O 1
ATOM 5422 N N . VAL B 1 126 ? -19.438 28.703 12.523 1 92.5 126 VAL B N 1
ATOM 5423 C CA . VAL B 1 126 ? -19.766 27.922 11.344 1 92.5 126 VAL B CA 1
ATOM 5424 C C . VAL B 1 126 ? -18.938 26.641 11.32 1 92.5 126 VAL B C 1
ATOM 5426 O O . VAL B 1 126 ? -18.688 26.078 10.25 1 92.5 126 VAL B O 1
ATOM 5429 N N . LEU B 1 127 ? -18.344 26.188 12.469 1 88.31 127 LEU B N 1
ATOM 5430 C CA . LEU B 1 127 ? -17.484 25.016 12.555 1 88.31 127 LEU B CA 1
ATOM 5431 C C . LEU B 1 127 ? -16.266 25.172 11.648 1 88.31 127 LEU B C 1
ATOM 5433 O O . LEU B 1 127 ? -16.016 26.266 11.141 1 88.31 127 LEU B O 1
ATOM 5437 N N . TYR B 1 128 ? -15.492 24.125 11.523 1 86.5 128 TYR B N 1
ATOM 5438 C CA . TYR B 1 128 ? -14.289 24.219 10.711 1 86.5 128 TYR B CA 1
ATOM 5439 C C . TYR B 1 128 ? -14.617 24.078 9.227 1 86.5 128 TYR B C 1
ATOM 5441 O O . TYR B 1 128 ? -13.852 24.5 8.367 1 86.5 128 TYR B O 1
ATOM 5449 N N . THR B 1 129 ? -15.758 23.531 8.883 1 88.19 129 THR B N 1
ATOM 5450 C CA . THR B 1 129 ? -16.125 23.234 7.504 1 88.19 129 THR B CA 1
ATOM 5451 C C . THR B 1 129 ? -16.969 24.375 6.914 1 88.19 129 THR B C 1
ATOM 5453 O O . THR B 1 129 ? -17.094 24.484 5.691 1 88.19 129 THR B O 1
ATOM 5456 N N . PHE B 1 130 ? -17.609 25.188 7.785 1 89.38 130 PHE B N 1
ATOM 5457 C CA . PHE B 1 130 ? -18.453 26.328 7.43 1 89.38 130 PHE B CA 1
ATOM 5458 C C . PHE B 1 130 ? -19.469 25.953 6.359 1 89.38 130 PHE B C 1
ATOM 5460 O O . PHE B 1 130 ? -19.609 26.641 5.352 1 89.38 130 PHE B O 1
ATOM 5467 N N . TYR B 1 131 ? -20.188 24.812 6.648 1 86.94 131 TYR B N 1
ATOM 5468 C CA . TYR B 1 131 ? -21.234 24.344 5.762 1 86.94 131 TYR B CA 1
ATOM 5469 C C . TYR B 1 131 ? -22.469 25.25 5.855 1 86.94 131 TYR B C 1
ATOM 5471 O O . TYR B 1 131 ? -22.906 25.594 6.953 1 86.94 131 TYR B O 1
ATOM 5479 N N . PRO B 1 132 ? -23 25.547 4.609 1 88.19 132 PRO B N 1
ATOM 5480 C CA . PRO B 1 132 ? -24.391 26.016 4.695 1 88.19 132 PRO B CA 1
ATOM 5481 C C . PRO B 1 132 ? -25.328 24.969 5.281 1 88.19 132 PRO B C 1
ATOM 5483 O O . PRO B 1 132 ? -25.109 23.766 5.109 1 88.19 132 PRO B O 1
ATOM 5486 N N . PRO B 1 133 ? -26.203 25.438 6.172 1 88.25 133 PRO B N 1
ATOM 5487 C CA . PRO B 1 133 ? -26.797 26.781 6.234 1 88.25 133 PRO B CA 1
ATOM 5488 C C . PRO B 1 133 ? -26.156 27.672 7.297 1 88.25 133 PRO B C 1
ATOM 5490 O O . PRO B 1 133 ? -26.578 28.812 7.496 1 88.25 133 PRO B O 1
ATOM 5493 N N . LEU B 1 134 ? -25.188 27.203 7.945 1 89.31 134 LEU B N 1
ATOM 5494 C CA . LEU B 1 134 ? -24.484 28.109 8.852 1 89.31 134 LEU B CA 1
ATOM 5495 C C . LEU B 1 134 ? -23.781 29.219 8.07 1 89.31 134 LEU B C 1
ATOM 5497 O O . LEU B 1 134 ? -23.109 28.953 7.078 1 89.31 134 LEU B O 1
ATOM 5501 N N . GLN B 1 135 ? -24.031 30.391 8.477 1 92.69 135 GLN B N 1
ATOM 5502 C CA . GLN B 1 135 ? -23.469 31.516 7.746 1 92.69 135 GLN B CA 1
ATOM 5503 C C . GLN B 1 135 ? -22.641 32.406 8.672 1 92.69 135 GLN B C 1
ATOM 5505 O O . GLN B 1 135 ? -23.078 32.75 9.773 1 92.69 135 GLN B O 1
ATOM 5510 N N . ALA B 1 136 ? -21.5 32.812 8.219 1 95.44 136 ALA B N 1
ATOM 5511 C CA . ALA B 1 136 ? -20.625 33.75 8.938 1 95.44 136 ALA B CA 1
ATOM 5512 C C . ALA B 1 136 ? -20.672 35.125 8.32 1 95.44 136 ALA B C 1
ATOM 5514 O O . ALA B 1 136 ? -21.156 35.312 7.207 1 95.44 136 ALA B O 1
ATOM 5515 N N . HIS B 1 137 ? -20.172 36.031 9.078 1 96.12 137 HIS B N 1
ATOM 5516 C CA . HIS B 1 137 ? -19.984 37.375 8.539 1 96.12 137 HIS B CA 1
ATOM 5517 C C . HIS B 1 137 ? -19.125 37.344 7.285 1 96.12 137 HIS B C 1
ATOM 5519 O O . HIS B 1 137 ? -18.172 36.562 7.199 1 96.12 137 HIS B O 1
ATOM 5525 N N . PRO B 1 138 ? -19.391 38.219 6.305 1 96.69 138 PRO B N 1
ATOM 5526 C CA . PRO B 1 138 ? -18.641 38.188 5.039 1 96.69 138 PRO B CA 1
ATOM 5527 C C . PRO B 1 138 ? -17.141 38.344 5.234 1 96.69 138 PRO B C 1
ATOM 5529 O O . PRO B 1 138 ? -16.344 37.812 4.473 1 96.69 138 PRO B O 1
ATOM 5532 N N . ALA B 1 139 ? -16.781 39.062 6.215 1 97.31 139 ALA B N 1
ATOM 5533 C CA . ALA B 1 139 ? -15.359 39.281 6.465 1 97.31 139 ALA B CA 1
ATOM 5534 C C . ALA B 1 139 ? -14.625 37.969 6.742 1 97.31 139 ALA B C 1
ATOM 5536 O O . ALA B 1 139 ? -13.438 37.844 6.438 1 97.31 139 ALA B O 1
ATOM 5537 N N . PHE B 1 140 ? -15.32 37 7.328 1 97.44 140 PHE B N 1
ATOM 5538 C CA . PHE B 1 140 ? -14.758 35.688 7.57 1 97.44 140 PHE B CA 1
ATOM 5539 C C . PHE B 1 140 ? -14.336 35.031 6.258 1 97.44 140 PHE B C 1
ATOM 5541 O O . PHE B 1 140 ? -13.203 34.594 6.121 1 97.44 140 PHE B O 1
ATOM 5548 N N . TYR B 1 141 ? -15.195 35.062 5.293 1 97.44 141 TYR B N 1
ATOM 5549 C CA . TYR B 1 141 ? -14.961 34.406 4.012 1 97.44 141 TYR B CA 1
ATOM 5550 C C . TYR B 1 141 ? -13.953 35.188 3.174 1 97.44 141 TYR B C 1
ATOM 5552 O O . TYR B 1 141 ? -13.125 34.594 2.48 1 97.44 141 TYR B O 1
ATOM 5560 N N . ILE B 1 142 ? -14.023 36.5 3.246 1 97.88 142 ILE B N 1
ATOM 5561 C CA . ILE B 1 142 ? -13.062 37.312 2.525 1 97.88 142 ILE B CA 1
ATOM 5562 C C . ILE B 1 142 ? -11.664 37.094 3.09 1 97.88 142 ILE B C 1
ATOM 5564 O O . ILE B 1 142 ? -10.688 37.031 2.338 1 97.88 142 ILE B O 1
ATOM 5568 N N . GLY B 1 143 ? -11.586 37.094 4.379 1 97.69 143 GLY B N 1
ATOM 5569 C CA . GLY B 1 143 ? -10.312 36.75 5.012 1 97.69 143 GLY B CA 1
ATOM 5570 C C . GLY B 1 143 ? -9.742 35.438 4.559 1 97.69 143 GLY B C 1
ATOM 5571 O O . GLY B 1 143 ? -8.555 35.344 4.254 1 97.69 143 GLY B O 1
ATOM 5572 N N . LEU B 1 144 ? -10.586 34.406 4.531 1 96.06 144 LEU B N 1
ATOM 5573 C CA . LEU B 1 144 ? -10.148 33.094 4.078 1 96.06 144 LEU B CA 1
ATOM 5574 C C . LEU B 1 144 ? -9.672 33.156 2.629 1 96.06 144 LEU B C 1
ATOM 5576 O O . LEU B 1 144 ? -8.695 32.5 2.266 1 96.06 144 LEU B O 1
ATOM 5580 N N . ALA B 1 145 ? -10.383 33.844 1.781 1 97.31 145 ALA B N 1
ATOM 5581 C CA . ALA B 1 145 ? -9.984 34 0.385 1 97.31 145 ALA B CA 1
ATOM 5582 C C . ALA B 1 145 ? -8.594 34.625 0.279 1 97.31 145 ALA B C 1
ATOM 5584 O O . ALA B 1 145 ? -7.789 34.219 -0.562 1 97.31 145 ALA B O 1
ATOM 5585 N N . LEU B 1 146 ? -8.336 35.594 1.126 1 97.94 146 LEU B N 1
ATOM 5586 C CA . LEU B 1 146 ? -7.027 36.219 1.124 1 97.94 146 LEU B CA 1
ATOM 5587 C C . LEU B 1 146 ? -5.941 35.25 1.542 1 97.94 146 LEU B C 1
ATOM 5589 O O . LEU B 1 146 ? -4.844 35.25 0.98 1 97.94 146 LEU B O 1
ATOM 5593 N N . VAL B 1 147 ? -6.199 34.406 2.504 1 97.44 147 VAL B N 1
ATOM 5594 C CA . VAL B 1 147 ? -5.242 33.406 2.939 1 97.44 147 VAL B CA 1
ATOM 5595 C C . VAL B 1 147 ? -4.949 32.438 1.794 1 97.44 147 VAL B C 1
ATOM 5597 O O . VAL B 1 147 ? -3.797 32.062 1.569 1 97.44 147 VAL B O 1
ATOM 5600 N N . ILE B 1 148 ? -5.969 32.031 1.044 1 96.75 148 ILE B N 1
ATOM 5601 C CA . ILE B 1 148 ? -5.816 31.125 -0.081 1 96.75 148 ILE B CA 1
ATOM 5602 C C . ILE B 1 148 ? -4.906 31.75 -1.135 1 96.75 148 ILE B C 1
ATOM 5604 O O . ILE B 1 148 ? -3.922 31.141 -1.556 1 96.75 148 ILE B O 1
ATOM 5608 N N . VAL B 1 149 ? -5.211 32.938 -1.497 1 97.75 149 VAL B N 1
ATOM 5609 C CA . VAL B 1 149 ? -4.445 33.625 -2.537 1 97.75 149 VAL B CA 1
ATOM 5610 C C . VAL B 1 149 ? -3.004 33.812 -2.072 1 97.75 149 VAL B C 1
ATOM 5612 O O . VAL B 1 149 ? -2.062 33.594 -2.838 1 97.75 149 VAL B O 1
ATOM 5615 N N . ALA B 1 150 ? -2.883 34.281 -0.861 1 98.56 150 ALA B N 1
ATOM 5616 C CA . ALA B 1 150 ? -1.546 34.5 -0.316 1 98.56 150 ALA B CA 1
ATOM 5617 C C . ALA B 1 150 ? -0.743 33.188 -0.284 1 98.56 150 ALA B C 1
ATOM 5619 O O . ALA B 1 150 ? 0.464 33.219 -0.537 1 98.56 150 ALA B O 1
ATOM 5620 N N . SER B 1 151 ? -1.337 32.094 0.084 1 97.69 151 SER B N 1
ATOM 5621 C CA . SER B 1 151 ? -0.646 30.812 0.109 1 97.69 151 SER B CA 1
ATOM 5622 C C . SER B 1 151 ? -0.22 30.375 -1.293 1 97.69 151 SER B C 1
ATOM 5624 O O . SER B 1 151 ? 0.829 29.75 -1.466 1 97.69 151 SER B O 1
ATOM 5626 N N . TRP B 1 152 ? -1.043 30.719 -2.318 1 98.31 152 TRP B N 1
ATOM 5627 C CA . TRP B 1 152 ? -0.644 30.484 -3.701 1 98.31 152 TRP B CA 1
ATOM 5628 C C . TRP B 1 152 ? 0.607 31.281 -4.051 1 98.31 152 TRP B C 1
ATOM 5630 O O . TRP B 1 152 ? 1.506 30.781 -4.727 1 98.31 152 TRP B O 1
ATOM 5640 N N . MET B 1 153 ? 0.582 32.5 -3.6 1 98.69 153 MET B N 1
ATOM 5641 C CA . MET B 1 153 ? 1.726 33.375 -3.854 1 98.69 153 MET B CA 1
ATOM 5642 C C . MET B 1 153 ? 2.98 32.844 -3.17 1 98.69 153 MET B C 1
ATOM 5644 O O . MET B 1 153 ? 4.074 32.906 -3.73 1 98.69 153 MET B O 1
ATOM 5648 N N . ALA B 1 154 ? 2.857 32.375 -1.983 1 98.5 154 ALA B N 1
ATOM 5649 C CA . ALA B 1 154 ? 3.998 31.797 -1.291 1 98.5 154 ALA B CA 1
ATOM 5650 C C . ALA B 1 154 ? 4.594 30.641 -2.102 1 98.5 154 ALA B C 1
ATOM 5652 O O . ALA B 1 154 ? 5.812 30.562 -2.273 1 98.5 154 ALA B O 1
ATOM 5653 N N . GLY B 1 155 ? 3.719 29.766 -2.566 1 98.5 155 GLY B N 1
ATOM 5654 C CA . GLY B 1 155 ? 4.195 28.703 -3.424 1 98.5 155 GLY B CA 1
ATOM 5655 C C . GLY B 1 155 ? 4.91 29.203 -4.664 1 98.5 155 GLY B C 1
ATOM 5656 O O . GLY B 1 155 ? 5.945 28.656 -5.055 1 98.5 155 GLY B O 1
ATOM 5657 N N . ALA B 1 156 ? 4.328 30.203 -5.289 1 98.56 156 ALA B N 1
ATOM 5658 C CA . ALA B 1 156 ? 4.934 30.781 -6.48 1 98.56 156 ALA B CA 1
ATOM 5659 C C . ALA B 1 156 ? 6.344 31.297 -6.188 1 98.56 156 ALA B C 1
ATOM 5661 O O . ALA B 1 156 ? 7.227 31.234 -7.051 1 98.56 156 ALA B O 1
ATOM 5662 N N . ASP B 1 157 ? 6.504 31.797 -5.012 1 98.44 157 ASP B N 1
ATOM 5663 C CA . ASP B 1 157 ? 7.812 32.281 -4.578 1 98.44 157 ASP B CA 1
ATOM 5664 C C . ASP B 1 157 ? 8.844 31.156 -4.586 1 98.44 157 ASP B C 1
ATOM 5666 O O . ASP B 1 157 ? 9.969 31.344 -5.047 1 98.44 157 ASP B O 1
ATOM 5670 N N . TRP B 1 158 ? 8.531 30.047 -4.109 1 98.38 158 TRP B N 1
ATOM 5671 C CA . TRP B 1 158 ? 9.422 28.891 -4.043 1 98.38 158 TRP B CA 1
ATOM 5672 C C . TRP B 1 158 ? 9.68 28.312 -5.434 1 98.38 158 TRP B C 1
ATOM 5674 O O . TRP B 1 158 ? 10.797 27.906 -5.738 1 98.38 158 TRP B O 1
ATOM 5684 N N . PHE B 1 159 ? 8.625 28.281 -6.262 1 98.44 159 PHE B N 1
ATOM 5685 C CA . PHE B 1 159 ? 8.828 27.859 -7.641 1 98.44 159 PHE B CA 1
ATOM 5686 C C . PHE B 1 159 ? 9.742 28.812 -8.383 1 98.44 159 PHE B C 1
ATOM 5688 O O . PHE B 1 159 ? 10.539 28.391 -9.234 1 98.44 159 PHE B O 1
ATOM 5695 N N . TRP B 1 160 ? 9.562 30.094 -8.078 1 98.19 160 TRP B N 1
ATOM 5696 C CA . TRP B 1 160 ? 10.422 31.109 -8.68 1 98.19 160 TRP B CA 1
ATOM 5697 C C . TRP B 1 160 ? 11.883 30.859 -8.328 1 98.19 160 TRP B C 1
ATOM 5699 O O . TRP B 1 160 ? 12.75 30.859 -9.211 1 98.19 160 TRP B O 1
ATOM 5709 N N . SER B 1 161 ? 12.188 30.609 -7.09 1 98.06 161 SER B N 1
ATOM 5710 C CA . SER B 1 161 ? 13.539 30.297 -6.645 1 98.06 161 SER B CA 1
ATOM 5711 C C . SER B 1 161 ? 14.07 29.047 -7.324 1 98.06 161 SER B C 1
ATOM 5713 O O . SER B 1 161 ? 15.219 29 -7.758 1 98.06 161 SER B O 1
ATOM 5715 N N . TYR B 1 162 ? 13.258 28.078 -7.402 1 98.19 162 TYR B N 1
ATOM 5716 C CA . TYR B 1 162 ? 13.648 26.812 -8.039 1 98.19 162 TYR B CA 1
ATOM 5717 C C . TYR B 1 162 ? 13.977 27.047 -9.516 1 98.19 162 TYR B C 1
ATOM 5719 O O . TYR B 1 162 ? 14.969 26.516 -10.016 1 98.19 162 TYR B O 1
ATOM 5727 N N . ASN B 1 163 ? 13.102 27.812 -10.211 1 97.94 163 ASN B N 1
ATOM 5728 C CA . ASN B 1 163 ? 13.32 28.047 -11.633 1 97.94 163 ASN B CA 1
ATOM 5729 C C . ASN B 1 163 ? 14.641 28.766 -11.883 1 97.94 163 ASN B C 1
ATOM 5731 O O . ASN B 1 163 ? 15.344 28.469 -12.844 1 97.94 163 ASN B O 1
ATOM 5735 N N . LYS B 1 164 ? 14.969 29.656 -11.078 1 97.75 164 LYS B N 1
ATOM 5736 C CA . LYS B 1 164 ? 16.25 30.344 -11.188 1 97.75 164 LYS B CA 1
ATOM 5737 C C . LYS B 1 164 ? 17.406 29.391 -10.922 1 97.75 164 LYS B C 1
ATOM 5739 O O . LYS B 1 164 ? 18.438 29.469 -11.594 1 97.75 164 LYS B O 1
ATOM 5744 N N . TRP B 1 165 ? 17.25 28.594 -9.875 1 97.94 165 TRP B N 1
ATOM 5745 C CA . TRP B 1 165 ? 18.266 27.594 -9.57 1 97.94 165 TRP B CA 1
ATOM 5746 C C . TRP B 1 165 ? 18.438 26.625 -10.727 1 97.94 165 TRP B C 1
ATOM 5748 O O . TRP B 1 165 ? 19.562 26.266 -11.094 1 97.94 165 TRP B O 1
ATOM 5758 N N . ARG B 1 166 ? 17.344 26.188 -11.312 1 96.75 166 ARG B N 1
ATOM 5759 C CA . ARG B 1 166 ? 17.328 25.219 -12.391 1 96.75 166 ARG B CA 1
ATOM 5760 C C . ARG B 1 166 ? 18.047 25.75 -13.625 1 96.75 166 ARG B C 1
ATOM 5762 O O . ARG B 1 166 ? 18.734 25 -14.328 1 96.75 166 ARG B O 1
ATOM 5769 N N . LYS B 1 167 ? 17.984 26.984 -13.906 1 96.62 167 LYS B N 1
ATOM 5770 C CA . LYS B 1 167 ? 18.656 27.609 -15.031 1 96.62 167 LYS B CA 1
ATOM 5771 C C . LYS B 1 167 ? 20.172 27.484 -14.898 1 96.62 167 LYS B C 1
ATOM 5773 O O . LYS B 1 167 ? 20.875 27.312 -15.898 1 96.62 167 LYS B O 1
ATOM 5778 N N . ASN B 1 168 ? 20.625 27.469 -13.68 1 96.12 168 ASN B N 1
ATOM 5779 C CA . ASN B 1 168 ? 22.062 27.391 -13.414 1 96.12 168 ASN B CA 1
ATOM 5780 C C . ASN B 1 168 ? 22.516 25.953 -13.203 1 96.12 168 ASN B C 1
ATOM 5782 O O . ASN B 1 168 ? 23.719 25.672 -13.227 1 96.12 168 ASN B O 1
ATOM 5786 N N . HIS B 1 169 ? 21.516 25.062 -13.008 1 95.94 169 HIS B N 1
ATOM 5787 C CA . HIS B 1 169 ? 21.812 23.656 -12.75 1 95.94 169 HIS B CA 1
ATOM 5788 C C . HIS B 1 169 ? 20.922 22.75 -13.586 1 95.94 169 HIS B C 1
ATOM 5790 O O . HIS B 1 169 ? 20.156 21.938 -13.039 1 95.94 169 HIS B O 1
ATOM 5796 N N . PRO B 1 170 ? 21.016 22.766 -14.852 1 91.62 170 PRO B N 1
ATOM 5797 C CA . PRO B 1 170 ? 20.078 22.078 -15.734 1 91.62 170 PRO B CA 1
ATOM 5798 C C . PRO B 1 170 ? 20.125 20.562 -15.594 1 91.62 170 PRO B C 1
ATOM 5800 O O . PRO B 1 170 ? 19.125 19.875 -15.789 1 91.62 170 PRO B O 1
ATOM 5803 N N . ASP B 1 171 ? 21.25 20 -15.195 1 88.38 171 ASP B N 1
ATOM 5804 C CA . ASP B 1 171 ? 21.391 18.547 -15.211 1 88.38 171 ASP B CA 1
ATOM 5805 C C . ASP B 1 171 ? 21.375 17.969 -13.797 1 88.38 171 ASP B C 1
ATOM 5807 O O . ASP B 1 171 ? 21.422 16.75 -13.617 1 88.38 171 ASP B O 1
ATOM 5811 N N . GLU B 1 172 ? 21.234 18.828 -12.844 1 92.31 172 GLU B N 1
ATOM 5812 C CA . GLU B 1 172 ? 21.266 18.359 -11.461 1 92.31 172 GLU B CA 1
ATOM 5813 C C . GLU B 1 172 ? 19.891 17.891 -11 1 92.31 172 GLU B C 1
ATOM 5815 O O . GLU B 1 172 ? 18.875 18.391 -11.477 1 92.31 172 GLU B O 1
ATOM 5820 N N . ARG B 1 173 ? 19.922 16.938 -10.094 1 93.19 173 ARG B N 1
ATOM 5821 C CA . ARG B 1 173 ? 18.672 16.516 -9.469 1 93.19 173 ARG B CA 1
ATOM 5822 C C . ARG B 1 173 ? 18.125 17.609 -8.562 1 93.19 173 ARG B C 1
ATOM 5824 O O . ARG B 1 173 ? 18.875 18.359 -7.949 1 93.19 173 ARG B O 1
ATOM 5831 N N . ILE B 1 174 ? 16.828 17.688 -8.539 1 96.19 174 ILE B N 1
ATOM 5832 C CA . ILE B 1 174 ? 16.219 18.625 -7.594 1 96.19 174 ILE B CA 1
ATOM 5833 C C . ILE B 1 174 ? 16.641 18.234 -6.172 1 96.19 174 ILE B C 1
ATOM 5835 O O . ILE B 1 174 ? 16.438 17.094 -5.746 1 96.19 174 ILE B O 1
ATOM 5839 N N . PRO B 1 175 ? 17.188 19.141 -5.48 1 95.88 175 PRO B N 1
ATOM 5840 C CA . PRO B 1 175 ? 17.5 18.797 -4.09 1 95.88 175 PRO B CA 1
ATOM 5841 C C . PRO B 1 175 ? 16.266 18.297 -3.318 1 95.88 175 PRO B C 1
ATOM 5843 O O . PRO B 1 175 ? 15.164 18.812 -3.504 1 95.88 175 PRO B O 1
ATOM 5846 N N . ILE B 1 176 ? 16.469 17.391 -2.488 1 96.06 176 ILE B N 1
ATOM 5847 C CA . ILE B 1 176 ? 15.391 16.578 -1.913 1 96.06 176 ILE B CA 1
ATOM 5848 C C . ILE B 1 176 ? 14.453 17.469 -1.106 1 96.06 176 ILE B C 1
ATOM 5850 O O . ILE B 1 176 ? 13.234 17.266 -1.109 1 96.06 176 ILE B O 1
ATOM 5854 N N . LEU B 1 177 ? 14.961 18.469 -0.323 1 97.12 177 LEU B N 1
ATOM 5855 C CA . LEU B 1 177 ? 14.117 19.391 0.448 1 97.12 177 LEU B CA 1
ATOM 5856 C C . LEU B 1 177 ? 13.211 20.203 -0.469 1 97.12 177 LEU B C 1
ATOM 5858 O O . LEU B 1 177 ? 12.016 20.344 -0.204 1 97.12 177 LEU B O 1
ATOM 5862 N N . THR B 1 178 ? 13.82 20.703 -1.5 1 98.12 178 THR B N 1
ATOM 5863 C CA . THR B 1 178 ? 13.055 21.484 -2.465 1 98.12 178 THR B CA 1
ATOM 5864 C C . THR B 1 178 ? 12.039 20.609 -3.189 1 98.12 178 THR B C 1
ATOM 5866 O O . THR B 1 178 ? 10.906 21.031 -3.422 1 98.12 178 THR B O 1
ATOM 5869 N N . PHE B 1 179 ? 12.469 19.406 -3.52 1 98 179 PHE B N 1
ATOM 5870 C CA . PHE B 1 179 ? 11.57 18.469 -4.172 1 98 179 PHE B CA 1
ATOM 5871 C C . PHE B 1 179 ? 10.312 18.25 -3.34 1 98 179 PHE B C 1
ATOM 5873 O O . PHE B 1 179 ? 9.195 18.391 -3.846 1 98 179 PHE B O 1
ATOM 5880 N N . MET B 1 180 ? 10.492 17.953 -2.109 1 98.44 180 MET B N 1
ATOM 5881 C CA . MET B 1 180 ? 9.359 17.656 -1.235 1 98.44 180 MET B CA 1
ATOM 5882 C C . MET B 1 180 ? 8.477 18.891 -1.066 1 98.44 180 MET B C 1
ATOM 5884 O O . MET B 1 180 ? 7.25 18.797 -1.052 1 98.44 180 MET B O 1
ATOM 5888 N N . ALA B 1 181 ? 9.062 20.031 -0.965 1 98.56 181 ALA B N 1
ATOM 5889 C CA . ALA B 1 181 ? 8.305 21.281 -0.823 1 98.56 181 ALA B CA 1
ATOM 5890 C C . ALA B 1 181 ? 7.465 21.547 -2.068 1 98.56 181 ALA B C 1
ATOM 5892 O O . ALA B 1 181 ? 6.281 21.875 -1.967 1 98.56 181 ALA B O 1
ATOM 5893 N N . LEU B 1 182 ? 8.062 21.422 -3.217 1 98.69 182 LEU B N 1
ATOM 5894 C CA . LEU B 1 182 ? 7.379 21.734 -4.465 1 98.69 182 LEU B CA 1
ATOM 5895 C C . LEU B 1 182 ? 6.238 20.75 -4.723 1 98.69 182 LEU B C 1
ATOM 5897 O O . LEU B 1 182 ? 5.16 21.156 -5.172 1 98.69 182 LEU B O 1
ATOM 5901 N N . PHE B 1 183 ? 6.484 19.516 -4.453 1 98.44 183 PHE B N 1
ATOM 5902 C CA . PHE B 1 183 ? 5.434 18.531 -4.676 1 98.44 183 PHE B CA 1
ATOM 5903 C C . PHE B 1 183 ? 4.281 18.734 -3.701 1 98.44 183 PHE B C 1
ATOM 5905 O O . PHE B 1 183 ? 3.117 18.516 -4.051 1 98.44 183 PHE B O 1
ATOM 5912 N N . THR B 1 184 ? 4.574 19.094 -2.486 1 98.25 184 THR B N 1
ATOM 5913 C CA . THR B 1 184 ? 3.527 19.438 -1.532 1 98.25 184 THR B CA 1
ATOM 5914 C C . THR B 1 184 ? 2.719 20.641 -2.029 1 98.25 184 THR B C 1
ATOM 5916 O O . THR B 1 184 ? 1.49 20.641 -1.938 1 98.25 184 THR B O 1
ATOM 5919 N N . MET B 1 185 ? 3.443 21.562 -2.574 1 98.19 185 MET B N 1
ATOM 5920 C CA . MET B 1 185 ? 2.768 22.766 -3.045 1 98.19 185 MET B CA 1
ATOM 5921 C C . MET B 1 185 ? 1.938 22.469 -4.289 1 98.19 185 MET B C 1
ATOM 5923 O O . MET B 1 185 ? 0.882 23.078 -4.492 1 98.19 185 MET B O 1
ATOM 5927 N N . MET B 1 186 ? 2.434 21.609 -5.137 1 98.12 186 MET B N 1
ATOM 5928 C CA . MET B 1 186 ? 1.63 21.219 -6.289 1 98.12 186 MET B CA 1
ATOM 5929 C C . MET B 1 186 ? 0.312 20.594 -5.844 1 98.12 186 MET B C 1
ATOM 5931 O O . MET B 1 186 ? -0.739 20.859 -6.426 1 98.12 186 MET B O 1
ATOM 5935 N N . MET B 1 187 ? 0.426 19.797 -4.875 1 97.69 187 MET B N 1
ATOM 5936 C CA . MET B 1 187 ? -0.797 19.219 -4.316 1 97.69 187 MET B CA 1
ATOM 5937 C C . MET B 1 187 ? -1.721 20.312 -3.793 1 97.69 187 MET B C 1
ATOM 5939 O O . MET B 1 187 ? -2.932 20.266 -4.012 1 97.69 187 MET B O 1
ATOM 5943 N N . TRP B 1 188 ? -1.135 21.266 -3.102 1 97.75 188 TRP B N 1
ATOM 5944 C CA . TRP B 1 188 ? -1.886 22.391 -2.557 1 97.75 188 TRP B CA 1
ATOM 5945 C C . TRP B 1 188 ? -2.607 23.156 -3.666 1 97.75 188 TRP B C 1
ATOM 5947 O O . TRP B 1 188 ? -3.795 23.453 -3.541 1 97.75 188 TRP B O 1
ATOM 5957 N N . TYR B 1 189 ? -1.953 23.406 -4.746 1 97.69 189 TYR B N 1
ATOM 5958 C CA . TYR B 1 189 ? -2.549 24.141 -5.859 1 97.69 189 TYR B CA 1
ATOM 5959 C C . TYR B 1 189 ? -3.752 23.391 -6.422 1 97.69 189 TYR B C 1
ATOM 5961 O O . TYR B 1 189 ? -4.801 24 -6.672 1 97.69 189 TYR B O 1
ATOM 5969 N N . VAL B 1 190 ? -3.598 22.141 -6.523 1 96.75 190 VAL B N 1
ATOM 5970 C CA . VAL B 1 190 ? -4.648 21.344 -7.148 1 96.75 190 VAL B CA 1
ATOM 5971 C C . VAL B 1 190 ? -5.863 21.281 -6.223 1 96.75 190 VAL B C 1
ATOM 5973 O O . VAL B 1 190 ? -6.996 21.484 -6.66 1 96.75 190 VAL B O 1
ATOM 5976 N N . CYS B 1 191 ? -5.637 21.078 -5.008 1 95.56 191 CYS B N 1
ATOM 5977 C CA . CYS B 1 191 ? -6.766 20.781 -4.133 1 95.56 191 CYS B CA 1
ATOM 5978 C C . CYS B 1 191 ? -7.461 22.062 -3.697 1 95.56 191 CYS B C 1
ATOM 5980 O O . CYS B 1 191 ? -8.664 22.062 -3.426 1 95.56 191 CYS B O 1
ATOM 5982 N N . THR B 1 192 ? -6.805 23.203 -3.703 1 96.44 192 THR B N 1
ATOM 5983 C CA . THR B 1 192 ? -7.395 24.438 -3.182 1 96.44 192 THR B CA 1
ATOM 5984 C C . THR B 1 192 ? -8.281 25.094 -4.23 1 96.44 192 THR B C 1
ATOM 5986 O O . THR B 1 192 ? -9 26.047 -3.934 1 96.44 192 THR B O 1
ATOM 5989 N N . ILE B 1 193 ? -8.312 24.562 -5.387 1 94.94 193 ILE B N 1
ATOM 5990 C CA . ILE B 1 193 ? -9.25 25.062 -6.391 1 94.94 193 ILE B CA 1
ATOM 5991 C C . ILE B 1 193 ? -10.68 24.891 -5.891 1 94.94 193 ILE B C 1
ATOM 5993 O O . ILE B 1 193 ? -11.516 25.781 -6.066 1 94.94 193 ILE B O 1
ATOM 5997 N N . GLY B 1 194 ? -10.945 23.797 -5.277 1 94.12 194 GLY B N 1
ATOM 5998 C CA . GLY B 1 194 ? -12.273 23.516 -4.75 1 94.12 194 GLY B CA 1
ATOM 5999 C C . GLY B 1 194 ? -12.734 24.547 -3.729 1 94.12 194 GLY B C 1
ATOM 6000 O O . GLY B 1 194 ? -13.805 25.141 -3.879 1 94.12 194 GLY B O 1
ATOM 6001 N N . VAL B 1 195 ? -11.906 24.797 -2.787 1 95 195 VAL B N 1
ATOM 6002 C CA . VAL B 1 195 ? -12.297 25.703 -1.715 1 95 195 VAL B CA 1
ATOM 6003 C C . VAL B 1 195 ? -12.312 27.141 -2.238 1 95 195 VAL B C 1
ATOM 6005 O O . VAL B 1 195 ? -13.125 27.969 -1.792 1 95 195 VAL B O 1
ATOM 6008 N N . ALA B 1 196 ? -11.477 27.469 -3.172 1 96.44 196 ALA B N 1
ATOM 6009 C CA . ALA B 1 196 ? -11.492 28.797 -3.768 1 96.44 196 ALA B CA 1
ATOM 6010 C C . ALA B 1 196 ? -12.82 29.078 -4.465 1 96.44 196 ALA B C 1
ATOM 6012 O O . ALA B 1 196 ? -13.406 30.141 -4.297 1 96.44 196 ALA B O 1
ATOM 6013 N N . VAL B 1 197 ? -13.273 28.094 -5.199 1 95 197 VAL B N 1
ATOM 6014 C CA . VAL B 1 197 ? -14.547 28.234 -5.887 1 95 197 VAL B CA 1
ATOM 6015 C C . VAL B 1 197 ? -15.68 28.312 -4.867 1 95 197 VAL B C 1
ATOM 6017 O O . VAL B 1 197 ? -16.609 29.109 -5.02 1 95 197 VAL B O 1
ATOM 6020 N N . GLU B 1 198 ? -15.594 27.562 -3.883 1 95.06 198 GLU B N 1
ATOM 6021 C CA . GLU B 1 198 ? -16.609 27.578 -2.832 1 95.06 198 GLU B CA 1
ATOM 6022 C C . GLU B 1 198 ? -16.688 28.938 -2.158 1 95.06 198 GLU B C 1
ATOM 6024 O O . GLU B 1 198 ? -17.766 29.531 -2.066 1 95.06 198 GLU B O 1
ATOM 6029 N N . VAL B 1 199 ? -15.578 29.453 -1.727 1 96.06 199 VAL B N 1
ATOM 6030 C CA . VAL B 1 199 ? -15.531 30.656 -0.91 1 96.06 199 VAL B CA 1
ATOM 6031 C C . VAL B 1 199 ? -15.828 31.891 -1.775 1 96.06 199 VAL B C 1
ATOM 6033 O O . VAL B 1 199 ? -16.719 32.688 -1.452 1 96.06 199 VAL B O 1
ATOM 6036 N N . VAL B 1 200 ? -15.18 32 -2.883 1 95.56 200 VAL B N 1
ATOM 6037 C CA . VAL B 1 200 ? -15.281 33.188 -3.711 1 95.56 200 VAL B CA 1
ATOM 6038 C C . VAL B 1 200 ? -16.547 33.125 -4.562 1 95.56 200 VAL B C 1
ATOM 6040 O O . VAL B 1 200 ? -17.234 34.156 -4.727 1 95.56 200 VAL B O 1
ATOM 6043 N N . GLY B 1 201 ? -16.875 31.984 -5.039 1 93.31 201 GLY B N 1
ATOM 6044 C CA . GLY B 1 201 ? -17.984 31.859 -5.977 1 93.31 201 GLY B CA 1
ATOM 6045 C C . GLY B 1 201 ? -19.328 31.703 -5.293 1 93.31 201 GLY B C 1
ATOM 6046 O O . GLY B 1 201 ? -20.359 32.062 -5.855 1 93.31 201 GLY B O 1
ATOM 6047 N N . LEU B 1 202 ? -19.266 31.141 -4.086 1 93.44 202 LEU B N 1
ATOM 6048 C CA . LEU B 1 202 ? -20.562 30.797 -3.484 1 93.44 202 LEU B CA 1
ATOM 6049 C C . LEU B 1 202 ? -20.734 31.5 -2.146 1 93.44 202 LEU B C 1
ATOM 6051 O O . LEU B 1 202 ? -21.703 32.25 -1.961 1 93.44 202 LEU B O 1
ATOM 6055 N N . LEU B 1 203 ? -19.844 31.469 -1.271 1 95.5 203 LEU B N 1
ATOM 6056 C CA . LEU B 1 203 ? -20.062 31.859 0.116 1 95.5 203 LEU B CA 1
ATOM 6057 C C . LEU B 1 203 ? -19.984 33.375 0.269 1 95.5 203 LEU B C 1
ATOM 6059 O O . LEU B 1 203 ? -20.766 33.969 1.032 1 95.5 203 LEU B O 1
ATOM 6063 N N . ILE B 1 204 ? -19.016 34.031 -0.376 1 96.38 204 ILE B N 1
ATOM 6064 C CA . ILE B 1 204 ? -18.922 35.469 -0.274 1 96.38 204 ILE B CA 1
ATOM 6065 C C . ILE B 1 204 ? -20.172 36.125 -0.847 1 96.38 204 ILE B C 1
ATOM 6067 O O . ILE B 1 204 ? -20.828 36.938 -0.17 1 96.38 204 ILE B O 1
ATOM 6071 N N . PRO B 1 205 ? -20.641 35.75 -2.074 1 95.44 205 PRO B N 1
ATOM 6072 C CA . PRO B 1 205 ? -21.875 36.344 -2.578 1 95.44 205 PRO B CA 1
ATOM 6073 C C . PRO B 1 205 ? -23.078 36.062 -1.671 1 95.44 205 PRO B C 1
ATOM 6075 O O . PRO B 1 205 ? -23.938 36.906 -1.488 1 95.44 205 PRO B O 1
ATOM 6078 N N . TRP B 1 206 ? -23.125 34.844 -1.164 1 93.94 206 TRP B N 1
ATOM 6079 C CA . TRP B 1 206 ? -24.203 34.469 -0.266 1 93.94 206 TRP B CA 1
ATOM 6080 C C . TRP B 1 206 ? -24.172 35.312 1.013 1 93.94 206 TRP B C 1
ATOM 6082 O O . TRP B 1 206 ? -25.188 35.844 1.443 1 93.94 206 TRP B O 1
ATOM 6092 N N . SER B 1 207 ? -23.047 35.5 1.6 1 94.69 207 SER B N 1
ATOM 6093 C CA . SER B 1 207 ? -22.891 36.219 2.861 1 94.69 207 SER B CA 1
ATOM 6094 C C . SER B 1 207 ? -23.125 37.688 2.68 1 94.69 207 SER B C 1
ATOM 6096 O O . SER B 1 207 ? -23.516 38.406 3.627 1 94.69 207 SER B O 1
ATOM 6098 N N . LEU B 1 208 ? -22.969 38.219 1.493 1 95.69 208 LEU B N 1
ATOM 6099 C CA . LEU B 1 208 ? -23.203 39.625 1.195 1 95.69 208 LEU B CA 1
ATOM 6100 C C . LEU B 1 208 ? -24.656 39.875 0.792 1 95.69 208 LEU B C 1
ATOM 6102 O O . LEU B 1 208 ? -25.062 41 0.592 1 95.69 208 LEU B O 1
ATOM 6106 N N . GLY B 1 209 ? -25.359 38.75 0.644 1 92.69 209 GLY B N 1
ATOM 6107 C CA . GLY B 1 209 ? -26.781 38.875 0.316 1 92.69 209 GLY B CA 1
ATOM 6108 C C . GLY B 1 209 ? -27.031 38.969 -1.177 1 92.69 209 GLY B C 1
ATOM 6109 O O . GLY B 1 209 ? -28.141 39.281 -1.601 1 92.69 209 GLY B O 1
ATOM 6110 N N . TRP B 1 210 ? -26.062 38.719 -1.94 1 93.62 210 TRP B N 1
ATOM 6111 C CA . TRP B 1 210 ? -26.25 38.75 -3.389 1 93.62 210 TRP B CA 1
ATOM 6112 C C . TRP B 1 210 ? -27.016 37.562 -3.887 1 93.62 210 TRP B C 1
ATOM 6114 O O . TRP B 1 210 ? -27.625 37.594 -4.957 1 93.62 210 TRP B O 1
ATOM 6124 N N . VAL B 1 211 ? -26.891 36.406 -3.127 1 88.06 211 VAL B N 1
ATOM 6125 C CA . VAL B 1 211 ? -27.625 35.188 -3.391 1 88.06 211 VAL B CA 1
ATOM 6126 C C . VAL B 1 211 ? -28.422 34.781 -2.156 1 88.06 211 VAL B C 1
ATOM 6128 O O . VAL B 1 211 ? -27.922 34.812 -1.033 1 88.06 211 VAL B O 1
ATOM 6131 N N . THR B 1 212 ? -29.672 34.375 -2.346 1 84.12 212 THR B N 1
ATOM 6132 C CA . THR B 1 212 ? -30.594 34.188 -1.23 1 84.12 212 THR B CA 1
ATOM 6133 C C . THR B 1 212 ? -30.453 32.781 -0.661 1 84.12 212 THR B C 1
ATOM 6135 O O . THR B 1 212 ? -30.688 32.562 0.531 1 84.12 212 THR B O 1
ATOM 6138 N N . GLU B 1 213 ? -30.172 31.828 -1.572 1 82.81 213 GLU B N 1
ATOM 6139 C CA . GLU B 1 213 ? -30.109 30.453 -1.088 1 82.81 213 GLU B CA 1
ATOM 6140 C C . GLU B 1 213 ? -28.969 29.688 -1.757 1 82.81 213 GLU B C 1
ATOM 6142 O O . GLU B 1 213 ? -28.562 30.016 -2.877 1 82.81 213 GLU B O 1
ATOM 6147 N N . ILE B 1 214 ? -28.375 28.797 -0.975 1 83.44 214 ILE B N 1
ATOM 6148 C CA . ILE B 1 214 ? -27.328 27.922 -1.501 1 83.44 214 ILE B CA 1
ATOM 6149 C C . ILE B 1 214 ? -27.688 26.453 -1.206 1 83.44 214 ILE B C 1
ATOM 6151 O O . ILE B 1 214 ? -28.109 26.125 -0.096 1 83.44 214 ILE B O 1
ATOM 6155 N N . GLU B 1 215 ? -27.719 25.688 -2.25 1 84 215 GLU B N 1
ATOM 6156 C CA . GLU B 1 215 ? -27.875 24.25 -2.035 1 84 215 GLU B CA 1
ATOM 6157 C C . GLU B 1 215 ? -26.641 23.656 -1.358 1 84 215 GLU B C 1
ATOM 6159 O O . GLU B 1 215 ? -25.516 23.812 -1.847 1 84 215 GLU B O 1
ATOM 6164 N N . PRO B 1 216 ? -26.781 22.938 -0.318 1 88.06 216 PRO B N 1
ATOM 6165 C CA . PRO B 1 216 ? -25.656 22.562 0.543 1 88.06 216 PRO B CA 1
ATOM 6166 C C . PRO B 1 216 ? -24.75 21.516 -0.1 1 88.06 216 PRO B C 1
ATOM 6168 O O . PRO B 1 216 ? -23.578 21.422 0.246 1 88.06 216 PRO B O 1
ATOM 6171 N N . LEU B 1 217 ? -25.219 20.734 -0.994 1 90.5 217 LEU B N 1
ATOM 6172 C CA . LEU B 1 217 ? -24.438 19.625 -1.496 1 90.5 217 LEU B CA 1
ATOM 6173 C C . LEU B 1 217 ? -23.234 20.109 -2.285 1 90.5 217 LEU B C 1
ATOM 6175 O O . LEU B 1 217 ? -22.125 19.562 -2.152 1 90.5 217 LEU B O 1
ATOM 6179 N N . LEU B 1 218 ? -23.453 21.109 -3.098 1 91.19 218 LEU B N 1
ATOM 6180 C CA . LEU B 1 218 ? -22.391 21.594 -3.957 1 91.19 218 LEU B CA 1
ATOM 6181 C C . LEU B 1 218 ? -21.266 22.219 -3.127 1 91.19 218 LEU B C 1
ATOM 6183 O O . LEU B 1 218 ? -20.109 21.844 -3.258 1 91.19 218 LEU B O 1
ATOM 6187 N N . PRO B 1 219 ? -21.562 23.188 -2.244 1 92.94 219 PRO B N 1
ATOM 6188 C CA . PRO B 1 219 ? -20.484 23.75 -1.421 1 92.94 219 PRO B CA 1
ATOM 6189 C C . PRO B 1 219 ? -19.797 22.688 -0.562 1 92.94 219 PRO B C 1
ATOM 6191 O O . PRO B 1 219 ? -18.578 22.734 -0.361 1 92.94 219 PRO B O 1
ATOM 6194 N N . ARG B 1 220 ? -20.5 21.75 -0.088 1 93.56 220 ARG B N 1
ATOM 6195 C CA . ARG B 1 220 ? -19.906 20.672 0.7 1 93.56 220 ARG B CA 1
ATOM 6196 C C . ARG B 1 220 ? -18.938 19.844 -0.137 1 93.56 220 ARG B C 1
ATOM 6198 O O . ARG B 1 220 ? -17.875 19.438 0.351 1 93.56 220 ARG B O 1
ATOM 6205 N N . THR B 1 221 ? -19.328 19.547 -1.326 1 94.44 221 THR B N 1
ATOM 6206 C CA . THR B 1 221 ? -18.469 18.766 -2.223 1 94.44 221 THR B CA 1
ATOM 6207 C C . THR B 1 221 ? -17.203 19.531 -2.574 1 94.44 221 THR B C 1
ATOM 6209 O O . THR B 1 221 ? -16.109 18.969 -2.582 1 94.44 221 THR B O 1
ATOM 6212 N N . LEU B 1 222 ? -17.375 20.766 -2.832 1 94.88 222 LEU B N 1
ATOM 6213 C CA . LEU B 1 222 ? -16.203 21.594 -3.133 1 94.88 222 LEU B CA 1
ATOM 6214 C C . LEU B 1 222 ? -15.289 21.703 -1.924 1 94.88 222 LEU B C 1
ATOM 6216 O O . LEU B 1 222 ? -14.062 21.672 -2.07 1 94.88 222 LEU B O 1
ATOM 6220 N N . PHE B 1 223 ? -15.891 21.812 -0.809 1 95.38 223 PHE B N 1
ATOM 6221 C CA . PHE B 1 223 ? -15.094 21.844 0.411 1 95.38 223 PHE B CA 1
ATOM 6222 C C . PHE B 1 223 ? -14.289 20.562 0.563 1 95.38 223 PHE B C 1
ATOM 6224 O O . PHE B 1 223 ? -13.094 20.594 0.844 1 95.38 223 PHE B O 1
ATOM 6231 N N . TRP B 1 224 ? -14.883 19.484 0.35 1 95.56 224 TRP B N 1
ATOM 6232 C CA . TRP B 1 224 ? -14.203 18.219 0.63 1 95.56 224 TRP B CA 1
ATOM 6233 C C . TRP B 1 224 ? -13.25 17.859 -0.497 1 95.56 224 TRP B C 1
ATOM 6235 O O . TRP B 1 224 ? -12.273 17.125 -0.284 1 95.56 224 TRP B O 1
ATOM 6245 N N . TYR B 1 225 ? -13.57 18.359 -1.687 1 95.19 225 TYR B N 1
ATOM 6246 C CA . TYR B 1 225 ? -12.539 18.297 -2.713 1 95.19 225 TYR B CA 1
ATOM 6247 C C . TYR B 1 225 ? -11.227 18.859 -2.197 1 95.19 225 TYR B C 1
ATOM 6249 O O . TYR B 1 225 ? -10.156 18.297 -2.426 1 95.19 225 TYR B O 1
ATOM 6257 N N . PHE B 1 226 ? -11.281 19.797 -1.485 1 94.88 226 PHE B N 1
ATOM 6258 C CA . PHE B 1 226 ? -10.148 20.422 -0.81 1 94.88 226 PHE B CA 1
ATOM 6259 C C . PHE B 1 226 ? -9.852 19.703 0.504 1 94.88 226 PHE B C 1
ATOM 6261 O O . PHE B 1 226 ? -8.711 19.297 0.752 1 94.88 226 PHE B O 1
ATOM 6268 N N . GLY B 1 227 ? -10.773 19.5 1.27 1 92.19 227 GLY B N 1
ATOM 6269 C CA . GLY B 1 227 ? -10.664 19.172 2.682 1 92.19 227 GLY B CA 1
ATOM 6270 C C . GLY B 1 227 ? -10.023 17.812 2.932 1 92.19 227 GLY B C 1
ATOM 6271 O O . GLY B 1 227 ? -9.273 17.656 3.896 1 92.19 227 GLY B O 1
ATOM 6272 N N . HIS B 1 228 ? -10.352 16.906 2.162 1 90.94 228 HIS B N 1
ATOM 6273 C CA . HIS B 1 228 ? -9.688 15.641 2.396 1 90.94 228 HIS B CA 1
ATOM 6274 C C . HIS B 1 228 ? -8.219 15.703 1.981 1 90.94 228 HIS B C 1
ATOM 6276 O O . HIS B 1 228 ? -7.359 15.117 2.641 1 90.94 228 HIS B O 1
ATOM 6282 N N . ALA B 1 229 ? -7.957 16.344 0.991 1 92.19 229 ALA B N 1
ATOM 6283 C CA . ALA B 1 229 ? -6.582 16.484 0.518 1 92.19 229 ALA B CA 1
ATOM 6284 C C . ALA B 1 229 ? -5.746 17.297 1.495 1 92.19 229 ALA B C 1
ATOM 6286 O O . ALA B 1 229 ? -4.547 17.047 1.656 1 92.19 229 ALA B O 1
ATOM 6287 N N . VAL B 1 230 ? -6.332 18.188 2.133 1 90.94 230 VAL B N 1
ATOM 6288 C CA . VAL B 1 230 ? -5.598 19.078 3.021 1 90.94 230 VAL B CA 1
ATOM 6289 C C . VAL B 1 230 ? -4.969 18.281 4.16 1 90.94 230 VAL B C 1
ATOM 6291 O O . VAL B 1 230 ? -3.92 18.656 4.688 1 90.94 230 VAL B O 1
ATOM 6294 N N . VAL B 1 231 ? -5.602 17.266 4.523 1 91.81 231 VAL B N 1
ATOM 6295 C CA . VAL B 1 231 ? -5.027 16.453 5.59 1 91.81 231 VAL B CA 1
ATOM 6296 C C . VAL B 1 231 ? -3.643 15.961 5.18 1 91.81 231 VAL B C 1
ATOM 6298 O O . VAL B 1 231 ? -2.74 15.852 6.012 1 91.81 231 VAL B O 1
ATOM 6301 N N . TYR B 1 232 ? -3.504 15.734 3.949 1 93.88 232 TYR B N 1
ATOM 6302 C CA . TYR B 1 232 ? -2.199 15.297 3.467 1 93.88 232 TYR B CA 1
ATOM 6303 C C . TYR B 1 232 ? -1.266 16.484 3.27 1 93.88 232 TYR B C 1
ATOM 6305 O O . TYR B 1 232 ? -0.043 16.344 3.338 1 93.88 232 TYR B O 1
ATOM 6313 N N . PHE B 1 233 ? -1.798 17.594 2.99 1 93.81 233 PHE B N 1
ATOM 6314 C CA . PHE B 1 233 ? -0.985 18.797 2.926 1 93.81 233 PHE B CA 1
ATOM 6315 C C . PHE B 1 233 ? -0.351 19.094 4.277 1 93.81 233 PHE B C 1
ATOM 6317 O O . PHE B 1 233 ? 0.777 19.594 4.348 1 93.81 233 PHE B O 1
ATOM 6324 N N . TRP B 1 234 ? -1.066 18.75 5.277 1 96 234 TRP B N 1
ATOM 6325 C CA . TRP B 1 234 ? -0.514 18.906 6.621 1 96 234 TRP B CA 1
ATOM 6326 C C . TRP B 1 234 ? 0.519 17.812 6.906 1 96 234 TRP B C 1
ATOM 6328 O O . TRP B 1 234 ? 1.553 18.078 7.523 1 96 234 TRP B O 1
ATOM 6338 N N . LEU B 1 235 ? 0.26 16.703 6.41 1 96.44 235 LEU B N 1
ATOM 6339 C CA . LEU B 1 235 ? 1.061 15.531 6.742 1 96.44 235 LEU B CA 1
ATOM 6340 C C . LEU B 1 235 ? 2.391 15.555 5.996 1 96.44 235 LEU B C 1
ATOM 6342 O O . LEU B 1 235 ? 3.424 15.172 6.547 1 96.44 235 LEU B O 1
ATOM 6346 N N . LEU B 1 236 ? 2.377 15.938 4.785 1 97.88 236 LEU B N 1
ATOM 6347 C CA . LEU B 1 236 ? 3.564 15.852 3.945 1 97.88 236 LEU B CA 1
ATOM 6348 C C . LEU B 1 236 ? 4.699 16.688 4.523 1 97.88 236 LEU B C 1
ATOM 6350 O O . LEU B 1 236 ? 5.855 16.25 4.539 1 97.88 236 LEU B O 1
ATOM 6354 N N . PRO B 1 237 ? 4.469 17.859 5.043 1 98.12 237 PRO B N 1
ATOM 6355 C CA . PRO B 1 237 ? 5.547 18.594 5.719 1 98.12 237 PRO B CA 1
ATOM 6356 C C . PRO B 1 237 ? 6.082 17.844 6.945 1 98.12 237 PRO B C 1
ATOM 6358 O O . PRO B 1 237 ? 7.266 17.969 7.273 1 98.12 237 PRO B O 1
ATOM 6361 N N . ALA B 1 238 ? 5.195 17.156 7.629 1 98.06 238 ALA B N 1
ATOM 6362 C CA . ALA B 1 238 ? 5.695 16.281 8.688 1 98.06 238 ALA B CA 1
ATOM 6363 C C . ALA B 1 238 ? 6.617 15.203 8.117 1 98.06 238 ALA B C 1
ATOM 6365 O O . ALA B 1 238 ? 7.684 14.93 8.672 1 98.06 238 ALA B O 1
ATOM 6366 N N . TYR B 1 239 ? 6.188 14.625 6.996 1 97.75 239 TYR B N 1
ATOM 6367 C CA . TYR B 1 239 ? 7.047 13.68 6.301 1 97.75 239 TYR B CA 1
ATOM 6368 C C . TYR B 1 239 ? 8.359 14.336 5.875 1 97.75 239 TYR B C 1
ATOM 6370 O O . TYR B 1 239 ? 9.422 13.727 5.98 1 97.75 239 TYR B O 1
ATOM 6378 N N . TYR B 1 240 ? 8.219 15.523 5.395 1 97.88 240 TYR B N 1
ATOM 6379 C CA . TYR B 1 240 ? 9.375 16.344 5.035 1 97.88 240 TYR B CA 1
ATOM 6380 C C . TYR B 1 240 ? 10.406 16.344 6.156 1 97.88 240 TYR B C 1
ATOM 6382 O O . TYR B 1 240 ? 11.594 16.109 5.914 1 97.88 240 TYR B O 1
ATOM 6390 N N . VAL B 1 241 ? 10 16.469 7.344 1 98.12 241 VAL B N 1
ATOM 6391 C CA . VAL B 1 241 ? 10.844 16.5 8.531 1 98.12 241 VAL B CA 1
ATOM 6392 C C . VAL B 1 241 ? 11.359 15.094 8.828 1 98.12 241 VAL B C 1
ATOM 6394 O O . VAL B 1 241 ? 12.547 14.898 9.086 1 98.12 241 VAL B O 1
ATOM 6397 N N . TRP B 1 242 ? 10.508 14.141 8.719 1 97.88 242 TRP B N 1
ATOM 6398 C CA . TRP B 1 242 ? 10.852 12.773 9.07 1 97.88 242 TRP B CA 1
ATOM 6399 C C . TRP B 1 242 ? 11.852 12.188 8.086 1 97.88 242 TRP B C 1
ATOM 6401 O O . TRP B 1 242 ? 12.703 11.375 8.461 1 97.88 242 TRP B O 1
ATOM 6411 N N . TYR B 1 243 ? 11.773 12.562 6.863 1 97 243 TYR B N 1
ATOM 6412 C CA . TYR B 1 243 ? 12.664 12.039 5.836 1 97 243 TYR B CA 1
ATOM 6413 C C . TYR B 1 243 ? 14 12.773 5.848 1 97 243 TYR B C 1
ATOM 6415 O O . TYR B 1 243 ? 15.062 12.148 5.734 1 97 243 TYR B O 1
ATOM 6423 N N . ALA B 1 244 ? 13.992 14.07 6.039 1 95.31 244 ALA B N 1
ATOM 6424 C CA . ALA B 1 244 ? 15.195 14.867 5.781 1 95.31 244 ALA B CA 1
ATOM 6425 C C . ALA B 1 244 ? 15.945 15.156 7.074 1 95.31 244 ALA B C 1
ATOM 6427 O O . ALA B 1 244 ? 17.172 15.266 7.074 1 95.31 244 ALA B O 1
ATOM 6428 N N . ILE B 1 245 ? 15.25 15.273 8.172 1 95.88 245 ILE B N 1
ATOM 6429 C CA . ILE B 1 245 ? 15.883 15.836 9.359 1 95.88 245 ILE B CA 1
ATOM 6430 C C . ILE B 1 245 ? 15.992 14.766 10.438 1 95.88 245 ILE B C 1
ATOM 6432 O O . ILE B 1 245 ? 17.031 14.648 11.102 1 95.88 245 ILE B O 1
ATOM 6436 N N . LEU B 1 246 ? 14.992 13.961 10.57 1 96.69 246 LEU B N 1
ATOM 6437 C CA . LEU B 1 246 ? 14.93 12.969 11.641 1 96.69 246 LEU B CA 1
ATOM 6438 C C . LEU B 1 246 ? 16.078 11.977 11.539 1 96.69 246 LEU B C 1
ATOM 6440 O O . LEU B 1 246 ? 16.656 11.578 12.555 1 96.69 246 LEU B O 1
ATOM 6444 N N . PRO B 1 247 ? 16.453 11.555 10.328 1 95.5 247 PRO B N 1
ATOM 6445 C CA . PRO B 1 247 ? 17.625 10.664 10.234 1 95.5 247 PRO B CA 1
ATOM 6446 C C . PRO B 1 247 ? 18.891 11.281 10.836 1 95.5 247 PRO B C 1
ATOM 6448 O O . PRO B 1 247 ? 19.625 10.602 11.555 1 95.5 247 PRO B O 1
ATOM 6451 N N . LYS B 1 248 ? 19.078 12.492 10.578 1 94.06 248 LYS B N 1
ATOM 6452 C CA . LYS B 1 248 ? 20.219 13.211 11.141 1 94.06 248 LYS B CA 1
ATOM 6453 C C . LYS B 1 248 ? 20.125 13.297 12.656 1 94.06 248 LYS B C 1
ATOM 6455 O O . LYS B 1 248 ? 21.109 13.078 13.359 1 94.06 248 LYS B O 1
ATOM 6460 N N . LEU B 1 249 ? 18.953 13.633 13.156 1 95.25 249 LEU B N 1
ATOM 6461 C CA . LEU B 1 249 ? 18.75 13.734 14.594 1 95.25 249 LEU B CA 1
ATOM 6462 C C . LEU B 1 249 ? 19.031 12.398 15.281 1 95.25 249 LEU B C 1
ATOM 6464 O O . LEU B 1 249 ? 19.453 12.367 16.438 1 95.25 249 LEU B O 1
ATOM 6468 N N . SER B 1 250 ? 18.859 11.359 14.516 1 95.5 250 SER B N 1
ATOM 6469 C CA . SER B 1 250 ? 19.094 10.023 15.047 1 95.5 250 SER B CA 1
ATOM 6470 C C . SER B 1 250 ? 20.562 9.625 14.953 1 95.5 250 SER B C 1
ATOM 6472 O O . SER B 1 250 ? 20.969 8.594 15.492 1 95.5 250 SER B O 1
ATOM 6474 N N . GLY B 1 251 ? 21.328 10.445 14.227 1 93.94 251 GLY B N 1
ATOM 6475 C CA . GLY B 1 251 ? 22.734 10.125 13.984 1 93.94 251 GLY B CA 1
ATOM 6476 C C . GLY B 1 251 ? 22.953 9.32 12.711 1 93.94 251 GLY B C 1
ATOM 6477 O O . GLY B 1 251 ? 24 8.719 12.531 1 93.94 251 GLY B O 1
ATOM 6478 N N . GLY B 1 252 ? 21.938 9.25 11.969 1 93.75 252 GLY B N 1
ATOM 6479 C CA . GLY B 1 252 ? 22.016 8.438 10.766 1 93.75 252 GLY B CA 1
ATOM 6480 C C . GLY B 1 252 ? 21.828 9.234 9.492 1 93.75 252 GLY B C 1
ATOM 6481 O O . GLY B 1 252 ? 22.188 10.414 9.43 1 93.75 252 GLY B O 1
ATOM 6482 N N . ARG B 1 253 ? 21.484 8.523 8.422 1 94.12 253 ARG B N 1
ATOM 6483 C CA . ARG B 1 253 ? 21.219 9.055 7.086 1 94.12 253 ARG B CA 1
ATOM 6484 C C . ARG B 1 253 ? 19.891 8.547 6.543 1 94.12 253 ARG B C 1
ATOM 6486 O O . ARG B 1 253 ? 19.391 7.512 6.977 1 94.12 253 ARG B O 1
ATOM 6493 N N . LEU B 1 254 ? 19.312 9.344 5.629 1 95 254 LEU B N 1
ATOM 6494 C CA . LEU B 1 254 ? 18.109 8.898 4.941 1 95 254 LEU B CA 1
ATOM 6495 C C . LEU B 1 254 ? 18.359 7.59 4.203 1 95 254 LEU B C 1
ATOM 6497 O O . LEU B 1 254 ? 19.344 7.457 3.477 1 95 254 LEU B O 1
ATOM 6501 N N . PHE B 1 255 ? 17.453 6.734 4.336 1 89.19 255 PHE B N 1
ATOM 6502 C CA . PHE B 1 255 ? 17.594 5.387 3.791 1 89.19 255 PHE B CA 1
ATOM 6503 C C . PHE B 1 255 ? 17.594 5.414 2.268 1 89.19 255 PHE B C 1
ATOM 6505 O O . PHE B 1 255 ? 18.438 4.781 1.627 1 89.19 255 PHE B O 1
ATOM 6512 N N . SER B 1 256 ? 16.672 6.125 1.695 1 88.5 256 SER B N 1
ATOM 6513 C CA . SER B 1 256 ? 16.531 6.055 0.245 1 88.5 256 SER B CA 1
ATOM 6514 C C . SER B 1 256 ? 15.922 7.336 -0.314 1 88.5 256 SER B C 1
ATOM 6516 O O . SER B 1 256 ? 14.789 7.688 0.019 1 88.5 256 SER B O 1
ATOM 6518 N N . ASP B 1 257 ? 16.641 7.977 -1.185 1 90.88 257 ASP B N 1
ATOM 6519 C CA . ASP B 1 257 ? 16.156 9.148 -1.903 1 90.88 257 ASP B CA 1
ATOM 6520 C C . ASP B 1 257 ? 14.992 8.781 -2.822 1 90.88 257 ASP B C 1
ATOM 6522 O O . ASP B 1 257 ? 13.992 9.508 -2.885 1 90.88 257 ASP B O 1
ATOM 6526 N N . ALA B 1 258 ? 15.094 7.664 -3.469 1 87 258 ALA B N 1
ATOM 6527 C CA . ALA B 1 258 ? 14.078 7.219 -4.414 1 87 258 ALA B CA 1
ATOM 6528 C C . ALA B 1 258 ? 12.734 7.012 -3.719 1 87 258 ALA B C 1
ATOM 6530 O O . ALA B 1 258 ? 11.695 7.426 -4.23 1 87 258 ALA B O 1
ATOM 6531 N N . MET B 1 259 ? 12.812 6.371 -2.582 1 86.88 259 MET B N 1
ATOM 6532 C CA . MET B 1 259 ? 11.578 6.109 -1.847 1 86.88 259 MET B CA 1
ATOM 6533 C C . MET B 1 259 ? 10.898 7.41 -1.447 1 86.88 259 MET B C 1
ATOM 6535 O O . MET B 1 259 ? 9.672 7.516 -1.508 1 86.88 259 MET B O 1
ATOM 6539 N N . THR B 1 260 ? 11.656 8.328 -1.074 1 93.88 260 THR B N 1
ATOM 6540 C CA . THR B 1 260 ? 11.125 9.633 -0.699 1 93.88 260 THR B CA 1
ATOM 6541 C C . THR B 1 260 ? 10.383 10.273 -1.87 1 93.88 260 THR B C 1
ATOM 6543 O O . THR B 1 260 ? 9.242 10.711 -1.721 1 93.88 260 THR B O 1
ATOM 6546 N N . ARG B 1 261 ? 11.016 10.281 -2.98 1 94 261 ARG B N 1
ATOM 6547 C CA . ARG B 1 261 ? 10.414 10.906 -4.156 1 94 261 ARG B CA 1
ATOM 6548 C C . ARG B 1 261 ? 9.148 10.172 -4.582 1 94 261 ARG B C 1
ATOM 6550 O O . ARG B 1 261 ? 8.141 10.797 -4.918 1 94 261 ARG B O 1
ATOM 6557 N N . ILE B 1 262 ? 9.219 8.891 -4.52 1 90.31 262 ILE B N 1
ATOM 6558 C CA . ILE B 1 262 ? 8.07 8.078 -4.914 1 90.31 262 ILE B CA 1
ATOM 6559 C C . ILE B 1 262 ? 6.883 8.391 -4.012 1 90.31 262 ILE B C 1
ATOM 6561 O O . ILE B 1 262 ? 5.758 8.555 -4.492 1 90.31 262 ILE B O 1
ATOM 6565 N N . VAL B 1 263 ? 7.141 8.469 -2.754 1 94.19 263 VAL B N 1
ATOM 6566 C CA . VAL B 1 263 ? 6.082 8.703 -1.783 1 94.19 263 VAL B CA 1
ATOM 6567 C C . VAL B 1 263 ? 5.41 10.047 -2.07 1 94.19 263 VAL B C 1
ATOM 6569 O O . VAL B 1 263 ? 4.184 10.148 -2.088 1 94.19 263 VAL B O 1
ATOM 6572 N N . PHE B 1 264 ? 6.133 11.062 -2.312 1 97.44 264 PHE B N 1
ATOM 6573 C CA . PHE B 1 264 ? 5.57 12.391 -2.535 1 97.44 264 PHE B CA 1
ATOM 6574 C C . PHE B 1 264 ? 4.828 12.445 -3.865 1 97.44 264 PHE B C 1
ATOM 6576 O O . PHE B 1 264 ? 3.811 13.133 -3.986 1 97.44 264 PHE B O 1
ATOM 6583 N N . VAL B 1 265 ? 5.285 11.711 -4.859 1 95.5 265 VAL B N 1
ATOM 6584 C CA . VAL B 1 265 ? 4.582 11.633 -6.133 1 95.5 265 VAL B CA 1
ATOM 6585 C C . VAL B 1 265 ? 3.248 10.914 -5.945 1 95.5 265 VAL B C 1
ATOM 6587 O O . VAL B 1 265 ? 2.215 11.367 -6.449 1 95.5 265 VAL B O 1
ATOM 6590 N N . ILE B 1 266 ? 3.32 9.844 -5.199 1 93.12 266 ILE B N 1
ATOM 6591 C CA . ILE B 1 266 ? 2.107 9.062 -4.977 1 93.12 266 ILE B CA 1
ATOM 6592 C C . ILE B 1 266 ? 1.082 9.906 -4.223 1 93.12 266 ILE B C 1
ATOM 6594 O O . ILE B 1 266 ? -0.107 9.891 -4.555 1 93.12 266 ILE B O 1
ATOM 6598 N N . PHE B 1 267 ? 1.518 10.609 -3.246 1 96.19 267 PHE B N 1
ATOM 6599 C CA . PHE B 1 267 ? 0.586 11.438 -2.494 1 96.19 267 PHE B CA 1
ATOM 6600 C C . PHE B 1 267 ? -0.004 12.531 -3.381 1 96.19 267 PHE B C 1
ATOM 6602 O O . PHE B 1 267 ? -1.182 12.875 -3.252 1 96.19 267 PHE B O 1
ATOM 6609 N N . LEU B 1 268 ? 0.791 13.102 -4.273 1 96.88 268 LEU B N 1
ATOM 6610 C CA . LEU B 1 268 ? 0.255 14.086 -5.207 1 96.88 268 LEU B CA 1
ATOM 6611 C C . LEU B 1 268 ? -0.869 13.484 -6.043 1 96.88 268 LEU B C 1
ATOM 6613 O O . LEU B 1 268 ? -1.903 14.125 -6.254 1 96.88 268 LEU B O 1
ATOM 6617 N N . LEU B 1 269 ? -0.724 12.281 -6.398 1 94.81 269 LEU B N 1
ATOM 6618 C CA . LEU B 1 269 ? -1.654 11.656 -7.332 1 94.81 269 LEU B CA 1
ATOM 6619 C C . LEU B 1 269 ? -2.885 11.125 -6.602 1 94.81 269 LEU B C 1
ATOM 6621 O O . LEU B 1 269 ? -4.012 11.289 -7.078 1 94.81 269 LEU B O 1
ATOM 6625 N N . LEU B 1 270 ? -2.641 10.578 -5.445 1 92.5 270 LEU B N 1
ATOM 6626 C CA . LEU B 1 270 ? -3.721 9.812 -4.836 1 92.5 270 LEU B CA 1
ATOM 6627 C C . LEU B 1 270 ? -4.477 10.648 -3.812 1 92.5 270 LEU B C 1
ATOM 6629 O O . LEU B 1 270 ? -5.613 10.328 -3.455 1 92.5 270 LEU B O 1
ATOM 6633 N N . SER B 1 271 ? -3.957 11.68 -3.338 1 94.06 271 SER B N 1
ATOM 6634 C CA . SER B 1 271 ? -4.594 12.422 -2.254 1 94.06 271 SER B CA 1
ATOM 6635 C C . SER B 1 271 ? -5.613 13.422 -2.793 1 94.06 271 SER B C 1
ATOM 6637 O O . SER B 1 271 ? -6.516 13.844 -2.068 1 94.06 271 SER B O 1
ATOM 6639 N N . THR B 1 272 ? -5.594 13.75 -4.027 1 93 272 THR B N 1
ATOM 6640 C CA . THR B 1 272 ? -6.383 14.867 -4.539 1 93 272 THR B CA 1
ATOM 6641 C C . THR B 1 272 ? -7.754 14.391 -5.012 1 93 272 THR B C 1
ATOM 6643 O O . THR B 1 272 ? -8.734 15.133 -4.949 1 93 272 THR B O 1
ATOM 6646 N N . PRO B 1 273 ? -7.922 13.141 -5.434 1 93.19 273 PRO B N 1
ATOM 6647 C CA . PRO B 1 273 ? -9.234 12.742 -5.945 1 93.19 273 PRO B CA 1
ATOM 6648 C C . PRO B 1 273 ? -10.062 11.977 -4.91 1 93.19 273 PRO B C 1
ATOM 6650 O O . PRO B 1 273 ? -10.898 11.148 -5.277 1 93.19 273 PRO B O 1
ATOM 6653 N N . VAL B 1 274 ? -9.984 12.25 -3.631 1 93 274 VAL B N 1
ATOM 6654 C CA . VAL B 1 274 ? -10.586 11.328 -2.662 1 93 274 VAL B CA 1
ATOM 6655 C C . VAL B 1 274 ? -11.586 12.078 -1.792 1 93 274 VAL B C 1
ATOM 6657 O O . VAL B 1 274 ? -12.008 11.578 -0.749 1 93 274 VAL B O 1
ATOM 6660 N N . GLY B 1 275 ? -12.133 13.117 -2.16 1 94.38 275 GLY B N 1
ATOM 6661 C CA . GLY B 1 275 ? -12.969 13.977 -1.344 1 94.38 275 GLY B CA 1
ATOM 6662 C C . GLY B 1 275 ? -14.281 13.32 -0.939 1 94.38 275 GLY B C 1
ATOM 6663 O O . GLY B 1 275 ? -14.789 13.57 0.156 1 94.38 275 GLY B O 1
ATOM 6664 N N . TYR B 1 276 ? -14.859 12.461 -1.738 1 93.69 276 TYR B N 1
ATOM 6665 C CA . TYR B 1 276 ? -16.156 11.836 -1.473 1 93.69 276 TYR B CA 1
ATOM 6666 C C . TYR B 1 276 ? -16.062 10.891 -0.278 1 93.69 276 TYR B C 1
ATOM 6668 O O . TYR B 1 276 ? -17.094 10.469 0.258 1 93.69 276 TYR B O 1
ATOM 6676 N N . HIS B 1 277 ? -14.898 10.688 0.111 1 90.69 277 HIS B N 1
ATOM 6677 C CA . HIS B 1 277 ? -14.68 9.93 1.341 1 90.69 277 HIS B CA 1
ATOM 6678 C C . HIS B 1 277 ? -15.398 10.586 2.521 1 90.69 277 HIS B C 1
ATOM 6680 O O . HIS B 1 277 ? -15.875 9.891 3.424 1 90.69 277 HIS B O 1
ATOM 6686 N N . HIS B 1 278 ? -15.492 11.789 2.564 1 92.94 278 HIS B N 1
ATOM 6687 C CA . HIS B 1 278 ? -16.141 12.539 3.639 1 92.94 278 HIS B CA 1
ATOM 6688 C C . HIS B 1 278 ? -17.641 12.672 3.391 1 92.94 278 HIS B C 1
ATOM 6690 O O . HIS B 1 278 ? -18.359 13.281 4.188 1 92.94 278 HIS B O 1
ATOM 6696 N N . GLN B 1 279 ? -18.094 12.07 2.318 1 92.88 279 GLN B N 1
ATOM 6697 C CA . GLN B 1 279 ? -19.5 12.25 1.944 1 92.88 279 GLN B CA 1
ATOM 6698 C C . GLN B 1 279 ? -20.188 10.906 1.703 1 92.88 279 GLN B C 1
ATOM 6700 O O . GLN B 1 279 ? -21.047 10.797 0.835 1 92.88 279 GLN B O 1
ATOM 6705 N N . TYR B 1 280 ? -19.766 9.977 2.432 1 88.12 280 TYR B N 1
ATOM 6706 C CA . TYR B 1 280 ? -20.375 8.656 2.324 1 88.12 280 TYR B CA 1
ATOM 6707 C C . TYR B 1 280 ? -21.844 8.703 2.727 1 88.12 280 TYR B C 1
ATOM 6709 O O . TYR B 1 280 ? -22.672 7.988 2.156 1 88.12 280 TYR B O 1
ATOM 6717 N N . ALA B 1 281 ? -22.188 9.508 3.689 1 86.25 281 ALA B N 1
ATOM 6718 C CA . ALA B 1 281 ? -23.531 9.555 4.234 1 86.25 281 ALA B CA 1
ATOM 6719 C C . ALA B 1 281 ? -24.391 10.57 3.484 1 86.25 281 ALA B C 1
ATOM 6721 O O . ALA B 1 281 ? -25.609 10.664 3.717 1 86.25 281 ALA B O 1
ATOM 6722 N N . ASP B 1 282 ? -23.703 11.336 2.588 1 87.75 282 ASP B N 1
ATOM 6723 C CA . ASP B 1 282 ? -24.453 12.359 1.871 1 87.75 282 ASP B CA 1
ATOM 6724 C C . ASP B 1 282 ? -25.25 11.75 0.714 1 87.75 282 ASP B C 1
ATOM 6726 O O . ASP B 1 282 ? -24.703 10.969 -0.071 1 87.75 282 ASP B O 1
ATOM 6730 N N . PRO B 1 283 ? -26.469 12.094 0.697 1 84.94 283 PRO B N 1
ATOM 6731 C CA . PRO B 1 283 ? -27.25 11.648 -0.464 1 84.94 283 PRO B CA 1
ATOM 6732 C C . PRO B 1 283 ? -26.906 12.422 -1.734 1 84.94 283 PRO B C 1
ATOM 6734 O O . PRO B 1 283 ? -26.297 13.492 -1.664 1 84.94 283 PRO B O 1
ATOM 6737 N N . GLY B 1 284 ? -27.094 11.945 -2.889 1 82.25 284 GLY B N 1
ATOM 6738 C CA . GLY B 1 284 ? -26.938 12.656 -4.148 1 82.25 284 GLY B CA 1
ATOM 6739 C C . GLY B 1 284 ? -25.641 12.328 -4.867 1 82.25 284 GLY B C 1
ATOM 6740 O O . GLY B 1 284 ? -25.359 12.875 -5.938 1 82.25 284 GLY B O 1
ATOM 6741 N N . ILE B 1 285 ? -24.828 11.594 -4.125 1 87.62 285 ILE B N 1
ATOM 6742 C CA . ILE B 1 285 ? -23.594 11.133 -4.754 1 87.62 285 ILE B CA 1
ATOM 6743 C C . ILE B 1 285 ? -23.719 9.648 -5.082 1 87.62 285 ILE B C 1
ATOM 6745 O O . ILE B 1 285 ? -24.062 8.844 -4.219 1 87.62 285 ILE B O 1
ATOM 6749 N N . SER B 1 286 ? -23.344 9.359 -6.301 1 84.94 286 SER B N 1
ATOM 6750 C CA . SER B 1 286 ? -23.484 7.973 -6.746 1 84.94 286 SER B CA 1
ATOM 6751 C C . SER B 1 286 ? -22.531 7.055 -5.98 1 84.94 286 SER B C 1
ATOM 6753 O O . SER B 1 286 ? -21.422 7.465 -5.605 1 84.94 286 SER B O 1
ATOM 6755 N N . VAL B 1 287 ? -22.953 5.848 -5.84 1 79 287 VAL B N 1
ATOM 6756 C CA . VAL B 1 287 ? -22.203 4.832 -5.105 1 79 287 VAL B CA 1
ATOM 6757 C C . VAL B 1 287 ? -20.891 4.543 -5.824 1 79 287 VAL B C 1
ATOM 6759 O O . VAL B 1 287 ? -19.875 4.266 -5.188 1 79 287 VAL B O 1
ATOM 6762 N N . GLY B 1 288 ? -20.922 4.68 -7.137 1 80.75 288 GLY B N 1
ATOM 6763 C CA . GLY B 1 288 ? -19.703 4.445 -7.91 1 80.75 288 GLY B CA 1
ATOM 6764 C C . GLY B 1 288 ? -18.562 5.375 -7.539 1 80.75 288 GLY B C 1
ATOM 6765 O O . GLY B 1 288 ? -17.422 4.941 -7.383 1 80.75 288 GLY B O 1
ATOM 6766 N N . PHE B 1 289 ? -18.875 6.613 -7.328 1 87.69 289 PHE B N 1
ATOM 6767 C CA . PHE B 1 289 ? -17.859 7.594 -6.988 1 87.69 289 PHE B CA 1
ATOM 6768 C C . PHE B 1 289 ? -17.438 7.453 -5.527 1 87.69 289 PHE B C 1
ATOM 6770 O O . PHE B 1 289 ? -16.281 7.684 -5.18 1 87.69 289 PHE B O 1
ATOM 6777 N N . LYS B 1 290 ? -18.375 7.051 -4.707 1 87 290 LYS B N 1
ATOM 6778 C CA . LYS B 1 290 ? -18.031 6.758 -3.318 1 87 290 LYS B CA 1
ATOM 6779 C C . LYS B 1 290 ? -17.078 5.57 -3.227 1 87 290 LYS B C 1
ATOM 6781 O O . LYS B 1 290 ? -16.141 5.582 -2.432 1 87 290 LYS B O 1
ATOM 6786 N N . PHE B 1 291 ? -17.344 4.676 -4.105 1 81.06 291 PHE B N 1
ATOM 6787 C CA . PHE B 1 291 ? -16.469 3.504 -4.145 1 81.06 291 PHE B CA 1
ATOM 6788 C C . PHE B 1 291 ? -15.07 3.881 -4.625 1 81.06 291 PHE B C 1
ATOM 6790 O O . PHE B 1 291 ? -14.07 3.398 -4.09 1 81.06 291 PHE B O 1
ATOM 6797 N N . TYR B 1 292 ? -15.047 4.625 -5.59 1 83.94 292 TYR B N 1
ATOM 6798 C CA . TYR B 1 292 ? -13.766 5.102 -6.094 1 83.94 292 TYR B CA 1
ATOM 6799 C C . TYR B 1 292 ? -12.977 5.801 -4.996 1 83.94 292 TYR B C 1
ATOM 6801 O O . TYR B 1 292 ? -11.781 5.543 -4.82 1 83.94 292 TYR B O 1
ATOM 6809 N N . ALA B 1 293 ? -13.641 6.652 -4.293 1 89.12 293 ALA B N 1
ATOM 6810 C CA . ALA B 1 293 ? -12.992 7.371 -3.197 1 89.12 293 ALA B CA 1
ATOM 6811 C C . ALA B 1 293 ? -12.523 6.406 -2.109 1 89.12 293 ALA B C 1
ATOM 6813 O O . ALA B 1 293 ? -11.445 6.582 -1.539 1 89.12 293 ALA B O 1
ATOM 6814 N N . MET B 1 294 ? -13.312 5.441 -1.818 1 84.69 294 MET B N 1
ATOM 6815 C CA . MET B 1 294 ? -12.953 4.457 -0.806 1 84.69 294 MET B CA 1
ATOM 6816 C C . MET B 1 294 ? -11.688 3.701 -1.209 1 84.69 294 MET B C 1
ATOM 6818 O O . MET B 1 294 ? -10.75 3.592 -0.423 1 84.69 294 MET B O 1
ATOM 6822 N N . ALA B 1 295 ? -11.664 3.254 -2.402 1 79.56 295 ALA B N 1
ATOM 6823 C CA . ALA B 1 295 ? -10.547 2.455 -2.893 1 79.56 295 ALA B CA 1
ATOM 6824 C C . ALA B 1 295 ? -9.258 3.271 -2.906 1 79.56 295 ALA B C 1
ATOM 6826 O O . ALA B 1 295 ? -8.211 2.799 -2.453 1 79.56 295 ALA B O 1
ATOM 6827 N N . THR B 1 296 ? -9.383 4.402 -3.422 1 84.62 296 THR B N 1
ATOM 6828 C CA . THR B 1 296 ? -8.203 5.25 -3.516 1 84.62 296 THR B CA 1
ATOM 6829 C C . THR B 1 296 ? -7.723 5.668 -2.129 1 84.62 296 THR B C 1
ATOM 6831 O O . THR B 1 296 ? -6.52 5.777 -1.889 1 84.62 296 THR B O 1
ATOM 6834 N N . THR B 1 297 ? -8.586 5.922 -1.218 1 87.62 297 THR B N 1
ATOM 6835 C CA . THR B 1 297 ? -8.211 6.262 0.15 1 87.62 297 THR B CA 1
ATOM 6836 C C . THR B 1 297 ? -7.4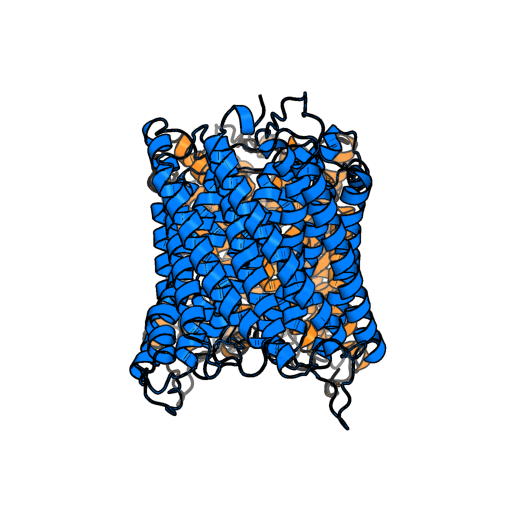73 5.102 0.813 1 87.62 297 THR B C 1
ATOM 6838 O O . THR B 1 297 ? -6.484 5.309 1.515 1 87.62 297 THR B O 1
ATOM 6841 N N . MET B 1 298 ? -7.938 3.98 0.579 1 82 298 MET B N 1
ATOM 6842 C CA . MET B 1 298 ? -7.27 2.82 1.159 1 82 298 MET B CA 1
ATOM 6843 C C . MET B 1 298 ? -5.867 2.65 0.578 1 82 298 MET B C 1
ATOM 6845 O O . MET B 1 298 ? -4.949 2.227 1.279 1 82 298 MET B O 1
ATOM 6849 N N . LEU B 1 299 ? -5.738 3.049 -0.646 1 80.56 299 LEU B N 1
ATOM 6850 C CA . LEU B 1 299 ? -4.445 2.934 -1.312 1 80.56 299 LEU B CA 1
ATOM 6851 C C . LEU B 1 299 ? -3.434 3.9 -0.704 1 80.56 299 LEU B C 1
ATOM 6853 O O . LEU B 1 299 ? -2.225 3.709 -0.843 1 80.56 299 LEU B O 1
ATOM 6857 N N . LEU B 1 300 ? -3.857 4.895 -0.049 1 88.62 300 LEU B N 1
ATOM 6858 C CA . LEU B 1 300 ? -2.955 5.871 0.554 1 88.62 300 LEU B CA 1
ATOM 6859 C C . LEU B 1 300 ? -2.24 5.273 1.763 1 88.62 300 LEU B C 1
ATOM 6861 O O . LEU B 1 300 ? -1.265 5.844 2.256 1 88.62 300 LEU B O 1
ATOM 6865 N N . LEU B 1 301 ? -2.646 4.172 2.176 1 82.62 301 LEU B N 1
ATOM 6866 C CA . LEU B 1 301 ? -1.902 3.459 3.209 1 82.62 301 LEU B CA 1
ATOM 6867 C C . LEU B 1 301 ? -0.533 3.029 2.693 1 82.62 301 LEU B C 1
ATOM 6869 O O . LEU B 1 301 ? 0.416 2.902 3.471 1 82.62 301 LEU B O 1
ATOM 6873 N N . LEU B 1 302 ? -0.469 2.939 1.375 1 78.31 302 LEU B N 1
ATOM 6874 C CA . LEU B 1 302 ? 0.764 2.473 0.752 1 78.31 302 LEU B CA 1
ATOM 6875 C C . LEU B 1 302 ? 1.905 3.453 1.004 1 78.31 302 LEU B C 1
ATOM 6877 O O . LEU B 1 302 ? 2.91 3.096 1.622 1 78.31 302 LEU B O 1
ATOM 6881 N N . PRO B 1 303 ? 1.8 4.594 0.562 1 88.81 303 PRO B N 1
ATOM 6882 C CA . PRO B 1 303 ? 2.904 5.527 0.808 1 88.81 303 PRO B CA 1
ATOM 6883 C C . PRO B 1 303 ? 3.143 5.781 2.295 1 88.81 303 PRO B C 1
ATOM 6885 O O . PRO B 1 303 ? 4.266 6.078 2.701 1 88.81 303 PRO B O 1
ATOM 6888 N N . SER B 1 304 ? 2.176 5.633 3.115 1 89.5 304 SER B N 1
ATOM 6889 C CA . SER B 1 304 ? 2.359 5.789 4.555 1 89.5 304 SER B CA 1
ATOM 6890 C C . SER B 1 304 ? 3.197 4.652 5.133 1 89.5 304 SER B C 1
ATOM 6892 O O . SER B 1 304 ? 4.055 4.879 5.988 1 89.5 304 SER B O 1
ATOM 6894 N N . LEU B 1 305 ? 2.953 3.477 4.66 1 82.5 305 LEU B N 1
ATOM 6895 C CA . LEU B 1 305 ? 3.762 2.346 5.102 1 82.5 305 LEU B CA 1
ATOM 6896 C C . LEU B 1 305 ? 5.188 2.457 4.57 1 82.5 305 LEU B C 1
ATOM 6898 O O . LEU B 1 305 ? 6.141 2.072 5.254 1 82.5 305 LEU B O 1
ATOM 6902 N N . MET B 1 306 ? 5.277 2.92 3.348 1 84.56 306 MET B N 1
ATOM 6903 C CA . MET B 1 306 ? 6.605 3.18 2.799 1 84.56 306 MET B CA 1
ATOM 6904 C C . MET B 1 306 ? 7.363 4.176 3.666 1 84.56 306 MET B C 1
ATOM 6906 O O . MET B 1 306 ? 8.57 4.023 3.889 1 84.56 306 MET B O 1
ATOM 6910 N N . THR B 1 307 ? 6.68 5.121 4.121 1 91.62 307 THR B N 1
ATOM 6911 C CA . THR B 1 307 ? 7.281 6.109 5.012 1 91.62 307 THR B CA 1
ATOM 6912 C C . THR B 1 307 ? 7.723 5.457 6.32 1 91.62 307 THR B C 1
ATOM 6914 O O . THR B 1 307 ? 8.828 5.707 6.801 1 91.62 307 THR B O 1
ATOM 6917 N N . LEU B 1 308 ? 6.891 4.652 6.867 1 87.31 308 LEU B N 1
ATOM 6918 C CA . LEU B 1 308 ? 7.23 3.949 8.102 1 87.31 308 LEU B CA 1
ATOM 6919 C C . LEU B 1 308 ? 8.516 3.146 7.93 1 87.31 308 LEU B C 1
ATOM 6921 O O . LEU B 1 308 ? 9.422 3.234 8.758 1 87.31 308 LEU B O 1
ATOM 6925 N N . PHE B 1 309 ? 8.57 2.482 6.875 1 80.94 309 PHE B N 1
ATOM 6926 C CA . PHE B 1 309 ? 9.742 1.651 6.625 1 80.94 309 PHE B CA 1
ATOM 6927 C C . PHE B 1 309 ? 10.992 2.512 6.453 1 80.94 309 PHE B C 1
ATOM 6929 O O . PHE B 1 309 ? 12.031 2.236 7.055 1 80.94 309 PHE B O 1
ATOM 6936 N N . THR B 1 310 ? 10.883 3.496 5.633 1 88.19 310 THR B N 1
ATOM 6937 C CA . THR B 1 310 ? 12.031 4.332 5.305 1 88.19 310 THR B CA 1
ATOM 6938 C C . THR B 1 310 ? 12.523 5.086 6.535 1 88.19 310 THR B C 1
ATOM 6940 O O . THR B 1 310 ? 13.727 5.176 6.773 1 88.19 310 THR B O 1
ATOM 6943 N N . VAL B 1 311 ? 11.633 5.57 7.262 1 93.44 311 VAL B N 1
ATOM 6944 C CA . VAL B 1 311 ? 11.992 6.371 8.43 1 93.44 311 VAL B CA 1
ATOM 6945 C C . VAL B 1 311 ? 12.594 5.473 9.508 1 93.44 311 VAL B C 1
ATOM 6947 O O . VAL B 1 311 ? 13.602 5.824 10.117 1 93.44 311 VAL B O 1
ATOM 6950 N N . VAL B 1 312 ? 12.062 4.332 9.703 1 89.75 312 VAL B N 1
ATOM 6951 C CA . VAL B 1 312 ? 12.578 3.412 10.711 1 89.75 312 VAL B CA 1
ATOM 6952 C C . VAL B 1 312 ? 13.953 2.902 10.289 1 89.75 312 VAL B C 1
ATOM 6954 O O . VAL B 1 312 ? 14.867 2.799 11.117 1 89.75 312 VAL B O 1
ATOM 6957 N N . ALA B 1 313 ? 14.078 2.568 9.023 1 87.5 313 ALA B N 1
ATOM 6958 C CA . ALA B 1 313 ? 15.375 2.141 8.508 1 87.5 313 ALA B CA 1
ATOM 6959 C C . ALA B 1 313 ? 16.422 3.232 8.695 1 87.5 313 ALA B C 1
ATOM 6961 O O . ALA B 1 313 ? 17.578 2.943 9.016 1 87.5 313 ALA B O 1
ATOM 6962 N N . SER B 1 314 ? 16.047 4.434 8.492 1 93 314 SER B N 1
ATOM 6963 C CA . SER B 1 314 ? 16.953 5.562 8.672 1 93 314 SER B CA 1
ATOM 6964 C C . SER B 1 314 ? 17.344 5.734 10.133 1 93 314 SER B C 1
ATOM 6966 O O . SER B 1 314 ? 18.5 5.977 10.453 1 93 314 SER B O 1
ATOM 6968 N N . MET B 1 315 ? 16.375 5.617 11 1 94.75 315 MET B N 1
ATOM 6969 C CA . MET B 1 315 ? 16.641 5.73 12.438 1 94.75 315 MET B CA 1
ATOM 6970 C C . MET B 1 315 ? 17.531 4.582 12.914 1 94.75 315 MET B C 1
ATOM 6972 O O . MET B 1 315 ? 18.406 4.777 13.75 1 94.75 315 MET B O 1
ATOM 6976 N N . GLU B 1 316 ? 17.25 3.408 12.367 1 91.06 316 GLU B N 1
ATOM 6977 C CA . GLU B 1 316 ? 18.078 2.264 12.734 1 91.06 316 GLU B CA 1
ATOM 6978 C C . GLU B 1 316 ? 19.531 2.486 12.336 1 91.06 316 GLU B C 1
ATOM 6980 O O . GLU B 1 316 ? 20.438 2.15 13.086 1 91.06 316 GLU B O 1
ATOM 6985 N N . HIS B 1 317 ? 19.688 2.967 11.156 1 90.94 317 HIS B N 1
ATOM 6986 C CA . HIS B 1 317 ? 21.047 3.293 10.719 1 90.94 317 HIS B CA 1
ATOM 6987 C C . HIS B 1 317 ? 21.734 4.207 11.719 1 90.94 317 HIS B C 1
ATOM 6989 O O . HIS B 1 317 ? 22.906 4.008 12.047 1 90.94 317 HIS B O 1
ATOM 6995 N N . GLY B 1 318 ? 21.016 5.195 12.219 1 94.31 318 GLY B N 1
ATOM 6996 C CA . GLY B 1 318 ? 21.562 6.105 13.203 1 94.31 318 GLY B CA 1
ATOM 6997 C C . GLY B 1 318 ? 21.891 5.43 14.523 1 94.31 318 GLY B C 1
ATOM 6998 O O . GLY B 1 318 ? 22.953 5.656 15.094 1 94.31 318 GLY B O 1
ATOM 6999 N N . ALA B 1 319 ? 21.031 4.605 14.938 1 95.19 319 ALA B N 1
ATOM 7000 C CA . ALA B 1 319 ? 21.25 3.887 16.188 1 95.19 319 ALA B CA 1
ATOM 7001 C C . ALA B 1 319 ? 22.469 2.979 16.109 1 95.19 319 ALA B C 1
ATOM 7003 O O . ALA B 1 319 ? 23.203 2.83 17.094 1 95.19 319 ALA B O 1
ATOM 7004 N N . ARG B 1 320 ? 22.609 2.438 14.977 1 91.5 320 ARG B N 1
ATOM 7005 C CA . ARG B 1 320 ? 23.734 1.533 14.797 1 91.5 320 ARG B CA 1
ATOM 7006 C C . ARG B 1 320 ? 25.062 2.299 14.797 1 91.5 320 ARG B C 1
ATOM 7008 O O . ARG B 1 320 ? 26.078 1.794 15.273 1 91.5 320 ARG B O 1
ATOM 7015 N N . GLN B 1 321 ? 25.047 3.525 14.273 1 92.94 321 GLN B N 1
ATOM 7016 C CA . GLN B 1 321 ? 26.234 4.379 14.336 1 92.94 321 GLN B CA 1
ATOM 7017 C C . GLN B 1 321 ? 26.562 4.746 15.781 1 92.94 321 GLN B C 1
ATOM 7019 O O . GLN B 1 321 ? 27.719 5.043 16.094 1 92.94 321 GLN B O 1
ATOM 7024 N N . ARG B 1 322 ? 25.594 4.574 16.609 1 94.25 322 ARG B N 1
ATOM 7025 C CA . ARG B 1 322 ? 25.75 4.934 18 1 94.25 322 ARG B CA 1
ATOM 7026 C C . ARG B 1 322 ? 25.984 3.695 18.859 1 94.25 322 ARG B C 1
ATOM 7028 O O . ARG B 1 322 ? 25.922 3.76 20.094 1 94.25 322 ARG B O 1
ATOM 7035 N N . GLY B 1 323 ? 26.141 2.564 18.219 1 93.62 323 GLY B N 1
ATOM 7036 C CA . GLY B 1 323 ? 26.516 1.348 18.922 1 93.62 323 GLY B CA 1
ATOM 7037 C C . GLY B 1 323 ? 25.344 0.406 19.141 1 93.62 323 GLY B C 1
ATOM 7038 O O . GLY B 1 323 ? 25.453 -0.577 19.875 1 93.62 323 GLY B O 1
ATOM 7039 N N . GLY B 1 324 ? 24.281 0.771 18.469 1 91.88 324 GLY B N 1
ATOM 7040 C CA . GLY B 1 324 ? 23.109 -0.094 18.609 1 91.88 324 GLY B CA 1
ATOM 7041 C C . GLY B 1 324 ? 23.297 -1.456 17.969 1 91.88 324 GLY B C 1
ATOM 7042 O O . GLY B 1 324 ? 23.938 -1.572 16.922 1 91.88 324 GLY B O 1
ATOM 7043 N N . LYS B 1 325 ? 22.875 -2.518 18.688 1 86.38 325 LYS B N 1
ATOM 7044 C CA . LYS B 1 325 ? 23 -3.885 18.188 1 86.38 325 LYS B CA 1
ATOM 7045 C C . LYS B 1 325 ? 21.703 -4.66 18.375 1 86.38 325 LYS B C 1
ATOM 7047 O O . LYS B 1 325 ? 20.75 -4.152 18.969 1 86.38 325 LYS B O 1
ATOM 7052 N N . GLY B 1 326 ? 21.562 -5.762 17.688 1 81.44 326 GLY B N 1
ATOM 7053 C CA . GLY B 1 326 ? 20.438 -6.656 17.891 1 81.44 326 GLY B CA 1
ATOM 7054 C C . GLY B 1 326 ? 19.25 -6.316 17 1 81.44 326 GLY B C 1
ATOM 7055 O O . GLY B 1 326 ? 19.297 -5.367 16.219 1 81.44 326 GLY B O 1
ATOM 7056 N N . TYR B 1 327 ? 18.188 -7.098 17.109 1 73.62 327 TYR B N 1
ATOM 7057 C CA . TYR B 1 327 ? 17 -6.93 16.281 1 73.62 327 TYR B CA 1
ATOM 7058 C C . TYR B 1 327 ? 16.156 -5.762 16.781 1 73.62 327 TYR B C 1
ATOM 7060 O O . TYR B 1 327 ? 15.609 -4.996 15.977 1 73.62 327 TYR B O 1
ATOM 7068 N N . LEU B 1 328 ? 16.109 -5.527 18.109 1 82.31 328 LEU B N 1
ATOM 7069 C CA . LEU B 1 328 ? 15.281 -4.461 18.672 1 82.31 328 LEU B CA 1
ATOM 7070 C C . LEU B 1 328 ? 16.078 -3.598 19.641 1 82.31 328 LEU B C 1
ATOM 7072 O O . LEU B 1 328 ? 15.695 -2.469 19.938 1 82.31 328 LEU B O 1
ATOM 7076 N N . LYS B 1 329 ? 17.219 -4.062 20.078 1 89.56 329 LYS B N 1
ATOM 7077 C CA . LYS B 1 329 ? 18 -3.381 21.125 1 89.56 329 LYS B CA 1
ATOM 7078 C C . LYS B 1 329 ? 18.562 -2.059 20.609 1 89.56 329 LYS B C 1
ATOM 7080 O O . LYS B 1 329 ? 18.875 -1.17 21.406 1 89.56 329 LYS B O 1
ATOM 7085 N N . TRP B 1 330 ? 18.703 -1.923 19.25 1 91.25 330 TRP B N 1
ATOM 7086 C CA . TRP B 1 330 ? 19.219 -0.689 18.672 1 91.25 330 TRP B CA 1
ATOM 7087 C C . TRP B 1 330 ? 18.328 0.496 19.031 1 91.25 330 TRP B C 1
ATOM 7089 O O . TRP B 1 330 ? 18.797 1.636 19.094 1 91.25 330 TRP B O 1
ATOM 7099 N N . ILE B 1 331 ? 17.094 0.312 19.375 1 94.12 331 ILE B N 1
ATOM 7100 C CA . ILE B 1 331 ? 16.125 1.368 19.703 1 94.12 331 ILE B CA 1
ATOM 7101 C C . ILE B 1 331 ? 16.594 2.127 20.938 1 94.12 331 ILE B C 1
ATOM 7103 O O . ILE B 1 331 ? 16.406 3.344 21.031 1 94.12 331 ILE B O 1
ATOM 7107 N N . GLY B 1 332 ? 17.219 1.41 21.828 1 96 332 GLY B N 1
ATOM 7108 C CA . GLY B 1 332 ? 17.688 2.01 23.062 1 96 332 GLY B CA 1
ATOM 7109 C C . GLY B 1 332 ? 18.828 2.988 22.859 1 96 332 GLY B C 1
ATOM 7110 O O . GLY B 1 332 ? 19.109 3.811 23.734 1 96 332 GLY B O 1
ATOM 7111 N N . LYS B 1 333 ? 19.5 2.938 21.703 1 97 333 LYS B N 1
ATOM 7112 C CA . LYS B 1 333 ? 20.672 3.773 21.438 1 97 333 LYS B CA 1
ATOM 7113 C C . LYS B 1 333 ? 20.281 5.047 20.688 1 97 333 LYS B C 1
ATOM 7115 O O . LYS B 1 333 ? 21.141 5.883 20.391 1 97 333 LYS B O 1
ATOM 7120 N N . LEU B 1 334 ? 19 5.207 20.406 1 97.62 334 LEU B N 1
ATOM 7121 C CA . LEU B 1 334 ? 18.516 6.449 19.797 1 97.62 334 LEU B CA 1
ATOM 7122 C C . LEU B 1 334 ? 18.562 7.594 20.812 1 97.62 334 LEU B C 1
ATOM 7124 O O . LEU B 1 334 ? 18.609 7.359 22.016 1 97.62 334 LEU B O 1
ATOM 7128 N N . PRO B 1 335 ? 18.641 8.844 20.391 1 97.44 335 PRO B N 1
ATOM 7129 C CA . PRO B 1 335 ? 18.828 9.969 21.312 1 97.44 335 PRO B CA 1
ATOM 7130 C C . PRO B 1 335 ? 17.547 10.383 22.016 1 97.44 335 PRO B C 1
ATOM 7132 O O . PRO B 1 335 ? 17.078 11.508 21.844 1 97.44 335 PRO B O 1
ATOM 7135 N N . TRP B 1 336 ? 17.141 9.609 22.953 1 97.31 336 TRP B N 1
ATOM 7136 C CA . TRP B 1 336 ? 15.898 9.812 23.688 1 97.31 336 TRP B CA 1
ATOM 7137 C C . TRP B 1 336 ? 16.031 10.984 24.656 1 97.31 336 TRP B C 1
ATOM 7139 O O . TRP B 1 336 ? 15.07 11.32 25.359 1 97.31 336 TRP B O 1
ATOM 7149 N N . ASP B 1 337 ? 17.109 11.703 24.625 1 96.81 337 ASP B N 1
ATOM 7150 C CA . ASP B 1 337 ? 17.328 12.898 25.422 1 96.81 337 ASP B CA 1
ATOM 7151 C C . ASP B 1 337 ? 17.234 14.164 24.578 1 96.81 337 ASP B C 1
ATOM 7153 O O . ASP B 1 337 ? 17.391 15.273 25.078 1 96.81 337 ASP B O 1
ATOM 7157 N N . SER B 1 338 ? 16.984 14.031 23.312 1 96.69 338 SER B N 1
ATOM 7158 C CA . SER B 1 338 ? 16.797 15.148 22.391 1 96.69 338 SER B CA 1
ATOM 7159 C C . SER B 1 338 ? 15.32 15.445 22.172 1 96.69 338 SER B C 1
ATOM 7161 O O . SER B 1 338 ? 14.602 14.625 21.594 1 96.69 338 SER B O 1
ATOM 7163 N N . PRO B 1 339 ? 14.891 16.625 22.594 1 97.81 339 PRO B N 1
ATOM 7164 C CA . PRO B 1 339 ? 13.469 16.938 22.469 1 97.81 339 PRO B CA 1
ATOM 7165 C C . PRO B 1 339 ? 12.977 16.875 21.031 1 97.81 339 PRO B C 1
ATOM 7167 O O . PRO B 1 339 ? 11.867 16.375 20.766 1 97.81 339 PRO B O 1
ATOM 7170 N N . ALA B 1 340 ? 13.781 17.344 20.078 1 97.75 340 ALA B N 1
ATOM 7171 C CA . ALA B 1 340 ? 13.375 17.312 18.688 1 97.75 340 ALA B CA 1
ATOM 7172 C C . ALA B 1 340 ? 13.203 15.891 18.188 1 97.75 340 ALA B C 1
ATOM 7174 O O . ALA B 1 340 ? 12.211 15.57 17.516 1 97.75 340 ALA B O 1
ATOM 7175 N N . PHE B 1 341 ? 14.125 15.008 18.531 1 98.06 341 PHE B N 1
ATOM 7176 C CA . PHE B 1 341 ? 14.031 13.617 18.125 1 98.06 341 PHE B CA 1
ATOM 7177 C C . PHE B 1 341 ? 12.828 12.938 18.766 1 98.06 341 PHE B C 1
ATOM 7179 O O . PHE B 1 341 ? 12.039 12.289 18.078 1 98.06 341 PHE B O 1
ATOM 7186 N N . VAL B 1 342 ? 12.719 13.117 20.078 1 98.44 342 VAL B N 1
ATOM 7187 C CA . VAL B 1 342 ? 11.664 12.445 20.828 1 98.44 342 VAL B CA 1
ATOM 7188 C C . VAL B 1 342 ? 10.297 12.852 20.297 1 98.44 342 VAL B C 1
ATOM 7190 O O . VAL B 1 342 ? 9.43 12 20.094 1 98.44 342 VAL B O 1
ATOM 7193 N N . GLY B 1 343 ? 10.141 14.141 20.094 1 98.62 343 GLY B N 1
ATOM 7194 C CA . GLY B 1 343 ? 8.867 14.609 19.578 1 98.62 343 GLY B CA 1
ATOM 7195 C C . GLY B 1 343 ? 8.516 14.023 18.234 1 98.62 343 GLY B C 1
ATOM 7196 O O . GLY B 1 343 ? 7.383 13.594 18 1 98.62 343 GLY B O 1
ATOM 7197 N N . CYS B 1 344 ? 9.445 13.961 17.328 1 98.25 344 CYS B N 1
ATOM 7198 C CA . CYS B 1 344 ? 9.203 13.414 16 1 98.25 344 CYS B CA 1
ATOM 7199 C C . CYS B 1 344 ? 8.938 11.914 16.062 1 98.25 344 CYS B C 1
ATOM 7201 O O . CYS B 1 344 ? 8.047 11.406 15.383 1 98.25 344 CYS B O 1
ATOM 7203 N N . ALA B 1 345 ? 9.711 11.203 16.891 1 97.62 345 ALA B N 1
ATOM 7204 C CA . ALA B 1 345 ? 9.57 9.758 17.016 1 97.62 345 ALA B CA 1
ATOM 7205 C C . ALA B 1 345 ? 8.211 9.391 17.594 1 97.62 345 ALA B C 1
ATOM 7207 O O . ALA B 1 345 ? 7.527 8.492 17.094 1 97.62 345 ALA B O 1
ATOM 7208 N N . LEU B 1 346 ? 7.828 10.078 18.625 1 97.88 346 LEU B N 1
ATOM 7209 C CA . LEU B 1 346 ? 6.551 9.797 19.266 1 97.88 346 LEU B CA 1
ATOM 7210 C C . LEU B 1 346 ? 5.387 10.18 18.359 1 97.88 346 LEU B C 1
ATOM 7212 O O . LEU B 1 346 ? 4.348 9.523 18.359 1 97.88 346 LEU B O 1
ATOM 7216 N N . ALA B 1 347 ? 5.578 11.25 17.625 1 98.12 347 ALA B N 1
ATOM 7217 C CA . ALA B 1 347 ? 4.578 11.625 16.625 1 98.12 347 ALA B CA 1
ATOM 7218 C C . ALA B 1 347 ? 4.387 10.508 15.594 1 98.12 347 ALA B C 1
ATOM 7220 O O . ALA B 1 347 ? 3.26 10.211 15.195 1 98.12 347 ALA B O 1
ATOM 7221 N N . GLY B 1 348 ? 5.488 9.922 15.18 1 95.56 348 GLY B N 1
ATOM 7222 C CA . GLY B 1 348 ? 5.418 8.82 14.234 1 95.56 348 GLY B CA 1
ATOM 7223 C C . GLY B 1 348 ? 4.695 7.605 14.789 1 95.56 348 GLY B C 1
ATOM 7224 O O . GLY B 1 348 ? 3.912 6.965 14.086 1 95.56 348 GLY B O 1
ATOM 7225 N N . ILE B 1 349 ? 4.914 7.281 16 1 93.56 349 ILE B N 1
ATOM 7226 C CA . ILE B 1 349 ? 4.254 6.156 16.641 1 93.56 349 ILE B CA 1
ATOM 7227 C C . ILE B 1 349 ? 2.748 6.398 16.703 1 93.56 349 ILE B C 1
ATOM 7229 O O . ILE B 1 349 ? 1.955 5.496 16.422 1 93.56 349 ILE B O 1
ATOM 7233 N N . MET B 1 350 ? 2.402 7.562 17.016 1 95.25 350 MET B N 1
ATOM 7234 C CA . MET B 1 350 ? 0.983 7.906 17.094 1 95.25 350 MET B CA 1
ATOM 7235 C C . MET B 1 350 ? 0.344 7.855 15.703 1 95.25 350 MET B C 1
ATOM 7237 O O . MET B 1 350 ? -0.826 7.492 15.57 1 95.25 350 MET B O 1
ATOM 7241 N N . PHE B 1 351 ? 1.103 8.242 14.758 1 94.44 351 PHE B N 1
ATOM 7242 C CA . PHE B 1 351 ? 0.594 8.203 13.391 1 94.44 351 PHE B CA 1
ATOM 7243 C C . PHE B 1 351 ? 0.272 6.773 12.977 1 94.44 351 PHE B C 1
ATOM 7245 O O . PHE B 1 351 ? -0.685 6.539 12.234 1 94.44 351 PHE B O 1
ATOM 7252 N N . ALA B 1 352 ? 1.049 5.887 13.43 1 87.12 352 ALA B N 1
ATOM 7253 C CA . ALA B 1 352 ? 0.77 4.484 13.133 1 87.12 352 ALA B CA 1
ATOM 7254 C C . ALA B 1 352 ? -0.588 4.066 13.695 1 87.12 352 ALA B C 1
ATOM 7256 O O . ALA B 1 352 ? -1.358 3.379 13.023 1 87.12 352 ALA B O 1
ATOM 7257 N N . ALA B 1 353 ? -0.872 4.488 14.844 1 88 353 ALA B N 1
ATOM 7258 C CA . ALA B 1 353 ? -2.189 4.238 15.422 1 88 353 ALA B CA 1
ATOM 7259 C C . ALA B 1 353 ? -3.285 4.922 14.609 1 88 353 ALA B C 1
ATOM 7261 O O . ALA B 1 353 ? -4.367 4.363 14.422 1 88 353 ALA B O 1
ATOM 7262 N N . GLY B 1 354 ? -2.98 6.09 14.188 1 91.19 354 GLY B N 1
ATOM 7263 C CA . GLY B 1 354 ? -3.914 6.812 13.344 1 91.19 354 GLY B CA 1
ATOM 7264 C C . GLY B 1 354 ? -4.184 6.113 12.023 1 91.19 354 GLY B C 1
ATOM 7265 O O . GLY B 1 354 ? -5.285 6.207 11.477 1 91.19 354 GLY B O 1
ATOM 7266 N N . GLY B 1 355 ? -3.199 5.434 11.539 1 85.44 355 GLY B N 1
ATOM 7267 C CA . GLY B 1 355 ? -3.375 4.664 10.312 1 85.44 355 GLY B CA 1
ATOM 7268 C C . GLY B 1 355 ? -4.426 3.578 10.438 1 85.44 355 GLY B C 1
ATOM 7269 O O . GLY B 1 355 ? -5.219 3.367 9.523 1 85.44 355 GLY B O 1
ATOM 7270 N N . PHE B 1 356 ? -4.488 2.994 11.555 1 78.75 356 PHE B N 1
ATOM 7271 C CA . PHE B 1 356 ? -5.465 1.938 11.781 1 78.75 356 PHE B CA 1
ATOM 7272 C C . PHE B 1 356 ? -6.879 2.508 11.82 1 78.75 356 PHE B C 1
ATOM 7274 O O . PHE B 1 356 ? -7.789 1.963 11.195 1 78.75 356 PHE B O 1
ATOM 7281 N N . SER B 1 357 ? -7.027 3.508 12.57 1 87.5 357 SER B N 1
ATOM 7282 C CA . SER B 1 357 ? -8.352 4.117 12.625 1 87.5 357 SER B CA 1
ATOM 7283 C C . SER B 1 357 ? -8.742 4.727 11.281 1 87.5 357 SER B C 1
ATOM 7285 O O . SER B 1 357 ? -9.922 4.801 10.953 1 87.5 357 SER B O 1
ATOM 7287 N N . GLY B 1 358 ? -7.77 5.121 10.539 1 88.12 358 GLY B N 1
ATOM 7288 C CA . GLY B 1 358 ? -8.031 5.621 9.195 1 88.12 358 GLY B CA 1
ATOM 7289 C C . GLY B 1 358 ? -8.633 4.578 8.273 1 88.12 358 GLY B C 1
ATOM 7290 O O . GLY B 1 358 ? -9.477 4.895 7.434 1 88.12 358 GLY B O 1
ATOM 7291 N N . MET B 1 359 ? -8.266 3.396 8.461 1 81 359 MET B N 1
ATOM 7292 C CA . MET B 1 359 ? -8.82 2.311 7.66 1 81 359 MET B CA 1
ATOM 7293 C C . MET B 1 359 ? -10.297 2.107 7.969 1 81 359 MET B C 1
ATOM 7295 O O . MET B 1 359 ? -11.094 1.806 7.074 1 81 359 MET B O 1
ATOM 7299 N N . ILE B 1 360 ? -10.617 2.299 9.195 1 81.62 360 ILE B N 1
ATOM 7300 C CA . ILE B 1 360 ? -12.016 2.203 9.602 1 81.62 360 ILE B CA 1
ATOM 7301 C C . ILE B 1 360 ? -12.828 3.322 8.945 1 81.62 360 ILE B C 1
ATOM 7303 O O . ILE B 1 360 ? -13.914 3.082 8.414 1 81.62 360 ILE B O 1
ATOM 7307 N N . ASN B 1 361 ? -12.18 4.422 8.922 1 89.5 361 ASN B N 1
ATOM 7308 C CA . ASN B 1 361 ? -12.844 5.566 8.297 1 89.5 361 ASN B CA 1
ATOM 7309 C C . ASN B 1 361 ? -12.992 5.371 6.789 1 89.5 361 ASN B C 1
ATOM 7311 O O . ASN B 1 361 ? -13.961 5.848 6.191 1 89.5 361 ASN B O 1
ATOM 7315 N N . ALA B 1 362 ? -12.094 4.691 6.211 1 86.44 362 ALA B N 1
ATOM 7316 C CA . ALA B 1 362 ? -12.086 4.535 4.758 1 86.44 362 ALA B CA 1
ATOM 7317 C C . ALA B 1 362 ? -13.164 3.557 4.305 1 86.44 362 ALA B C 1
ATOM 7319 O O . ALA B 1 362 ? -13.641 3.635 3.17 1 86.44 362 ALA B O 1
ATOM 7320 N N . SER B 1 363 ? -13.625 2.742 5.199 1 77.88 363 SER B N 1
ATOM 7321 C CA . SER B 1 363 ? -14.625 1.736 4.848 1 77.88 363 SER B CA 1
ATOM 7322 C C . SER B 1 363 ? -16.016 2.342 4.789 1 77.88 363 SER B C 1
ATOM 7324 O O . SER B 1 363 ? -16.516 2.879 5.781 1 77.88 363 SER B O 1
ATOM 7326 N N . MET B 1 364 ? -16.625 2.17 3.68 1 78 364 MET B N 1
ATOM 7327 C CA . MET B 1 364 ? -17.953 2.754 3.514 1 78 364 MET B CA 1
ATOM 7328 C C . MET B 1 364 ? -18.953 2.148 4.5 1 78 364 MET B C 1
ATOM 7330 O O . MET B 1 364 ? -19.734 2.869 5.125 1 78 364 MET B O 1
ATOM 7334 N N . ASN B 1 365 ? -18.875 0.883 4.746 1 71.69 365 ASN B N 1
ATOM 7335 C CA . ASN B 1 365 ? -19.844 0.192 5.59 1 71.69 365 ASN B CA 1
ATOM 7336 C C . ASN B 1 365 ? -19.656 0.553 7.062 1 71.69 365 ASN B C 1
ATOM 7338 O O . ASN B 1 365 ? -20.641 0.853 7.754 1 71.69 365 ASN B O 1
ATOM 7342 N N . ILE B 1 366 ? -18.453 0.612 7.469 1 75.31 366 ILE B N 1
ATOM 7343 C CA . ILE B 1 366 ? -18.203 0.864 8.883 1 75.31 366 ILE B CA 1
ATOM 7344 C C . ILE B 1 366 ? -18.312 2.359 9.172 1 75.31 366 ILE B C 1
ATOM 7346 O O . ILE B 1 366 ? -18.766 2.76 10.242 1 75.31 366 ILE B O 1
ATOM 7350 N N . ASN B 1 367 ? -17.875 3.051 8.164 1 84.56 367 ASN B N 1
ATOM 7351 C CA . ASN B 1 367 ? -17.922 4.5 8.336 1 84.56 367 ASN B CA 1
ATOM 7352 C C . ASN B 1 367 ? -19.344 4.98 8.641 1 84.56 367 ASN B C 1
ATOM 7354 O O . ASN B 1 367 ? -19.531 5.934 9.391 1 84.56 367 ASN B O 1
ATOM 7358 N N . LEU B 1 368 ? -20.312 4.324 8.125 1 82.12 368 LEU B N 1
ATOM 7359 C CA . LEU B 1 368 ? -21.688 4.77 8.32 1 82.12 368 LEU B CA 1
ATOM 7360 C C . LEU B 1 368 ? -22.078 4.66 9.789 1 82.12 368 LEU B C 1
ATOM 7362 O O . LEU B 1 368 ? -22.938 5.402 10.266 1 82.12 368 LEU B O 1
ATOM 7366 N N . LEU B 1 369 ? -21.328 3.848 10.531 1 83 369 LEU B N 1
ATOM 7367 C CA . LEU B 1 369 ? -21.625 3.654 11.945 1 83 369 LEU B CA 1
ATOM 7368 C C . LEU B 1 369 ? -20.938 4.719 12.789 1 83 369 LEU B C 1
ATOM 7370 O O . LEU B 1 369 ? -21.406 5.062 13.875 1 83 369 LEU B O 1
ATOM 7374 N N . ILE B 1 370 ? -19.891 5.273 12.25 1 90.75 370 ILE B N 1
ATOM 7375 C CA . ILE B 1 370 ? -19.078 6.129 13.109 1 90.75 370 ILE B CA 1
ATOM 7376 C C . ILE B 1 370 ? -18.953 7.52 12.492 1 90.75 370 ILE B C 1
ATOM 7378 O O . ILE B 1 370 ? -18.406 8.438 13.109 1 90.75 370 ILE B O 1
ATOM 7382 N N . HIS B 1 371 ? -19.469 7.766 11.367 1 90.69 371 HIS B N 1
ATOM 7383 C CA . HIS B 1 371 ? -19.281 8.977 10.586 1 90.69 371 HIS B CA 1
ATOM 7384 C C . HIS B 1 371 ? -19.641 10.219 11.391 1 90.69 371 HIS B C 1
ATOM 7386 O O . HIS B 1 371 ? -18.984 11.258 11.281 1 90.69 371 HIS B O 1
ATOM 7392 N N . ASN B 1 372 ? -20.719 10.125 12.172 1 92.25 372 ASN B N 1
ATOM 7393 C CA . ASN B 1 372 ? -21.219 11.297 12.891 1 92.25 372 ASN B CA 1
ATOM 7394 C C . ASN B 1 372 ? -20.922 11.211 14.383 1 92.25 372 ASN B C 1
ATOM 7396 O O . ASN B 1 372 ? -21.562 11.898 15.188 1 92.25 372 ASN B O 1
ATOM 7400 N N . THR B 1 373 ? -19.953 10.445 14.68 1 94.06 373 THR B N 1
ATOM 7401 C CA . THR B 1 373 ? -19.625 10.289 16.094 1 94.06 373 THR B CA 1
ATOM 7402 C C . THR B 1 373 ? -18.266 10.906 16.391 1 94.06 373 THR B C 1
ATOM 7404 O O . THR B 1 373 ? -17.547 11.328 15.484 1 94.06 373 THR B O 1
ATOM 7407 N N . ILE B 1 374 ? -17.891 10.938 17.656 1 95.81 374 ILE B N 1
ATOM 7408 C CA . ILE B 1 374 ? -16.656 11.57 18.125 1 95.81 374 ILE B CA 1
ATOM 7409 C C . ILE B 1 374 ? -15.453 10.703 17.75 1 95.81 374 ILE B C 1
ATOM 7411 O O . ILE B 1 374 ? -14.305 11.102 17.969 1 95.81 374 ILE B O 1
ATOM 7415 N N . TRP B 1 375 ? -15.711 9.547 17.094 1 95.25 375 TRP B N 1
ATOM 7416 C CA . TRP B 1 375 ? -14.641 8.75 16.516 1 95.25 375 TRP B CA 1
ATOM 7417 C C . TRP B 1 375 ? -13.797 9.578 15.555 1 95.25 375 TRP B C 1
ATOM 7419 O O . TRP B 1 375 ? -12.57 9.477 15.547 1 95.25 375 TRP B O 1
ATOM 7429 N N . VAL B 1 376 ? -14.469 10.383 14.781 1 94.69 376 VAL B N 1
ATOM 7430 C CA . VAL B 1 376 ? -13.828 11.117 13.703 1 94.69 376 VAL B CA 1
ATOM 7431 C C . VAL B 1 376 ? -12.859 12.141 14.281 1 94.69 376 VAL B C 1
ATOM 7433 O O . VAL B 1 376 ? -11.688 12.18 13.898 1 94.69 376 VAL B O 1
ATOM 7436 N N . PRO B 1 377 ? -13.273 12.953 15.211 1 95.19 377 PRO B N 1
ATOM 7437 C CA . PRO B 1 377 ? -12.273 13.852 15.805 1 95.19 377 PRO B CA 1
ATOM 7438 C C . PRO B 1 377 ? -11.195 13.102 16.578 1 95.19 377 PRO B C 1
ATOM 7440 O O . PRO B 1 377 ? -10.047 13.562 16.641 1 95.19 377 PRO B O 1
ATOM 7443 N N . GLY B 1 378 ? -11.523 12.008 17.188 1 96.62 378 GLY B N 1
ATOM 7444 C CA . GLY B 1 378 ? -10.484 11.18 17.781 1 96.62 378 GLY B CA 1
ATOM 7445 C C . GLY B 1 378 ? -9.398 10.789 16.797 1 96.62 378 GLY B C 1
ATOM 7446 O O . GLY B 1 378 ? -8.203 10.883 17.109 1 96.62 378 GLY B O 1
ATOM 7447 N N . HIS B 1 379 ? -9.836 10.359 15.672 1 95.94 379 HIS B N 1
ATOM 7448 C CA . HIS B 1 379 ? -8.898 10.023 14.602 1 95.94 379 HIS B CA 1
ATOM 7449 C C . HIS B 1 379 ? -8.094 11.25 14.172 1 95.94 379 HIS B C 1
ATOM 7451 O O . HIS B 1 379 ? -6.875 11.172 14.008 1 95.94 379 HIS B O 1
ATOM 7457 N N . PHE B 1 380 ? -8.727 12.32 14 1 95.5 380 PHE B N 1
ATOM 7458 C CA . PHE B 1 380 ? -8.094 13.562 13.57 1 95.5 380 PHE B CA 1
ATOM 7459 C C . PHE B 1 380 ? -7.008 13.984 14.547 1 95.5 380 PHE B C 1
ATOM 7461 O O . PHE B 1 380 ? -5.945 14.461 14.133 1 95.5 380 PHE B O 1
ATOM 7468 N N . HIS B 1 381 ? -7.242 13.781 15.75 1 97.06 381 HIS B N 1
ATOM 7469 C CA . HIS B 1 381 ? -6.297 14.227 16.766 1 97.06 381 HIS B CA 1
ATOM 7470 C C . HIS B 1 381 ? -5.078 13.312 16.828 1 97.06 381 HIS B C 1
ATOM 7472 O O . HIS B 1 381 ? -3.975 13.766 17.141 1 97.06 381 HIS B O 1
ATOM 7478 N N . LEU B 1 382 ? -5.199 12.086 16.438 1 96.25 382 LEU B N 1
ATOM 7479 C CA . LEU B 1 382 ? -4.043 11.203 16.328 1 96.25 382 LEU B CA 1
ATOM 7480 C C . LEU B 1 382 ? -3.166 11.617 15.148 1 96.25 382 LEU B C 1
ATOM 7482 O O . LEU B 1 382 ? -1.938 11.617 15.25 1 96.25 382 LEU B O 1
ATOM 7486 N N . THR B 1 383 ? -3.771 11.93 14.094 1 94.38 383 THR B N 1
ATOM 7487 C CA . THR B 1 383 ? -3.041 12.164 12.859 1 94.38 383 THR B CA 1
ATOM 7488 C C . THR B 1 383 ? -2.584 13.617 12.766 1 94.38 383 THR B C 1
ATOM 7490 O O . THR B 1 383 ? -1.403 13.914 12.961 1 94.38 383 THR B O 1
ATOM 7493 N N . VAL B 1 384 ? -3.525 14.555 12.75 1 93.56 384 VAL B N 1
ATOM 7494 C CA . VAL B 1 384 ? -3.158 15.953 12.594 1 93.56 384 VAL B CA 1
ATOM 7495 C C . VAL B 1 384 ? -2.775 16.547 13.945 1 93.56 384 VAL B C 1
ATOM 7497 O O . VAL B 1 384 ? -1.785 17.281 14.055 1 93.56 384 VAL B O 1
ATOM 7500 N N . GLY B 1 385 ? -3.479 16.203 14.961 1 96 385 GLY B N 1
ATOM 7501 C CA . GLY B 1 385 ? -3.229 16.766 16.281 1 96 385 GLY B CA 1
ATOM 7502 C C . GLY B 1 385 ? -1.93 16.266 16.891 1 96 385 GLY B C 1
ATOM 7503 O O . GLY B 1 385 ? -1.391 16.906 17.797 1 96 385 GLY B O 1
ATOM 7504 N N . THR B 1 386 ? -1.443 15.188 16.359 1 97 386 THR B N 1
ATOM 7505 C CA . THR B 1 386 ? -0.209 14.703 16.969 1 97 386 THR B CA 1
ATOM 7506 C C . THR B 1 386 ? 0.85 14.43 15.906 1 97 386 THR B C 1
ATOM 7508 O O . THR B 1 386 ? 1.928 15.031 15.93 1 97 386 THR B O 1
ATOM 7511 N N . ALA B 1 387 ? 0.557 13.688 14.938 1 96.62 387 ALA B N 1
ATOM 7512 C CA . ALA B 1 387 ? 1.569 13.422 13.922 1 96.62 387 ALA B CA 1
ATOM 7513 C C . ALA B 1 387 ? 2.09 14.719 13.305 1 96.62 387 ALA B C 1
ATOM 7515 O O . ALA B 1 387 ? 3.299 14.891 13.148 1 96.62 387 ALA B O 1
ATOM 7516 N N . VAL B 1 388 ? 1.214 15.609 13.047 1 97.81 388 VAL B N 1
ATOM 7517 C CA . VAL B 1 388 ? 1.591 16.859 12.406 1 97.81 388 VAL B CA 1
ATOM 7518 C C . VAL B 1 388 ? 1.993 17.891 13.461 1 97.81 388 VAL B C 1
ATOM 7520 O O . VAL B 1 388 ? 3.137 18.344 13.492 1 97.81 388 VAL B O 1
ATOM 7523 N N . ALA B 1 389 ? 1.13 18.141 14.391 1 98.44 389 ALA B N 1
ATOM 7524 C CA . ALA B 1 389 ? 1.342 19.234 15.336 1 98.44 389 ALA B CA 1
ATOM 7525 C C . ALA B 1 389 ? 2.539 18.953 16.25 1 98.44 389 ALA B C 1
ATOM 7527 O O . ALA B 1 389 ? 3.363 19.844 16.484 1 98.44 389 ALA B O 1
ATOM 7528 N N . LEU B 1 390 ? 2.629 17.781 16.734 1 98.69 390 LEU B N 1
ATOM 7529 C CA . LEU B 1 390 ? 3.76 17.453 17.609 1 98.69 390 LEU B CA 1
ATOM 7530 C C . LEU B 1 390 ? 5.066 17.484 16.812 1 98.69 390 LEU B C 1
ATOM 7532 O O . LEU B 1 390 ? 6.109 17.875 17.344 1 98.69 390 LEU B O 1
ATOM 7536 N N . THR B 1 391 ? 5.043 17.031 15.586 1 98.62 391 THR B N 1
ATOM 7537 C CA . THR B 1 391 ? 6.23 17.125 14.75 1 98.62 391 THR B CA 1
ATOM 7538 C C . THR B 1 391 ? 6.648 18.578 14.562 1 98.62 391 THR B C 1
ATOM 7540 O O . THR B 1 391 ? 7.828 18.922 14.664 1 98.62 391 THR B O 1
ATOM 7543 N N . PHE B 1 392 ? 5.684 19.422 14.297 1 98.75 392 PHE B N 1
ATOM 7544 C CA . PHE B 1 392 ? 5.969 20.844 14.094 1 98.75 392 PHE B CA 1
ATOM 7545 C C . PHE B 1 392 ? 6.555 21.453 15.359 1 98.75 392 PHE B C 1
ATOM 7547 O O . PHE B 1 392 ? 7.523 22.219 15.289 1 98.75 392 PHE B O 1
ATOM 7554 N N . MET B 1 393 ? 6.023 21.062 16.469 1 98.75 393 MET B N 1
ATOM 7555 C CA . MET B 1 393 ? 6.562 21.578 17.734 1 98.75 393 MET B CA 1
ATOM 7556 C C . MET B 1 393 ? 7.969 21.047 17.969 1 98.75 393 MET B C 1
ATOM 7558 O O . MET B 1 393 ? 8.883 21.797 18.312 1 98.75 393 MET B O 1
ATOM 7562 N N . ALA B 1 394 ? 8.117 19.828 17.766 1 98.5 394 ALA B N 1
ATOM 7563 C CA . ALA B 1 394 ? 9.383 19.156 18.062 1 98.5 394 ALA B CA 1
ATOM 7564 C C . ALA B 1 394 ? 10.5 19.703 17.172 1 98.5 394 ALA B C 1
ATOM 7566 O O . ALA B 1 394 ? 11.602 20 17.656 1 98.5 394 ALA B O 1
ATOM 7567 N N . ILE B 1 395 ? 10.227 19.844 15.914 1 97.62 395 ILE B N 1
ATOM 7568 C CA . ILE B 1 395 ? 11.289 20.266 15.008 1 97.62 395 ILE B CA 1
ATOM 7569 C C . ILE B 1 395 ? 11.656 21.719 15.281 1 97.62 395 ILE B C 1
ATOM 7571 O O . ILE B 1 395 ? 12.758 22.156 14.953 1 97.62 395 ILE B O 1
ATOM 7575 N N . SER B 1 396 ? 10.758 22.484 15.875 1 97.56 396 SER B N 1
ATOM 7576 C CA . SER B 1 396 ? 11.039 23.859 16.25 1 97.56 396 SER B CA 1
ATOM 7577 C C . SER B 1 396 ? 12.188 23.953 17.25 1 97.56 396 SER B C 1
ATOM 7579 O O . SER B 1 396 ? 12.953 24.922 17.25 1 97.56 396 SER B O 1
ATOM 7581 N N . TYR B 1 397 ? 12.328 22.938 18.078 1 96.38 397 TYR B N 1
ATOM 7582 C CA . TYR B 1 397 ? 13.43 22.906 19.031 1 96.38 397 TYR B CA 1
ATOM 7583 C C . TYR B 1 397 ? 14.773 22.859 18.312 1 96.38 397 TYR B C 1
ATOM 7585 O O . TYR B 1 397 ? 15.797 23.25 18.875 1 96.38 397 TYR B O 1
ATOM 7593 N N . TRP B 1 398 ? 14.719 22.344 17.156 1 93.31 398 TRP B N 1
ATOM 7594 C CA . TRP B 1 398 ? 15.938 22.219 16.344 1 93.31 398 TRP B CA 1
ATOM 7595 C C . TRP B 1 398 ? 16.062 23.391 15.375 1 93.31 398 TRP B C 1
ATOM 7597 O O . TRP B 1 398 ? 17.156 23.875 15.117 1 93.31 398 TRP B O 1
ATOM 7607 N N . LEU B 1 399 ? 15.008 23.938 14.898 1 92.25 399 LEU B N 1
ATOM 7608 C CA . LEU B 1 399 ? 14.984 24.922 13.828 1 92.25 399 LEU B CA 1
ATOM 7609 C C . LEU B 1 399 ? 15.172 26.328 14.398 1 92.25 399 LEU B C 1
ATOM 7611 O O . LEU B 1 399 ? 15.867 27.156 13.805 1 92.25 399 LEU B O 1
ATOM 7615 N N . ILE B 1 400 ? 14.555 26.656 15.484 1 91.69 400 ILE B N 1
ATOM 7616 C CA . ILE B 1 400 ? 14.484 28.016 15.984 1 91.69 400 ILE B CA 1
ATOM 7617 C C . ILE B 1 400 ? 15.883 28.5 16.344 1 91.69 400 ILE B C 1
ATOM 7619 O O . ILE B 1 400 ? 16.25 29.641 16.031 1 91.69 400 ILE B O 1
ATOM 7623 N N . PRO B 1 401 ? 16.719 27.688 16.969 1 89.62 401 PRO B N 1
ATOM 7624 C CA . PRO B 1 401 ? 18.094 28.141 17.234 1 89.62 401 PRO B CA 1
ATOM 7625 C C . PRO B 1 401 ? 18.844 28.5 15.961 1 89.62 401 PRO B C 1
ATOM 7627 O O . PRO B 1 401 ? 19.703 29.406 15.984 1 89.62 401 PRO B O 1
ATOM 7630 N N . GLN B 1 402 ? 18.5 27.844 14.898 1 88.25 402 GLN B N 1
ATOM 7631 C CA . GLN B 1 402 ? 19.156 28.156 13.633 1 88.25 402 GLN B CA 1
ATOM 7632 C C . GLN B 1 402 ? 18.688 29.5 13.086 1 88.25 402 GLN B C 1
ATOM 7634 O O . GLN B 1 402 ? 19.438 30.203 12.43 1 88.25 402 GLN B O 1
ATOM 7639 N N . LEU B 1 403 ? 17.516 29.812 13.398 1 91.25 403 LEU B N 1
ATOM 7640 C CA . LEU B 1 403 ? 16.906 31 12.836 1 91.25 403 LEU B CA 1
ATOM 7641 C C . LEU B 1 403 ? 17.203 32.219 13.695 1 91.25 403 LEU B C 1
ATOM 7643 O O . LEU B 1 403 ? 17.188 33.375 13.203 1 91.25 403 LEU B O 1
ATOM 7647 N N . THR B 1 404 ? 17.453 32 14.961 1 89.19 404 THR B N 1
ATOM 7648 C CA . THR B 1 404 ? 17.641 33.125 15.875 1 89.19 404 THR B CA 1
ATOM 7649 C C . THR B 1 404 ? 19.109 33.281 16.234 1 89.19 404 THR B C 1
ATOM 7651 O O . THR B 1 404 ? 19.516 34.344 16.734 1 89.19 404 THR B O 1
ATOM 7654 N N . GLY B 1 405 ? 19.875 32.219 16.016 1 85.38 405 GLY B N 1
ATOM 7655 C CA . GLY B 1 405 ? 21.281 32.25 16.422 1 85.38 405 GLY B CA 1
ATOM 7656 C C . GLY B 1 405 ? 21.453 32.094 17.922 1 85.38 405 GLY B C 1
ATOM 7657 O O . GLY B 1 405 ? 22.531 32.375 18.469 1 85.38 405 GLY B O 1
ATOM 7658 N N . ARG B 1 406 ? 20.375 31.656 18.562 1 88.19 406 ARG B N 1
ATOM 7659 C CA . ARG B 1 406 ? 20.406 31.484 20 1 88.19 406 ARG B CA 1
ATOM 7660 C C . ARG B 1 406 ? 20.234 30.016 20.391 1 88.19 406 ARG B C 1
ATOM 7662 O O . ARG B 1 406 ? 19.562 29.25 19.688 1 88.19 406 ARG B O 1
ATOM 7669 N N . LYS B 1 407 ? 20.766 29.672 21.516 1 88.5 407 LYS B N 1
ATOM 7670 C CA . LYS B 1 407 ? 20.656 28.297 21.984 1 88.5 407 LYS B CA 1
ATOM 7671 C C . LYS B 1 407 ? 19.281 28.031 22.594 1 88.5 407 LYS B C 1
ATOM 7673 O O . LYS B 1 407 ? 18.641 28.953 23.109 1 88.5 407 LYS B O 1
ATOM 7678 N N . LEU B 1 408 ? 18.828 26.828 22.578 1 92.06 408 LEU B N 1
ATOM 7679 C CA . LEU B 1 408 ? 17.578 26.406 23.203 1 92.06 408 LEU B CA 1
ATOM 7680 C C . LEU B 1 408 ? 17.656 26.516 24.719 1 92.06 408 LEU B C 1
ATOM 7682 O O . LEU B 1 408 ? 18.625 26.047 25.328 1 92.06 408 LEU B O 1
ATOM 7686 N N . LYS B 1 409 ? 16.703 27.125 25.234 1 93.75 409 LYS B N 1
ATOM 7687 C CA . LYS B 1 409 ? 16.641 27.25 26.688 1 93.75 409 LYS B CA 1
ATOM 7688 C C . LYS B 1 409 ? 15.727 26.172 27.281 1 93.75 409 LYS B C 1
ATOM 7690 O O . LYS B 1 409 ? 14.859 25.641 26.594 1 93.75 409 LYS B O 1
ATOM 7695 N N . PHE B 1 410 ? 15.953 25.75 28.578 1 95.38 410 PHE B N 1
ATOM 7696 C CA . PHE B 1 410 ? 15.117 24.828 29.344 1 95.38 410 PHE B CA 1
ATOM 7697 C C . PHE B 1 410 ? 15.008 23.484 28.641 1 95.38 410 PHE B C 1
ATOM 7699 O O . PHE B 1 410 ? 13.906 23 28.391 1 95.38 410 PHE B O 1
ATOM 7706 N N . LYS B 1 411 ? 16.109 22.891 28.438 1 94.88 411 LYS B N 1
ATOM 7707 C CA . LYS B 1 411 ? 16.188 21.641 27.688 1 94.88 411 LYS B CA 1
ATOM 7708 C C . LYS B 1 411 ? 15.336 20.562 28.359 1 94.88 411 LYS B C 1
ATOM 7710 O O . LYS B 1 411 ? 14.734 19.719 27.688 1 94.88 411 LYS B O 1
ATOM 7715 N N . THR B 1 412 ? 15.242 20.578 29.656 1 97.56 412 THR B N 1
ATOM 7716 C CA . THR B 1 412 ? 14.469 19.578 30.391 1 97.56 412 THR B CA 1
ATOM 7717 C C . THR B 1 412 ? 12.977 19.734 30.109 1 97.56 412 THR B C 1
ATOM 7719 O O . THR B 1 412 ? 12.273 18.75 29.875 1 97.56 412 THR B O 1
ATOM 7722 N N . LEU B 1 413 ? 12.547 20.953 30.172 1 98.25 413 LEU B N 1
ATOM 7723 C CA . LEU B 1 413 ? 11.141 21.203 29.875 1 98.25 413 LEU B CA 1
ATOM 7724 C C . LEU B 1 413 ? 10.82 20.844 28.422 1 98.25 413 LEU B C 1
ATOM 7726 O O . LEU B 1 413 ? 9.75 20.312 28.125 1 98.25 413 LEU B O 1
ATOM 7730 N N . ALA B 1 414 ? 11.773 21.172 27.547 1 98.38 414 ALA B N 1
ATOM 7731 C CA . ALA B 1 414 ? 11.602 20.828 26.141 1 98.38 414 ALA B CA 1
ATOM 7732 C C . ALA B 1 414 ? 11.484 19.312 25.953 1 98.38 414 ALA B C 1
ATOM 7734 O O . ALA B 1 414 ? 10.773 18.844 25.062 1 98.38 414 ALA B O 1
ATOM 7735 N N . LEU B 1 415 ? 12.188 18.562 26.781 1 98.44 415 LEU B N 1
ATOM 7736 C CA . LEU B 1 415 ? 12.172 17.109 26.688 1 98.44 415 LEU B CA 1
ATOM 7737 C C . LEU B 1 415 ? 10.867 16.547 27.25 1 98.44 415 LEU B C 1
ATOM 7739 O O . LEU B 1 415 ? 10.359 15.547 26.734 1 98.44 415 LEU B O 1
ATOM 7743 N N . ILE B 1 416 ? 10.305 17.109 28.219 1 98.69 416 ILE B N 1
ATOM 7744 C CA . ILE B 1 416 ? 9.086 16.641 28.859 1 98.69 416 ILE B CA 1
ATOM 7745 C C . ILE B 1 416 ? 7.891 16.891 27.953 1 98.69 416 ILE B C 1
ATOM 7747 O O . ILE B 1 416 ? 6.949 16.094 27.906 1 98.69 416 ILE B O 1
ATOM 7751 N N . GLN B 1 417 ? 7.961 17.906 27.188 1 98.81 417 GLN B N 1
ATOM 7752 C CA . GLN B 1 417 ? 6.836 18.406 26.406 1 98.81 417 GLN B CA 1
ATOM 7753 C C . GLN B 1 417 ? 6.332 17.344 25.438 1 98.81 417 GLN B C 1
ATOM 7755 O O . GLN B 1 417 ? 5.133 17.047 25.391 1 98.81 417 GLN B O 1
ATOM 7760 N N . PRO B 1 418 ? 7.164 16.703 24.656 1 98.69 418 PRO B N 1
ATOM 7761 C CA . PRO B 1 418 ? 6.641 15.688 23.734 1 98.69 418 PRO B CA 1
ATOM 7762 C C . PRO B 1 418 ? 6.094 14.461 24.453 1 98.69 418 PRO B C 1
ATOM 7764 O O . PRO B 1 418 ? 5.133 13.844 24 1 98.69 418 PRO B O 1
ATOM 7767 N N . TYR B 1 419 ? 6.668 14.086 25.516 1 98.62 419 TYR B N 1
ATOM 7768 C CA . TYR B 1 419 ? 6.152 12.969 26.297 1 98.62 419 TYR B CA 1
ATOM 7769 C C . TYR B 1 419 ? 4.773 13.281 26.859 1 98.62 419 TYR B C 1
ATOM 7771 O O . TYR B 1 419 ? 3.879 12.43 26.844 1 98.62 419 TYR B O 1
ATOM 7779 N N . ALA B 1 420 ? 4.676 14.469 27.328 1 98.81 420 ALA B N 1
ATOM 7780 C CA . ALA B 1 420 ? 3.389 14.898 27.859 1 98.81 420 ALA B CA 1
ATOM 7781 C C . ALA B 1 420 ? 2.326 14.938 26.766 1 98.81 420 ALA B C 1
ATOM 7783 O O . ALA B 1 420 ? 1.18 14.539 26.984 1 98.81 420 ALA B O 1
ATOM 7784 N N . TRP B 1 421 ? 2.68 15.438 25.641 1 98.88 421 TRP B N 1
ATOM 7785 C CA . TRP B 1 421 ? 1.744 15.469 24.516 1 98.88 421 TRP B CA 1
ATOM 7786 C C . TRP B 1 421 ? 1.289 14.062 24.141 1 98.88 421 TRP B 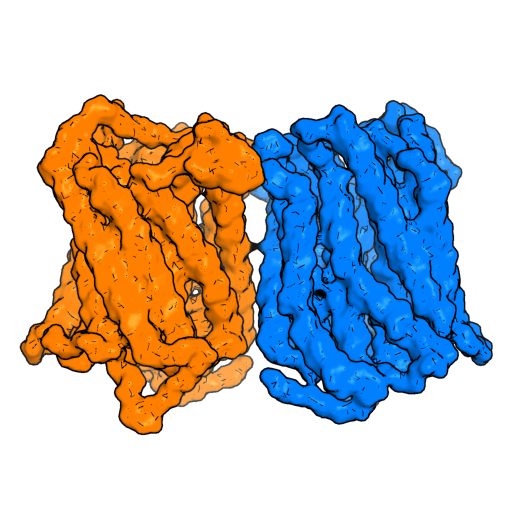C 1
ATOM 7788 O O . TRP B 1 421 ? 0.099 13.828 23.922 1 98.88 421 TRP B O 1
ATOM 7798 N N . PHE B 1 422 ? 2.242 13.141 24.078 1 98.5 422 PHE B N 1
ATOM 7799 C CA . PHE B 1 422 ? 1.955 11.758 23.719 1 98.5 422 PHE B CA 1
ATOM 7800 C C . PHE B 1 422 ? 0.991 11.125 24.719 1 98.5 422 PHE B C 1
ATOM 7802 O O . PHE B 1 422 ? 0.025 10.469 24.328 1 98.5 422 PHE B O 1
ATOM 7809 N N . LEU B 1 423 ? 1.249 11.375 25.938 1 98.38 423 LEU B N 1
ATOM 7810 C CA . LEU B 1 423 ? 0.404 10.82 27 1 98.38 423 LEU B CA 1
ATOM 7811 C C . LEU B 1 423 ? -0.998 11.422 26.938 1 98.38 423 LEU B C 1
ATOM 7813 O O . LEU B 1 423 ? -1.991 10.688 27 1 98.38 423 LEU B O 1
ATOM 7817 N N . GLY B 1 424 ? -1.07 12.695 26.859 1 98.69 424 GLY B N 1
ATOM 7818 C CA . GLY B 1 424 ? -2.359 13.359 26.797 1 98.69 424 GLY B CA 1
ATOM 7819 C C . GLY B 1 424 ? -3.203 12.914 25.625 1 98.69 424 GLY B C 1
ATOM 7820 O O . GLY B 1 424 ? -4.398 12.648 25.766 1 98.69 424 GLY B O 1
ATOM 7821 N N . MET B 1 425 ? -2.605 12.789 24.484 1 98.44 425 MET B N 1
ATOM 7822 C CA . MET B 1 425 ? -3.332 12.391 23.281 1 98.44 425 MET B CA 1
ATOM 7823 C C . MET B 1 425 ? -3.779 10.938 23.375 1 98.44 425 MET B C 1
ATOM 7825 O O . MET B 1 425 ? -4.867 10.586 22.906 1 98.44 425 MET B O 1
ATOM 7829 N N . THR B 1 426 ? -2.904 10.086 23.969 1 97.69 426 THR B N 1
ATOM 7830 C CA . THR B 1 426 ? -3.27 8.688 24.141 1 97.69 426 THR B CA 1
ATOM 7831 C C . THR B 1 426 ? -4.547 8.562 24.969 1 97.69 426 THR B C 1
ATOM 7833 O O . THR B 1 426 ? -5.453 7.809 24.609 1 97.69 426 THR B O 1
ATOM 7836 N N . LEU B 1 427 ? -4.645 9.328 25.938 1 97.69 427 LEU B N 1
ATOM 7837 C CA . LEU B 1 427 ? -5.816 9.289 26.797 1 97.69 427 LEU B CA 1
ATOM 7838 C C . LEU B 1 427 ? -7.039 9.859 26.094 1 97.69 427 LEU B C 1
ATOM 7840 O O . LEU B 1 427 ? -8.102 9.227 26.062 1 97.69 427 LEU B O 1
ATOM 7844 N N . MET B 1 428 ? -6.891 10.93 25.516 1 98 428 MET B N 1
ATOM 7845 C CA . MET B 1 428 ? -8.023 11.648 24.922 1 98 428 MET B CA 1
ATOM 7846 C C . MET B 1 428 ? -8.555 10.914 23.688 1 98 428 MET B C 1
ATOM 7848 O O . MET B 1 428 ? -9.75 10.633 23.594 1 98 428 MET B O 1
ATOM 7852 N N . SER B 1 429 ? -7.707 10.57 22.797 1 97.31 429 SER B N 1
ATOM 7853 C CA . SER B 1 429 ? -8.133 9.977 21.531 1 97.31 429 SER B CA 1
ATOM 7854 C C . SER B 1 429 ? -8.68 8.57 21.75 1 97.31 429 SER B C 1
ATOM 7856 O O . SER B 1 429 ? -9.625 8.156 21.078 1 97.31 429 SER B O 1
ATOM 7858 N N . ASN B 1 430 ? -8.055 7.848 22.641 1 95.19 430 ASN B N 1
ATOM 7859 C CA . ASN B 1 430 ? -8.586 6.527 22.953 1 95.19 430 ASN B CA 1
ATOM 7860 C C . ASN B 1 430 ? -10.016 6.609 23.484 1 95.19 430 ASN B C 1
ATOM 7862 O O . ASN B 1 430 ? -10.875 5.82 23.078 1 95.19 430 ASN B O 1
ATOM 7866 N N . ALA B 1 431 ? -10.227 7.465 24.344 1 96.62 431 ALA B N 1
ATOM 7867 C CA . ALA B 1 431 ? -11.555 7.66 24.906 1 96.62 431 ALA B CA 1
ATOM 7868 C C . ALA B 1 431 ? -12.539 8.133 23.844 1 96.62 431 ALA B C 1
ATOM 7870 O O . ALA B 1 431 ? -13.695 7.707 23.828 1 96.62 431 ALA B O 1
ATOM 7871 N N . MET B 1 432 ? -12.133 8.984 22.969 1 96.94 432 MET B N 1
ATOM 7872 C CA . MET B 1 432 ? -12.984 9.469 21.891 1 96.94 432 MET B CA 1
ATOM 7873 C C . MET B 1 432 ? -13.367 8.336 20.953 1 96.94 432 MET B C 1
ATOM 7875 O O . MET B 1 432 ? -14.508 8.266 20.484 1 96.94 432 MET B O 1
ATOM 7879 N N . HIS B 1 433 ? -12.422 7.473 20.688 1 95.38 433 HIS B N 1
ATOM 7880 C CA . HIS B 1 433 ? -12.719 6.328 19.844 1 95.38 433 HIS B CA 1
ATOM 7881 C C . HIS B 1 433 ? -13.758 5.414 20.484 1 95.38 433 HIS B C 1
ATOM 7883 O O . HIS B 1 433 ? -14.719 5 19.828 1 95.38 433 HIS B O 1
ATOM 7889 N N . ARG B 1 434 ? -13.609 5.16 21.734 1 93.75 434 ARG B N 1
ATOM 7890 C CA . ARG B 1 434 ? -14.562 4.312 22.438 1 93.75 434 ARG B CA 1
ATOM 7891 C C . ARG B 1 434 ? -15.93 4.98 22.516 1 93.75 434 ARG B C 1
ATOM 7893 O O . ARG B 1 434 ? -16.953 4.336 22.281 1 93.75 434 ARG B O 1
ATOM 7900 N N . ALA B 1 435 ? -15.945 6.176 22.812 1 94.5 435 ALA B N 1
ATOM 7901 C CA . ALA B 1 435 ? -17.188 6.926 22.859 1 94.5 435 ALA B CA 1
ATOM 7902 C C . ALA B 1 435 ? -17.859 6.984 21.5 1 94.5 435 ALA B C 1
ATOM 7904 O O . ALA B 1 435 ? -19.094 6.961 21.406 1 94.5 435 ALA B O 1
ATOM 7905 N N . GLY B 1 436 ? -17.016 7.129 20.5 1 94.38 436 GLY B N 1
ATOM 7906 C CA . GLY B 1 436 ? -17.547 7.137 19.156 1 94.38 436 GLY B CA 1
ATOM 7907 C C . GLY B 1 436 ? -18.234 5.836 18.781 1 94.38 436 GLY B C 1
ATOM 7908 O O . GLY B 1 436 ? -19.281 5.848 18.125 1 94.38 436 GLY B O 1
ATOM 7909 N N . LEU B 1 437 ? -17.703 4.762 19.234 1 89.12 437 LEU B N 1
ATOM 7910 C CA . LEU B 1 437 ? -18.312 3.461 18.984 1 89.12 437 LEU B CA 1
ATOM 7911 C C . LEU B 1 437 ? -19.641 3.332 19.734 1 89.12 437 LEU B C 1
ATOM 7913 O O . LEU B 1 437 ? -20.547 2.611 19.297 1 89.12 437 LEU B O 1
ATOM 7917 N N . ALA B 1 438 ? -19.734 4.051 20.812 1 91.19 438 ALA B N 1
ATOM 7918 C CA . ALA B 1 438 ? -20.969 4.047 21.594 1 91.19 438 ALA B CA 1
ATOM 7919 C C . ALA B 1 438 ? -22 4.98 20.984 1 91.19 438 ALA B C 1
ATOM 7921 O O . ALA B 1 438 ? -23.156 5.008 21.438 1 91.19 438 ALA B O 1
ATOM 7922 N N . GLY B 1 439 ? -21.578 5.824 20.016 1 91.12 439 GLY B N 1
ATOM 7923 C CA . GLY B 1 439 ? -22.547 6.629 19.281 1 91.12 439 GLY B CA 1
ATOM 7924 C C . GLY B 1 439 ? -22.562 8.086 19.703 1 91.12 439 GLY B C 1
ATOM 7925 O O . GLY B 1 439 ? -23.406 8.859 19.266 1 91.12 439 GLY B O 1
ATOM 7926 N N . VAL B 1 440 ? -21.672 8.5 20.578 1 94.25 440 VAL B N 1
ATOM 7927 C CA . VAL B 1 440 ? -21.641 9.891 21.016 1 94.25 440 VAL B CA 1
ATOM 7928 C C . VAL B 1 440 ? -21.406 10.805 19.812 1 94.25 440 VAL B C 1
ATOM 7930 O O . VAL B 1 440 ? -20.438 10.648 19.094 1 94.25 440 VAL B O 1
ATOM 7933 N N . PRO B 1 441 ? -22.203 11.758 19.656 1 93.38 441 PRO B N 1
ATOM 7934 C CA . PRO B 1 441 ? -22.094 12.586 18.453 1 93.38 441 PRO B CA 1
ATOM 7935 C C . PRO B 1 441 ? -20.906 13.539 18.5 1 93.38 441 PRO B C 1
ATOM 7937 O O . PRO B 1 441 ? -20.453 13.922 19.594 1 93.38 441 PRO B O 1
ATOM 7940 N N . ARG B 1 442 ? -20.438 14.055 17.328 1 92.38 442 ARG B N 1
ATOM 7941 C CA . ARG B 1 442 ? -19.234 14.867 17.266 1 92.38 442 ARG B CA 1
ATOM 7942 C C . ARG B 1 442 ? -19.562 16.359 17.172 1 92.38 442 ARG B C 1
ATOM 7944 O O . ARG B 1 442 ? -18.719 17.203 17.438 1 92.38 442 ARG B O 1
ATOM 7951 N N . ARG B 1 443 ? -20.781 16.781 16.891 1 87.25 443 ARG B N 1
ATOM 7952 C CA . ARG B 1 443 ? -21.078 18.188 16.641 1 87.25 443 ARG B CA 1
ATOM 7953 C C . ARG B 1 443 ? -22.047 18.734 17.688 1 87.25 443 ARG B C 1
ATOM 7955 O O . ARG B 1 443 ? -22.906 19.562 17.375 1 87.25 443 ARG B O 1
ATOM 7962 N N . THR B 1 444 ? -21.938 18.25 18.875 1 87.88 444 THR B N 1
ATOM 7963 C CA . THR B 1 444 ? -22.812 18.734 19.938 1 87.88 444 THR B CA 1
ATOM 7964 C C . THR B 1 444 ? -22 19.234 21.125 1 87.88 444 THR B C 1
ATOM 7966 O O . THR B 1 444 ? -21.016 18.609 21.516 1 87.88 444 THR B O 1
ATOM 7969 N N . ALA B 1 445 ? -22.422 20.312 21.609 1 90 445 ALA B N 1
ATOM 7970 C CA . ALA B 1 445 ? -21.766 20.891 22.766 1 90 445 ALA B CA 1
ATOM 7971 C C . ALA B 1 445 ? -21.953 20 24 1 90 445 ALA B C 1
ATOM 7973 O O . ALA B 1 445 ? -21 19.766 24.75 1 90 445 ALA B O 1
ATOM 7974 N N . GLU B 1 446 ? -23.203 19.5 24.141 1 91.5 446 GLU B N 1
ATOM 7975 C CA . GLU B 1 446 ? -23.578 18.688 25.297 1 91.5 446 GLU B CA 1
ATOM 7976 C C . GLU B 1 446 ? -24.25 17.391 24.875 1 91.5 446 GLU B C 1
ATOM 7978 O O . GLU B 1 446 ? -25.469 17.312 24.844 1 91.5 446 GLU B O 1
ATOM 7983 N N . PRO B 1 447 ? -23.469 16.359 24.703 1 86.44 447 PRO B N 1
ATOM 7984 C CA . PRO B 1 447 ? -24.031 15.102 24.203 1 86.44 447 PRO B CA 1
ATOM 7985 C C . PRO B 1 447 ? -24.75 14.312 25.297 1 86.44 447 PRO B C 1
ATOM 7987 O O . PRO B 1 447 ? -25.344 13.266 25.016 1 86.44 447 PRO B O 1
ATOM 7990 N N . GLN B 1 448 ? -24.812 14.789 26.438 1 75.31 448 GLN B N 1
ATOM 7991 C CA . GLN B 1 448 ? -25.516 14.094 27.531 1 75.31 448 GLN B CA 1
ATOM 7992 C C . GLN B 1 448 ? -27.016 14.3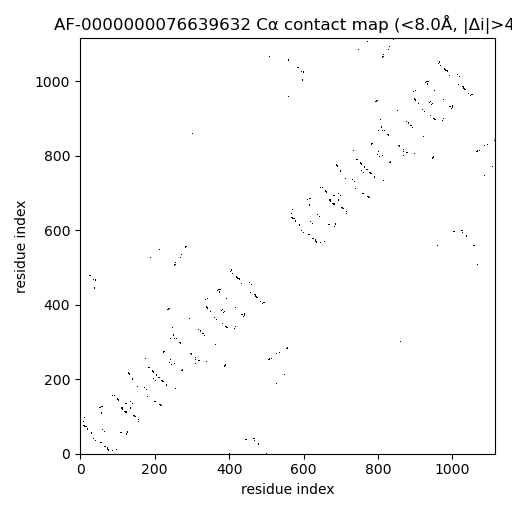98 27.484 1 75.31 448 GLN B C 1
ATOM 7994 O O . GLN B 1 448 ? -27.422 15.531 27.734 1 75.31 448 GLN B O 1
ATOM 7999 N N . TYR B 1 449 ? -27.719 13.477 26.891 1 69.25 449 TYR B N 1
ATOM 8000 C CA . TYR B 1 449 ? -29.156 13.641 26.797 1 69.25 449 TYR B CA 1
ATOM 8001 C C . TYR B 1 449 ? -29.875 13.031 27.984 1 69.25 449 TYR B C 1
ATOM 8003 O O . TYR B 1 449 ? -29.422 12.008 28.531 1 69.25 449 TYR B O 1
ATOM 8011 N N . SER B 1 450 ? -30.859 13.711 28.328 1 65.88 450 SER B N 1
ATOM 8012 C CA . SER B 1 450 ? -31.672 13.141 29.406 1 65.88 450 SER B CA 1
ATOM 8013 C C . SER B 1 450 ? -32.469 11.93 28.906 1 65.88 450 SER B C 1
ATOM 8015 O O . SER B 1 450 ? -33.125 12 27.859 1 65.88 450 SER B O 1
ATOM 8017 N N . GLY B 1 451 ? -32.375 10.82 29.578 1 67.5 451 GLY B N 1
ATOM 8018 C CA . GLY B 1 451 ? -33.156 9.648 29.25 1 67.5 451 GLY B CA 1
ATOM 8019 C C . GLY B 1 451 ? -32.5 8.766 28.203 1 67.5 451 GLY B C 1
ATOM 8020 O O . GLY B 1 451 ? -33.125 7.82 27.703 1 67.5 451 GLY B O 1
ATOM 8021 N N . PHE B 1 452 ? -31.422 9.234 27.734 1 75.25 452 PHE B N 1
ATOM 8022 C CA . PHE B 1 452 ? -30.719 8.43 26.75 1 75.25 452 PHE B CA 1
ATOM 8023 C C . PHE B 1 452 ? -29.312 8.086 27.234 1 75.25 452 PHE B C 1
ATOM 8025 O O . PHE B 1 452 ? -28.594 8.953 27.734 1 75.25 452 PHE B O 1
ATOM 8032 N N . GLU B 1 453 ? -29.109 6.75 27.297 1 78.5 453 GLU B N 1
ATOM 8033 C CA . GLU B 1 453 ? -27.781 6.32 27.734 1 78.5 453 GLU B CA 1
ATOM 8034 C C . GLU B 1 453 ? -27.031 5.617 26.609 1 78.5 453 GLU B C 1
ATOM 8036 O O . GLU B 1 453 ? -27.594 4.762 25.922 1 78.5 453 GLU B O 1
ATOM 8041 N N . PHE B 1 454 ? -25.875 6.219 26.391 1 86.12 454 PHE B N 1
ATOM 8042 C CA . PHE B 1 454 ? -24.984 5.52 25.469 1 86.12 454 PHE B CA 1
ATOM 8043 C C . PHE B 1 454 ? -24.438 4.246 26.094 1 86.12 454 PHE B C 1
ATOM 8045 O O . PHE B 1 454 ? -24.094 4.234 27.281 1 86.12 454 PHE B O 1
ATOM 8052 N N . GLU B 1 455 ? -24.453 3.164 25.344 1 82.44 455 GLU B N 1
ATOM 8053 C CA . GLU B 1 455 ? -23.938 1.893 25.844 1 82.44 455 GLU B CA 1
ATOM 8054 C C . GLU B 1 455 ? -22.562 1.584 25.266 1 82.44 455 GLU B C 1
ATOM 8056 O O . GLU B 1 455 ? -22.453 1.119 24.125 1 82.44 455 GLU B O 1
ATOM 8061 N N . PRO B 1 456 ? -21.594 1.847 26.172 1 84.25 456 PRO B N 1
ATOM 8062 C CA . PRO B 1 456 ? -20.25 1.556 25.672 1 84.25 456 PRO B CA 1
ATOM 8063 C C . PRO B 1 456 ? -19.969 0.058 25.594 1 84.25 456 PRO B C 1
ATOM 8065 O O . PRO B 1 456 ? -20.5 -0.719 26.391 1 84.25 456 PRO B O 1
ATOM 8068 N N . ILE B 1 457 ? -19.172 -0.312 24.656 1 70.31 457 ILE B N 1
ATOM 8069 C CA . ILE B 1 457 ? -18.75 -1.701 24.5 1 70.31 457 ILE B CA 1
ATOM 8070 C C . ILE B 1 457 ? -17.719 -2.053 25.578 1 70.31 457 ILE B C 1
ATOM 8072 O O . ILE B 1 457 ? -17.719 -3.17 26.109 1 70.31 457 ILE B O 1
ATOM 8076 N N . PHE B 1 458 ? -16.891 -1.028 25.906 1 79.62 458 PHE B N 1
ATOM 8077 C CA . PHE B 1 458 ? -15.852 -1.207 26.906 1 79.62 458 PHE B CA 1
ATOM 8078 C C . PHE B 1 458 ? -15.773 0.006 27.828 1 79.62 458 PHE B C 1
ATOM 8080 O O . PHE B 1 458 ? -15.766 1.146 27.359 1 79.62 458 PHE B O 1
ATOM 8087 N N . GLY B 1 459 ? -15.805 -0.207 29.156 1 88.12 459 GLY B N 1
ATOM 8088 C CA . GLY B 1 459 ? -15.727 0.885 30.125 1 88.12 459 GLY B CA 1
ATOM 8089 C C . GLY B 1 459 ? -17.062 1.575 30.344 1 88.12 459 GLY B C 1
ATOM 8090 O O . GLY B 1 459 ? -18.125 0.983 30.125 1 88.12 459 GLY B O 1
ATOM 8091 N N . THR B 1 460 ? -16.938 2.756 30.969 1 91.69 460 THR B N 1
ATOM 8092 C CA . THR B 1 460 ? -18.141 3.547 31.25 1 91.69 460 THR B CA 1
ATOM 8093 C C . THR B 1 460 ? -18.031 4.93 30.609 1 91.69 460 THR B C 1
ATOM 8095 O O . THR B 1 460 ? -16.938 5.395 30.297 1 91.69 460 THR B O 1
ATOM 8098 N N . MET B 1 461 ? -19.156 5.52 30.422 1 92.25 461 MET B N 1
ATOM 8099 C CA . MET B 1 461 ? -19.188 6.863 29.844 1 92.25 461 MET B CA 1
ATOM 8100 C C . MET B 1 461 ? -18.469 7.855 30.766 1 92.25 461 MET B C 1
ATOM 8102 O O . MET B 1 461 ? -17.766 8.75 30.281 1 92.25 461 MET B O 1
ATOM 8106 N N . ALA B 1 462 ? -18.625 7.68 32.031 1 92.12 462 ALA B N 1
ATOM 8107 C CA . ALA B 1 462 ? -17.984 8.57 32.969 1 92.12 462 ALA B CA 1
ATOM 8108 C C . ALA B 1 462 ? -16.469 8.492 32.875 1 92.12 462 ALA B C 1
ATOM 8110 O O . ALA B 1 462 ? -15.773 9.516 32.906 1 92.12 462 ALA B O 1
ATOM 8111 N N . GLU B 1 463 ? -16 7.316 32.781 1 94.62 463 GLU B N 1
ATOM 8112 C CA . GLU B 1 463 ? -14.562 7.117 32.625 1 94.62 463 GLU B CA 1
ATOM 8113 C C . GLU B 1 463 ? -14.047 7.773 31.344 1 94.62 463 GLU B C 1
ATOM 8115 O O . GLU B 1 463 ? -12.992 8.414 31.344 1 94.62 463 GLU B O 1
ATOM 8120 N N . MET B 1 464 ? -14.742 7.641 30.281 1 95.44 464 MET B N 1
ATOM 8121 C CA . MET B 1 464 ? -14.336 8.219 29 1 95.44 464 MET B CA 1
ATOM 8122 C C . MET B 1 464 ? -14.359 9.742 29.078 1 95.44 464 MET B C 1
ATOM 8124 O O . MET B 1 464 ? -13.469 10.398 28.531 1 95.44 464 MET B O 1
ATOM 8128 N N . ASP B 1 465 ? -15.344 10.273 29.688 1 95.25 465 ASP B N 1
ATOM 8129 C CA . ASP B 1 465 ? -15.422 11.719 29.859 1 95.25 465 ASP B CA 1
ATOM 8130 C C . ASP B 1 465 ? -14.219 12.25 30.641 1 95.25 465 ASP B C 1
ATOM 8132 O O . ASP B 1 465 ? -13.609 13.25 30.25 1 95.25 465 ASP B O 1
ATOM 8136 N N . TRP B 1 466 ? -13.914 11.602 31.641 1 96.31 466 TRP B N 1
ATOM 8137 C CA . TRP B 1 466 ? -12.781 12.031 32.469 1 96.31 466 TRP B CA 1
ATOM 8138 C C . TRP B 1 466 ? -11.469 11.891 31.688 1 96.31 466 TRP B C 1
ATOM 8140 O O . TRP B 1 466 ? -10.57 12.719 31.828 1 96.31 466 TRP B O 1
ATOM 8150 N N . GLN B 1 467 ? -11.312 10.859 30.953 1 97.38 467 GLN B N 1
ATOM 8151 C CA . GLN B 1 467 ? -10.109 10.68 30.141 1 97.38 467 GLN B CA 1
ATOM 8152 C C . GLN B 1 467 ? -9.961 11.797 29.109 1 97.38 467 GLN B C 1
ATOM 8154 O O . GLN B 1 467 ? -8.852 12.266 28.859 1 97.38 467 GLN B O 1
ATOM 8159 N N . ILE B 1 468 ? -11.039 12.18 28.531 1 97.88 468 ILE B N 1
ATOM 8160 C CA . ILE B 1 468 ? -11 13.281 27.578 1 97.88 468 ILE B CA 1
ATOM 8161 C C . ILE B 1 468 ? -10.594 14.57 28.281 1 97.88 468 ILE B C 1
ATOM 8163 O O . ILE B 1 468 ? -9.727 15.305 27.797 1 97.88 468 ILE B O 1
ATOM 8167 N N . ALA B 1 469 ? -11.156 14.797 29.438 1 97.62 469 ALA B N 1
ATOM 8168 C CA . ALA B 1 469 ? -10.867 16.016 30.188 1 97.62 469 ALA B CA 1
ATOM 8169 C C . ALA B 1 469 ? -9.422 16.016 30.688 1 97.62 469 ALA B C 1
ATOM 8171 O O . ALA B 1 469 ? -8.719 17.031 30.547 1 97.62 469 ALA B O 1
ATOM 8172 N N . ILE B 1 470 ? -9 14.938 31.234 1 98.31 470 ILE B N 1
ATOM 8173 C CA . ILE B 1 470 ? -7.637 14.844 31.75 1 98.31 470 ILE B CA 1
ATOM 8174 C C . ILE B 1 470 ? -6.641 14.914 30.594 1 98.31 470 ILE B C 1
ATOM 8176 O O . ILE B 1 470 ? -5.641 15.625 30.672 1 98.31 470 ILE B O 1
ATOM 8180 N N . GLY B 1 471 ? -6.934 14.141 29.562 1 98.56 471 GLY B N 1
ATOM 8181 C CA . GLY B 1 471 ? -6.074 14.188 28.391 1 98.56 471 GLY B CA 1
ATOM 8182 C C . GLY B 1 471 ? -5.949 15.578 27.797 1 98.56 471 GLY B C 1
ATOM 8183 O O . GLY B 1 471 ? -4.848 16.031 27.484 1 98.56 471 GLY B O 1
ATOM 8184 N N . GLY B 1 472 ? -7.102 16.25 27.625 1 98.12 472 GLY B N 1
ATOM 8185 C CA . GLY B 1 472 ? -7.082 17.625 27.141 1 98.12 472 GLY B CA 1
ATOM 8186 C C . GLY B 1 472 ? -6.281 18.562 28.031 1 98.12 472 GLY B C 1
ATOM 8187 O O . GLY B 1 472 ? -5.598 19.453 27.531 1 98.12 472 GLY B O 1
ATOM 8188 N N . THR B 1 473 ? -6.375 18.328 29.281 1 98.31 473 THR B N 1
ATOM 8189 C CA . THR B 1 473 ? -5.637 19.156 30.219 1 98.31 473 THR B CA 1
ATOM 8190 C C . THR B 1 473 ? -4.133 18.922 30.094 1 98.31 473 THR B C 1
ATOM 8192 O O . THR B 1 473 ? -3.348 19.859 30.078 1 98.31 473 THR B O 1
ATOM 8195 N N . ILE B 1 474 ? -3.729 17.688 30 1 98.75 474 ILE B N 1
ATOM 8196 C CA . ILE B 1 474 ? -2.318 17.344 29.859 1 98.75 474 ILE B CA 1
ATOM 8197 C C . ILE B 1 474 ? -1.781 17.922 28.547 1 98.75 474 ILE B C 1
ATOM 8199 O O . ILE B 1 474 ? -0.661 18.438 28.516 1 98.75 474 ILE B O 1
ATOM 8203 N N . LEU B 1 475 ? -2.574 17.859 27.516 1 98.75 475 LEU B N 1
ATOM 8204 C CA . LEU B 1 475 ? -2.184 18.453 26.234 1 98.75 475 LEU B CA 1
ATOM 8205 C C . LEU B 1 475 ? -1.983 19.953 26.375 1 98.75 475 LEU B C 1
ATOM 8207 O O . LEU B 1 475 ? -1.062 20.516 25.781 1 98.75 475 LEU B O 1
ATOM 8211 N N . THR B 1 476 ? -2.822 20.562 27.125 1 98.56 476 THR B N 1
ATOM 8212 C CA . THR B 1 476 ? -2.707 22 27.328 1 98.56 476 THR B CA 1
ATOM 8213 C C . THR B 1 476 ? -1.439 22.344 28.109 1 98.56 476 THR B C 1
ATOM 8215 O O . THR B 1 476 ? -0.742 23.297 27.797 1 98.56 476 THR B O 1
ATOM 8218 N N . ILE B 1 477 ? -1.185 21.578 29.094 1 98.62 477 ILE B N 1
ATOM 8219 C CA . ILE B 1 477 ? 0.05 21.766 29.859 1 98.62 477 ILE B CA 1
ATOM 8220 C C . ILE B 1 477 ? 1.251 21.609 28.922 1 98.62 477 ILE B C 1
ATOM 8222 O O . ILE B 1 477 ? 2.199 22.391 28.984 1 98.62 477 ILE B O 1
ATOM 8226 N N . SER B 1 478 ? 1.236 20.594 28.109 1 98.81 478 SER B N 1
ATOM 8227 C CA . SER B 1 478 ? 2.299 20.359 27.141 1 98.81 478 SER B CA 1
ATOM 8228 C C . SER B 1 478 ? 2.459 21.562 26.219 1 98.81 478 SER B C 1
ATOM 8230 O O . SER B 1 478 ? 3.58 21.969 25.906 1 98.81 478 SER B O 1
ATOM 8232 N N . LEU B 1 479 ? 1.371 22.109 25.781 1 98.75 479 LEU B N 1
ATOM 8233 C CA . LEU B 1 479 ? 1.387 23.281 24.922 1 98.75 479 LEU B CA 1
ATOM 8234 C C . LEU B 1 479 ? 2.021 24.469 25.625 1 98.75 479 LEU B C 1
ATOM 8236 O O . LEU B 1 479 ? 2.822 25.188 25.031 1 98.75 479 LEU B O 1
ATOM 8240 N N . ILE B 1 480 ? 1.697 24.656 26.828 1 98.62 480 ILE B N 1
ATOM 8241 C CA . ILE B 1 480 ? 2.252 25.75 27.609 1 98.62 480 ILE B CA 1
ATOM 8242 C C . ILE B 1 480 ? 3.764 25.578 27.734 1 98.62 480 ILE B C 1
ATOM 8244 O O . ILE B 1 480 ? 4.52 26.547 27.609 1 98.62 480 ILE B O 1
ATOM 8248 N N . LEU B 1 481 ? 4.18 24.375 28.016 1 98.62 481 LEU B N 1
ATOM 8249 C CA . LEU B 1 481 ? 5.609 24.094 28.094 1 98.62 481 LEU B CA 1
ATOM 8250 C C . LEU B 1 481 ? 6.312 24.438 26.797 1 98.62 481 LEU B C 1
ATOM 8252 O O . LEU B 1 481 ? 7.379 25.062 26.797 1 98.62 481 LEU B O 1
ATOM 8256 N N . PHE B 1 482 ? 5.754 24.094 25.734 1 98.69 482 PHE B N 1
ATOM 8257 C CA . PHE B 1 482 ? 6.344 24.375 24.422 1 98.69 482 PHE B CA 1
ATOM 8258 C C . PHE B 1 482 ? 6.488 25.875 24.219 1 98.69 482 PHE B C 1
ATOM 8260 O O . PHE B 1 482 ? 7.562 26.359 23.859 1 98.69 482 PHE B O 1
ATOM 8267 N N . LEU B 1 483 ? 5.355 26.578 24.406 1 98.44 483 LEU B N 1
ATOM 8268 C CA . LEU B 1 483 ? 5.352 28.016 24.188 1 98.44 483 LEU B CA 1
ATOM 8269 C C . LEU B 1 483 ? 6.344 28.719 25.109 1 98.44 483 LEU B C 1
ATOM 8271 O O . LEU B 1 483 ? 6.996 29.688 24.703 1 98.44 483 LEU B O 1
ATOM 8275 N N . TRP B 1 484 ? 6.395 28.188 26.297 1 97.69 484 TRP B N 1
ATOM 8276 C CA . TRP B 1 484 ? 7.336 28.766 27.25 1 97.69 484 TRP B CA 1
ATOM 8277 C C . TRP B 1 484 ? 8.773 28.594 26.766 1 97.69 484 TRP B C 1
ATOM 8279 O O . TRP B 1 484 ? 9.555 29.547 26.75 1 97.69 484 TRP B O 1
ATOM 8289 N N . VAL B 1 485 ? 9.141 27.438 26.359 1 97.5 485 VAL B N 1
ATOM 8290 C CA . VAL B 1 485 ? 10.492 27.109 25.938 1 97.5 485 VAL B CA 1
ATOM 8291 C C . VAL B 1 485 ? 10.844 27.906 24.672 1 97.5 485 VAL B C 1
ATOM 8293 O O . VAL B 1 485 ? 11.922 28.5 24.578 1 97.5 485 VAL B O 1
ATOM 8296 N N . ILE B 1 486 ? 9.938 27.938 23.75 1 96.38 486 ILE B N 1
ATOM 8297 C CA . ILE B 1 486 ? 10.203 28.578 22.469 1 96.38 486 ILE B CA 1
ATOM 8298 C C . ILE B 1 486 ? 10.328 30.078 22.656 1 96.38 486 ILE B C 1
ATOM 8300 O O . ILE B 1 486 ? 11.219 30.719 22.094 1 96.38 486 ILE B O 1
ATOM 8304 N N . THR B 1 487 ? 9.438 30.703 23.5 1 95.19 487 THR B N 1
ATOM 8305 C CA . THR B 1 487 ? 9.484 32.125 23.734 1 95.19 487 THR B CA 1
ATOM 8306 C C . THR B 1 487 ? 10.766 32.531 24.484 1 95.19 487 THR B C 1
ATOM 8308 O O . THR B 1 487 ? 11.422 33.5 24.125 1 95.19 487 THR B O 1
ATOM 8311 N N . ALA B 1 488 ? 11.125 31.734 25.438 1 94.44 488 ALA B N 1
ATOM 8312 C CA . ALA B 1 488 ? 12.352 32 26.188 1 94.44 488 ALA B CA 1
ATOM 8313 C C . ALA B 1 488 ? 13.586 31.875 25.297 1 94.44 488 ALA B C 1
ATOM 8315 O O . ALA B 1 488 ? 14.523 32.656 25.406 1 94.44 488 ALA B O 1
ATOM 8316 N N . SER B 1 489 ? 13.602 30.906 24.453 1 91.81 489 SER B N 1
ATOM 8317 C CA . SER B 1 489 ? 14.727 30.688 23.547 1 91.81 489 SER B CA 1
ATOM 8318 C C . SER B 1 489 ? 14.82 31.812 22.516 1 91.81 489 SER B C 1
ATOM 8320 O O . SER B 1 489 ? 15.914 32.188 22.109 1 91.81 489 SER B O 1
ATOM 8322 N N . TRP B 1 490 ? 13.672 32.281 22.109 1 89.75 490 TRP B N 1
ATOM 8323 C CA . TRP B 1 490 ? 13.602 33.344 21.109 1 89.75 490 TRP B CA 1
ATOM 8324 C C . TRP B 1 490 ? 14.117 34.656 21.688 1 89.75 490 TRP B C 1
ATOM 8326 O O . TRP B 1 490 ? 14.812 35.406 21 1 89.75 490 TRP B O 1
ATOM 8336 N N . MET B 1 491 ? 13.914 35 22.984 1 86 491 MET B N 1
ATOM 8337 C CA . MET B 1 491 ? 14.203 36.312 23.594 1 86 491 MET B CA 1
ATOM 8338 C C . MET B 1 491 ? 15.578 36.312 24.25 1 86 491 MET B C 1
ATOM 8340 O O . MET B 1 491 ? 16.203 37.344 24.391 1 86 491 MET B O 1
ATOM 8344 N N . GLY B 1 492 ? 16.125 35.281 24.797 1 75.06 492 GLY B N 1
ATOM 8345 C CA . GLY B 1 492 ? 17.266 35.5 25.656 1 75.06 492 GLY B CA 1
ATOM 8346 C C . GLY B 1 492 ? 18.297 34.406 25.578 1 75.06 492 GLY B C 1
ATOM 8347 O O . GLY B 1 492 ? 19.219 34.312 26.406 1 75.06 492 GLY B O 1
ATOM 8348 N N . GLY B 1 493 ? 18.312 33.625 24.578 1 65.25 493 GLY B N 1
ATOM 8349 C CA . GLY B 1 493 ? 19.266 32.531 24.625 1 65.25 493 GLY B CA 1
ATOM 8350 C C . GLY B 1 493 ? 20.703 32.969 24.375 1 65.25 493 GLY B C 1
ATOM 8351 O O . GLY B 1 493 ? 20.938 34.094 23.859 1 65.25 493 GLY B O 1
ATOM 8352 N N . GLU B 1 494 ? 21.641 32.344 25.094 1 76.81 494 GLU B N 1
ATOM 8353 C CA . GLU B 1 494 ? 23.047 32.594 24.781 1 76.81 494 GLU B CA 1
ATOM 8354 C C . GLU B 1 494 ? 23.328 32.438 23.297 1 76.81 494 GLU B C 1
ATOM 8356 O O . GLU B 1 494 ? 22.641 31.672 22.609 1 76.81 494 GLU B O 1
ATOM 8361 N N . LYS B 1 495 ? 24.172 33.438 22.891 1 77.06 495 LYS B N 1
ATOM 8362 C CA . LYS B 1 495 ? 24.547 33.312 21.484 1 77.06 495 LYS B CA 1
ATOM 8363 C C . LYS B 1 495 ? 25.141 31.938 21.188 1 77.06 495 LYS B C 1
ATOM 8365 O O . LYS B 1 495 ? 25.906 31.406 21.984 1 77.06 495 LYS B O 1
ATOM 8370 N N . SER B 1 496 ? 24.453 31.266 20.234 1 67.75 496 SER B N 1
ATOM 8371 C CA . SER B 1 496 ? 24.984 29.969 19.875 1 67.75 496 SER B CA 1
ATOM 8372 C C . SER B 1 496 ? 26.359 30.078 19.219 1 67.75 496 SER B C 1
ATOM 8374 O O . SER B 1 496 ? 26.578 30.938 18.359 1 67.75 496 SER B O 1
ATOM 8376 N N . ASP B 1 497 ? 27.547 29.781 19.844 1 55.91 497 ASP B N 1
ATOM 8377 C CA . ASP B 1 497 ? 28.891 29.781 19.25 1 55.91 497 ASP B CA 1
ATOM 8378 C C . ASP B 1 497 ? 29.016 28.703 18.188 1 55.91 497 ASP B C 1
ATOM 8380 O O . ASP B 1 497 ? 30.031 28.641 17.484 1 55.91 497 ASP B O 1
ATOM 8384 N N . ARG B 1 498 ? 28.219 27.875 18.188 1 54.41 498 ARG B N 1
ATOM 8385 C CA . ARG B 1 498 ? 28.391 26.734 17.297 1 54.41 498 ARG B CA 1
ATOM 8386 C C . ARG B 1 498 ? 27.656 26.953 15.977 1 54.41 498 ARG B C 1
ATOM 8388 O O . ARG B 1 498 ? 26.516 27.453 15.977 1 54.41 498 ARG B O 1
ATOM 8395 N N . PRO B 1 499 ? 28.625 27.062 14.961 1 51.41 499 PRO B N 1
ATOM 8396 C CA . PRO B 1 499 ? 27.906 27.078 13.68 1 51.41 499 PRO B CA 1
ATOM 8397 C C . PRO B 1 499 ? 26.688 26.141 13.68 1 51.41 499 PRO B C 1
ATOM 8399 O O . PRO B 1 499 ? 26.812 24.984 14.062 1 51.41 499 PRO B O 1
ATOM 8402 N N . VAL B 1 500 ? 25.719 26.688 13.891 1 51.06 500 VAL B N 1
ATOM 8403 C CA . VAL B 1 500 ? 24.562 25.828 13.828 1 51.06 500 VAL B CA 1
ATOM 8404 C C . VAL B 1 500 ? 24.531 25.078 12.492 1 51.06 500 VAL B C 1
ATOM 8406 O O . VAL B 1 500 ? 24.031 25.609 11.492 1 51.06 500 VAL B O 1
ATOM 8409 N N . ASP B 1 501 ? 25.781 24.984 11.844 1 52.31 501 ASP B N 1
ATOM 8410 C CA . ASP B 1 501 ? 25.844 24.312 10.547 1 52.31 501 ASP B CA 1
ATOM 8411 C C . ASP B 1 501 ? 25.172 22.938 10.609 1 52.31 501 ASP B C 1
ATOM 8413 O O . ASP B 1 501 ? 25.781 21.953 11.039 1 52.31 501 ASP B O 1
ATOM 8417 N N . ASP B 1 502 ? 23.797 23.031 10.648 1 61.69 502 ASP B N 1
ATOM 8418 C CA . ASP B 1 502 ? 23.172 21.719 10.805 1 61.69 502 ASP B CA 1
ATOM 8419 C C . ASP B 1 502 ? 23.016 21.016 9.453 1 61.69 502 ASP B C 1
ATOM 8421 O O . ASP B 1 502 ? 22.047 21.25 8.734 1 61.69 502 ASP B O 1
ATOM 8425 N N . TYR B 1 503 ? 24.234 20.438 9.086 1 79.75 503 TYR B N 1
ATOM 8426 C CA . TYR B 1 503 ? 24.375 19.641 7.875 1 79.75 503 TYR B CA 1
ATOM 8427 C C . TYR B 1 503 ? 23.406 18.469 7.875 1 79.75 503 TYR B C 1
ATOM 8429 O O . TYR B 1 503 ? 23.188 17.828 8.914 1 79.75 503 TYR B O 1
ATOM 8437 N N . ILE B 1 504 ? 22.672 18.375 6.766 1 88.31 504 ILE B N 1
ATOM 8438 C CA . ILE B 1 504 ? 21.875 17.172 6.543 1 88.31 504 ILE B CA 1
ATOM 8439 C C . ILE B 1 504 ? 22.656 16.188 5.684 1 88.31 504 ILE B C 1
ATOM 8441 O O . ILE B 1 504 ? 23 16.484 4.539 1 88.31 504 ILE B O 1
ATOM 8445 N N . PRO B 1 505 ? 22.938 15.039 6.223 1 92.31 505 PRO B N 1
ATOM 8446 C CA . PRO B 1 505 ? 23.766 14.07 5.488 1 92.31 505 PRO B CA 1
ATOM 8447 C C . PRO B 1 505 ? 23.078 13.547 4.23 1 92.31 505 PRO B C 1
ATOM 8449 O O . PRO B 1 505 ? 21.844 13.555 4.145 1 92.31 505 PRO B O 1
ATOM 8452 N N . GLU B 1 506 ? 23.906 13.047 3.326 1 91.5 506 GLU B N 1
ATOM 8453 C CA . GLU B 1 506 ? 23.391 12.453 2.102 1 91.5 506 GLU B CA 1
ATOM 8454 C C . GLU B 1 506 ? 22.734 11.102 2.381 1 91.5 506 GLU B C 1
ATOM 8456 O O . GLU B 1 506 ? 23.156 10.383 3.289 1 91.5 506 GLU B O 1
ATOM 8461 N N . PRO B 1 507 ? 21.781 10.758 1.581 1 91.75 507 PRO B N 1
ATOM 8462 C CA . PRO B 1 507 ? 21.109 9.477 1.776 1 91.75 507 PRO B CA 1
ATOM 8463 C C . PRO B 1 507 ? 22.016 8.281 1.534 1 91.75 507 PRO B C 1
ATOM 8465 O O . PRO B 1 507 ? 23.016 8.398 0.815 1 91.75 507 PRO B O 1
ATOM 8468 N N . LEU B 1 508 ? 21.656 7.199 2.125 1 87.56 508 LEU B N 1
ATOM 8469 C CA . LEU B 1 508 ? 22.391 5.957 1.889 1 87.56 508 LEU B CA 1
ATOM 8470 C C . LEU B 1 508 ? 22.266 5.523 0.43 1 87.56 508 LEU B C 1
ATOM 8472 O O . LEU B 1 508 ? 23.266 5.18 -0.202 1 87.56 508 LEU B O 1
ATOM 8476 N N . SER B 1 509 ? 21.031 5.457 -0.071 1 83.62 509 SER B N 1
ATOM 8477 C CA . SER B 1 509 ? 20.766 5.336 -1.501 1 83.62 509 SER B CA 1
ATOM 8478 C C . SER B 1 509 ? 20.422 6.691 -2.119 1 83.62 509 SER B C 1
ATOM 8480 O O . SER B 1 509 ? 19.312 7.188 -1.97 1 83.62 509 SER B O 1
ATOM 8482 N N . GLY B 1 510 ? 21.359 7.156 -2.898 1 85.69 510 GLY B N 1
ATOM 8483 C CA . GLY B 1 510 ? 21.297 8.547 -3.314 1 85.69 510 GLY B CA 1
ATOM 8484 C C . GLY B 1 510 ? 20.484 8.758 -4.582 1 85.69 510 GLY B C 1
ATOM 8485 O O . GLY B 1 510 ? 19.859 7.828 -5.078 1 85.69 510 GLY B O 1
ATOM 8486 N N . ALA B 1 511 ? 20.484 9.953 -4.996 1 83.81 511 ALA B N 1
ATOM 8487 C CA . ALA B 1 511 ? 19.672 10.406 -6.117 1 83.81 511 ALA B CA 1
ATOM 8488 C C . ALA B 1 511 ? 20.141 9.781 -7.426 1 83.81 511 ALA B C 1
ATOM 8490 O O . ALA B 1 511 ? 19.375 9.68 -8.383 1 83.81 511 ALA B O 1
ATOM 8491 N N . GLU B 1 512 ? 21.328 9.391 -7.484 1 79 512 GLU B N 1
ATOM 8492 C CA . GLU B 1 512 ? 21.891 8.805 -8.695 1 79 512 GLU B CA 1
ATOM 8493 C C . GLU B 1 512 ? 21.203 7.492 -9.047 1 79 512 GLU B C 1
ATOM 8495 O O . GLU B 1 512 ? 21.156 7.094 -10.211 1 79 512 GLU B O 1
ATOM 8500 N N . HIS B 1 513 ? 20.609 6.918 -8.125 1 73.12 513 HIS B N 1
ATOM 8501 C CA . HIS B 1 513 ? 19.938 5.641 -8.328 1 73.12 513 HIS B CA 1
ATOM 8502 C C . HIS B 1 513 ? 18.438 5.824 -8.508 1 73.12 513 HIS B C 1
ATOM 8504 O O . HIS B 1 513 ? 17.703 4.855 -8.719 1 73.12 513 HIS B O 1
ATOM 8510 N N . THR B 1 514 ? 18.016 7.055 -8.5 1 80.56 514 THR B N 1
ATOM 8511 C CA . THR B 1 514 ? 16.594 7.363 -8.547 1 80.56 514 THR B CA 1
ATOM 8512 C C . THR B 1 514 ? 16.141 7.625 -9.984 1 80.56 514 THR B C 1
ATOM 8514 O O . THR B 1 514 ? 16.781 8.383 -10.711 1 80.56 514 THR B O 1
ATOM 8517 N N . PRO B 1 515 ? 15.008 7 -10.414 1 80 515 PRO B N 1
ATOM 8518 C CA . PRO B 1 515 ? 14.5 7.27 -11.766 1 80 515 PRO B CA 1
ATOM 8519 C C . PRO B 1 515 ? 14.273 8.758 -12.023 1 80 515 PRO B C 1
ATOM 8521 O O . PRO B 1 515 ? 13.625 9.438 -11.219 1 80 515 PRO B O 1
ATOM 8524 N N . LYS B 1 516 ? 14.664 9.188 -13.172 1 83.44 516 LYS B N 1
ATOM 8525 C CA . LYS B 1 516 ? 14.641 10.609 -13.5 1 83.44 516 LYS B CA 1
ATOM 8526 C C . LYS B 1 516 ? 13.211 11.094 -13.711 1 83.44 516 LYS B C 1
ATOM 8528 O O . LYS B 1 516 ? 12.914 12.273 -13.516 1 83.44 516 LYS B O 1
ATOM 8533 N N . ILE B 1 517 ? 12.312 10.211 -14.031 1 86.31 517 ILE B N 1
ATOM 8534 C CA . ILE B 1 517 ? 10.938 10.57 -14.352 1 86.31 517 ILE B CA 1
ATOM 8535 C C . ILE B 1 517 ? 10.258 11.156 -13.117 1 86.31 517 ILE B C 1
ATOM 8537 O O . ILE B 1 517 ? 9.266 11.883 -13.227 1 86.31 517 ILE B O 1
ATOM 8541 N N . LEU B 1 518 ? 10.789 10.82 -11.977 1 89.69 518 LEU B N 1
ATOM 8542 C CA . LEU B 1 518 ? 10.188 11.312 -10.742 1 89.69 518 LEU B CA 1
ATOM 8543 C C . LEU B 1 518 ? 10.352 12.82 -10.617 1 89.69 518 LEU B C 1
ATOM 8545 O O . LEU B 1 518 ? 9.594 13.477 -9.906 1 89.69 518 LEU B O 1
ATOM 8549 N N . ASP B 1 519 ? 11.305 13.438 -11.359 1 91.31 519 ASP B N 1
ATOM 8550 C CA . ASP B 1 519 ? 11.578 14.867 -11.297 1 91.31 519 ASP B CA 1
ATOM 8551 C C . ASP B 1 519 ? 10.75 15.625 -12.336 1 91.31 519 ASP B C 1
ATOM 8553 O O . ASP B 1 519 ? 10.789 16.859 -12.398 1 91.31 519 ASP B O 1
ATOM 8557 N N . ASN B 1 520 ? 9.977 14.859 -13.156 1 92.88 520 ASN B N 1
ATOM 8558 C CA . ASN B 1 520 ? 9.141 15.516 -14.156 1 92.88 520 ASN B CA 1
ATOM 8559 C C . ASN B 1 520 ? 7.875 16.109 -13.539 1 92.88 520 ASN B C 1
ATOM 8561 O O . ASN B 1 520 ? 6.793 15.531 -13.664 1 92.88 520 ASN B O 1
ATOM 8565 N N . MET B 1 521 ? 7.98 17.281 -13.016 1 95.75 521 MET B N 1
ATOM 8566 C CA . MET B 1 521 ? 6.895 17.922 -12.281 1 95.75 521 MET B CA 1
ATOM 8567 C C . MET B 1 521 ? 5.699 18.188 -13.195 1 95.75 521 MET B C 1
ATOM 8569 O O . MET B 1 521 ? 4.551 18.031 -12.773 1 95.75 521 MET B O 1
ATOM 8573 N N . LYS B 1 522 ? 5.945 18.562 -14.461 1 95.12 522 LYS B N 1
ATOM 8574 C CA . LYS B 1 522 ? 4.863 18.828 -15.398 1 95.12 522 LYS B CA 1
ATOM 8575 C C . LYS B 1 522 ? 4.016 17.594 -15.641 1 95.12 522 LYS B C 1
ATOM 8577 O O . LYS B 1 522 ? 2.787 17.656 -15.664 1 95.12 522 LYS B O 1
ATOM 8582 N N . LEU B 1 523 ? 4.711 16.516 -15.758 1 94 523 LEU B N 1
ATOM 8583 C CA . LEU B 1 523 ? 4.027 15.25 -15.992 1 94 523 LEU B CA 1
ATOM 8584 C C . LEU B 1 523 ? 3.129 14.891 -14.812 1 94 523 LEU B C 1
ATOM 8586 O O . LEU B 1 523 ? 1.946 14.602 -14.992 1 94 523 LEU B O 1
ATOM 8590 N N . TRP B 1 524 ? 3.672 14.891 -13.68 1 95.75 524 TRP B N 1
ATOM 8591 C CA . TRP B 1 524 ? 2.943 14.445 -12.5 1 95.75 524 TRP B CA 1
ATOM 8592 C C . TRP B 1 524 ? 1.822 15.422 -12.148 1 95.75 524 TRP B C 1
ATOM 8594 O O . TRP B 1 524 ? 0.75 15.008 -11.703 1 95.75 524 TRP B O 1
ATOM 8604 N N . PHE B 1 525 ? 2.092 16.703 -12.375 1 97.06 525 PHE B N 1
ATOM 8605 C CA . PHE B 1 525 ? 1.055 17.703 -12.148 1 97.06 525 PHE B CA 1
ATOM 8606 C C . PHE B 1 525 ? -0.109 17.516 -13.109 1 97.06 525 PHE B C 1
ATOM 8608 O O . PHE B 1 525 ? -1.272 17.562 -12.703 1 97.06 525 PHE B O 1
ATOM 8615 N N . ALA B 1 526 ? 0.186 17.266 -14.352 1 96.25 526 ALA B N 1
ATOM 8616 C CA . ALA B 1 526 ? -0.846 17.031 -15.359 1 96.25 526 ALA B CA 1
ATOM 8617 C C . ALA B 1 526 ? -1.665 15.789 -15.016 1 96.25 526 ALA B C 1
ATOM 8619 O O . ALA B 1 526 ? -2.891 15.789 -15.156 1 96.25 526 ALA B O 1
ATOM 8620 N N . LEU B 1 527 ? -0.979 14.797 -14.57 1 94.75 527 LEU B N 1
ATOM 8621 C CA . LEU B 1 527 ? -1.675 13.57 -14.203 1 94.75 527 LEU B CA 1
ATOM 8622 C C . LEU B 1 527 ? -2.586 13.797 -13 1 94.75 527 LEU B C 1
ATOM 8624 O O . LEU B 1 527 ? -3.688 13.242 -12.945 1 94.75 527 LEU B O 1
ATOM 8628 N N . ALA B 1 528 ? -2.131 14.547 -12.078 1 96.25 528 ALA B N 1
ATOM 8629 C CA . ALA B 1 528 ? -2.955 14.875 -10.914 1 96.25 528 ALA B CA 1
ATOM 8630 C C . ALA B 1 528 ? -4.227 15.609 -11.336 1 96.25 528 ALA B C 1
ATOM 8632 O O . ALA B 1 528 ? -5.316 15.312 -10.836 1 96.25 528 ALA B O 1
ATOM 8633 N N . ILE B 1 529 ? -4.086 16.516 -12.25 1 95.94 529 ILE B N 1
ATOM 8634 C CA . ILE B 1 529 ? -5.227 17.281 -12.734 1 95.94 529 ILE B CA 1
ATOM 8635 C C . ILE B 1 529 ? -6.207 16.344 -13.445 1 95.94 529 ILE B C 1
ATOM 8637 O O . ILE B 1 529 ? -7.422 16.453 -13.242 1 95.94 529 ILE B O 1
ATOM 8641 N N . ILE B 1 530 ? -5.711 15.453 -14.211 1 94.88 530 ILE B N 1
ATOM 8642 C CA . ILE B 1 530 ? -6.551 14.508 -14.93 1 94.88 530 ILE B CA 1
ATOM 8643 C C . ILE B 1 530 ? -7.324 13.641 -13.938 1 94.88 530 ILE B C 1
ATOM 8645 O O . ILE B 1 530 ? -8.523 13.406 -14.117 1 94.88 530 ILE B O 1
ATOM 8649 N N . LEU B 1 531 ? -6.676 13.227 -12.938 1 93.5 531 LEU B N 1
ATOM 8650 C CA . LEU B 1 531 ? -7.324 12.383 -11.938 1 93.5 531 LEU B CA 1
ATOM 8651 C C . LEU B 1 531 ? -8.414 13.156 -11.203 1 93.5 531 LEU B C 1
ATOM 8653 O O . LEU B 1 531 ? -9.477 12.602 -10.898 1 93.5 531 LEU B O 1
ATOM 8657 N N . VAL B 1 532 ? -8.156 14.367 -10.938 1 95.56 532 VAL B N 1
ATOM 8658 C CA . VAL B 1 532 ? -9.148 15.211 -10.281 1 95.56 532 VAL B CA 1
ATOM 8659 C C . VAL B 1 532 ? -10.359 15.398 -11.203 1 95.56 532 VAL B C 1
ATOM 8661 O O . VAL B 1 532 ? -11.508 15.32 -10.75 1 95.56 532 VAL B O 1
ATOM 8664 N N . LEU B 1 533 ? -10.125 15.602 -12.453 1 94.31 533 LEU B N 1
ATOM 8665 C CA . LEU B 1 533 ? -11.211 15.773 -13.414 1 94.31 533 LEU B CA 1
ATOM 8666 C C . LEU B 1 533 ? -12.055 14.5 -13.516 1 94.31 533 LEU B C 1
ATOM 8668 O O . LEU B 1 533 ? -13.281 14.57 -13.562 1 94.31 533 LEU B O 1
ATOM 8672 N N . LEU B 1 534 ? -11.445 13.453 -13.469 1 90.44 534 LEU B N 1
ATOM 8673 C CA . LEU B 1 534 ? -12.156 12.18 -13.539 1 90.44 534 LEU B CA 1
ATOM 8674 C C . LEU B 1 534 ? -12.984 11.945 -12.281 1 90.44 534 LEU B C 1
ATOM 8676 O O . LEU B 1 534 ? -14.086 11.383 -12.359 1 90.44 534 LEU B O 1
ATOM 8680 N N . ALA B 1 535 ? -12.5 12.367 -11.234 1 93 535 ALA B N 1
ATOM 8681 C CA . ALA B 1 535 ? -13.133 12.078 -9.945 1 93 535 ALA B CA 1
ATOM 8682 C C . ALA B 1 535 ? -14.305 13.016 -9.688 1 93 535 ALA B C 1
ATOM 8684 O O . ALA B 1 535 ? -15.273 12.641 -9.031 1 93 535 ALA B O 1
ATOM 8685 N N . TYR B 1 536 ? -14.227 14.242 -10.242 1 94.25 536 TYR B N 1
ATOM 8686 C CA . TYR B 1 536 ? -15.18 15.227 -9.742 1 94.25 536 TYR B CA 1
ATOM 8687 C C . TYR B 1 536 ? -16.031 15.781 -10.875 1 94.25 536 TYR B C 1
ATOM 8689 O O . TYR B 1 536 ? -17.094 16.375 -10.625 1 94.25 536 TYR B O 1
ATOM 8697 N N . SER B 1 537 ? -15.711 15.648 -12.117 1 91.31 537 SER B N 1
ATOM 8698 C CA . SER B 1 537 ? -16.359 16.359 -13.211 1 91.31 537 SER B CA 1
ATOM 8699 C C . SER B 1 537 ? -17.828 15.945 -13.344 1 91.31 537 SER B C 1
ATOM 8701 O O . SER B 1 537 ? -18.719 16.797 -13.391 1 91.31 537 SER B O 1
ATOM 8703 N N . PHE B 1 538 ? -18.094 14.695 -13.344 1 88.06 538 PHE B N 1
ATOM 8704 C CA . PHE B 1 538 ? -19.438 14.219 -13.602 1 88.06 538 PHE B CA 1
ATOM 8705 C C . PHE B 1 538 ? -20.359 14.531 -12.422 1 88.06 538 PHE B C 1
ATOM 8707 O O . PHE B 1 538 ? -21.438 15.086 -12.594 1 88.06 538 PHE B O 1
ATOM 8714 N N . PRO B 1 539 ? -19.922 14.188 -11.281 1 89.06 539 PRO B N 1
ATOM 8715 C CA . PRO B 1 539 ? -20.797 14.523 -10.148 1 89.06 539 PRO B CA 1
ATOM 8716 C C . PRO B 1 539 ? -21.062 16.016 -10.039 1 89.06 539 PRO B C 1
ATOM 8718 O O . PRO B 1 539 ? -22.188 16.422 -9.727 1 89.06 539 PRO B O 1
ATOM 8721 N N . LEU B 1 540 ? -20.078 16.828 -10.25 1 90.44 540 LEU B N 1
ATOM 8722 C CA . LEU B 1 540 ? -20.25 18.281 -10.172 1 90.44 540 LEU B CA 1
ATOM 8723 C C . LEU B 1 540 ? -21.203 18.766 -11.266 1 90.44 540 LEU B C 1
ATOM 8725 O O . LEU B 1 540 ? -22.016 19.672 -11.031 1 90.44 540 LEU B O 1
ATOM 8729 N N . TRP B 1 541 ? -21.062 18.141 -12.383 1 88 541 TRP B N 1
ATOM 8730 C CA . TRP B 1 541 ? -21.969 18.484 -13.477 1 88 541 TRP B CA 1
ATOM 8731 C C . TRP B 1 541 ? -23.406 18.141 -13.117 1 88 541 TRP B C 1
ATOM 8733 O O . TRP B 1 541 ? -24.312 18.922 -13.391 1 88 541 TRP B O 1
ATOM 8743 N N . GLU B 1 542 ? -23.594 17.062 -12.5 1 84.81 542 GLU B N 1
ATOM 8744 C CA . GLU B 1 542 ? -24.938 16.656 -12.07 1 84.81 542 GLU B CA 1
ATOM 8745 C C . GLU B 1 542 ? -25.5 17.625 -11.031 1 84.81 542 GLU B C 1
ATOM 8747 O O . GLU B 1 542 ? -26.672 17.969 -11.078 1 84.81 542 GLU B O 1
ATOM 8752 N N . MET B 1 543 ? -24.688 18.047 -10.164 1 86.06 543 MET B N 1
ATOM 8753 C CA . MET B 1 543 ? -25.125 18.969 -9.109 1 86.06 543 MET B CA 1
ATOM 8754 C C . MET B 1 543 ? -25.484 20.328 -9.688 1 86.06 543 MET B C 1
ATOM 8756 O O . MET B 1 543 ? -26.453 20.953 -9.258 1 86.06 543 MET B O 1
ATOM 8760 N N . ILE B 1 544 ? -24.75 20.766 -10.664 1 83.81 544 ILE B N 1
ATOM 8761 C CA . ILE B 1 544 ? -24.984 22.062 -11.281 1 83.81 544 ILE B CA 1
ATOM 8762 C C . ILE B 1 544 ? -26.234 22 -12.164 1 83.81 544 ILE B C 1
ATOM 8764 O O . ILE B 1 544 ? -27.031 22.938 -12.195 1 83.81 544 ILE B O 1
ATOM 8768 N N . SER B 1 545 ? -26.391 20.891 -12.812 1 80.38 545 SER B N 1
ATOM 8769 C CA . SER B 1 545 ? -27.531 20.719 -13.703 1 80.38 545 SER B CA 1
ATOM 8770 C C . SER B 1 545 ? -28.844 20.656 -12.922 1 80.38 545 SER B C 1
ATOM 8772 O O . SER B 1 545 ? -29.891 21.047 -13.43 1 80.38 545 SER B O 1
ATOM 8774 N N . ASP B 1 546 ? -28.797 20.094 -11.805 1 73.69 546 ASP B N 1
ATOM 8775 C CA . ASP B 1 546 ? -29.984 20 -10.961 1 73.69 546 ASP B CA 1
ATOM 8776 C C . ASP B 1 546 ? -30.375 21.359 -10.414 1 73.69 546 ASP B C 1
ATOM 8778 O O . ASP B 1 546 ? -31.5 21.547 -9.945 1 73.69 546 ASP B O 1
ATOM 8782 N N . GLY B 1 547 ? -29.641 22.328 -10.609 1 64.62 547 GLY B N 1
ATOM 8783 C CA . GLY B 1 547 ? -29.922 23.703 -10.195 1 64.62 547 GLY B CA 1
ATOM 8784 C C . GLY B 1 547 ? -29.062 24.156 -9.031 1 64.62 547 GLY B C 1
ATOM 8785 O O . GLY B 1 547 ? -29.172 23.641 -7.918 1 64.62 547 GLY B O 1
ATOM 8786 N N . ILE B 1 548 ? -28.078 24.844 -9.234 1 59.12 548 ILE B N 1
ATOM 8787 C CA . ILE B 1 548 ? -27.125 25.359 -8.25 1 59.12 548 ILE B CA 1
ATOM 8788 C C . ILE B 1 548 ? -27.875 26.141 -7.172 1 59.12 548 ILE B C 1
ATOM 8790 O O . ILE B 1 548 ? -27.516 26.078 -5.996 1 59.12 548 ILE B O 1
ATOM 8794 N N . PHE B 1 549 ? -28.828 26.844 -7.555 1 52.62 549 PHE B N 1
ATOM 8795 C CA . PHE B 1 549 ? -29.531 27.781 -6.676 1 52.62 549 PHE B CA 1
ATOM 8796 C C . PHE B 1 549 ? -30.969 27.344 -6.441 1 52.62 549 PHE B C 1
ATOM 8798 O O . PHE B 1 549 ? -31.797 28.109 -5.953 1 52.62 549 PHE B O 1
ATOM 8805 N N . GLU B 1 550 ? -31.297 25.938 -6.785 1 49.31 550 GLU B N 1
ATOM 8806 C CA . GLU B 1 550 ? -32.656 25.469 -6.551 1 49.31 550 GLU B CA 1
ATOM 8807 C C . GLU B 1 550 ? -32.688 24.422 -5.441 1 49.31 550 GLU B C 1
ATOM 8809 O O . GLU B 1 550 ? -32.312 23.266 -5.652 1 49.31 550 GLU B O 1
ATOM 8814 N N . PRO B 1 551 ? -32.938 24.641 -4.152 1 49.84 551 PRO B N 1
ATOM 8815 C CA . PRO B 1 551 ? -32.812 23.938 -2.869 1 49.84 551 PRO B CA 1
ATOM 8816 C C . PRO B 1 551 ? -33.5 22.578 -2.863 1 49.84 551 PRO B C 1
ATOM 8818 O O . PRO B 1 551 ? -33.125 21.688 -2.098 1 49.84 551 PRO B O 1
ATOM 8821 N N . GLY B 1 552 ? -34.469 21.984 -3.787 1 42.22 552 GLY B N 1
ATOM 8822 C CA . GLY B 1 552 ? -35.438 20.891 -3.605 1 42.22 552 GLY B CA 1
ATOM 8823 C C . GLY B 1 552 ? -35.188 19.734 -4.559 1 42.22 552 GLY B C 1
ATOM 8824 O O . GLY B 1 552 ? -36 18.828 -4.656 1 42.22 552 GLY B O 1
ATOM 8825 N N . ALA B 1 553 ? -34.375 19.75 -5.406 1 40.03 553 ALA B N 1
ATOM 8826 C CA . ALA B 1 553 ? -34.438 18.688 -6.398 1 40.03 553 ALA B CA 1
ATOM 8827 C C . ALA B 1 553 ? -33.781 17.422 -5.883 1 40.03 553 ALA B C 1
ATOM 8829 O O . ALA B 1 553 ? -32.688 17.469 -5.293 1 40.03 553 ALA B O 1
ATOM 8830 N N . LEU B 1 554 ? -34.625 16.359 -5.672 1 39.81 554 LEU B N 1
ATOM 8831 C CA . LEU B 1 554 ? -34.094 15.055 -5.32 1 39.81 554 LEU B CA 1
ATOM 8832 C C . LEU B 1 554 ? -33 14.633 -6.285 1 39.81 554 LEU B C 1
ATOM 8834 O O . LEU B 1 554 ? -33.094 14.867 -7.492 1 39.81 554 LEU B O 1
ATOM 8838 N N . PRO B 1 555 ? -31.953 14.289 -5.82 1 38.12 555 PRO B N 1
ATOM 8839 C CA . PRO B 1 555 ? -30.906 13.812 -6.73 1 38.12 555 PRO B CA 1
ATOM 8840 C C . PRO B 1 555 ? -31.406 12.758 -7.715 1 38.12 555 PRO B C 1
ATOM 8842 O O . PRO B 1 555 ? -32.219 11.906 -7.344 1 38.12 555 PRO B O 1
ATOM 8845 N N . ARG B 1 556 ? -31.406 12.867 -8.992 1 33.28 556 ARG B N 1
ATOM 8846 C CA . ARG B 1 556 ? -31.734 11.812 -9.945 1 33.28 556 ARG B CA 1
ATOM 8847 C C . ARG B 1 556 ? -30.797 10.625 -9.797 1 33.28 556 ARG B C 1
ATOM 8849 O O . ARG B 1 556 ? -29.594 10.797 -9.648 1 33.28 556 ARG B O 1
ATOM 8856 N N . PRO B 1 557 ? -31.391 9.453 -9.562 1 30.84 557 PRO B N 1
ATOM 8857 C CA . PRO B 1 557 ? -30.562 8.234 -9.508 1 30.84 557 PRO B CA 1
ATOM 8858 C C . PRO B 1 557 ? -29.641 8.094 -10.719 1 30.84 557 PRO B C 1
ATOM 8860 O O . PRO B 1 557 ? -30.094 8.172 -11.859 1 30.84 557 PRO B O 1
ATOM 8863 N N . SER B 1 558 ? -28.469 8.547 -10.664 1 26.97 558 SER B N 1
ATOM 8864 C CA . SER B 1 558 ? -27.656 8.211 -11.836 1 26.97 558 SER B CA 1
ATOM 8865 C C . SER B 1 558 ? -27.281 6.734 -11.852 1 26.97 558 SER B C 1
ATOM 8867 O O . SER B 1 558 ? -27.062 6.137 -10.797 1 26.97 558 SER B O 1
#

Radius of gyration: 31.52 Å; Cα contacts (8 Å, |Δi|>4): 1875; chains: 2; bounding box: 67×88×68 Å